Protein 5BR4 (pdb70)

Radius of gyration: 26.75 Å; Cα contacts (8 Å, |Δi|>4): 1750; chains: 2; bounding box: 80×63×54 Å

GO terms:
  GO:0008198 ferrous iron binding (F, IDA)
  GO:0005829 cytosol (C, IDA)
  GO:0042846 glycol catabolic process (P, IDA)
  GO:0008912 lactaldehyde reductase activity (F, IDA)
  GO:0042803 protein homodimerization activity (F, IDA)
  GO:0019301 rhamnose catabolic process (P, IEP)
  GO:0042355 L-fucose catabolic process (P, IMP)

Sequence (769 aa):
MMANRMIILNEETAWFGRGAVGALTDEVKRRRGYQKALIVTDKTLVQCCGVVAKVTDKKMDAAGLAWAIIYDGVVPNPTITVVKEGLGVFQNSGADYLIAIGGGSPQQDTCKAIGIISNNPEFADVRSLEGLSPTNKPSVPILAIPTTAGTAAEVTINYVITDEEKRRKFVCVDPHDIPQVAFIDADMMDGCPPALKAATGVDALTHAIEGYITRGAWALTDALHIKAIEIIAGALRGSVAGDKDAGEEMALGQYVAGMGFSNVGLGLVHGMAHPLGAFYNTPHGVVANAILLPHVMRYNADFTGEKYRDIARVMGVKVEGMSLEEARNAAVEAVFALNRDVGIPPHLRDVGVRKEDIPALAQAALDDVCTGGNPREATLEDIVELYHTAWLEMANRMIILNEETAWFGRGAVGALTDEVKRRGYQKALIVTDKTLVQCCGVVAKVTDKKMDAAGLAWAIIYDGVVPNPTITVVKEGLGVFQNSGADYLIAIGGGSPQQDTCKAIGIISNNPEFADVRSLEGLSPTNKPSVPILAIPTTAGTAAEVTINYVITDEEKRRKFVCVDPHDIPQVAFIDADMMDGCPPALKAATGVDALTHAIEGYITRGAWALTDALHIKAIEIIAGALRGSVAGDKDAGEEMALGQYVAGMGFSNVGLGLVHGMAHPLGAFYNTPHGVVANAILLPHVMRYNADFTGEEKYRDIARRVMGVKVEGMSLEEARNNAAVEEAVFALNRDVGIPPHLRDVGVRKEDIPALAQAALDDVVCTGGNPREATLEDIVELYHTAWLE

Secondary structure (DSSP, 8-state):
---------SEEEESTTGGGGHHHHHHHHT--EEEEEEEHHHHHTTHHHHHHHHHHHTT-EEEEEEEE-SS-BHHHHHHHHHHHHHTT-SEEEEEESHHHHHHHHHHHHHHH-GGGTTSGGG-EE---SSPPSPEEEEE-SS---TTT-SEEEEEEGGGTEEEEEE-GGG--SEEEE-GGGTTTS-HHHHHHHHHHHHHHHHHHHHSTT--HHHHHHHHHHHHHHHHHHHHHHTT-HHHHHHHHHHHHHHHHHHHHH---HHHHHHHHHHHHH---HHHHHHHHHHHHHHHHGGGSTTHHHHHHHHTT---TT--HHHHHHHHHHHHHHHHHHHT--SSGGGGT--GGGHHHHHHHHHHSGGGGG-SS---HHHHHHHHHHHH--/--------SEEEESTTGGGGHHHHHHHHT--EEEEE-BHHHHHTTHHHHHHHHHHHHT-EEEEE-B--SS-BHHHHHHHHHHHHHTT-SEEEEEESHHHHHHHHHHHHHHH-GGGTTSGGGSEE---SSPPSPEEEEE-SS---TTT-SEEEEEETTTTEEEEEE-GGG--SEEEE-GGGTTTS-HHHHHHHHHHHHHHHHHHHHSTT--HHHHHHHHHHHHHHHHHHHHHHHT-HHHHHHHHHHHHHHHHHHHHH---HHHHHHHHHHHHH---HHHHHHHHHHHHHHHHGGGSTTHHHHHHHHTT---TT--HHHHHHHHHHHHHHHHHHHT--SSGGGGT--GGGHHHHHHHHHHSGGGGG-SS---HHHHHHHHHHHH--

Organism: Escherichia coli (strain K12) (NCBI:txid83333)

B-factor: mean 15.95, std 13.4, range [6.09, 188.16]

Structure (mmCIF, N/CA/C/O backbone):
data_5BR4
#
_entry.id   5BR4
#
_cell.length_a   69.697
_cell.length_b   63.769
_cell.length_c   91.674
_cell.angle_alpha   90.00
_cell.angle_beta   111.15
_cell.angle_gamma   90.00
#
_symmetry.space_group_name_H-M   'P 1 21 1'
#
loop_
_entity.id
_entity.type
_entity.pdbx_description
1 polymer 'Lactaldehyde reductase'
2 non-polymer 'ZINC ION'
3 non-polymer NICOTINAMIDE-ADENINE-DINUCLEOTIDE
4 non-polymer GLYCEROL
5 non-polymer 'CHLORIDE ION'
6 water water
#
loop_
_atom_site.group_PDB
_atom_site.id
_atom_site.type_symbol
_atom_site.label_atom_id
_atom_site.label_alt_id
_atom_site.label_comp_id
_atom_site.label_asym_id
_atom_site.label_entity_id
_atom_site.label_seq_id
_atom_site.pdbx_PDB_ins_code
_atom_site.Cartn_x
_atom_site.Cartn_y
_atom_site.Cartn_z
_atom_site.occupancy
_atom_site.B_iso_or_equiv
_atom_site.auth_seq_id
_atom_site.auth_comp_id
_atom_site.auth_asym_id
_atom_site.auth_atom_id
_atom_site.pdbx_PDB_model_num
ATOM 1 N N . MET A 1 1 ? -12.937 -8.534 40.172 1.00 59.68 1 MET A N 1
ATOM 2 C CA . MET A 1 1 ? -12.957 -7.570 41.324 1.00 59.81 1 MET A CA 1
ATOM 3 C C . MET A 1 1 ? -12.813 -6.151 40.785 1.00 38.13 1 MET A C 1
ATOM 4 O O . MET A 1 1 ? -13.733 -5.592 40.356 1.00 46.13 1 MET A O 1
ATOM 5 N N . MET A 1 2 ? -11.637 -5.589 40.789 1.00 47.54 2 MET A N 1
ATOM 6 C CA . MET A 1 2 ? -11.351 -4.204 40.374 1.00 47.36 2 MET A CA 1
ATOM 7 C C . MET A 1 2 ? -11.685 -4.110 38.919 1.00 20.81 2 MET A C 1
ATOM 8 O O . MET A 1 2 ? -11.337 -5.010 38.165 1.00 22.66 2 MET A O 1
ATOM 13 N N . ALA A 1 3 ? -12.223 -3.008 38.488 1.00 19.95 3 ALA A N 1
ATOM 14 C CA . ALA A 1 3 ? -12.334 -2.735 37.057 1.00 14.03 3 ALA A CA 1
ATOM 15 C C . ALA A 1 3 ? -10.953 -2.519 36.475 1.00 11.24 3 ALA A C 1
ATOM 16 O O . ALA A 1 3 ? -10.011 -2.208 37.158 1.00 16.32 3 ALA A O 1
ATOM 18 N N . ASN A 1 4 ? -10.844 -2.780 35.205 1.00 8.57 4 ASN A N 1
ATOM 19 C CA . ASN A 1 4 ? -9.607 -2.685 34.430 1.00 8.26 4 ASN A CA 1
ATOM 20 C C . ASN A 1 4 ? -9.636 -1.481 33.490 1.00 8.12 4 ASN A C 1
ATOM 21 O O . ASN A 1 4 ? -10.612 -1.313 32.751 1.00 9.48 4 ASN A O 1
ATOM 26 N N . ARG A 1 5 ? -8.571 -0.678 33.525 1.00 8.24 5 ARG A N 1
ATOM 27 C CA . ARG A 1 5 ? -8.472 0.480 32.618 1.00 8.48 5 ARG A CA 1
ATOM 28 C C . ARG A 1 5 ? -7.678 0.081 31.391 1.00 8.02 5 ARG A C 1
ATOM 29 O O . ARG A 1 5 ? -6.681 -0.622 31.467 1.00 8.88 5 ARG A O 1
ATOM 37 N N . MET A 1 6 ? -8.075 0.685 30.258 1.00 8.37 6 MET A N 1
ATOM 38 C CA . MET A 1 6 ? -7.276 0.669 29.056 1.00 8.35 6 MET A CA 1
ATOM 39 C C . MET A 1 6 ? -7.036 2.109 28.604 1.00 8.27 6 MET A C 1
ATOM 40 O O . MET A 1 6 ? -7.993 2.875 28.425 1.00 9.71 6 MET A O 1
ATOM 45 N N . ILE A 1 7 ? -5.768 2.461 28.372 1.00 7.39 7 ILE A N 1
ATOM 46 C CA A ILE A 1 7 ? -5.399 3.688 27.652 0.60 7.34 7 ILE A CA 1
ATOM 47 C CA B ILE A 1 7 ? -5.416 3.648 27.624 0.40 7.62 7 ILE A CA 1
ATOM 48 C C . ILE A 1 7 ? -4.843 3.227 26.332 1.00 7.08 7 ILE A C 1
ATOM 49 O O . ILE A 1 7 ? -4.017 2.273 26.259 1.00 7.09 7 ILE A O 1
ATOM 58 N N . LEU A 1 8 ? -5.285 3.900 25.237 1.00 7.46 8 LEU A N 1
ATOM 59 C CA . LEU A 1 8 ? -4.872 3.570 23.910 1.00 7.53 8 LEU A CA 1
ATOM 60 C C . LEU A 1 8 ? -4.660 4.884 23.132 1.00 7.86 8 LEU A C 1
ATOM 61 O O . LEU A 1 8 ? -5.028 5.945 23.586 1.00 7.77 8 LEU A O 1
ATOM 66 N N . ASN A 1 9 ? -4.032 4.792 21.951 1.00 7.50 9 ASN A N 1
ATOM 67 C CA . ASN A 1 9 ? -4.047 5.993 21.121 1.00 7.41 9 ASN A CA 1
ATOM 68 C C . ASN A 1 9 ? -5.453 6.269 20.629 1.00 7.64 9 ASN A C 1
ATOM 69 O O . ASN A 1 9 ? -6.128 5.365 20.130 1.00 8.13 9 ASN A O 1
ATOM 74 N N . GLU A 1 10 ? -5.886 7.533 20.704 1.00 7.09 10 GLU A N 1
ATOM 75 C CA A GLU A 1 10 ? -7.185 7.842 20.138 0.60 6.93 10 GLU A CA 1
ATOM 76 C CA B GLU A 1 10 ? -7.191 7.873 20.151 0.40 7.55 10 GLU A CA 1
ATOM 77 C C . GLU A 1 10 ? -7.171 7.633 18.639 1.00 7.36 10 GLU A C 1
ATOM 78 O O . GLU A 1 10 ? -8.191 7.195 18.070 1.00 8.01 10 GLU A O 1
ATOM 89 N N . THR A 1 11 ? -6.065 7.954 17.982 1.00 7.44 11 THR A N 1
ATOM 90 C CA . THR A 1 11 ? -5.952 7.815 16.517 1.00 7.89 11 THR A CA 1
ATOM 91 C C . THR A 1 11 ? -4.672 7.089 16.189 1.00 7.56 11 THR A C 1
ATOM 92 O O . THR A 1 11 ? -3.603 7.409 16.762 1.00 7.84 11 THR A O 1
ATOM 96 N N . ALA A 1 12 ? -4.708 6.169 15.229 1.00 8.26 12 ALA A N 1
ATOM 97 C CA . ALA A 1 12 ? -3.521 5.512 14.746 1.00 8.36 12 ALA A CA 1
ATOM 98 C C . ALA A 1 12 ? -3.721 5.100 13.292 1.00 8.29 12 ALA A C 1
ATOM 99 O O . ALA A 1 12 ? -4.846 4.808 12.865 1.00 10.68 12 ALA A O 1
ATOM 101 N N . TRP A 1 13 ? -2.650 5.152 12.528 1.00 8.07 13 TRP A N 1
ATOM 102 C CA . TRP A 1 13 ? -2.641 4.769 11.110 1.00 8.29 13 TRP A CA 1
ATOM 103 C C . TRP A 1 13 ? -1.655 3.635 10.921 1.00 8.13 13 TRP A C 1
ATOM 104 O O . TRP A 1 13 ? -0.509 3.706 11.420 1.00 8.95 13 TRP A O 1
ATOM 115 N N . PHE A 1 14 ? -2.063 2.626 10.166 1.00 8.57 14 PHE A N 1
ATOM 116 C CA . PHE A 1 14 ? -1.296 1.379 10.019 1.00 8.69 14 PHE A CA 1
ATOM 117 C C . PHE A 1 14 ? -1.070 1.034 8.562 1.00 9.51 14 PHE A C 1
ATOM 118 O O . PHE A 1 14 ? -2.018 1.048 7.765 1.00 11.26 14 PHE A O 1
ATOM 126 N N . GLY A 1 15 ? 0.129 0.620 8.242 1.00 9.94 15 GLY A N 1
ATOM 127 C CA . GLY A 1 15 ? 0.460 0.031 6.954 1.00 10.31 15 GLY A CA 1
ATOM 128 C C . GLY A 1 15 ? 1.571 0.802 6.302 1.00 9.46 15 GLY A C 1
ATOM 129 O O . GLY A 1 15 ? 1.904 1.937 6.672 1.00 9.65 15 GLY A O 1
ATOM 130 N N . ARG A 1 16 ? 2.192 0.198 5.280 1.00 9.81 16 ARG A N 1
ATOM 131 C CA . ARG A 1 16 ? 3.204 0.868 4.521 1.00 9.75 16 ARG A CA 1
ATOM 132 C C . ARG A 1 16 ? 2.558 2.116 3.904 1.00 11.35 16 ARG A C 1
ATOM 133 O O . ARG A 1 16 ? 1.457 2.082 3.339 1.00 12.47 16 ARG A O 1
ATOM 141 N N . GLY A 1 17 ? 3.234 3.259 4.069 1.00 10.44 17 GLY A N 1
ATOM 142 C CA . GLY A 1 17 ? 2.715 4.517 3.653 1.00 12.22 17 GLY A CA 1
ATOM 143 C C . GLY A 1 17 ? 1.914 5.254 4.676 1.00 11.57 17 GLY A C 1
ATOM 144 O O . GLY A 1 17 ? 1.463 6.410 4.389 1.00 12.85 17 GLY A O 1
ATOM 145 N N . ALA A 1 18 ? 1.718 4.715 5.891 1.00 10.25 18 ALA A N 1
ATOM 146 C CA . ALA A 1 18 ? 0.919 5.412 6.921 1.00 10.33 18 ALA A CA 1
ATOM 147 C C . ALA A 1 18 ? 1.443 6.795 7.271 1.00 9.53 18 ALA A C 1
ATOM 148 O O . ALA A 1 18 ? 0.671 7.667 7.648 1.00 9.97 18 ALA A O 1
ATOM 150 N N . VAL A 1 19 ? 2.778 7.025 7.152 1.00 9.95 19 VAL A N 1
ATOM 151 C CA . VAL A 1 19 ? 3.255 8.388 7.460 1.00 10.13 19 VAL A CA 1
ATOM 152 C C . VAL A 1 19 ? 2.710 9.432 6.500 1.00 10.63 19 VAL A C 1
ATOM 153 O O . VAL A 1 19 ? 2.742 10.629 6.800 1.00 11.38 19 VAL A O 1
ATOM 157 N N . GLY A 1 20 ? 2.186 8.997 5.365 1.00 10.65 20 GLY A N 1
ATOM 158 C CA . GLY A 1 20 ? 1.522 9.919 4.467 1.00 12.23 20 GLY A CA 1
ATOM 159 C C . GLY A 1 20 ? 0.281 10.577 5.049 1.00 12.03 20 GLY A C 1
ATOM 160 O O . GLY A 1 20 ? -0.185 11.549 4.481 1.00 14.56 20 GLY A O 1
ATOM 161 N N . ALA A 1 21 ? -0.279 10.057 6.123 1.00 10.00 21 ALA A N 1
ATOM 162 C CA . ALA A 1 21 ? -1.398 10.651 6.846 1.00 10.01 21 ALA A CA 1
ATOM 163 C C . ALA A 1 21 ? -1.018 11.808 7.726 1.00 10.05 21 ALA A C 1
ATOM 164 O O . ALA A 1 21 ? -1.880 12.553 8.222 1.00 10.42 21 ALA A O 1
ATOM 166 N N . LEU A 1 22 ? 0.275 11.993 8.027 1.00 9.92 22 LEU A N 1
ATOM 167 C CA . LEU A 1 22 ? 0.713 12.938 9.053 1.00 9.52 22 LEU A CA 1
ATOM 168 C C . LEU A 1 22 ? 0.287 14.373 8.694 1.00 9.59 22 LEU A C 1
ATOM 169 O O . LEU A 1 22 ? -0.221 15.089 9.578 1.00 9.89 22 LEU A O 1
ATOM 174 N N . THR A 1 23 ? 0.542 14.834 7.481 1.00 10.10 23 THR A N 1
ATOM 175 C CA . THR A 1 23 ? 0.305 16.266 7.235 1.00 11.48 23 THR A CA 1
ATOM 176 C C . THR A 1 23 ? -1.189 16.619 7.382 1.00 11.18 23 THR A C 1
ATOM 177 O O . THR A 1 23 ? -1.495 17.653 7.901 1.00 12.26 23 THR A O 1
ATOM 181 N N . ASP A 1 24 ? -2.072 15.708 6.952 1.00 11.54 24 ASP A N 1
ATOM 182 C CA . ASP A 1 24 ? -3.525 15.958 7.164 1.00 13.20 24 ASP A CA 1
ATOM 183 C C . ASP A 1 24 ? -3.899 15.964 8.617 1.00 10.98 24 ASP A C 1
ATOM 184 O O . ASP A 1 24 ? -4.741 16.754 8.998 1.00 12.33 24 ASP A O 1
ATOM 189 N N . GLU A 1 25 ? -3.316 15.059 9.414 1.00 11.42 25 GLU A N 1
ATOM 190 C CA . GLU A 1 25 ? -3.599 15.055 10.825 1.00 10.47 25 GLU A CA 1
ATOM 191 C C . GLU A 1 25 ? -3.155 16.365 11.448 1.00 11.53 25 GLU A C 1
ATOM 192 O O . GLU A 1 25 ? -3.847 16.869 12.348 1.00 14.00 25 GLU A O 1
ATOM 198 N N . VAL A 1 26 ? -1.974 16.858 11.068 1.00 10.66 26 VAL A N 1
ATOM 199 C CA . VAL A 1 26 ? -1.523 18.130 11.625 1.00 11.48 26 VAL A CA 1
ATOM 200 C C . VAL A 1 26 ? -2.480 19.261 11.230 1.00 11.66 26 VAL A C 1
ATOM 201 O O . VAL A 1 26 ? -2.862 20.074 12.082 1.00 13.74 26 VAL A O 1
ATOM 205 N N . LYS A 1 27 ? -2.856 19.277 9.963 1.00 12.29 27 LYS A N 1
ATOM 206 C CA . LYS A 1 27 ? -3.756 20.339 9.505 1.00 12.99 27 LYS A CA 1
ATOM 207 C C . LYS A 1 27 ? -5.112 20.327 10.241 1.00 12.76 27 LYS A C 1
ATOM 208 O O . LYS A 1 27 ? -5.624 21.367 10.670 1.00 15.68 27 LYS A O 1
ATOM 214 N N . ARG A 1 28 ? -5.624 19.116 10.419 1.00 13.05 28 ARG A N 1
ATOM 215 C CA . ARG A 1 28 ? -6.953 18.937 11.143 1.00 13.73 28 ARG A CA 1
ATOM 216 C C . ARG A 1 28 ? -6.859 19.460 12.622 1.00 12.59 28 ARG A C 1
ATOM 217 O O . ARG A 1 28 ? -7.880 19.826 13.176 1.00 15.51 28 ARG A O 1
ATOM 225 N N . ARG A 1 29 ? -5.674 19.399 13.208 1.00 11.78 29 ARG A N 1
ATOM 226 C CA A ARG A 1 29 ? -5.446 19.733 14.592 0.50 11.73 29 ARG A CA 1
ATOM 227 C CA B ARG A 1 29 ? -5.460 19.748 14.589 0.50 11.52 29 ARG A CA 1
ATOM 228 C C . ARG A 1 29 ? -5.062 21.192 14.799 1.00 11.94 29 ARG A C 1
ATOM 229 O O . ARG A 1 29 ? -5.000 21.689 15.930 1.00 13.74 29 ARG A O 1
ATOM 244 N N . GLY A 1 30 ? -4.724 21.884 13.704 1.00 11.69 30 GLY A N 1
ATOM 245 C CA . GLY A 1 30 ? -4.396 23.286 13.756 1.00 12.63 30 GLY A CA 1
ATOM 246 C C . GLY A 1 30 ? -3.043 23.624 14.261 1.00 13.04 30 GLY A C 1
ATOM 247 O O . GLY A 1 30 ? -2.730 24.811 14.497 1.00 14.97 30 GLY A O 1
ATOM 248 N N . TYR A 1 31 ? -2.135 22.658 14.383 1.00 12.09 31 TYR A N 1
ATOM 249 C CA . TYR A 1 31 ? -0.828 22.937 14.939 1.00 12.57 31 TYR A CA 1
ATOM 250 C C . TYR A 1 31 ? -0.019 23.792 13.958 1.00 11.89 31 TYR A C 1
ATOM 251 O O . TYR A 1 31 ? -0.128 23.654 12.755 1.00 13.43 31 TYR A O 1
ATOM 260 N N . GLN A 1 32 ? 0.874 24.577 14.556 1.00 12.39 32 GLN A N 1
ATOM 261 C CA . GLN A 1 32 ? 1.694 25.529 13.787 1.00 13.27 32 GLN A CA 1
ATOM 262 C C . GLN A 1 32 ? 3.133 25.155 13.539 1.00 12.42 32 GLN A C 1
ATOM 263 O O . GLN A 1 32 ? 3.718 25.606 12.525 1.00 13.79 32 GLN A O 1
ATOM 269 N N . LYS A 1 33 ? 3.780 24.417 14.417 1.00 10.73 33 LYS A N 1
ATOM 270 C CA . LYS A 1 33 ? 5.216 24.095 14.220 1.00 10.99 33 LYS A CA 1
ATOM 271 C C . LYS A 1 33 ? 5.581 22.893 15.113 1.00 10.26 33 LYS A C 1
ATOM 272 O O . LYS A 1 33 ? 5.323 22.896 16.309 1.00 10.51 33 LYS A O 1
ATOM 278 N N . ALA A 1 34 ? 6.219 21.928 14.473 1.00 9.63 34 ALA A N 1
ATOM 279 C CA . ALA A 1 34 ? 6.719 20.725 15.199 1.00 9.36 34 ALA A CA 1
ATOM 280 C C . ALA A 1 34 ? 8.122 20.905 15.725 1.00 9.63 34 ALA A C 1
ATOM 281 O O . ALA A 1 34 ? 8.960 21.524 15.041 1.00 10.42 34 ALA A O 1
ATOM 283 N N . LEU A 1 35 ? 8.417 20.252 16.849 1.00 8.88 35 LEU A N 1
ATOM 284 C CA . LEU A 1 35 ? 9.766 19.825 17.140 1.00 9.32 35 LEU A CA 1
ATOM 285 C C . LEU A 1 35 ? 9.829 18.309 16.907 1.00 8.34 35 LEU A C 1
ATOM 286 O O . LEU A 1 35 ? 9.115 17.579 17.587 1.00 8.46 35 LEU A O 1
ATOM 291 N N . ILE A 1 36 ? 10.677 17.905 15.977 1.00 8.43 36 ILE A N 1
ATOM 292 C CA . ILE A 1 36 ? 10.977 16.506 15.750 1.00 8.24 36 ILE A CA 1
ATOM 293 C C . ILE A 1 36 ? 12.024 16.064 16.775 1.00 8.19 36 ILE A C 1
ATOM 294 O O . ILE A 1 36 ? 13.051 16.720 16.910 1.00 10.34 36 ILE A O 1
ATOM 299 N N . VAL A 1 37 ? 11.742 14.984 17.504 1.00 8.00 37 VAL A N 1
ATOM 300 C CA . VAL A 1 37 ? 12.673 14.389 18.467 1.00 7.64 37 VAL A CA 1
ATOM 301 C C . VAL A 1 37 ? 13.146 13.077 17.889 1.00 7.82 37 VAL A C 1
ATOM 302 O O . VAL A 1 37 ? 12.335 12.162 17.617 1.00 7.92 37 VAL A O 1
ATOM 306 N N . THR A 1 38 ? 14.459 12.962 17.691 1.00 7.80 38 THR A N 1
ATOM 307 C CA . THR A 1 38 ? 15.016 11.832 16.971 1.00 7.92 38 THR A CA 1
ATOM 308 C C . THR A 1 38 ? 16.508 11.663 17.362 1.00 7.77 38 THR A C 1
ATOM 309 O O . THR A 1 38 ? 16.985 12.319 18.273 1.00 8.40 38 THR A O 1
ATOM 313 N N . ASP A 1 39 ? 17.192 10.796 16.618 1.00 9.02 39 ASP A N 1
ATOM 314 C CA . ASP A 1 39 ? 18.641 10.565 16.880 1.00 8.98 39 ASP A CA 1
ATOM 315 C C . ASP A 1 39 ? 19.418 10.800 15.563 1.00 9.13 39 ASP A C 1
ATOM 316 O O . ASP A 1 39 ? 18.860 10.946 14.469 1.00 10.15 39 ASP A O 1
ATOM 321 N N . LYS A 1 40 ? 20.733 10.883 15.721 1.00 9.70 40 LYS A N 1
ATOM 322 C CA . LYS A 1 40 ? 21.566 11.244 14.589 1.00 11.12 40 LYS A CA 1
ATOM 323 C C . LYS A 1 40 ? 21.620 10.156 13.526 1.00 10.59 40 LYS A C 1
ATOM 324 O O . LYS A 1 40 ? 21.803 10.462 12.360 1.00 12.11 40 LYS A O 1
ATOM 330 N N . THR A 1 41 ? 21.472 8.897 13.921 1.00 10.76 41 THR A N 1
ATOM 331 C CA . THR A 1 41 ? 21.487 7.827 12.986 1.00 11.74 41 THR A CA 1
ATOM 332 C C . THR A 1 41 ? 20.299 7.939 12.013 1.00 10.92 41 THR A C 1
ATOM 333 O O . THR A 1 41 ? 20.436 7.786 10.795 1.00 12.18 41 THR A O 1
ATOM 337 N N . LEU A 1 42 ? 19.147 8.229 12.561 1.00 10.18 42 LEU A N 1
ATOM 338 C CA . LEU A 1 42 ? 17.926 8.351 11.746 1.00 9.93 42 LEU A CA 1
ATOM 339 C C . LEU A 1 42 ? 17.987 9.559 10.847 1.00 10.50 42 LEU A C 1
ATOM 340 O O . LEU A 1 42 ? 17.465 9.507 9.707 1.00 11.85 42 LEU A O 1
ATOM 345 N N . VAL A 1 43 ? 18.647 10.636 11.259 1.00 10.05 43 VAL A N 1
ATOM 346 C CA . VAL A 1 43 ? 18.915 11.744 10.359 1.00 10.52 43 VAL A CA 1
ATOM 347 C C . VAL A 1 43 ? 19.869 11.280 9.241 1.00 11.43 43 VAL A C 1
ATOM 348 O O . VAL A 1 43 ? 19.566 11.473 8.053 1.00 12.22 43 VAL A O 1
ATOM 352 N N . GLN A 1 44 ? 20.999 10.702 9.606 1.00 11.38 44 GLN A N 1
ATOM 353 C CA . GLN A 1 44 ? 21.982 10.312 8.587 1.00 12.48 44 GLN A CA 1
ATOM 354 C C . GLN A 1 44 ? 21.393 9.363 7.584 1.00 12.48 44 GLN A C 1
ATOM 355 O O . GLN A 1 44 ? 21.684 9.444 6.363 1.00 14.43 44 GLN A O 1
ATOM 361 N N . CYS A 1 45 ? 20.543 8.434 8.010 1.00 12.25 45 CYS A N 1
ATOM 362 C CA A CYS A 1 45 ? 19.988 7.381 7.177 0.60 12.65 45 CYS A CA 1
ATOM 363 C CA B CYS A 1 45 ? 20.085 7.446 7.062 0.40 13.70 45 CYS A CA 1
ATOM 364 C C . CYS A 1 45 ? 18.846 7.871 6.315 1.00 11.51 45 CYS A C 1
ATOM 365 O O . CYS A 1 45 ? 18.337 7.054 5.495 1.00 13.48 45 CYS A O 1
ATOM 370 N N . GLY A 1 46 ? 18.376 9.112 6.452 1.00 11.63 46 GLY A N 1
ATOM 371 C CA . GLY A 1 46 ? 17.305 9.602 5.636 1.00 11.74 46 GLY A CA 1
ATOM 372 C C . GLY A 1 46 ? 15.917 9.353 6.146 1.00 11.57 46 GLY A C 1
ATOM 373 O O . GLY A 1 46 ? 14.933 9.745 5.522 1.00 12.23 46 GLY A O 1
ATOM 374 N N . VAL A 1 47 ? 15.797 8.719 7.306 1.00 10.86 47 VAL A N 1
ATOM 375 C CA . VAL A 1 47 ? 14.465 8.324 7.818 1.00 10.55 47 VAL A CA 1
ATOM 376 C C . VAL A 1 47 ? 13.674 9.548 8.235 1.00 9.49 47 VAL A C 1
ATOM 377 O O . VAL A 1 47 ? 12.510 9.665 7.971 1.00 10.80 47 VAL A O 1
ATOM 381 N N . VAL A 1 48 ? 14.342 10.491 8.898 1.00 9.67 48 VAL A N 1
ATOM 382 C CA . VAL A 1 48 ? 13.704 11.738 9.320 1.00 9.72 48 VAL A CA 1
ATOM 383 C C . VAL A 1 48 ? 13.171 12.526 8.108 1.00 10.26 48 VAL A C 1
ATOM 384 O O . VAL A 1 48 ? 12.079 13.041 8.117 1.00 10.51 48 VAL A O 1
ATOM 388 N N . ALA A 1 49 ? 13.981 12.580 7.043 1.00 11.48 49 ALA A N 1
ATOM 389 C CA . ALA A 1 49 ? 13.621 13.346 5.850 1.00 10.72 49 ALA A CA 1
ATOM 390 C C . ALA A 1 49 ? 12.435 12.692 5.121 1.00 11.96 49 ALA A C 1
ATOM 391 O O . ALA A 1 49 ? 11.707 13.388 4.397 1.00 13.75 49 ALA A O 1
ATOM 393 N N . LYS A 1 50 ? 12.142 11.391 5.320 1.00 12.15 50 LYS A N 1
ATOM 394 C CA . LYS A 1 50 ? 10.930 10.830 4.763 1.00 13.09 50 LYS A CA 1
ATOM 395 C C . LYS A 1 50 ? 9.725 11.570 5.280 1.00 13.40 50 LYS A C 1
ATOM 396 O O . LYS A 1 50 ? 8.702 11.700 4.596 1.00 18.01 50 LYS A O 1
ATOM 402 N N . VAL A 1 51 ? 9.795 12.040 6.532 1.00 11.69 51 VAL A N 1
ATOM 403 C CA . VAL A 1 51 ? 8.730 12.838 7.125 1.00 11.25 51 VAL A CA 1
ATOM 404 C C . VAL A 1 51 ? 8.859 14.314 6.774 1.00 9.84 51 VAL A C 1
ATOM 405 O O . VAL A 1 51 ? 7.878 14.927 6.321 1.00 11.11 51 VAL A O 1
ATOM 409 N N . THR A 1 52 ? 10.041 14.893 6.922 1.00 9.83 52 THR A N 1
ATOM 410 C CA . THR A 1 52 ? 10.149 16.306 6.671 1.00 10.63 52 THR A CA 1
ATOM 411 C C . THR A 1 52 ? 9.937 16.702 5.220 1.00 10.62 52 THR A C 1
ATOM 412 O O . THR A 1 52 ? 9.432 17.793 4.974 1.00 11.26 52 THR A O 1
ATOM 416 N N . ASP A 1 53 ? 10.293 15.820 4.288 1.00 10.68 53 ASP A N 1
ATOM 417 C CA . ASP A 1 53 ? 10.009 16.115 2.882 1.00 10.97 53 ASP A CA 1
ATOM 418 C C . ASP A 1 53 ? 8.513 16.286 2.690 1.00 11.38 53 ASP A C 1
ATOM 419 O O . ASP A 1 53 ? 8.052 17.150 1.920 1.00 12.57 53 ASP A O 1
ATOM 424 N N . LYS A 1 54 ? 7.696 15.430 3.333 1.00 11.69 54 LYS A N 1
ATOM 425 C CA A LYS A 1 54 ? 6.238 15.563 3.222 0.70 11.04 54 LYS A CA 1
ATOM 426 C CA B LYS A 1 54 ? 6.242 15.546 3.224 0.30 11.86 54 LYS A CA 1
ATOM 427 C C . LYS A 1 54 ? 5.734 16.819 3.891 1.00 10.88 54 LYS A C 1
ATOM 428 O O . LYS A 1 54 ? 4.840 17.492 3.369 1.00 12.53 54 LYS A O 1
ATOM 439 N N . MET A 1 55 ? 6.285 17.116 5.067 1.00 10.47 55 MET A N 1
ATOM 440 C CA . MET A 1 55 ? 5.914 18.354 5.748 1.00 11.52 55 MET A CA 1
ATOM 441 C C . MET A 1 55 ? 6.205 19.579 4.870 1.00 11.30 55 MET A C 1
ATOM 442 O O . MET A 1 55 ? 5.391 20.511 4.764 1.00 13.10 55 MET A O 1
ATOM 447 N N . ASP A 1 56 ? 7.391 19.573 4.297 1.00 11.88 56 ASP A N 1
ATOM 448 C CA . ASP A 1 56 ? 7.801 20.709 3.458 1.00 12.18 56 ASP A CA 1
ATOM 449 C C . ASP A 1 56 ? 6.831 20.853 2.275 1.00 13.98 56 ASP A C 1
ATOM 450 O O . ASP A 1 56 ? 6.413 21.987 1.966 1.00 16.39 56 ASP A O 1
ATOM 455 N N . ALA A 1 57 ? 6.449 19.767 1.646 1.00 13.80 57 ALA A N 1
ATOM 456 C CA . ALA A 1 57 ? 5.508 19.835 0.479 1.00 14.91 57 ALA A CA 1
ATOM 457 C C . ALA A 1 57 ? 4.152 20.370 0.929 1.00 15.66 57 ALA A C 1
ATOM 458 O O . ALA A 1 57 ? 3.459 21.044 0.152 1.00 20.12 57 ALA A O 1
ATOM 460 N N . ALA A 1 58 ? 3.752 20.092 2.169 1.00 14.13 58 ALA A N 1
ATOM 461 C CA . ALA A 1 58 ? 2.493 20.615 2.732 1.00 14.55 58 ALA A CA 1
ATOM 462 C C . ALA A 1 58 ? 2.538 21.968 3.374 1.00 14.11 58 ALA A C 1
ATOM 463 O O . ALA A 1 58 ? 1.511 22.446 3.851 1.00 17.09 58 ALA A O 1
ATOM 465 N N . GLY A 1 59 ? 3.745 22.568 3.410 1.00 15.41 59 GLY A N 1
ATOM 466 C CA . GLY A 1 59 ? 3.880 23.870 4.049 1.00 15.68 59 GLY A CA 1
ATOM 467 C C . GLY A 1 59 ? 3.906 23.907 5.568 1.00 14.79 59 GLY A C 1
ATOM 468 O O . GLY A 1 59 ? 3.540 24.924 6.160 1.00 18.01 59 GLY A O 1
ATOM 469 N N . LEU A 1 60 ? 4.267 22.774 6.178 1.00 12.70 60 LEU A N 1
ATOM 470 C CA . LEU A 1 60 ? 4.222 22.644 7.622 1.00 12.59 60 LEU A CA 1
ATOM 471 C C . LEU A 1 60 ? 5.577 22.829 8.242 1.00 11.52 60 LEU A C 1
ATOM 472 O O . LEU A 1 60 ? 6.542 22.147 7.887 1.00 13.54 60 LEU A O 1
ATOM 477 N N . ALA A 1 61 ? 5.670 23.752 9.171 1.00 11.60 61 ALA A N 1
ATOM 478 C CA . ALA A 1 61 ? 6.962 24.138 9.776 1.00 11.86 61 ALA A CA 1
ATOM 479 C C . ALA A 1 61 ? 7.464 23.060 10.758 1.00 11.39 61 ALA A C 1
ATOM 480 O O . ALA A 1 61 ? 6.685 22.459 11.514 1.00 11.20 61 ALA A O 1
ATOM 482 N N . TRP A 1 62 ? 8.779 23.004 10.919 1.00 11.18 62 TRP A N 1
ATOM 483 C CA . TRP A 1 62 ? 9.402 22.078 11.858 1.00 10.24 62 TRP A CA 1
ATOM 484 C C . TRP A 1 62 ? 10.790 22.541 12.194 1.00 11.52 62 TRP A C 1
ATOM 485 O O . TRP A 1 62 ? 11.467 23.229 11.431 1.00 12.14 62 TRP A O 1
ATOM 496 N N . ALA A 1 63 ? 11.263 22.041 13.338 1.00 11.86 63 ALA A N 1
ATOM 497 C CA . ALA A 1 63 ? 12.629 22.080 13.788 1.00 12.69 63 ALA A CA 1
ATOM 498 C C . ALA A 1 63 ? 12.988 20.686 14.284 1.00 11.33 63 ALA A C 1
ATOM 499 O O . ALA A 1 63 ? 12.076 19.875 14.510 1.00 10.59 63 ALA A O 1
ATOM 501 N N . ILE A 1 64 ? 14.238 20.409 14.463 1.00 13.97 64 ILE A N 1
ATOM 502 C CA A ILE A 1 64 ? 14.757 19.016 14.820 0.60 11.93 64 ILE A CA 1
ATOM 503 C CA B ILE A 1 64 ? 14.651 19.118 14.934 0.40 13.65 64 ILE A CA 1
ATOM 504 C C . ILE A 1 64 ? 15.583 19.152 16.128 1.00 11.86 64 ILE A C 1
ATOM 505 O O . ILE A 1 64 ? 16.499 20.012 16.209 1.00 13.60 64 ILE A O 1
ATOM 514 N N . TYR A 1 65 ? 15.378 18.186 17.028 1.00 10.16 65 TYR A N 1
ATOM 515 C CA . TYR A 1 65 ? 16.317 17.829 18.087 1.00 9.53 65 TYR A CA 1
ATOM 516 C C . TYR A 1 65 ? 16.787 16.422 17.783 1.00 8.99 65 TYR A C 1
ATOM 517 O O . TYR A 1 65 ? 15.958 15.496 17.832 1.00 9.52 65 TYR A O 1
ATOM 526 N N . ASP A 1 66 ? 18.076 16.256 17.471 1.00 9.19 66 ASP A N 1
ATOM 527 C CA . ASP A 1 66 ? 18.577 14.935 17.097 1.00 9.13 66 ASP A CA 1
ATOM 528 C C . ASP A 1 66 ? 19.602 14.371 18.089 1.00 9.06 66 ASP A C 1
ATOM 529 O O . ASP A 1 66 ? 20.395 13.516 17.757 1.00 10.35 66 ASP A O 1
ATOM 534 N N . GLY A 1 67 ? 19.543 14.839 19.359 1.00 8.96 67 GLY A N 1
ATOM 535 C CA . GLY A 1 67 ? 20.473 14.400 20.366 1.00 9.36 67 GLY A CA 1
ATOM 536 C C . GLY A 1 67 ? 20.134 13.143 21.148 1.00 9.19 67 GLY A C 1
ATOM 537 O O . GLY A 1 67 ? 20.858 12.799 22.073 1.00 9.84 67 GLY A O 1
ATOM 538 N N . VAL A 1 68 ? 19.040 12.481 20.806 1.00 8.74 68 VAL A N 1
ATOM 539 C CA . VAL A 1 68 ? 18.719 11.264 21.551 1.00 8.18 68 VAL A CA 1
ATOM 540 C C . VAL A 1 68 ? 19.817 10.218 21.280 1.00 8.49 68 VAL A C 1
ATOM 541 O O . VAL A 1 68 ? 20.336 10.100 20.156 1.00 9.69 68 VAL A O 1
ATOM 545 N N . VAL A 1 69 ? 20.114 9.427 22.298 1.00 9.07 69 VAL A N 1
ATOM 546 C CA . VAL A 1 69 ? 20.982 8.286 22.193 1.00 9.98 69 VAL A CA 1
ATOM 547 C C . VAL A 1 69 ? 20.238 7.101 22.802 1.00 8.64 69 VAL A C 1
ATOM 548 O O . VAL A 1 69 ? 19.321 7.262 23.616 1.00 8.31 69 VAL A O 1
ATOM 552 N N . PRO A 1 70 ? 20.635 5.864 22.455 1.00 8.74 70 PRO A N 1
ATOM 553 C CA . PRO A 1 70 ? 20.028 4.698 23.071 1.00 8.18 70 PRO A CA 1
ATOM 554 C C . PRO A 1 70 ? 20.167 4.749 24.585 1.00 7.97 70 PRO A C 1
ATOM 555 O O . PRO A 1 70 ? 21.166 5.175 25.142 1.00 8.59 70 PRO A O 1
ATOM 559 N N . ASN A 1 71 ? 19.097 4.280 25.248 1.00 8.14 71 ASN A N 1
ATOM 560 C CA . ASN A 1 71 ? 19.014 4.364 26.734 1.00 8.10 71 ASN A CA 1
ATOM 561 C C . ASN A 1 71 ? 19.142 5.845 27.130 1.00 7.59 71 ASN A C 1
ATOM 562 O O . ASN A 1 71 ? 20.084 6.278 27.813 1.00 8.61 71 ASN A O 1
ATOM 567 N N . PRO A 1 72 ? 18.197 6.655 26.704 1.00 7.43 72 PRO A N 1
ATOM 568 C CA . PRO A 1 72 ? 18.335 8.101 26.862 1.00 7.90 72 PRO A CA 1
ATOM 569 C C . PRO A 1 72 ? 18.377 8.451 28.354 1.00 7.54 72 PRO A C 1
ATOM 570 O O . PRO A 1 72 ? 17.696 7.880 29.198 1.00 7.50 72 PRO A O 1
ATOM 574 N N . THR A 1 73 ? 19.222 9.453 28.635 1.00 7.56 73 THR A N 1
ATOM 575 C CA . THR A 1 73 ? 19.565 9.835 30.011 1.00 7.68 73 THR A CA 1
ATOM 576 C C . THR A 1 73 ? 18.862 11.128 30.420 1.00 7.53 73 THR A C 1
ATOM 577 O O . THR A 1 73 ? 18.218 11.831 29.653 1.00 7.47 73 THR A O 1
ATOM 581 N N . ILE A 1 74 ? 19.041 11.452 31.714 1.00 7.62 74 ILE A N 1
ATOM 582 C CA . ILE A 1 74 ? 18.535 12.728 32.184 1.00 8.08 74 ILE A CA 1
ATOM 583 C C . ILE A 1 74 ? 19.130 13.885 31.377 1.00 8.45 74 ILE A C 1
ATOM 584 O O . ILE A 1 74 ? 18.454 14.864 31.067 1.00 8.60 74 ILE A O 1
ATOM 589 N N . THR A 1 75 ? 20.413 13.788 31.089 1.00 8.83 75 THR A N 1
ATOM 590 C CA . THR A 1 75 ? 21.083 14.832 30.258 1.00 9.80 75 THR A CA 1
ATOM 591 C C . THR A 1 75 ? 20.436 15.031 28.952 1.00 8.81 75 THR A C 1
ATOM 592 O O . THR A 1 75 ? 20.214 16.186 28.528 1.00 8.87 75 THR A O 1
ATOM 596 N N . VAL A 1 76 ? 20.092 13.959 28.256 1.00 8.76 76 VAL A N 1
ATOM 597 C CA . VAL A 1 76 ? 19.411 14.045 26.973 1.00 8.55 76 VAL A CA 1
ATOM 598 C C . VAL A 1 76 ? 18.068 14.710 27.121 1.00 7.84 76 VAL A C 1
ATOM 599 O O . VAL A 1 76 ? 17.693 15.589 26.329 1.00 8.61 76 VAL A O 1
ATOM 603 N N . VAL A 1 77 ? 17.285 14.308 28.123 1.00 7.34 77 VAL A N 1
ATOM 604 C CA . VAL A 1 77 ? 15.953 14.895 28.300 1.00 7.66 77 VAL A CA 1
ATOM 605 C C . VAL A 1 77 ? 16.064 16.411 28.510 1.00 7.65 77 VAL A C 1
ATOM 606 O O . VAL A 1 77 ? 15.337 17.196 27.926 1.00 7.96 77 VAL A O 1
ATOM 610 N N . LYS A 1 78 ? 16.982 16.824 29.417 1.00 7.61 78 LYS A N 1
ATOM 611 C CA . LYS A 1 78 ? 17.129 18.261 29.661 1.00 8.07 78 LYS A CA 1
ATOM 612 C C . LYS A 1 78 ? 17.555 19.005 28.431 1.00 8.73 78 LYS A C 1
ATOM 613 O O . LYS A 1 78 ? 17.087 20.117 28.170 1.00 9.17 78 LYS A O 1
ATOM 619 N N . GLU A 1 79 ? 18.466 18.445 27.645 1.00 8.57 79 GLU A N 1
ATOM 620 C CA . GLU A 1 79 ? 18.919 19.111 26.433 1.00 8.85 79 GLU A CA 1
ATOM 621 C C . GLU A 1 79 ? 17.816 19.261 25.450 1.00 8.85 79 GLU A C 1
ATOM 622 O O . GLU A 1 79 ? 17.570 20.348 24.884 1.00 9.38 79 GLU A O 1
ATOM 628 N N . GLY A 1 80 ? 17.037 18.195 25.204 1.00 8.30 80 GLY A N 1
ATOM 629 C CA . GLY A 1 80 ? 15.946 18.291 24.275 1.00 8.40 80 GLY A CA 1
ATOM 630 C C . GLY A 1 80 ? 14.838 19.210 24.753 1.00 8.65 80 GLY A C 1
ATOM 631 O O . GLY A 1 80 ? 14.203 19.896 23.941 1.00 9.00 80 GLY A O 1
ATOM 632 N N . LEU A 1 81 ? 14.606 19.229 26.063 1.00 8.46 81 LEU A N 1
ATOM 633 C CA . LEU A 1 81 ? 13.599 20.160 26.604 1.00 9.38 81 LEU A CA 1
ATOM 634 C C . LEU A 1 81 ? 13.996 21.617 26.327 1.00 9.57 81 LEU A C 1
ATOM 635 O O . LEU A 1 81 ? 13.182 22.438 25.917 1.00 10.39 81 LEU A O 1
ATOM 640 N N . GLY A 1 82 ? 15.285 21.913 26.524 1.00 9.92 82 GLY A N 1
ATOM 641 C CA . GLY A 1 82 ? 15.717 23.288 26.204 1.00 11.10 82 GLY A CA 1
ATOM 642 C C . GLY A 1 82 ? 15.524 23.635 24.743 1.00 10.87 82 GLY A C 1
ATOM 643 O O . GLY A 1 82 ? 15.103 24.750 24.397 1.00 11.80 82 GLY A O 1
ATOM 644 N N . VAL A 1 83 ? 15.851 22.705 23.847 1.00 10.15 83 VAL A N 1
ATOM 645 C CA . VAL A 1 83 ? 15.600 22.939 22.441 1.00 10.23 83 VAL A CA 1
ATOM 646 C C . VAL A 1 83 ? 14.120 23.157 22.210 1.00 10.31 83 VAL A C 1
ATOM 647 O O . VAL A 1 83 ? 13.718 24.095 21.496 1.00 11.81 83 VAL A O 1
ATOM 651 N N . PHE A 1 84 ? 13.249 22.346 22.758 1.00 10.10 84 PHE A N 1
ATOM 652 C CA . PHE A 1 84 ? 11.829 22.536 22.589 1.00 9.94 84 PHE A CA 1
ATOM 653 C C . PHE A 1 84 ? 11.395 23.950 23.039 1.00 11.05 84 PHE A C 1
ATOM 654 O O . PHE A 1 84 ? 10.645 24.651 22.344 1.00 11.95 84 PHE A O 1
ATOM 662 N N . GLN A 1 85 ? 11.863 24.353 24.222 1.00 11.30 85 GLN A N 1
ATOM 663 C CA . GLN A 1 85 ? 11.438 25.630 24.807 1.00 13.04 85 GLN A CA 1
ATOM 664 C C . GLN A 1 85 ? 11.855 26.830 23.944 1.00 14.66 85 GLN A C 1
ATOM 665 O O . GLN A 1 85 ? 11.190 27.856 23.925 1.00 20.09 85 GLN A O 1
ATOM 671 N N . ASN A 1 86 ? 12.936 26.684 23.205 1.00 13.53 86 ASN A N 1
ATOM 672 C CA . ASN A 1 86 ? 13.434 27.789 22.352 1.00 16.25 86 ASN A CA 1
ATOM 673 C C . ASN A 1 86 ? 13.040 27.679 20.908 1.00 14.74 86 ASN A C 1
ATOM 674 O O . ASN A 1 86 ? 13.427 28.513 20.094 1.00 18.41 86 ASN A O 1
ATOM 679 N N . SER A 1 87 ? 12.284 26.648 20.558 1.00 13.94 87 SER A N 1
ATOM 680 C CA . SER A 1 87 ? 12.013 26.337 19.165 1.00 13.82 87 SER A CA 1
ATOM 681 C C . SER A 1 87 ? 10.804 27.008 18.592 1.00 16.48 87 SER A C 1
ATOM 682 O O . SER A 1 87 ? 10.612 26.978 17.358 1.00 18.78 87 SER A O 1
ATOM 685 N N . GLY A 1 88 ? 9.891 27.507 19.428 1.00 17.61 88 GLY A N 1
ATOM 686 C CA . GLY A 1 88 ? 8.600 28.013 18.957 1.00 20.80 88 GLY A CA 1
ATOM 687 C C . GLY A 1 88 ? 7.605 26.918 18.606 1.00 16.93 88 GLY A C 1
ATOM 688 O O . GLY A 1 88 ? 6.534 27.258 18.116 1.00 22.24 88 GLY A O 1
ATOM 689 N N . ALA A 1 89 ? 7.921 25.673 18.826 1.00 12.38 89 ALA A N 1
ATOM 690 C CA . ALA A 1 89 ? 7.023 24.589 18.432 1.00 11.76 89 ALA A CA 1
ATOM 691 C C . ALA A 1 89 ? 5.837 24.521 19.420 1.00 11.29 89 ALA A C 1
ATOM 692 O O . ALA A 1 89 ? 5.974 24.763 20.622 1.00 12.55 89 ALA A O 1
ATOM 694 N N . ASP A 1 90 ? 4.705 24.037 18.900 1.00 10.78 90 ASP A N 1
ATOM 695 C CA . ASP A 1 90 ? 3.498 23.771 19.656 1.00 11.38 90 ASP A CA 1
ATOM 696 C C . ASP A 1 90 ? 3.126 22.307 19.741 1.00 10.71 90 ASP A C 1
ATOM 697 O O . ASP A 1 90 ? 2.188 21.942 20.453 1.00 11.26 90 ASP A O 1
ATOM 702 N N . TYR A 1 91 ? 3.877 21.452 19.048 1.00 9.30 91 TYR A N 1
ATOM 703 C CA . TYR A 1 91 ? 3.649 20.000 19.180 1.00 8.83 91 TYR A CA 1
ATOM 704 C C . TYR A 1 91 ? 4.966 19.308 18.877 1.00 8.25 91 TYR A C 1
ATOM 705 O O . TYR A 1 91 ? 5.947 19.918 18.427 1.00 9.10 91 TYR A O 1
ATOM 714 N N . LEU A 1 92 ? 4.987 18.013 19.178 1.00 8.01 92 LEU A N 1
ATOM 715 C CA . LEU A 1 92 ? 6.155 17.135 19.054 1.00 7.70 92 LEU A CA 1
ATOM 716 C C . LEU A 1 92 ? 5.876 16.031 18.056 1.00 7.63 92 LEU A C 1
ATOM 717 O O . LEU A 1 92 ? 4.773 15.484 18.048 1.00 7.86 92 LEU A O 1
ATOM 722 N N . ILE A 1 93 ? 6.889 15.691 17.293 1.00 7.53 93 ILE A N 1
ATOM 723 C CA . ILE A 1 93 ? 6.838 14.503 16.446 1.00 7.59 93 ILE A CA 1
ATOM 724 C C . ILE A 1 93 ? 8.020 13.625 16.859 1.00 7.92 93 ILE A C 1
ATOM 725 O O . ILE A 1 93 ? 9.188 14.026 16.731 1.00 8.43 93 ILE A O 1
ATOM 730 N N . ALA A 1 94 ? 7.751 12.422 17.390 1.00 7.60 94 ALA A N 1
ATOM 731 C CA . ALA A 1 94 ? 8.806 11.494 17.788 1.00 7.34 94 ALA A CA 1
ATOM 732 C C . ALA A 1 94 ? 9.088 10.596 16.614 1.00 7.17 94 ALA A C 1
ATOM 733 O O . ALA A 1 94 ? 8.189 9.886 16.158 1.00 8.30 94 ALA A O 1
ATOM 735 N N . ILE A 1 95 ? 10.321 10.640 16.083 1.00 7.28 95 ILE A N 1
ATOM 736 C CA . ILE A 1 95 ? 10.705 9.767 14.986 1.00 7.81 95 ILE A CA 1
ATOM 737 C C . ILE A 1 95 ? 11.823 8.888 15.489 1.00 7.45 95 ILE A C 1
ATOM 738 O O . ILE A 1 95 ? 12.943 9.326 15.711 1.00 8.13 95 ILE A O 1
ATOM 743 N N . GLY A 1 96 ? 11.517 7.620 15.693 1.00 7.42 96 GLY A N 1
ATOM 744 C CA . GLY A 1 96 ? 12.532 6.672 16.128 1.00 7.94 96 GLY A CA 1
ATOM 745 C C . GLY A 1 96 ? 12.000 5.516 16.898 1.00 7.76 96 GLY A C 1
ATOM 746 O O . GLY A 1 96 ? 10.787 5.286 16.962 1.00 7.82 96 GLY A O 1
ATOM 747 N N . GLY A 1 97 ? 12.928 4.740 17.442 1.00 7.48 97 GLY A N 1
ATOM 748 C CA . GLY A 1 97 ? 12.552 3.656 18.327 1.00 7.85 97 GLY A CA 1
ATOM 749 C C . GLY A 1 97 ? 12.154 4.141 19.696 1.00 7.26 97 GLY A C 1
ATOM 750 O O . GLY A 1 97 ? 11.869 5.315 19.898 1.00 7.28 97 GLY A O 1
ATOM 751 N N . GLY A 1 98 ? 12.223 3.224 20.659 1.00 6.95 98 GLY A N 1
ATOM 752 C CA . GLY A 1 98 ? 11.847 3.572 22.020 1.00 7.03 98 GLY A CA 1
ATOM 753 C C . GLY A 1 98 ? 12.681 4.693 22.594 1.00 6.91 98 GLY A C 1
ATOM 754 O O . GLY A 1 98 ? 12.175 5.460 23.422 1.00 7.72 98 GLY A O 1
ATOM 755 N N . SER A 1 99 ? 13.946 4.812 22.195 1.00 6.86 99 SER A N 1
ATOM 756 C CA . SER A 1 99 ? 14.788 5.847 22.823 1.00 7.14 99 SER A CA 1
ATOM 757 C C . SER A 1 99 ? 14.259 7.289 22.465 1.00 7.29 99 SER A C 1
ATOM 758 O O . SER A 1 99 ? 13.964 8.086 23.361 1.00 7.00 99 SER A O 1
ATOM 761 N N . PRO A 1 100 ? 14.021 7.581 21.159 1.00 7.29 100 PRO A N 1
ATOM 762 C CA . PRO A 1 100 ? 13.376 8.862 20.846 1.00 7.51 100 PRO A CA 1
ATOM 763 C C . PRO A 1 100 ? 11.944 8.964 21.351 1.00 7.37 100 PRO A C 1
ATOM 764 O O . PRO A 1 100 ? 11.547 10.068 21.770 1.00 8.06 100 PRO A O 1
ATOM 768 N N . GLN A 1 101 ? 11.172 7.903 21.254 1.00 7.10 101 GLN A N 1
ATOM 769 C CA A GLN A 1 101 ? 9.780 7.994 21.704 0.60 7.60 101 GLN A CA 1
ATOM 770 C CA B GLN A 1 101 ? 9.790 8.028 21.727 0.40 8.10 101 GLN A CA 1
ATOM 771 C C . GLN A 1 101 ? 9.728 8.421 23.212 1.00 7.28 101 GLN A C 1
ATOM 772 O O . GLN A 1 101 ? 8.915 9.232 23.611 1.00 7.45 101 GLN A O 1
ATOM 783 N N . ASP A 1 102 ? 10.594 7.772 23.988 1.00 6.92 102 ASP A N 1
ATOM 784 C CA . ASP A 1 102 ? 10.575 8.015 25.420 1.00 7.22 102 ASP A CA 1
ATOM 785 C C . ASP A 1 102 ? 11.107 9.417 25.753 1.00 7.09 102 ASP A C 1
ATOM 786 O O . ASP A 1 102 ? 10.594 10.092 26.651 1.00 7.34 102 ASP A O 1
ATOM 791 N N . THR A 1 103 ? 12.180 9.822 25.049 1.00 6.95 103 THR A N 1
ATOM 792 C CA . THR A 1 103 ? 12.687 11.169 25.266 1.00 6.99 103 THR A CA 1
ATOM 793 C C . THR A 1 103 ? 11.610 12.210 24.964 1.00 7.14 103 THR A C 1
ATOM 794 O O . THR A 1 103 ? 11.445 13.191 25.671 1.00 7.76 103 THR A O 1
ATOM 798 N N . CYS A 1 104 ? 10.885 11.960 23.852 1.00 7.01 104 CYS A N 1
ATOM 799 C CA . CYS A 1 104 ? 9.827 12.880 23.443 1.00 7.17 104 CYS A CA 1
ATOM 800 C C . CYS A 1 104 ? 8.748 12.984 24.506 1.00 7.38 104 CYS A C 1
ATOM 801 O O . CYS A 1 104 ? 8.262 14.102 24.796 1.00 7.52 104 CYS A O 1
ATOM 804 N N . LYS A 1 105 ? 8.317 11.849 25.058 1.00 7.12 105 LYS A N 1
ATOM 805 C CA . LYS A 1 105 ? 7.331 11.866 26.137 1.00 6.81 105 LYS A CA 1
ATOM 806 C C . LYS A 1 105 ? 7.825 12.703 27.324 1.00 7.01 105 LYS A C 1
ATOM 807 O O . LYS A 1 105 ? 7.081 13.485 27.896 1.00 7.31 105 LYS A O 1
ATOM 813 N N . ALA A 1 106 ? 9.087 12.472 27.748 1.00 6.72 106 ALA A N 1
ATOM 814 C CA . ALA A 1 106 ? 9.607 13.208 28.875 1.00 6.87 106 ALA A CA 1
ATOM 815 C C . ALA A 1 106 ? 9.588 14.732 28.620 1.00 7.50 106 ALA A C 1
ATOM 816 O O . ALA A 1 106 ? 9.202 15.523 29.485 1.00 7.66 106 ALA A O 1
ATOM 818 N N . ILE A 1 107 ? 10.043 15.119 27.422 1.00 7.02 107 ILE A N 1
ATOM 819 C CA . ILE A 1 107 ? 10.046 16.520 27.045 1.00 7.36 107 ILE A CA 1
ATOM 820 C C . ILE A 1 107 ? 8.628 17.095 27.109 1.00 7.38 107 ILE A C 1
ATOM 821 O O . ILE A 1 107 ? 8.394 18.182 27.655 1.00 8.16 107 ILE A O 1
ATOM 826 N N . GLY A 1 108 ? 7.687 16.374 26.483 1.00 7.24 108 GLY A N 1
ATOM 827 C CA . GLY A 1 108 ? 6.350 16.904 26.430 1.00 7.55 108 GLY A CA 1
ATOM 828 C C . GLY A 1 108 ? 5.676 17.028 27.767 1.00 7.44 108 GLY A C 1
ATOM 829 O O . GLY A 1 108 ? 4.913 17.952 28.015 1.00 8.14 108 GLY A O 1
ATOM 830 N N . ILE A 1 109 ? 5.972 16.049 28.664 1.00 7.37 109 ILE A N 1
ATOM 831 C CA . ILE A 1 109 ? 5.449 16.124 30.003 1.00 7.69 109 ILE A CA 1
ATOM 832 C C . ILE A 1 109 ? 6.062 17.281 30.771 1.00 7.75 109 ILE A C 1
ATOM 833 O O . ILE A 1 109 ? 5.340 18.048 31.410 1.00 8.00 109 ILE A O 1
ATOM 838 N N . ILE A 1 110 ? 7.394 17.374 30.758 1.00 7.40 110 ILE A N 1
ATOM 839 C CA . ILE A 1 110 ? 8.014 18.429 31.595 1.00 7.87 110 ILE A CA 1
ATOM 840 C C . ILE A 1 110 ? 7.640 19.805 31.085 1.00 8.32 110 ILE A C 1
ATOM 841 O O . ILE A 1 110 ? 7.443 20.742 31.883 1.00 8.80 110 ILE A O 1
ATOM 846 N N . SER A 1 111 ? 7.521 19.973 29.763 1.00 8.32 111 SER A N 1
ATOM 847 C CA . SER A 1 111 ? 7.191 21.296 29.252 1.00 8.82 111 SER A CA 1
ATOM 848 C C . SER A 1 111 ? 5.855 21.797 29.845 1.00 9.63 111 SER A C 1
ATOM 849 O O . SER A 1 111 ? 5.749 23.007 30.107 1.00 10.89 111 SER A O 1
ATOM 852 N N . ASN A 1 112 ? 4.865 20.930 30.007 1.00 8.98 112 ASN A N 1
ATOM 853 C CA . ASN A 1 112 ? 3.584 21.322 30.570 1.00 9.51 112 ASN A CA 1
ATOM 854 C C . ASN A 1 112 ? 3.474 21.136 32.086 1.00 9.61 112 ASN A C 1
ATOM 855 O O . ASN A 1 112 ? 2.465 21.483 32.671 1.00 10.92 112 ASN A O 1
ATOM 860 N N . ASN A 1 113 ? 4.516 20.534 32.717 1.00 8.74 113 ASN A N 1
ATOM 861 C CA . ASN A 1 113 ? 4.534 20.203 34.136 1.00 8.79 113 ASN A CA 1
ATOM 862 C C . ASN A 1 113 ? 5.933 20.523 34.663 1.00 9.15 113 ASN A C 1
ATOM 863 O O . ASN A 1 113 ? 6.736 19.656 34.950 1.00 8.79 113 ASN A O 1
ATOM 868 N N . PRO A 1 114 ? 6.262 21.838 34.757 1.00 9.80 114 PRO A N 1
ATOM 869 C CA . PRO A 1 114 ? 7.631 22.236 34.981 1.00 10.16 114 PRO A CA 1
ATOM 870 C C . PRO A 1 114 ? 8.191 21.885 36.335 1.00 10.09 114 PRO A C 1
ATOM 871 O O . PRO A 1 114 ? 9.429 21.949 36.495 1.00 11.68 114 PRO A O 1
ATOM 875 N N . GLU A 1 115 ? 7.369 21.460 37.272 1.00 9.79 115 GLU A N 1
ATOM 876 C CA . GLU A 1 115 ? 7.845 20.991 38.570 1.00 10.84 115 GLU A CA 1
ATOM 877 C C . GLU A 1 115 ? 8.737 19.769 38.447 1.00 9.33 115 GLU A C 1
ATOM 878 O O . GLU A 1 115 ? 9.445 19.431 39.409 1.00 9.79 115 GLU A O 1
ATOM 884 N N . PHE A 1 116 ? 8.733 19.111 37.290 1.00 8.76 116 PHE A N 1
ATOM 885 C CA . PHE A 1 116 ? 9.528 17.919 37.032 1.00 7.95 116 PHE A CA 1
ATOM 886 C C . PHE A 1 116 ? 10.791 18.209 36.225 1.00 8.55 116 PHE A C 1
ATOM 887 O O . PHE A 1 116 ? 11.389 17.321 35.631 1.00 8.40 116 PHE A O 1
ATOM 895 N N . ALA A 1 117 ? 11.278 19.446 36.318 1.00 8.14 117 ALA A N 1
ATOM 896 C CA . ALA A 1 117 ? 12.499 19.881 35.621 1.00 8.94 117 ALA A CA 1
ATOM 897 C C . ALA A 1 117 ? 13.698 18.983 35.895 1.00 8.02 117 ALA A C 1
ATOM 898 O O . ALA A 1 117 ? 14.602 18.886 35.083 1.00 9.12 117 ALA A O 1
ATOM 900 N N . ASP A 1 118 ? 13.786 18.373 37.092 1.00 8.02 118 ASP A N 1
ATOM 901 C CA . ASP A 1 118 ? 14.913 17.551 37.441 1.00 8.16 118 ASP A CA 1
ATOM 902 C C . ASP A 1 118 ? 14.886 16.145 36.796 1.00 7.91 118 ASP A C 1
ATOM 903 O O . ASP A 1 118 ? 15.925 15.452 36.848 1.00 8.03 118 ASP A O 1
ATOM 908 N N . VAL A 1 119 ? 13.749 15.778 36.222 1.00 7.76 119 VAL A N 1
ATOM 909 C CA . VAL A 1 119 ? 13.560 14.522 35.475 1.00 7.76 119 VAL A CA 1
ATOM 910 C C . VAL A 1 119 ? 13.406 13.318 36.370 1.00 7.63 119 VAL A C 1
ATOM 911 O O . VAL A 1 119 ? 12.453 12.541 36.278 1.00 7.97 119 VAL A O 1
ATOM 915 N N . ARG A 1 120 ? 14.409 13.113 37.265 1.00 7.59 120 ARG A N 1
ATOM 916 C CA . ARG A 1 120 ? 14.417 11.978 38.178 1.00 7.70 120 ARG A CA 1
ATOM 917 C C . ARG A 1 120 ? 13.066 11.792 38.924 1.00 8.01 120 ARG A C 1
ATOM 918 O O . ARG A 1 120 ? 12.636 10.654 39.158 1.00 7.99 120 ARG A O 1
ATOM 926 N N . SER A 1 121 ? 12.489 12.942 39.347 1.00 7.68 121 SER A N 1
ATOM 927 C CA . SER A 1 121 ? 11.280 12.871 40.181 1.00 7.99 121 SER A CA 1
ATOM 928 C C . SER A 1 121 ? 10.027 12.437 39.416 1.00 8.02 121 SER A C 1
ATOM 929 O O . SER A 1 121 ? 8.981 12.333 40.039 1.00 8.88 121 SER A O 1
ATOM 932 N N . LEU A 1 122 ? 10.137 12.190 38.103 1.00 7.42 122 LEU A N 1
ATOM 933 C CA . LEU A 1 122 ? 9.010 11.640 37.330 1.00 7.51 122 LEU A CA 1
ATOM 934 C C . LEU A 1 122 ? 8.796 10.151 37.578 1.00 7.72 122 LEU A C 1
ATOM 935 O O . LEU A 1 122 ? 7.733 9.625 37.160 1.00 8.03 122 LEU A O 1
ATOM 940 N N . GLU A 1 123 ? 9.740 9.425 38.191 1.00 7.92 123 GLU A N 1
ATOM 941 C CA . GLU A 1 123 ? 9.605 7.988 38.286 1.00 7.82 123 GLU A CA 1
ATOM 942 C C . GLU A 1 123 ? 8.289 7.611 38.960 1.00 7.61 123 GLU A C 1
ATOM 943 O O . GLU A 1 123 ? 7.870 8.198 39.955 1.00 8.56 123 GLU A O 1
ATOM 949 N N . GLY A 1 124 ? 7.694 6.516 38.463 1.00 7.83 124 GLY A N 1
ATOM 950 C CA . GLY A 1 124 ? 6.482 5.990 39.059 1.00 7.99 124 GLY A CA 1
ATOM 951 C C . GLY A 1 124 ? 5.256 6.592 38.433 1.00 7.78 124 GLY A C 1
ATOM 952 O O . GLY A 1 124 ? 5.283 7.012 37.255 1.00 7.95 124 GLY A O 1
ATOM 953 N N . LEU A 1 125 ? 4.202 6.660 39.223 1.00 8.08 125 LEU A N 1
ATOM 954 C CA . LEU A 1 125 ? 2.918 7.266 38.744 1.00 8.63 125 LEU A CA 1
ATOM 955 C C . LEU A 1 125 ? 3.042 8.772 38.843 1.00 8.93 125 LEU A C 1
ATOM 956 O O . LEU A 1 125 ? 2.607 9.382 39.834 1.00 10.31 125 LEU A O 1
ATOM 961 N N . SER A 1 126 ? 3.674 9.371 37.855 1.00 8.38 126 SER A N 1
ATOM 962 C CA . SER A 1 126 ? 4.027 10.770 37.940 1.00 8.15 126 SER A CA 1
ATOM 963 C C . SER A 1 126 ? 2.773 11.609 38.244 1.00 8.69 126 SER A C 1
ATOM 964 O O . SER A 1 126 ? 1.794 11.509 37.525 1.00 8.60 126 SER A O 1
ATOM 967 N N . PRO A 1 127 ? 2.832 12.473 39.283 1.00 9.21 127 PRO A N 1
ATOM 968 C CA . PRO A 1 127 ? 1.601 13.230 39.640 1.00 10.74 127 PRO A CA 1
ATOM 969 C C . PRO A 1 127 ? 1.488 14.514 38.844 1.00 10.36 127 PRO A C 1
ATOM 970 O O . PRO A 1 127 ? 1.458 15.632 39.376 1.00 12.38 127 PRO A O 1
ATOM 974 N N . THR A 1 128 ? 1.396 14.353 37.511 1.00 9.22 128 THR A N 1
ATOM 975 C CA . THR A 1 128 ? 1.266 15.459 36.631 1.00 8.95 128 THR A CA 1
ATOM 976 C C . THR A 1 128 ? -0.195 15.932 36.584 1.00 8.95 128 THR A C 1
ATOM 977 O O . THR A 1 128 ? -1.116 15.114 36.490 1.00 10.91 128 THR A O 1
ATOM 981 N N . ASN A 1 129 ? -0.401 17.244 36.596 1.00 9.91 129 ASN A N 1
ATOM 982 C CA . ASN A 1 129 ? -1.742 17.772 36.435 1.00 10.48 129 ASN A CA 1
ATOM 983 C C . ASN A 1 129 ? -2.160 18.084 35.009 1.00 9.90 129 ASN A C 1
ATOM 984 O O . ASN A 1 129 ? -3.327 18.199 34.767 1.00 12.53 129 ASN A O 1
ATOM 989 N N . LYS A 1 130 ? -1.178 18.186 34.083 1.00 9.22 130 LYS A N 1
ATOM 990 C CA . LYS A 1 130 ? -1.484 18.557 32.723 1.00 9.79 130 LYS A CA 1
ATOM 991 C C . LYS A 1 130 ? -1.035 17.519 31.734 1.00 9.00 130 LYS A C 1
ATOM 992 O O . LYS A 1 130 ? 0.025 16.931 31.885 1.00 8.80 130 LYS A O 1
ATOM 998 N N . PRO A 1 131 ? -1.793 17.327 30.672 1.00 9.31 131 PRO A N 1
ATOM 999 C CA . PRO A 1 131 ? -1.326 16.477 29.539 1.00 8.97 131 PRO A CA 1
ATOM 1000 C C . PRO A 1 131 ? -0.003 16.977 29.007 1.00 8.72 131 PRO A C 1
ATOM 1001 O O . PRO A 1 131 ? 0.313 18.174 29.021 1.00 9.47 131 PRO A O 1
ATOM 1005 N N . SER A 1 132 ? 0.740 16.037 28.438 1.00 8.00 132 SER A N 1
ATOM 1006 C CA . SER A 1 132 ? 1.919 16.376 27.646 1.00 7.84 132 SER A CA 1
ATOM 1007 C C . SER A 1 132 ? 1.538 17.373 26.559 1.00 7.70 132 SER A C 1
ATOM 1008 O O . SER A 1 132 ? 0.421 17.365 26.023 1.00 8.36 132 SER A O 1
ATOM 1011 N N . VAL A 1 133 ? 2.531 18.131 26.101 1.00 7.91 133 VAL A N 1
ATOM 1012 C CA . VAL A 1 133 ? 2.460 18.740 24.761 1.00 8.14 133 VAL A CA 1
ATOM 1013 C C . VAL A 1 133 ? 2.045 17.633 23.802 1.00 7.96 133 VAL A C 1
ATOM 1014 O O . VAL A 1 133 ? 2.517 16.494 23.898 1.00 7.97 133 VAL A O 1
ATOM 1018 N N . PRO A 1 134 ? 1.176 17.924 22.821 1.00 8.07 134 PRO A N 1
ATOM 1019 C CA . PRO A 1 134 ? 0.734 16.841 21.942 1.00 8.51 134 PRO A CA 1
ATOM 1020 C C . PRO A 1 134 ? 1.877 16.191 21.186 1.00 8.20 134 PRO A C 1
ATOM 1021 O O . PRO A 1 134 ? 2.749 16.893 20.654 1.00 8.49 134 PRO A O 1
ATOM 1025 N N . ILE A 1 135 ? 1.827 14.835 21.132 1.00 7.76 135 ILE A N 1
ATOM 1026 C CA . ILE A 1 135 ? 2.865 14.046 20.448 1.00 7.45 135 ILE A CA 1
ATOM 1027 C C . ILE A 1 135 ? 2.198 13.276 19.312 1.00 7.22 135 ILE A C 1
ATOM 1028 O O . ILE A 1 135 ? 1.166 12.605 19.486 1.00 7.51 135 ILE A O 1
ATOM 1033 N N . LEU A 1 136 ? 2.864 13.353 18.154 1.00 7.02 136 LEU A N 1
ATOM 1034 C CA . LEU A 1 136 ? 2.614 12.459 17.017 1.00 7.53 136 LEU A CA 1
ATOM 1035 C C . LEU A 1 136 ? 3.781 11.495 16.946 1.00 7.61 136 LEU A C 1
ATOM 1036 O O . LEU A 1 136 ? 4.937 11.943 16.858 1.00 8.72 136 LEU A O 1
ATOM 1041 N N . ALA A 1 137 ? 3.518 10.213 17.053 1.00 7.16 137 ALA A N 1
ATOM 1042 C CA . ALA A 1 137 ? 4.579 9.211 17.262 1.00 7.33 137 ALA A CA 1
ATOM 1043 C C . ALA A 1 137 ? 4.746 8.354 16.022 1.00 7.17 137 ALA A C 1
ATOM 1044 O O . ALA A 1 137 ? 3.763 7.794 15.494 1.00 7.79 137 ALA A O 1
ATOM 1046 N N . ILE A 1 138 ? 6.006 8.218 15.592 1.00 7.10 138 ILE A N 1
ATOM 1047 C CA . ILE A 1 138 ? 6.377 7.513 14.384 1.00 7.29 138 ILE A CA 1
ATOM 1048 C C . ILE A 1 138 ? 7.486 6.524 14.693 1.00 7.46 138 ILE A C 1
ATOM 1049 O O . ILE A 1 138 ? 8.680 6.889 14.642 1.00 7.63 138 ILE A O 1
ATOM 1054 N N . PRO A 1 139 ? 7.162 5.277 15.026 1.00 7.68 139 PRO A N 1
ATOM 1055 C CA . PRO A 1 139 ? 8.217 4.294 15.357 1.00 7.44 139 PRO A CA 1
ATOM 1056 C C . PRO A 1 139 ? 9.004 3.907 14.133 1.00 7.34 139 PRO A C 1
ATOM 1057 O O . PRO A 1 139 ? 8.505 3.770 13.023 1.00 7.89 139 PRO A O 1
ATOM 1061 N N . THR A 1 140 ? 10.297 3.623 14.400 1.00 7.17 140 THR A N 1
ATOM 1062 C CA . THR A 1 140 ? 11.205 3.158 13.324 1.00 7.17 140 THR A CA 1
ATOM 1063 C C . THR A 1 140 ? 11.867 1.839 13.660 1.00 7.43 140 THR A C 1
ATOM 1064 O O . THR A 1 140 ? 12.725 1.371 12.871 1.00 7.97 140 THR A O 1
ATOM 1068 N N . THR A 1 141 ? 11.473 1.217 14.778 1.00 7.30 141 THR A N 1
ATOM 1069 C CA . THR A 1 141 ? 11.849 -0.160 15.098 1.00 7.30 141 THR A CA 1
ATOM 1070 C C . THR A 1 141 ? 10.591 -0.947 15.404 1.00 7.55 141 THR A C 1
ATOM 1071 O O . THR A 1 141 ? 9.551 -0.372 15.741 1.00 7.78 141 THR A O 1
ATOM 1075 N N . ALA A 1 142 ? 10.696 -2.256 15.244 1.00 7.59 142 ALA A N 1
ATOM 1076 C CA . ALA A 1 142 ? 9.553 -3.203 15.422 1.00 7.61 142 ALA A CA 1
ATOM 1077 C C . ALA A 1 142 ? 9.926 -4.279 16.438 1.00 8.06 142 ALA A C 1
ATOM 1078 O O . ALA A 1 142 ? 10.139 -5.441 16.087 1.00 8.42 142 ALA A O 1
ATOM 1080 N N . GLY A 1 143 ? 10.049 -3.917 17.723 1.00 7.57 143 GLY A N 1
ATOM 1081 C CA . GLY A 1 143 ? 9.910 -2.601 18.273 1.00 8.08 143 GLY A CA 1
ATOM 1082 C C . GLY A 1 143 ? 9.356 -2.590 19.666 1.00 7.45 143 GLY A C 1
ATOM 1083 O O . GLY A 1 143 ? 8.978 -3.622 20.224 1.00 7.89 143 GLY A O 1
ATOM 1084 N N . THR A 1 144 ? 9.322 -1.395 20.256 1.00 7.26 144 THR A N 1
ATOM 1085 C CA . THR A 1 144 ? 9.002 -1.199 21.668 1.00 7.11 144 THR A CA 1
ATOM 1086 C C . THR A 1 144 ? 7.533 -0.937 21.958 1.00 7.36 144 THR A C 1
ATOM 1087 O O . THR A 1 144 ? 7.109 -1.033 23.099 1.00 7.80 144 THR A O 1
ATOM 1091 N N . ALA A 1 145 ? 6.784 -0.563 20.907 1.00 6.93 145 ALA A N 1
ATOM 1092 C CA . ALA A 1 145 ? 5.408 -0.109 21.054 1.00 7.00 145 ALA A CA 1
ATOM 1093 C C . ALA A 1 145 ? 5.306 1.148 21.909 1.00 7.35 145 ALA A C 1
ATOM 1094 O O . ALA A 1 145 ? 4.230 1.508 22.392 1.00 7.08 145 ALA A O 1
ATOM 1096 N N . ALA A 1 146 ? 6.421 1.909 22.056 1.00 6.91 146 ALA A N 1
ATOM 1097 C CA . ALA A 1 146 ? 6.362 3.082 22.884 1.00 7.63 146 ALA A CA 1
ATOM 1098 C C . ALA A 1 146 ? 5.356 4.123 22.366 1.00 7.64 146 ALA A C 1
ATOM 1099 O O . ALA A 1 146 ? 4.876 4.959 23.138 1.00 9.13 146 ALA A O 1
ATOM 1101 N N . GLU A 1 147 ? 4.965 4.046 21.090 1.00 7.08 147 GLU A N 1
ATOM 1102 C CA . GLU A 1 147 ? 3.952 4.950 20.551 1.00 6.96 147 GLU A CA 1
ATOM 1103 C C . GLU A 1 147 ? 2.578 4.791 21.190 1.00 7.48 147 GLU A C 1
ATOM 1104 O O . GLU A 1 147 ? 1.790 5.733 21.088 1.00 7.50 147 GLU A O 1
ATOM 1110 N N . VAL A 1 148 ? 2.291 3.629 21.782 1.00 6.67 148 VAL A N 1
ATOM 1111 C CA . VAL A 1 148 ? 0.982 3.333 22.325 1.00 6.78 148 VAL A CA 1
ATOM 1112 C C . VAL A 1 148 ? 0.974 3.142 23.820 1.00 6.91 148 VAL A C 1
ATOM 1113 O O . VAL A 1 148 ? -0.110 3.044 24.418 1.00 8.82 148 VAL A O 1
ATOM 1117 N N . THR A 1 149 ? 2.134 3.074 24.467 1.00 6.59 149 THR A N 1
ATOM 1118 C CA . THR A 1 149 ? 2.122 2.861 25.905 1.00 6.92 149 THR A CA 1
ATOM 1119 C C . THR A 1 149 ? 1.986 4.194 26.627 1.00 7.35 149 THR A C 1
ATOM 1120 O O . THR A 1 149 ? 2.179 5.273 26.086 1.00 7.31 149 THR A O 1
ATOM 1124 N N . ILE A 1 150 ? 1.672 4.079 27.936 1.00 6.90 150 ILE A N 1
ATOM 1125 C CA . ILE A 1 150 ? 1.690 5.246 28.839 1.00 7.41 150 ILE A CA 1
ATOM 1126 C C . ILE A 1 150 ? 2.991 5.363 29.608 1.00 7.23 150 ILE A C 1
ATOM 1127 O O . ILE A 1 150 ? 3.101 6.154 30.569 1.00 7.35 150 ILE A O 1
ATOM 1132 N N . ASN A 1 151 ? 4.035 4.667 29.172 1.00 7.06 151 ASN A N 1
ATOM 1133 C CA . ASN A 1 151 ? 5.276 4.626 29.926 1.00 7.16 151 ASN A CA 1
ATOM 1134 C C . ASN A 1 151 ? 6.385 5.303 29.149 1.00 6.93 151 ASN A C 1
ATOM 1135 O O . ASN A 1 151 ? 6.361 5.410 27.919 1.00 7.34 151 ASN A O 1
ATOM 1140 N N . TYR A 1 152 ? 7.462 5.653 29.887 1.00 6.77 152 TYR A N 1
ATOM 1141 C CA . TYR A 1 152 ? 8.736 5.999 29.237 1.00 6.88 152 TYR A CA 1
ATOM 1142 C C . TYR A 1 152 ? 9.817 5.718 30.260 1.00 6.98 152 TYR A C 1
ATOM 1143 O O . TYR A 1 152 ? 9.583 5.769 31.467 1.00 7.49 152 TYR A O 1
ATOM 1152 N N . VAL A 1 153 ? 11.011 5.412 29.736 1.00 6.81 153 VAL A N 1
ATOM 1153 C CA . VAL A 1 153 ? 12.063 4.823 30.559 1.00 7.23 153 VAL A CA 1
ATOM 1154 C C . VAL A 1 153 ? 13.338 5.614 30.399 1.00 6.95 153 VAL A C 1
ATOM 1155 O O . VAL A 1 153 ? 13.888 5.723 29.315 1.00 8.27 153 VAL A O 1
ATOM 1159 N N . ILE A 1 154 ? 13.805 6.201 31.519 1.00 7.02 154 ILE A N 1
ATOM 1160 C CA . ILE A 1 154 ? 14.976 7.076 31.492 1.00 7.47 154 ILE A CA 1
ATOM 1161 C C . ILE A 1 154 ? 16.092 6.419 32.218 1.00 6.96 154 ILE A C 1
ATOM 1162 O O . ILE A 1 154 ? 15.896 5.743 33.226 1.00 7.81 154 ILE A O 1
ATOM 1167 N N . THR A 1 155 ? 17.311 6.638 31.715 1.00 6.99 155 THR A N 1
ATOM 1168 C CA . THR A 1 155 ? 18.525 6.141 32.352 1.00 7.41 155 THR A CA 1
ATOM 1169 C C . THR A 1 155 ? 19.108 7.246 33.225 1.00 7.76 155 THR A C 1
ATOM 1170 O O . THR A 1 155 ? 19.462 8.298 32.751 1.00 8.95 155 THR A O 1
ATOM 1174 N N . ASP A 1 156 ? 19.143 6.971 34.521 1.00 7.62 156 ASP A N 1
ATOM 1175 C CA . ASP A 1 156 ? 19.744 7.890 35.525 1.00 7.73 156 ASP A CA 1
ATOM 1176 C C . ASP A 1 156 ? 21.198 7.506 35.653 1.00 7.64 156 ASP A C 1
ATOM 1177 O O . ASP A 1 156 ? 21.566 6.620 36.438 1.00 8.32 156 ASP A O 1
ATOM 1182 N N . GLU A 1 157 ? 22.035 8.088 34.815 1.00 7.66 157 GLU A N 1
ATOM 1183 C CA . GLU A 1 157 ? 23.439 7.677 34.785 1.00 7.90 157 GLU A CA 1
ATOM 1184 C C . GLU A 1 157 ? 24.131 7.876 36.122 1.00 8.75 157 GLU A C 1
ATOM 1185 O O . GLU A 1 157 ? 24.927 7.031 36.546 1.00 9.28 157 GLU A O 1
ATOM 1191 N N . GLU A 1 158 ? 23.787 8.951 36.845 1.00 8.28 158 GLU A N 1
ATOM 1192 C CA . GLU A 1 158 ? 24.467 9.224 38.126 1.00 8.80 158 GLU A CA 1
ATOM 1193 C C . GLU A 1 158 ? 24.165 8.127 39.137 1.00 9.78 158 GLU A C 1
ATOM 1194 O O . GLU A 1 158 ? 25.014 7.807 39.967 1.00 12.60 158 GLU A O 1
ATOM 1200 N N . LYS A 1 159 ? 22.965 7.545 39.114 1.00 9.27 159 LYS A N 1
ATOM 1201 C CA . LYS A 1 159 ? 22.548 6.474 40.028 1.00 9.91 159 LYS A CA 1
ATOM 1202 C C . LYS A 1 159 ? 22.717 5.080 39.394 1.00 8.98 159 LYS A C 1
ATOM 1203 O O . LYS A 1 159 ? 22.396 4.087 40.028 1.00 12.24 159 LYS A O 1
ATOM 1209 N N . ARG A 1 160 ? 23.173 5.017 38.142 1.00 8.56 160 ARG A N 1
ATOM 1210 C CA . ARG A 1 160 ? 23.357 3.767 37.436 1.00 8.44 160 ARG A CA 1
ATOM 1211 C C . ARG A 1 160 ? 22.119 2.907 37.491 1.00 8.15 160 ARG A C 1
ATOM 1212 O O . ARG A 1 160 ? 22.185 1.701 37.805 1.00 8.85 160 ARG A O 1
ATOM 1220 N N . ARG A 1 161 ? 20.993 3.465 37.065 1.00 7.89 161 ARG A N 1
ATOM 1221 C CA . ARG A 1 161 ? 19.730 2.698 37.058 1.00 7.54 161 ARG A CA 1
ATOM 1222 C C . ARG A 1 161 ? 18.820 3.266 35.996 1.00 7.67 161 ARG A C 1
ATOM 1223 O O . ARG A 1 161 ? 18.863 4.473 35.727 1.00 8.68 161 ARG A O 1
ATOM 1231 N N . LYS A 1 162 ? 17.937 2.414 35.473 1.00 7.33 162 LYS A N 1
ATOM 1232 C CA . LYS A 1 162 ? 16.849 2.856 34.639 1.00 7.55 162 LYS A CA 1
ATOM 1233 C C . LYS A 1 162 ? 15.575 2.961 35.468 1.00 8.04 162 LYS A C 1
ATOM 1234 O O . LYS A 1 162 ? 15.316 2.105 36.323 1.00 10.46 162 LYS A O 1
ATOM 1240 N N . PHE A 1 163 ? 14.765 3.975 35.196 1.00 7.70 163 PHE A N 1
ATOM 1241 C CA . PHE A 1 163 ? 13.516 4.169 35.900 1.00 7.62 163 PHE A CA 1
ATOM 1242 C C . PHE A 1 163 ? 12.382 4.360 34.922 1.00 7.36 163 PHE A C 1
ATOM 1243 O O . PHE A 1 163 ? 12.535 4.952 33.848 1.00 7.95 163 PHE A O 1
ATOM 1251 N N . VAL A 1 164 ? 11.210 3.877 35.342 1.00 7.43 164 VAL A N 1
ATOM 1252 C CA . VAL A 1 164 ? 9.992 3.871 34.519 1.00 6.99 164 VAL A CA 1
ATOM 1253 C C . VAL A 1 164 ? 9.047 4.929 35.032 1.00 7.06 164 VAL A C 1
ATOM 1254 O O . VAL A 1 164 ? 8.737 5.005 36.234 1.00 7.32 164 VAL A O 1
ATOM 1258 N N . CYS A 1 165 ? 8.541 5.736 34.103 1.00 7.03 165 CYS A N 1
ATOM 1259 C CA . CYS A 1 165 ? 7.539 6.788 34.371 1.00 7.17 165 CYS A CA 1
ATOM 1260 C C . CYS A 1 165 ? 6.254 6.289 33.718 1.00 7.18 165 CYS A C 1
ATOM 1261 O O . CYS A 1 165 ? 6.254 5.927 32.552 1.00 7.87 165 CYS A O 1
ATOM 1264 N N . VAL A 1 166 ? 5.167 6.307 34.493 1.00 7.33 166 VAL A N 1
ATOM 1265 C CA . VAL A 1 166 ? 3.868 5.780 34.077 1.00 7.43 166 VAL A CA 1
ATOM 1266 C C . VAL A 1 166 ? 2.869 6.932 34.226 1.00 7.58 166 VAL A C 1
ATOM 1267 O O . VAL A 1 166 ? 2.658 7.430 35.322 1.00 8.10 166 VAL A O 1
ATOM 1271 N N . ASP A 1 167 ? 2.212 7.302 33.097 1.00 7.37 167 ASP A N 1
ATOM 1272 C CA . ASP A 1 167 ? 1.418 8.544 33.155 1.00 7.59 167 ASP A CA 1
ATOM 1273 C C . ASP A 1 167 ? 0.493 8.611 31.955 1.00 7.53 167 ASP A C 1
ATOM 1274 O O . ASP A 1 167 ? 0.949 8.835 30.836 1.00 7.55 167 ASP A O 1
ATOM 1279 N N . PRO A 1 168 ? -0.833 8.465 32.178 1.00 8.09 168 PRO A N 1
ATOM 1280 C CA . PRO A 1 168 ? -1.777 8.665 31.093 1.00 8.72 168 PRO A CA 1
ATOM 1281 C C . PRO A 1 168 ? -1.559 9.943 30.323 1.00 8.10 168 PRO A C 1
ATOM 1282 O O . PRO A 1 168 ? -1.894 10.003 29.129 1.00 8.33 168 PRO A O 1
ATOM 1286 N N . HIS A 1 169 ? -1.045 10.995 30.978 1.00 7.35 169 HIS A N 1
ATOM 1287 C CA . HIS A 1 169 ? -0.819 12.251 30.324 1.00 7.70 169 HIS A CA 1
ATOM 1288 C C . HIS A 1 169 ? 0.173 12.224 29.171 1.00 7.79 169 HIS A C 1
ATOM 1289 O O . HIS A 1 169 ? 0.228 13.167 28.391 1.00 7.89 169 HIS A O 1
ATOM 1296 N N . ASP A 1 170 ? 0.993 11.164 29.094 1.00 7.13 170 ASP A N 1
ATOM 1297 C CA . ASP A 1 170 ? 2.010 11.102 28.037 1.00 7.41 170 ASP A CA 1
ATOM 1298 C C . ASP A 1 170 ? 1.547 10.391 26.762 1.00 7.41 170 ASP A C 1
ATOM 1299 O O . ASP A 1 170 ? 2.344 10.310 25.816 1.00 7.56 170 ASP A O 1
ATOM 1304 N N . ILE A 1 171 ? 0.289 9.921 26.696 1.00 7.14 171 ILE A N 1
ATOM 1305 C CA . ILE A 1 171 ? -0.097 9.110 25.524 1.00 7.47 171 ILE A CA 1
ATOM 1306 C C . ILE A 1 171 ? -0.021 9.973 24.281 1.00 7.51 171 ILE A C 1
ATOM 1307 O O . ILE A 1 171 ? -0.591 11.065 24.237 1.00 7.47 171 ILE A O 1
ATOM 1312 N N . PRO A 1 172 ? 0.562 9.469 23.183 1.00 7.33 172 PRO A N 1
ATOM 1313 C CA . PRO A 1 172 ? 0.527 10.245 21.945 1.00 7.41 172 PRO A CA 1
ATOM 1314 C C . PRO A 1 172 ? -0.858 10.375 21.401 1.00 7.70 172 PRO A C 1
ATOM 1315 O O . PRO A 1 172 ? -1.718 9.482 21.545 1.00 8.03 172 PRO A O 1
ATOM 1319 N N . GLN A 1 173 ? -1.123 11.518 20.754 1.00 7.77 173 GLN A N 1
ATOM 1320 C CA . GLN A 1 173 ? -2.393 11.787 20.109 1.00 8.05 173 GLN A CA 1
ATOM 1321 C C . GLN A 1 173 ? -2.631 10.922 18.894 1.00 7.40 173 GLN A C 1
ATOM 1322 O O . GLN A 1 173 ? -3.768 10.538 18.602 1.00 8.03 173 GLN A O 1
ATOM 1328 N N . VAL A 1 174 ? -1.587 10.744 18.086 1.00 7.44 174 VAL A N 1
ATOM 1329 C CA . VAL A 1 174 ? -1.664 9.932 16.891 1.00 7.49 174 VAL A CA 1
ATOM 1330 C C . VAL A 1 174 ? -0.396 9.095 16.793 1.00 7.29 174 VAL A C 1
ATOM 1331 O O . VAL A 1 174 ? 0.695 9.647 17.041 1.00 8.33 174 VAL A O 1
ATOM 1335 N N . ALA A 1 175 ? -0.531 7.849 16.425 1.00 6.98 175 ALA A N 1
ATOM 1336 C CA . ALA A 1 175 ? 0.598 6.987 16.083 1.00 7.34 175 ALA A CA 1
ATOM 1337 C C . ALA A 1 175 ? 0.521 6.646 14.578 1.00 7.28 175 ALA A C 1
ATOM 1338 O O . ALA A 1 175 ? -0.570 6.426 14.050 1.00 8.14 175 ALA A O 1
ATOM 1340 N N . PHE A 1 176 ? 1.680 6.586 13.933 1.00 7.07 176 PHE A N 1
ATOM 1341 C CA . PHE A 1 176 ? 1.772 6.217 12.525 1.00 7.76 176 PHE A CA 1
ATOM 1342 C C . PHE A 1 176 ? 2.712 5.042 12.438 1.00 7.34 176 PHE A C 1
ATOM 1343 O O . PHE A 1 176 ? 3.911 5.204 12.718 1.00 8.06 176 PHE A O 1
ATOM 1351 N N . ILE A 1 177 ? 2.170 3.870 12.118 1.00 7.26 177 ILE A N 1
ATOM 1352 C CA . ILE A 1 177 ? 2.851 2.614 12.201 1.00 7.70 177 ILE A CA 1
ATOM 1353 C C . ILE A 1 177 ? 3.126 2.118 10.762 1.00 7.89 177 ILE A C 1
ATOM 1354 O O . ILE A 1 177 ? 2.231 1.556 10.126 1.00 8.78 177 ILE A O 1
ATOM 1359 N N . ASP A 1 178 ? 4.316 2.444 10.249 1.00 7.75 178 ASP A N 1
ATOM 1360 C CA . ASP A 1 178 ? 4.615 2.393 8.816 1.00 8.10 178 ASP A CA 1
ATOM 1361 C C . ASP A 1 178 ? 5.886 1.612 8.612 1.00 8.12 178 ASP A C 1
ATOM 1362 O O . ASP A 1 178 ? 6.975 2.089 8.921 1.00 8.27 178 ASP A O 1
ATOM 1367 N N . ALA A 1 179 ? 5.779 0.369 8.118 1.00 8.13 179 ALA A N 1
ATOM 1368 C CA . ALA A 1 179 ? 6.985 -0.457 7.986 1.00 8.88 179 ALA A CA 1
ATOM 1369 C C . ALA A 1 179 ? 8.034 0.167 7.051 1.00 8.74 179 ALA A C 1
ATOM 1370 O O . ALA A 1 179 ? 9.191 -0.169 7.140 1.00 9.59 179 ALA A O 1
ATOM 1372 N N . ASP A 1 180 ? 7.628 1.072 6.172 1.00 9.05 180 ASP A N 1
ATOM 1373 C CA . ASP A 1 180 ? 8.624 1.788 5.369 1.00 9.88 180 ASP A CA 1
ATOM 1374 C C . ASP A 1 180 ? 9.635 2.537 6.246 1.00 9.83 180 ASP A C 1
ATOM 1375 O O . ASP A 1 180 ? 10.786 2.724 5.855 1.00 11.57 180 ASP A O 1
ATOM 1380 N N . MET A 1 181 ? 9.186 2.983 7.416 1.00 8.96 181 MET A N 1
ATOM 1381 C CA . MET A 1 181 ? 10.048 3.653 8.357 1.00 9.11 181 MET A CA 1
ATOM 1382 C C . MET A 1 181 ? 10.998 2.745 9.101 1.00 9.37 181 MET A C 1
ATOM 1383 O O . MET A 1 181 ? 11.962 3.190 9.720 1.00 10.69 181 MET A O 1
ATOM 1388 N N . MET A 1 182 ? 10.716 1.443 9.095 1.00 8.98 182 MET A N 1
ATOM 1389 C CA . MET A 1 182 ? 11.393 0.419 9.873 1.00 9.31 182 MET A CA 1
ATOM 1390 C C . MET A 1 182 ? 12.347 -0.451 9.050 1.00 9.48 182 MET A C 1
ATOM 1391 O O . MET A 1 182 ? 13.207 -1.135 9.587 1.00 10.19 182 MET A O 1
ATOM 1396 N N . ASP A 1 183 ? 12.187 -0.440 7.702 1.00 10.25 183 ASP A N 1
ATOM 1397 C CA . ASP A 1 183 ? 12.889 -1.342 6.826 1.00 11.14 183 ASP A CA 1
ATOM 1398 C C . ASP A 1 183 ? 14.433 -1.155 6.870 1.00 10.70 183 ASP A C 1
ATOM 1399 O O . ASP A 1 183 ? 15.129 -2.147 6.567 1.00 12.55 183 ASP A O 1
ATOM 1404 N N . GLY A 1 184 ? 14.904 0.068 7.171 1.00 10.51 184 GLY A N 1
ATOM 1405 C CA . GLY A 1 184 ? 16.331 0.304 7.186 1.00 10.31 184 GLY A CA 1
ATOM 1406 C C . GLY A 1 184 ? 17.047 -0.185 8.383 1.00 9.75 184 GLY A C 1
ATOM 1407 O O . GLY A 1 184 ? 18.277 -0.159 8.428 1.00 10.13 184 GLY A O 1
ATOM 1408 N N . CYS A 1 185 ? 16.337 -0.709 9.399 1.00 9.29 185 CYS A N 1
ATOM 1409 C CA . CYS A 1 185 ? 17.032 -1.360 10.490 1.00 9.00 185 CYS A CA 1
ATOM 1410 C C . CYS A 1 185 ? 17.957 -2.429 9.922 1.00 8.62 185 CYS A C 1
ATOM 1411 O O . CYS A 1 185 ? 17.490 -3.253 9.144 1.00 9.19 185 CYS A O 1
ATOM 1414 N N . PRO A 1 186 ? 19.191 -2.493 10.366 1.00 8.64 186 PRO A N 1
ATOM 1415 C CA . PRO A 1 186 ? 19.996 -3.647 9.934 1.00 9.38 186 PRO A CA 1
ATOM 1416 C C . PRO A 1 186 ? 19.346 -4.927 10.370 1.00 9.15 186 PRO A C 1
ATOM 1417 O O . PRO A 1 186 ? 18.654 -4.964 11.427 1.00 8.74 186 PRO A O 1
ATOM 1421 N N . PRO A 1 187 ? 19.585 -6.043 9.673 1.00 9.48 187 PRO A N 1
ATOM 1422 C CA . PRO A 1 187 ? 19.005 -7.321 10.094 1.00 9.04 187 PRO A CA 1
ATOM 1423 C C . PRO A 1 187 ? 19.185 -7.639 11.546 1.00 8.33 187 PRO A C 1
ATOM 1424 O O . PRO A 1 187 ? 18.260 -8.153 12.185 1.00 9.15 187 PRO A O 1
ATOM 1428 N N . ALA A 1 188 ? 20.362 -7.418 12.123 1.00 8.64 188 ALA A N 1
ATOM 1429 C CA . ALA A 1 188 ? 20.593 -7.755 13.525 1.00 8.98 188 ALA A CA 1
ATOM 1430 C C . ALA A 1 188 ? 19.698 -6.908 14.443 1.00 8.17 188 ALA A C 1
ATOM 1431 O O . ALA A 1 188 ? 19.273 -7.413 15.500 1.00 9.36 188 ALA A O 1
ATOM 1433 N N . LEU A 1 189 ? 19.452 -5.680 14.072 1.00 8.49 189 LEU A N 1
ATOM 1434 C CA . LEU A 1 189 ? 18.568 -4.814 14.847 1.00 8.31 189 LEU A CA 1
ATOM 1435 C C . LEU A 1 189 ? 17.115 -5.300 14.687 1.00 8.23 189 LEU A C 1
ATOM 1436 O O . LEU A 1 189 ? 16.348 -5.325 15.682 1.00 8.21 189 LEU A O 1
ATOM 1441 N N . LYS A 1 190 ? 16.701 -5.676 13.466 1.00 8.46 190 LYS A N 1
ATOM 1442 C CA . LYS A 1 190 ? 15.388 -6.271 13.293 1.00 8.28 190 LYS A CA 1
ATOM 1443 C C . LYS A 1 190 ? 15.210 -7.468 14.192 1.00 7.79 190 LYS A C 1
ATOM 1444 O O . LYS A 1 190 ? 14.131 -7.677 14.802 1.00 7.84 190 LYS A O 1
ATOM 1450 N N . ALA A 1 191 ? 16.245 -8.320 14.272 1.00 8.14 191 ALA A N 1
ATOM 1451 C CA . ALA A 1 191 ? 16.146 -9.510 15.052 1.00 8.50 191 ALA A CA 1
ATOM 1452 C C . ALA A 1 191 ? 15.944 -9.209 16.526 1.00 8.03 191 ALA A C 1
ATOM 1453 O O . ALA A 1 191 ? 15.066 -9.780 17.193 1.00 8.31 191 ALA A O 1
ATOM 1455 N N . ALA A 1 192 ? 16.803 -8.354 17.074 1.00 8.24 192 ALA A N 1
ATOM 1456 C CA . ALA A 1 192 ? 16.741 -8.0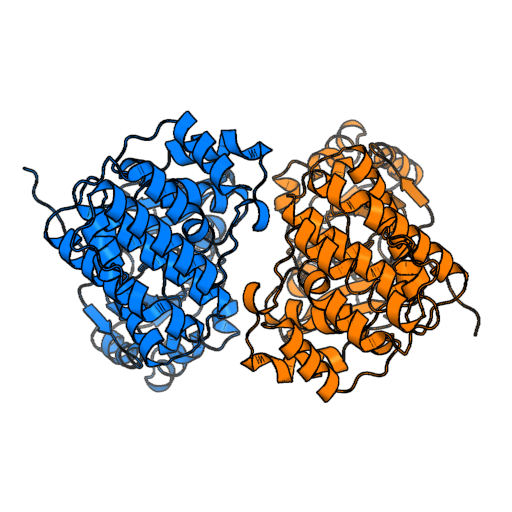75 18.521 1.00 8.36 192 ALA A CA 1
ATOM 1457 C C . ALA A 1 192 ? 15.481 -7.369 18.886 1.00 7.80 192 ALA A C 1
ATOM 1458 O O . ALA A 1 192 ? 14.837 -7.661 19.900 1.00 7.97 192 ALA A O 1
ATOM 1460 N N . THR A 1 193 ? 15.124 -6.302 18.123 1.00 7.75 193 THR A N 1
ATOM 1461 C CA . THR A 1 193 ? 13.885 -5.557 18.418 1.00 7.80 193 THR A CA 1
ATOM 1462 C C . THR A 1 193 ? 12.662 -6.428 18.211 1.00 7.68 193 THR A C 1
ATOM 1463 O O . THR A 1 193 ? 11.642 -6.250 18.921 1.00 7.39 193 THR A O 1
ATOM 1467 N N . GLY A 1 194 ? 12.740 -7.392 17.293 1.00 7.38 194 GLY A N 1
ATOM 1468 C CA . GLY A 1 194 ? 11.599 -8.293 17.073 1.00 7.65 194 GLY A CA 1
ATOM 1469 C C . GLY A 1 194 ? 11.408 -9.312 18.168 1.00 7.81 194 GLY A C 1
ATOM 1470 O O . GLY A 1 194 ? 10.278 -9.603 18.567 1.00 7.85 194 GLY A O 1
ATOM 1471 N N . VAL A 1 195 ? 12.521 -9.885 18.674 1.00 7.52 195 VAL A N 1
ATOM 1472 C CA . VAL A 1 195 ? 12.394 -10.737 19.825 1.00 7.69 195 VAL A CA 1
ATOM 1473 C C . VAL A 1 195 ? 12.000 -9.952 21.080 1.00 8.00 195 VAL A C 1
ATOM 1474 O O . VAL A 1 195 ? 11.260 -10.453 21.946 1.00 8.28 195 VAL A O 1
ATOM 1478 N N . ASP A 1 196 ? 12.397 -8.696 21.183 1.00 7.63 196 ASP A N 1
ATOM 1479 C CA . ASP A 1 196 ? 11.893 -7.827 22.234 1.00 8.12 196 ASP A CA 1
ATOM 1480 C C . ASP A 1 196 ? 10.362 -7.633 22.118 1.00 7.34 196 ASP A C 1
ATOM 1481 O O . ASP A 1 196 ? 9.642 -7.715 23.122 1.00 7.40 196 ASP A O 1
ATOM 1486 N N . ALA A 1 197 ? 9.862 -7.419 20.881 1.00 7.16 197 ALA A N 1
ATOM 1487 C CA . ALA A 1 197 ? 8.413 -7.350 20.708 1.00 7.43 197 ALA A CA 1
ATOM 1488 C C . ALA A 1 197 ? 7.747 -8.639 21.165 1.00 7.32 197 ALA A C 1
ATOM 1489 O O . ALA A 1 197 ? 6.709 -8.607 21.865 1.00 7.27 197 ALA A O 1
ATOM 1491 N N . LEU A 1 198 ? 8.344 -9.780 20.820 1.00 7.34 198 LEU A N 1
ATOM 1492 C CA . LEU A 1 198 ? 7.838 -11.052 21.292 1.00 7.60 198 LEU A CA 1
ATOM 1493 C C . LEU A 1 198 ? 7.841 -11.152 22.805 1.00 7.38 198 LEU A C 1
ATOM 1494 O O . LEU A 1 198 ? 6.902 -11.651 23.423 1.00 7.93 198 LEU A O 1
ATOM 1499 N N . THR A 1 199 ? 8.920 -10.616 23.412 1.00 7.24 199 THR A N 1
ATOM 1500 C CA . THR A 1 199 ? 9.021 -10.592 24.894 1.00 7.47 199 THR A CA 1
ATOM 1501 C C . THR A 1 199 ? 7.873 -9.769 25.494 1.00 7.52 199 THR A C 1
ATOM 1502 O O . THR A 1 199 ? 7.270 -10.160 26.507 1.00 7.48 199 THR A O 1
ATOM 1506 N N . HIS A 1 200 ? 7.579 -8.595 24.889 1.00 7.05 200 HIS A N 1
ATOM 1507 C CA . HIS A 1 200 ? 6.466 -7.823 25.410 1.00 6.98 200 HIS A CA 1
ATOM 1508 C C . HIS A 1 200 ? 5.175 -8.609 25.395 1.00 7.13 200 HIS A C 1
ATOM 1509 O O . HIS A 1 200 ? 4.403 -8.588 26.350 1.00 7.66 200 HIS A O 1
ATOM 1516 N N . ALA A 1 201 ? 4.952 -9.333 24.286 1.00 7.53 201 ALA A N 1
ATOM 1517 C CA . ALA A 1 201 ? 3.690 -10.066 24.141 1.00 8.42 201 ALA A CA 1
ATOM 1518 C C . ALA A 1 201 ? 3.629 -11.277 25.062 1.00 7.98 201 ALA A C 1
ATOM 1519 O O . ALA A 1 201 ? 2.584 -11.558 25.659 1.00 8.22 201 ALA A O 1
ATOM 1521 N N . ILE A 1 202 ? 4.768 -12.003 25.208 1.00 7.84 202 ILE A N 1
ATOM 1522 C CA . ILE A 1 202 ? 4.808 -13.144 26.119 1.00 8.16 202 ILE A CA 1
ATOM 1523 C C . ILE A 1 202 ? 4.677 -12.718 27.568 1.00 7.81 202 ILE A C 1
ATOM 1524 O O . ILE A 1 202 ? 3.862 -13.224 28.345 1.00 8.18 202 ILE A O 1
ATOM 1529 N N . GLU A 1 203 ? 5.515 -11.734 27.971 1.00 7.32 203 GLU A N 1
ATOM 1530 C CA . GLU A 1 203 ? 5.408 -11.275 29.360 1.00 7.50 203 GLU A CA 1
ATOM 1531 C C . GLU A 1 203 ? 4.042 -10.700 29.667 1.00 7.58 203 GLU A C 1
ATOM 1532 O O . GLU A 1 203 ? 3.483 -10.921 30.729 1.00 7.83 203 GLU A O 1
ATOM 1538 N N . GLY A 1 204 ? 3.499 -9.907 28.715 1.00 7.42 204 GLY A N 1
ATOM 1539 C CA . GLY A 1 204 ? 2.169 -9.338 28.929 1.00 8.03 204 GLY A CA 1
ATOM 1540 C C . GLY A 1 204 ? 1.086 -10.431 28.974 1.00 8.17 204 GLY A C 1
ATOM 1541 O O . GLY A 1 204 ? 0.131 -10.297 29.815 1.00 7.95 204 GLY A O 1
ATOM 1542 N N . TYR A 1 205 ? 1.240 -11.505 28.227 1.00 7.97 205 TYR A N 1
ATOM 1543 C CA . TYR A 1 205 ? 0.227 -12.584 28.250 1.00 8.22 205 TYR A CA 1
ATOM 1544 C C . TYR A 1 205 ? 0.153 -13.224 29.644 1.00 8.05 205 TYR A C 1
ATOM 1545 O O . TYR A 1 205 ? -0.916 -13.623 30.058 1.00 9.28 205 TYR A O 1
ATOM 1554 N N . ILE A 1 206 ? 1.310 -13.328 30.310 1.00 8.58 206 ILE A N 1
ATOM 1555 C CA . ILE A 1 206 ? 1.383 -14.088 31.562 1.00 8.57 206 ILE A CA 1
ATOM 1556 C C . ILE A 1 206 ? 1.521 -13.197 32.794 1.00 8.71 206 ILE A C 1
ATOM 1557 O O . ILE A 1 206 ? 1.628 -13.723 33.926 1.00 9.64 206 ILE A O 1
ATOM 1562 N N . THR A 1 207 ? 1.485 -11.876 32.634 1.00 7.98 207 THR A N 1
ATOM 1563 C CA . THR A 1 207 ? 1.689 -10.958 33.747 1.00 8.24 207 THR A CA 1
ATOM 1564 C C . THR A 1 207 ? 0.582 -11.093 34.784 1.00 8.11 207 THR A C 1
ATOM 1565 O O . THR A 1 207 ? -0.566 -11.459 34.459 1.00 8.77 207 THR A O 1
ATOM 1569 N N . ARG A 1 208 ? 0.866 -10.678 36.014 1.00 8.52 208 ARG A N 1
ATOM 1570 C CA . ARG A 1 208 ? -0.104 -10.853 37.085 1.00 9.69 208 ARG A CA 1
ATOM 1571 C C . ARG A 1 208 ? -1.403 -10.163 36.806 1.00 10.11 208 ARG A C 1
ATOM 1572 O O . ARG A 1 208 ? -2.466 -10.674 37.213 1.00 11.55 208 ARG A O 1
ATOM 1580 N N . GLY A 1 209 ? -1.364 -9.003 36.189 1.00 9.52 209 GLY A N 1
ATOM 1581 C CA . GLY A 1 209 ? -2.590 -8.239 35.941 1.00 9.80 209 GLY A CA 1
ATOM 1582 C C . GLY A 1 209 ? -3.345 -8.577 34.682 1.00 9.20 209 GLY A C 1
ATOM 1583 O O . GLY A 1 209 ? -4.322 -7.888 34.363 1.00 10.65 209 GLY A O 1
ATOM 1584 N N . ALA A 1 210 ? -2.948 -9.629 33.999 1.00 9.09 210 ALA A N 1
ATOM 1585 C CA . ALA A 1 210 ? -3.605 -10.022 32.747 1.00 8.91 210 ALA A CA 1
ATOM 1586 C C . ALA A 1 210 ? -5.110 -10.178 32.951 1.00 9.43 210 ALA A C 1
ATOM 1587 O O . ALA A 1 210 ? -5.573 -10.694 33.961 1.00 11.31 210 ALA A O 1
ATOM 1589 N N . TRP A 1 211 ? -5.891 -9.818 31.939 1.00 9.18 211 TRP A N 1
ATOM 1590 C CA . TRP A 1 211 ? -7.306 -10.100 31.923 1.00 9.54 211 TRP A CA 1
ATOM 1591 C C . TRP A 1 211 ? -7.741 -10.339 30.483 1.00 8.97 211 TRP A C 1
ATOM 1592 O O . TRP A 1 211 ? -6.930 -10.342 29.551 1.00 9.36 211 TRP A O 1
ATOM 1603 N N . ALA A 1 212 ? -9.070 -10.559 30.291 1.00 9.63 212 ALA A N 1
ATOM 1604 C CA . ALA A 1 212 ? -9.471 -11.118 29.008 1.00 10.06 212 ALA A CA 1
ATOM 1605 C C . ALA A 1 212 ? -9.037 -10.322 27.779 1.00 9.57 212 ALA A C 1
ATOM 1606 O O . ALA A 1 212 ? -8.611 -10.856 26.770 1.00 9.76 212 ALA A O 1
ATOM 1608 N N . LEU A 1 213 ? -9.220 -9.005 27.849 1.00 9.10 213 LEU A N 1
ATOM 1609 C CA . LEU A 1 213 ? -8.920 -8.214 26.666 1.00 8.66 213 LEU A CA 1
ATOM 1610 C C . LEU A 1 213 ? -7.444 -8.175 26.337 1.00 8.15 213 LEU A C 1
ATOM 1611 O O . LEU A 1 213 ? -7.042 -8.315 25.214 1.00 8.48 213 LEU A O 1
ATOM 1616 N N . THR A 1 214 ? -6.590 -8.019 27.360 1.00 8.15 214 THR A N 1
ATOM 1617 C CA . THR A 1 214 ? -5.161 -8.040 27.121 1.00 8.03 214 THR A CA 1
ATOM 1618 C C . THR A 1 214 ? -4.688 -9.399 26.718 1.00 8.31 214 THR A C 1
ATOM 1619 O O . THR A 1 214 ? -3.769 -9.486 25.848 1.00 8.36 214 THR A O 1
ATOM 1623 N N . ASP A 1 215 ? -5.284 -10.464 27.232 1.00 8.30 215 ASP A N 1
ATOM 1624 C CA . ASP A 1 215 ? -4.905 -11.780 26.759 1.00 9.06 215 ASP A CA 1
ATOM 1625 C C . ASP A 1 215 ? -5.168 -11.929 25.246 1.00 9.08 215 ASP A C 1
ATOM 1626 O O . ASP A 1 215 ? -4.346 -12.494 24.501 1.00 8.90 215 ASP A O 1
ATOM 1631 N N . ALA A 1 216 ? -6.342 -11.415 24.788 1.00 8.42 216 ALA A N 1
ATOM 1632 C CA . ALA A 1 216 ? -6.681 -11.533 23.371 1.00 8.94 216 ALA A CA 1
ATOM 1633 C C . ALA A 1 216 ? -5.658 -10.790 22.507 1.00 8.58 216 ALA A C 1
ATOM 1634 O O . ALA A 1 216 ? -5.229 -11.231 21.443 1.00 9.20 216 ALA A O 1
ATOM 1636 N N . LEU A 1 217 ? -5.288 -9.547 22.961 1.00 8.13 217 LEU A N 1
ATOM 1637 C CA . LEU A 1 217 ? -4.305 -8.754 22.197 1.00 8.38 217 LEU A CA 1
ATOM 1638 C C . LEU A 1 217 ? -2.946 -9.443 22.204 1.00 8.58 217 LEU A C 1
ATOM 1639 O O . LEU A 1 217 ? -2.318 -9.582 21.157 1.00 8.36 217 LEU A O 1
ATOM 1644 N N . HIS A 1 218 ? -2.484 -9.882 23.393 1.00 8.27 218 HIS A N 1
ATOM 1645 C CA . HIS A 1 218 ? -1.160 -10.491 23.453 1.00 7.97 218 HIS A CA 1
ATOM 1646 C C . HIS A 1 218 ? -1.026 -11.777 22.678 1.00 8.19 218 HIS A C 1
ATOM 1647 O O . HIS A 1 218 ? -0.012 -11.962 21.977 1.00 8.33 218 HIS A O 1
ATOM 1654 N N . ILE A 1 219 ? -2.027 -12.678 22.749 1.00 8.34 219 ILE A N 1
ATOM 1655 C CA . ILE A 1 219 ? -1.857 -13.910 22.036 1.00 9.47 219 ILE A CA 1
ATOM 1656 C C . ILE A 1 219 ? -1.868 -13.693 20.508 1.00 8.95 219 ILE A C 1
ATOM 1657 O O . ILE A 1 219 ? -1.204 -14.411 19.766 1.00 9.58 219 ILE A O 1
ATOM 1662 N N . LYS A 1 220 ? -2.647 -12.693 20.053 1.00 8.58 220 LYS A N 1
ATOM 1663 C CA . LYS A 1 220 ? -2.576 -12.338 18.612 1.00 9.15 220 LYS A CA 1
ATOM 1664 C C . LYS A 1 220 ? -1.231 -11.798 18.239 1.00 8.64 220 LYS A C 1
ATOM 1665 O O . LYS A 1 220 ? -0.647 -12.149 17.226 1.00 9.58 220 LYS A O 1
ATOM 1671 N N . ALA A 1 221 ? -0.677 -10.916 19.114 1.00 8.58 221 ALA A N 1
ATOM 1672 C CA . ALA A 1 221 ? 0.658 -10.370 18.824 1.00 8.20 221 ALA A CA 1
ATOM 1673 C C . ALA A 1 221 ? 1.745 -11.481 18.745 1.00 8.00 221 ALA A C 1
ATOM 1674 O O . ALA A 1 221 ? 2.594 -11.444 17.860 1.00 8.61 221 ALA A O 1
ATOM 1676 N N . ILE A 1 222 ? 1.656 -12.438 19.679 1.00 8.21 222 ILE A N 1
ATOM 1677 C CA . ILE A 1 222 ? 2.635 -13.534 19.647 1.00 8.79 222 ILE A CA 1
ATOM 1678 C C . ILE A 1 222 ? 2.567 -14.287 18.306 1.00 9.12 222 ILE A C 1
ATOM 1679 O O . ILE A 1 222 ? 3.574 -14.565 17.693 1.00 9.55 222 ILE A O 1
ATOM 1684 N N . GLU A 1 223 ? 1.331 -14.587 17.894 1.00 8.99 223 GLU A N 1
ATOM 1685 C CA . GLU A 1 223 ? 1.153 -15.267 16.619 1.00 9.94 223 GLU A CA 1
ATOM 1686 C C . GLU A 1 223 ? 1.691 -14.464 15.468 1.00 9.81 223 GLU A C 1
ATOM 1687 O O . GLU A 1 223 ? 2.435 -15.022 14.592 1.00 10.39 223 GLU A O 1
ATOM 1693 N N . ILE A 1 224 ? 1.389 -13.172 15.397 1.00 8.81 224 ILE A N 1
ATOM 1694 C CA . ILE A 1 224 ? 1.888 -12.344 14.290 1.00 9.06 224 ILE A CA 1
ATOM 1695 C C . ILE A 1 224 ? 3.412 -12.304 14.284 1.00 8.99 224 ILE A C 1
ATOM 1696 O O . ILE A 1 224 ? 4.060 -12.486 13.230 1.00 9.60 224 ILE A O 1
ATOM 1701 N N . ILE A 1 225 ? 3.998 -11.996 15.436 1.00 8.88 225 ILE A N 1
ATOM 1702 C CA . ILE A 1 225 ? 5.417 -11.784 15.519 1.00 8.58 225 ILE A CA 1
ATOM 1703 C C . ILE A 1 225 ? 6.189 -13.085 15.190 1.00 9.69 225 ILE A C 1
ATOM 1704 O O . ILE A 1 225 ? 7.149 -13.125 14.420 1.00 10.08 225 ILE A O 1
ATOM 1709 N N . ALA A 1 226 ? 5.771 -14.166 15.849 1.00 9.85 226 ALA A N 1
ATOM 1710 C CA . ALA A 1 226 ? 6.477 -15.444 15.622 1.00 12.02 226 ALA A CA 1
ATOM 1711 C C . ALA A 1 226 ? 6.357 -15.895 14.142 1.00 11.22 226 ALA A C 1
ATOM 1712 O O . ALA A 1 226 ? 7.247 -16.517 13.598 1.00 13.24 226 ALA A O 1
ATOM 1714 N N . GLY A 1 227 ? 5.230 -15.555 13.512 1.00 10.99 227 GLY A N 1
ATOM 1715 C CA . GLY A 1 227 ? 5.124 -15.910 12.093 1.00 11.64 227 GLY A CA 1
ATOM 1716 C C . GLY A 1 227 ? 5.871 -15.044 11.140 1.00 11.31 227 GLY A C 1
ATOM 1717 O O . GLY A 1 227 ? 6.209 -15.487 10.033 1.00 14.07 227 GLY A O 1
ATOM 1718 N N . ALA A 1 228 ? 6.218 -13.805 11.527 1.00 10.06 228 ALA A N 1
ATOM 1719 C CA . ALA A 1 228 ? 6.778 -12.820 10.630 1.00 10.10 228 ALA A CA 1
ATOM 1720 C C . ALA A 1 228 ? 8.269 -12.563 10.829 1.00 9.55 228 ALA A C 1
ATOM 1721 O O . ALA A 1 228 ? 8.924 -12.048 9.914 1.00 9.93 228 ALA A O 1
ATOM 1723 N N . LEU A 1 229 ? 8.810 -12.831 12.035 1.00 9.17 229 LEU A N 1
ATOM 1724 C CA . LEU A 1 229 ? 10.125 -12.232 12.322 1.00 9.01 229 LEU A CA 1
ATOM 1725 C C . LEU A 1 229 ? 11.231 -12.797 11.399 1.00 9.34 229 LEU A C 1
ATOM 1726 O O . LEU A 1 229 ? 12.070 -12.047 10.959 1.00 9.81 229 LEU A O 1
ATOM 1731 N N . ARG A 1 230 ? 11.253 -14.098 11.171 1.00 9.85 230 ARG A N 1
ATOM 1732 C CA . ARG A 1 230 ? 12.346 -14.615 10.311 1.00 10.04 230 ARG A CA 1
ATOM 1733 C C . ARG A 1 230 ? 12.305 -13.951 8.926 1.00 10.00 230 ARG A C 1
ATOM 1734 O O . ARG A 1 230 ? 13.309 -13.563 8.355 1.00 10.65 230 ARG A O 1
ATOM 1742 N N . GLY A 1 231 ? 11.082 -13.819 8.355 1.00 10.54 231 GLY A N 1
ATOM 1743 C CA . GLY A 1 231 ? 10.946 -13.182 7.085 1.00 11.07 231 GLY A CA 1
ATOM 1744 C C . GLY A 1 231 ? 11.342 -11.743 7.085 1.00 10.30 231 GLY A C 1
ATOM 1745 O O . GLY A 1 231 ? 11.935 -11.254 6.151 1.00 11.59 231 GLY A O 1
ATOM 1746 N N . SER A 1 232 ? 11.031 -11.041 8.183 1.00 9.64 232 SER A N 1
ATOM 1747 C CA . SER A 1 232 ? 11.403 -9.644 8.263 1.00 9.94 232 SER A CA 1
ATOM 1748 C C . SER A 1 232 ? 12.943 -9.453 8.312 1.00 9.71 232 SER A C 1
ATOM 1749 O O . SER A 1 232 ? 13.490 -8.615 7.592 1.00 10.39 232 SER A O 1
ATOM 1752 N N . VAL A 1 233 ? 13.586 -10.284 9.125 1.00 9.65 233 VAL A N 1
ATOM 1753 C CA . VAL A 1 233 ? 15.051 -10.277 9.197 1.00 10.42 233 VAL A CA 1
ATOM 1754 C C . VAL A 1 233 ? 15.662 -10.529 7.811 1.00 10.74 233 VAL A C 1
ATOM 1755 O O . VAL A 1 233 ? 16.633 -9.935 7.445 1.00 12.29 233 VAL A O 1
ATOM 1759 N N . ALA A 1 234 ? 14.997 -11.415 7.028 1.00 11.31 234 ALA A N 1
ATOM 1760 C CA . ALA A 1 234 ? 15.405 -11.738 5.669 1.00 12.57 234 ALA A CA 1
ATOM 1761 C C . ALA A 1 234 ? 15.094 -10.673 4.668 1.00 13.42 234 ALA A C 1
ATOM 1762 O O . ALA A 1 234 ? 15.573 -10.780 3.521 1.00 17.58 234 ALA A O 1
ATOM 1764 N N . GLY A 1 235 ? 14.320 -9.653 5.023 1.00 13.03 235 GLY A N 1
ATOM 1765 C CA . GLY A 1 235 ? 13.952 -8.569 4.108 1.00 13.48 235 GLY A CA 1
ATOM 1766 C C . GLY A 1 235 ? 12.677 -8.747 3.342 1.00 13.21 235 GLY A C 1
ATOM 1767 O O . GLY A 1 235 ? 12.421 -7.965 2.411 1.00 16.09 235 GLY A O 1
ATOM 1768 N N . ASP A 1 236 ? 11.816 -9.685 3.712 1.00 11.86 236 ASP A N 1
ATOM 1769 C CA . ASP A 1 236 ? 10.547 -9.828 3.033 1.00 12.88 236 ASP A CA 1
ATOM 1770 C C . ASP A 1 236 ? 9.632 -8.676 3.393 1.00 12.36 236 ASP A C 1
ATOM 1771 O O . ASP A 1 236 ? 9.417 -8.378 4.567 1.00 12.02 236 ASP A O 1
ATOM 1776 N N . LYS A 1 237 ? 9.071 -8.041 2.384 1.00 13.62 237 LYS A N 1
ATOM 1777 C CA . LYS A 1 237 ? 8.253 -6.804 2.570 1.00 13.18 237 LYS A CA 1
ATOM 1778 C C . LYS A 1 237 ? 7.082 -7.082 3.419 1.00 12.29 237 LYS A C 1
ATOM 1779 O O . LYS A 1 237 ? 6.793 -6.317 4.395 1.00 11.54 237 LYS A O 1
ATOM 1785 N N . ASP A 1 238 ? 6.251 -8.073 3.100 1.00 12.02 238 ASP A N 1
ATOM 1786 C CA . ASP A 1 238 ? 5.024 -8.298 3.857 1.00 11.55 238 ASP A CA 1
ATOM 1787 C C . ASP A 1 238 ? 5.355 -8.668 5.310 1.00 11.25 238 ASP A C 1
ATOM 1788 O O . ASP A 1 238 ? 4.618 -8.254 6.200 1.00 11.50 238 ASP A O 1
ATOM 1793 N N . ALA A 1 239 ? 6.391 -9.458 5.514 1.00 10.54 239 ALA A N 1
ATOM 1794 C CA . ALA A 1 239 ? 6.768 -9.799 6.895 1.00 10.39 239 ALA A CA 1
ATOM 1795 C C . ALA A 1 239 ? 7.132 -8.566 7.692 1.00 9.85 239 ALA A C 1
ATOM 1796 O O . ALA A 1 239 ? 6.815 -8.484 8.895 1.00 9.24 239 ALA A O 1
ATOM 1798 N N . GLY A 1 240 ? 7.775 -7.590 7.054 1.00 9.57 240 GLY A N 1
ATOM 1799 C CA . GLY A 1 240 ? 8.040 -6.340 7.760 1.00 9.66 240 GLY A CA 1
ATOM 1800 C C . GLY A 1 240 ? 6.788 -5.615 8.170 1.00 8.76 240 GLY A C 1
ATOM 1801 O O . GLY A 1 240 ? 6.681 -5.057 9.275 1.00 9.29 240 GLY A O 1
ATOM 1802 N N . GLU A 1 241 ? 5.769 -5.595 7.311 1.00 9.67 241 GLU A N 1
ATOM 1803 C CA . GLU A 1 241 ? 4.515 -4.968 7.631 1.00 9.79 241 GLU A CA 1
ATOM 1804 C C . GLU A 1 241 ? 3.793 -5.725 8.736 1.00 9.41 241 GLU A C 1
ATOM 1805 O O . GLU A 1 241 ? 3.198 -5.109 9.648 1.00 9.93 241 GLU A O 1
ATOM 1811 N N . GLU A 1 242 ? 3.828 -7.069 8.728 1.00 9.50 242 GLU A N 1
ATOM 1812 C CA . GLU A 1 242 ? 3.256 -7.820 9.806 1.00 9.44 242 GLU A CA 1
ATOM 1813 C C . GLU A 1 242 ? 3.951 -7.538 11.140 1.00 8.16 242 GLU A C 1
ATOM 1814 O O . GLU A 1 242 ? 3.281 -7.392 12.167 1.00 8.72 242 GLU A O 1
ATOM 1820 N N . MET A 1 243 ? 5.276 -7.484 11.138 1.00 8.31 243 MET A N 1
ATOM 1821 C CA . MET A 1 243 ? 5.990 -7.137 12.378 1.00 8.06 243 MET A CA 1
ATOM 1822 C C . MET A 1 243 ? 5.583 -5.788 12.910 1.00 8.05 243 MET A C 1
ATOM 1823 O O . MET A 1 243 ? 5.453 -5.618 14.123 1.00 8.02 243 MET A O 1
ATOM 1828 N N . ALA A 1 244 ? 5.398 -4.799 12.031 1.00 7.96 244 ALA A N 1
ATOM 1829 C CA . ALA A 1 244 ? 5.012 -3.462 12.488 1.00 7.81 244 ALA A CA 1
ATOM 1830 C C . ALA A 1 244 ? 3.694 -3.505 13.219 1.00 7.66 244 ALA A C 1
ATOM 1831 O O . ALA A 1 244 ? 3.480 -2.799 14.210 1.00 7.81 244 ALA A O 1
ATOM 1833 N N . LEU A 1 245 ? 2.729 -4.289 12.699 1.00 7.85 245 LEU A N 1
ATOM 1834 C CA . LEU A 1 245 ? 1.428 -4.422 13.364 1.00 7.71 245 LEU A CA 1
ATOM 1835 C C . LEU A 1 245 ? 1.562 -5.225 14.680 1.00 7.75 245 LEU A C 1
ATOM 1836 O O . LEU A 1 245 ? 1.055 -4.799 15.720 1.00 7.87 245 LEU A O 1
ATOM 1841 N N . GLY A 1 246 ? 2.246 -6.375 14.627 1.00 7.56 246 GLY A N 1
ATOM 1842 C CA . GLY A 1 246 ? 2.297 -7.184 15.819 1.00 7.93 246 GLY A CA 1
ATOM 1843 C C . GLY A 1 246 ? 2.959 -6.551 17.013 1.00 7.56 246 GLY A C 1
ATOM 1844 O O . GLY A 1 246 ? 2.514 -6.697 18.134 1.00 7.77 246 GLY A O 1
ATOM 1845 N N . GLN A 1 247 ? 4.061 -5.815 16.749 1.00 7.36 247 GLN A N 1
ATOM 1846 C CA . GLN A 1 247 ? 4.733 -5.124 17.829 1.00 7.40 247 GLN A CA 1
ATOM 1847 C C . GLN A 1 247 ? 3.843 -4.105 18.497 1.00 7.07 247 GLN A C 1
ATOM 1848 O O . GLN A 1 247 ? 3.904 -3.907 19.727 1.00 7.39 247 GLN A O 1
ATOM 1854 N N . TYR A 1 248 ? 2.993 -3.435 17.709 1.00 7.13 248 TYR A N 1
ATOM 1855 C CA . TYR A 1 248 ? 2.067 -2.445 18.244 1.00 6.94 248 TYR A CA 1
ATOM 1856 C C . TYR A 1 248 ? 0.962 -3.071 19.078 1.00 7.13 248 TYR A C 1
ATOM 1857 O O . TYR A 1 248 ? 0.607 -2.631 20.171 1.00 7.28 248 TYR A O 1
ATOM 1866 N N . VAL A 1 249 ? 0.371 -4.160 18.513 1.00 7.32 249 VAL A N 1
ATOM 1867 C CA . VAL A 1 249 ? -0.697 -4.875 19.240 1.00 7.40 249 VAL A CA 1
ATOM 1868 C C . VAL A 1 249 ? -0.205 -5.323 20.599 1.00 7.33 249 VAL A C 1
ATOM 1869 O O . VAL A 1 249 ? -0.932 -5.267 21.598 1.00 7.40 249 VAL A O 1
ATOM 1873 N N . ALA A 1 250 ? 1.084 -5.772 20.675 1.00 7.30 250 ALA A N 1
ATOM 1874 C CA . ALA A 1 250 ? 1.617 -6.159 21.979 1.00 7.35 250 ALA A CA 1
ATOM 1875 C C . ALA A 1 250 ? 1.510 -4.979 23.001 1.00 7.82 250 ALA A C 1
ATOM 1876 O O . ALA A 1 250 ? 1.097 -5.211 24.126 1.00 7.32 250 ALA A O 1
ATOM 1878 N N . GLY A 1 251 ? 1.870 -3.776 22.552 1.00 7.23 251 GLY A N 1
ATOM 1879 C CA . GLY A 1 251 ? 1.803 -2.607 23.405 1.00 7.21 251 GLY A CA 1
ATOM 1880 C C . GLY A 1 251 ? 0.420 -2.259 23.875 1.00 6.98 251 GLY A C 1
ATOM 1881 O O . GLY A 1 251 ? 0.225 -1.762 25.000 1.00 7.41 251 GLY A O 1
ATOM 1882 N N . MET A 1 252 ? -0.594 -2.444 23.006 1.00 7.00 252 MET A N 1
ATOM 1883 C CA . MET A 1 252 ? -1.983 -2.197 23.414 1.00 7.40 252 MET A CA 1
ATOM 1884 C C . MET A 1 252 ? -2.297 -2.991 24.654 1.00 7.54 252 MET A C 1
ATOM 1885 O O . MET A 1 252 ? -3.090 -2.542 25.511 1.00 7.80 252 MET A O 1
ATOM 1890 N N . GLY A 1 253 ? -1.738 -4.216 24.781 1.00 7.45 253 GLY A N 1
ATOM 1891 C CA . GLY A 1 253 ? -1.881 -4.988 25.980 1.00 7.90 253 GLY A CA 1
ATOM 1892 C C . GLY A 1 253 ? -0.974 -4.543 27.122 1.00 7.17 253 GLY A C 1
ATOM 1893 O O . GLY A 1 253 ? -1.416 -4.202 28.203 1.00 7.85 253 GLY A O 1
ATOM 1894 N N . PHE A 1 254 ? 0.363 -4.580 26.905 1.00 7.23 254 PHE A N 1
ATOM 1895 C CA . PHE A 1 254 ? 1.259 -4.577 28.052 1.00 7.52 254 PHE A CA 1
ATOM 1896 C C . PHE A 1 254 ? 1.289 -3.231 28.713 1.00 7.27 254 PHE A C 1
ATOM 1897 O O . PHE A 1 254 ? 1.570 -3.141 29.941 1.00 7.44 254 PHE A O 1
ATOM 1905 N N . SER A 1 255 ? 1.058 -2.143 27.978 1.00 6.86 255 SER A N 1
ATOM 1906 C CA . SER A 1 255 ? 0.969 -0.856 28.602 1.00 7.17 255 SER A CA 1
ATOM 1907 C C . SER A 1 255 ? 0.012 -0.853 29.801 1.00 6.99 255 SER A C 1
ATOM 1908 O O . SER A 1 255 ? 0.162 -0.186 30.807 1.00 7.61 255 SER A O 1
ATOM 1911 N N . ASN A 1 256 ? -1.109 -1.595 29.561 1.00 6.90 256 ASN A N 1
ATOM 1912 C CA . ASN A 1 256 ? -2.255 -1.560 30.453 1.00 7.47 256 ASN A CA 1
ATOM 1913 C C . ASN A 1 256 ? -2.216 -2.603 31.579 1.00 7.34 256 ASN A C 1
ATOM 1914 O O . ASN A 1 256 ? -3.004 -2.527 32.496 1.00 10.77 256 ASN A O 1
ATOM 1919 N N . VAL A 1 257 ? -1.330 -3.603 31.464 1.00 7.21 257 VAL A N 1
ATOM 1920 C CA . VAL A 1 257 ? -1.247 -4.650 32.493 1.00 7.47 257 VAL A CA 1
ATOM 1921 C C . VAL A 1 257 ? 0.108 -4.928 33.075 1.00 7.63 257 VAL A C 1
ATOM 1922 O O . VAL A 1 257 ? 0.180 -5.384 34.209 1.00 9.24 257 VAL A O 1
ATOM 1926 N N . GLY A 1 258 ? 1.214 -4.727 32.315 1.00 7.40 258 GLY A N 1
ATOM 1927 C CA . GLY A 1 258 ? 2.553 -4.968 32.821 1.00 8.21 258 GLY A CA 1
ATOM 1928 C C . GLY A 1 258 ? 3.295 -6.051 32.060 1.00 7.14 258 GLY A C 1
ATOM 1929 O O . GLY A 1 258 ? 2.801 -6.667 31.124 1.00 7.89 258 GLY A O 1
ATOM 1930 N N . LEU A 1 259 ? 4.529 -6.268 32.566 1.00 7.38 259 LEU A N 1
ATOM 1931 C CA . LEU A 1 259 ? 5.486 -7.189 31.958 1.00 7.42 259 LEU A CA 1
ATOM 1932 C C . LEU A 1 259 ? 5.950 -8.180 33.017 1.00 7.68 259 LEU A C 1
ATOM 1933 O O . LEU A 1 259 ? 5.127 -8.747 33.797 1.00 7.91 259 LEU A O 1
ATOM 1938 N N . GLY A 1 260 ? 7.249 -8.426 33.156 1.00 7.25 260 GLY A N 1
ATOM 1939 C CA . GLY A 1 260 ? 7.743 -9.388 34.158 1.00 7.09 260 GLY A CA 1
ATOM 1940 C C . GLY A 1 260 ? 9.233 -9.293 34.273 1.00 7.49 260 GLY A C 1
ATOM 1941 O O . GLY A 1 260 ? 9.883 -8.277 33.990 1.00 7.69 260 GLY A O 1
ATOM 1942 N N . LEU A 1 261 ? 9.793 -10.404 34.789 1.00 7.33 261 LEU A N 1
ATOM 1943 C CA . LEU A 1 261 ? 11.197 -10.480 35.141 1.00 7.34 261 LEU A CA 1
ATOM 1944 C C . LEU A 1 261 ? 12.139 -10.365 33.931 1.00 6.97 261 LEU A C 1
ATOM 1945 O O . LEU A 1 261 ? 13.325 -10.034 34.156 1.00 7.59 261 LEU A O 1
ATOM 1950 N N . VAL A 1 262 ? 11.714 -10.654 32.692 1.00 6.94 262 VAL A N 1
ATOM 1951 C CA . VAL A 1 262 ? 12.652 -10.445 31.577 1.00 7.08 262 VAL A CA 1
ATOM 1952 C C . VAL A 1 262 ? 13.050 -8.973 31.523 1.00 6.77 262 VAL A C 1
ATOM 1953 O O . VAL A 1 262 ? 14.233 -8.604 31.546 1.00 7.11 262 VAL A O 1
ATOM 1957 N N . HIS A 1 263 ? 12.029 -8.110 31.466 1.00 7.05 263 HIS A N 1
ATOM 1958 C CA . HIS A 1 263 ? 12.294 -6.670 31.427 1.00 7.24 263 HIS A CA 1
ATOM 1959 C C . HIS A 1 263 ? 12.960 -6.199 32.674 1.00 7.20 263 HIS A C 1
ATOM 1960 O O . HIS A 1 263 ? 13.801 -5.278 32.631 1.00 7.20 263 HIS A O 1
ATOM 1967 N N . GLY A 1 264 ? 12.569 -6.776 33.833 1.00 7.23 264 GLY A N 1
ATOM 1968 C CA . GLY A 1 264 ? 13.235 -6.395 35.080 1.00 6.97 264 GLY A CA 1
ATOM 1969 C C . GLY A 1 264 ? 14.716 -6.733 35.116 1.00 7.51 264 GLY A C 1
ATOM 1970 O O . GLY A 1 264 ? 15.492 -5.975 35.706 1.00 7.69 264 GLY A O 1
ATOM 1971 N N . MET A 1 265 ? 15.112 -7.849 34.500 1.00 7.18 265 MET A N 1
ATOM 1972 C CA . MET A 1 265 ? 16.534 -8.230 34.441 1.00 7.14 265 MET A CA 1
ATOM 1973 C C . MET A 1 265 ? 17.279 -7.511 33.312 1.00 7.26 265 MET A C 1
ATOM 1974 O O . MET A 1 265 ? 18.514 -7.367 33.397 1.00 7.37 265 MET A O 1
ATOM 1979 N N . ALA A 1 266 ? 16.576 -7.018 32.287 1.00 7.09 266 ALA A N 1
ATOM 1980 C CA . ALA A 1 266 ? 17.253 -6.292 31.216 1.00 7.24 266 ALA A CA 1
ATOM 1981 C C . ALA A 1 266 ? 17.561 -4.845 31.620 1.00 7.28 266 ALA A C 1
ATOM 1982 O O . ALA A 1 266 ? 18.609 -4.310 31.247 1.00 7.54 266 ALA A O 1
ATOM 1984 N N . HIS A 1 267 ? 16.667 -4.204 32.416 1.00 7.09 267 HIS A N 1
ATOM 1985 C CA . HIS A 1 267 ? 16.915 -2.803 32.779 1.00 7.36 267 HIS A CA 1
ATOM 1986 C C . HIS A 1 267 ? 18.291 -2.572 33.386 1.00 7.14 267 HIS A C 1
ATOM 1987 O O . HIS A 1 267 ? 18.987 -1.618 32.973 1.00 7.72 267 HIS A O 1
ATOM 1994 N N . PRO A 1 268 ? 18.752 -3.419 34.342 1.00 6.92 268 PRO A N 1
ATOM 1995 C CA . PRO A 1 268 ? 20.097 -3.146 34.912 1.00 7.06 268 PRO A CA 1
ATOM 1996 C C . PRO A 1 268 ? 21.201 -3.300 33.916 1.00 7.15 268 PRO A C 1
ATOM 1997 O O . PRO A 1 268 ? 22.273 -2.713 34.081 1.00 7.65 268 PRO A O 1
ATOM 2001 N N . LEU A 1 269 ? 21.026 -4.195 32.911 1.00 7.06 269 LEU A N 1
ATOM 2002 C CA . LEU A 1 269 ? 22.019 -4.290 31.859 1.00 7.39 269 LEU A CA 1
ATOM 2003 C C . LEU A 1 269 ? 22.139 -2.984 31.065 1.00 7.44 269 LEU A C 1
ATOM 2004 O O . LEU A 1 269 ? 23.237 -2.497 30.752 1.00 7.60 269 LEU A O 1
ATOM 2009 N N . GLY A 1 270 ? 20.983 -2.444 30.704 1.00 7.36 270 GLY A N 1
ATOM 2010 C CA . GLY A 1 270 ? 20.990 -1.129 30.070 1.00 7.68 270 GLY A CA 1
ATOM 2011 C C . GLY A 1 270 ? 21.709 -0.080 30.888 1.00 8.03 270 GLY A C 1
ATOM 2012 O O . GLY A 1 270 ? 22.500 0.712 30.401 1.00 8.64 270 GLY A O 1
ATOM 2013 N N . ALA A 1 271 ? 21.413 -0.089 32.205 1.00 7.59 271 ALA A N 1
ATOM 2014 C CA . ALA A 1 271 ? 22.026 0.900 33.099 1.00 8.16 271 ALA A CA 1
ATOM 2015 C C . ALA A 1 271 ? 23.525 0.674 33.294 1.00 7.80 271 ALA A C 1
ATOM 2016 O O . ALA A 1 271 ? 24.268 1.628 33.354 1.00 9.43 271 ALA A O 1
ATOM 2018 N N . PHE A 1 272 ? 23.946 -0.585 33.468 1.00 7.29 272 PHE A N 1
ATOM 2019 C CA . PHE A 1 272 ? 25.321 -0.850 33.806 1.00 7.34 272 PHE A CA 1
ATOM 2020 C C . PHE A 1 272 ? 26.247 -0.757 32.603 1.00 7.65 272 PHE A C 1
ATOM 2021 O O . PHE A 1 272 ? 27.422 -0.404 32.754 1.00 8.81 272 PHE A O 1
ATOM 2029 N N . TYR A 1 273 ? 25.741 -1.185 31.445 1.00 7.30 273 TYR A N 1
ATOM 2030 C CA . TYR A 1 273 ? 26.598 -1.463 30.282 1.00 7.56 273 TYR A CA 1
ATOM 2031 C C . TYR A 1 273 ? 26.157 -0.672 29.067 1.00 8.12 273 TYR A C 1
ATOM 2032 O O . TYR A 1 273 ? 26.819 -0.768 28.023 1.00 8.50 273 TYR A O 1
ATOM 2041 N N . ASN A 1 274 ? 24.999 -0.009 29.110 1.00 7.57 274 ASN A N 1
ATOM 2042 C CA . ASN A 1 274 ? 24.429 0.571 27.911 1.00 8.07 274 ASN A CA 1
ATOM 2043 C C . ASN A 1 274 ? 24.049 -0.497 26.887 1.00 8.14 274 ASN A C 1
ATOM 2044 O O . ASN A 1 274 ? 23.978 -0.235 25.703 1.00 9.62 274 ASN A O 1
ATOM 2049 N N . THR A 1 275 ? 23.726 -1.697 27.371 1.00 8.03 275 THR A N 1
ATOM 2050 C CA . THR A 1 275 ? 23.298 -2.775 26.483 1.00 8.35 275 THR A CA 1
ATOM 2051 C C . THR A 1 275 ? 22.059 -2.336 25.742 1.00 8.55 275 THR A C 1
ATOM 2052 O O . THR A 1 275 ? 21.127 -1.766 26.337 1.00 8.97 275 THR A O 1
ATOM 2056 N N . PRO A 1 276 ? 21.934 -2.659 24.450 1.00 8.49 276 PRO A N 1
ATOM 2057 C CA . PRO A 1 276 ? 20.675 -2.388 23.763 1.00 8.81 276 PRO A CA 1
ATOM 2058 C C . PRO A 1 276 ? 19.544 -3.208 24.405 1.00 8.29 276 PRO A C 1
ATOM 2059 O O . PRO A 1 276 ? 19.656 -4.416 24.625 1.00 8.17 276 PRO A O 1
ATOM 2063 N N . HIS A 1 277 ? 18.435 -2.501 24.631 1.00 8.02 277 HIS A N 1
ATOM 2064 C CA . HIS A 1 277 ? 17.251 -3.085 25.239 1.00 7.65 277 HIS A CA 1
ATOM 2065 C C . HIS A 1 277 ? 16.821 -4.370 24.560 1.00 7.62 277 HIS A C 1
ATOM 2066 O O . HIS A 1 277 ? 16.485 -5.354 25.189 1.00 7.62 277 HIS A O 1
ATOM 2073 N N . GLY A 1 278 ? 16.725 -4.288 23.231 1.00 7.89 278 GLY A N 1
ATOM 2074 C CA . GLY A 1 278 ? 16.165 -5.456 22.492 1.00 8.48 278 GLY A CA 1
ATOM 2075 C C . GLY A 1 278 ? 16.994 -6.684 22.702 1.00 8.01 278 GLY A C 1
ATOM 2076 O O . GLY A 1 278 ? 16.470 -7.775 23.004 1.00 8.84 278 GLY A O 1
ATOM 2077 N N . VAL A 1 279 ? 18.317 -6.578 22.516 1.00 8.03 279 VAL A N 1
ATOM 2078 C CA A VAL A 1 279 ? 19.196 -7.729 22.659 0.60 9.82 279 VAL A CA 1
ATOM 2079 C CA B VAL A 1 279 ? 19.092 -7.790 22.611 0.40 8.65 279 VAL A CA 1
ATOM 2080 C C . VAL A 1 279 ? 19.176 -8.325 24.063 1.00 8.56 279 VAL A C 1
ATOM 2081 O O . VAL A 1 279 ? 19.214 -9.507 24.292 1.00 8.50 279 VAL A O 1
ATOM 2088 N N . ALA A 1 280 ? 19.166 -7.395 25.046 1.00 7.42 280 ALA A N 1
ATOM 2089 C CA . ALA A 1 280 ? 19.177 -7.855 26.458 1.00 7.78 280 ALA A CA 1
ATOM 2090 C C . ALA A 1 280 ? 17.944 -8.705 26.759 1.00 7.68 280 ALA A C 1
ATOM 2091 O O . ALA A 1 280 ? 18.029 -9.806 27.329 1.00 8.25 280 ALA A O 1
ATOM 2093 N N . ASN A 1 281 ? 16.776 -8.181 26.348 1.00 7.22 281 ASN A N 1
ATOM 2094 C CA . ASN A 1 281 ? 15.537 -8.960 26.549 1.00 7.32 281 ASN A CA 1
ATOM 2095 C C . ASN A 1 281 ? 15.542 -10.242 25.779 1.00 7.78 281 ASN A C 1
ATOM 2096 O O . ASN A 1 281 ? 15.129 -11.296 26.308 1.00 8.20 281 ASN A O 1
ATOM 2101 N N . ALA A 1 282 ? 16.030 -10.218 24.548 1.00 7.53 282 ALA A N 1
ATOM 2102 C CA . ALA A 1 282 ? 16.012 -11.425 23.712 1.00 8.20 282 ALA A CA 1
ATOM 2103 C C . ALA A 1 282 ? 16.828 -12.523 24.363 1.00 8.47 282 ALA A C 1
ATOM 2104 O O . ALA A 1 282 ? 16.432 -13.708 24.355 1.00 9.06 282 ALA A O 1
ATOM 2106 N N . ILE A 1 283 ? 18.028 -12.187 24.855 1.00 7.77 283 ILE A N 1
ATOM 2107 C CA . ILE A 1 283 ? 18.871 -13.248 25.420 1.00 8.28 283 ILE A CA 1
ATOM 2108 C C . ILE A 1 283 ? 18.232 -13.829 26.665 1.00 9.08 283 ILE A C 1
ATOM 2109 O O . ILE A 1 283 ? 18.281 -15.063 26.924 1.00 9.89 283 ILE A O 1
ATOM 2114 N N . LEU A 1 284 ? 17.650 -12.954 27.524 1.00 8.06 284 LEU A N 1
ATOM 2115 C CA . LEU A 1 284 ? 17.055 -13.423 28.794 1.00 8.08 284 LEU A CA 1
ATOM 2116 C C . LEU A 1 284 ? 15.765 -14.203 28.601 1.00 8.56 284 LEU A C 1
ATOM 2117 O O . LEU A 1 284 ? 15.456 -15.069 29.442 1.00 9.17 284 LEU A O 1
ATOM 2122 N N . LEU A 1 285 ? 14.971 -13.843 27.588 1.00 8.05 285 LEU A N 1
ATOM 2123 C CA . LEU A 1 285 ? 13.604 -14.344 27.455 1.00 8.12 285 LEU A CA 1
ATOM 2124 C C . LEU A 1 285 ? 13.446 -15.860 27.705 1.00 8.26 285 LEU A C 1
ATOM 2125 O O . LEU A 1 285 ? 12.639 -16.248 28.540 1.00 8.82 285 LEU A O 1
ATOM 2130 N N . PRO A 1 286 ? 14.151 -16.731 26.944 1.00 9.19 286 PRO A N 1
ATOM 2131 C CA . PRO A 1 286 ? 13.821 -18.157 27.107 1.00 9.30 286 PRO A CA 1
ATOM 2132 C C . PRO A 1 286 ? 14.210 -18.707 28.488 1.00 10.10 286 PRO A C 1
ATOM 2133 O O . PRO A 1 286 ? 13.548 -19.611 29.024 1.00 10.28 286 PRO A O 1
ATOM 2137 N N . HIS A 1 287 ? 15.258 -18.128 29.103 1.00 9.54 287 HIS A N 1
ATOM 2138 C CA . HIS A 1 287 ? 15.655 -18.553 30.420 1.00 9.12 287 HIS A CA 1
ATOM 2139 C C . HIS A 1 287 ? 14.632 -18.162 31.476 1.00 9.92 287 HIS A C 1
ATOM 2140 O O . HIS A 1 287 ? 14.272 -18.975 32.371 1.00 9.77 287 HIS A O 1
ATOM 2147 N N . VAL A 1 288 ? 14.109 -16.941 31.413 1.00 8.72 288 VAL A N 1
ATOM 2148 C CA . VAL A 1 288 ? 13.072 -16.541 32.318 1.00 8.82 288 VAL A CA 1
ATOM 2149 C C . VAL A 1 288 ? 11.774 -17.321 32.071 1.00 9.14 288 VAL A C 1
ATOM 2150 O O . VAL A 1 288 ? 11.066 -17.685 33.013 1.00 9.72 288 VAL A O 1
ATOM 2154 N N . MET A 1 289 ? 11.462 -17.578 30.773 1.00 8.94 289 MET A N 1
ATOM 2155 C CA . MET A 1 289 ? 10.293 -18.396 30.506 1.00 9.53 289 MET A CA 1
ATOM 2156 C C . MET A 1 289 ? 10.383 -19.741 31.181 1.00 10.10 289 MET A C 1
ATOM 2157 O O . MET A 1 289 ? 9.367 -20.239 31.685 1.00 11.15 289 MET A O 1
ATOM 2162 N N . ARG A 1 290 ? 11.541 -20.386 31.116 1.00 10.24 290 ARG A N 1
ATOM 2163 C CA . ARG A 1 290 ? 11.706 -21.690 31.788 1.00 10.82 290 ARG A CA 1
ATOM 2164 C C . ARG A 1 290 ? 11.428 -21.590 33.268 1.00 10.54 290 ARG A C 1
ATOM 2165 O O . ARG A 1 290 ? 10.753 -22.413 33.877 1.00 11.94 290 ARG A O 1
ATOM 2173 N N . TYR A 1 291 ? 12.029 -20.553 33.900 1.00 10.03 291 TYR A N 1
ATOM 2174 C CA . TYR A 1 291 ? 11.832 -20.304 35.288 1.00 10.37 291 TYR A CA 1
ATOM 2175 C C . TYR A 1 291 ? 10.346 -20.079 35.631 1.00 10.31 291 TYR A C 1
ATOM 2176 O O . TYR A 1 291 ? 9.866 -20.567 36.668 1.00 10.87 291 TYR A O 1
ATOM 2185 N N . ASN A 1 292 ? 9.635 -19.329 34.793 1.00 9.86 292 ASN A N 1
ATOM 2186 C CA . ASN A 1 292 ? 8.243 -19.031 35.097 1.00 9.60 292 ASN A CA 1
ATOM 2187 C C . ASN A 1 292 ? 7.259 -20.145 34.787 1.00 10.68 292 ASN A C 1
ATOM 2188 O O . ASN A 1 292 ? 6.119 -20.049 35.199 1.00 11.98 292 ASN A O 1
ATOM 2193 N N . ALA A 1 293 ? 7.685 -21.180 34.073 1.00 10.83 293 ALA A N 1
ATOM 2194 C CA . ALA A 1 293 ? 6.754 -22.109 33.360 1.00 11.94 293 ALA A CA 1
ATOM 2195 C C . ALA A 1 293 ? 5.641 -22.642 34.279 1.00 12.56 293 ALA A C 1
ATOM 2196 O O . ALA A 1 293 ? 4.478 -22.632 33.854 1.00 13.66 293 ALA A O 1
ATOM 2198 N N . ASP A 1 294 ? 5.999 -23.092 35.474 1.00 12.97 294 ASP A N 1
ATOM 2199 C CA . ASP A 1 294 ? 5.012 -23.752 36.342 1.00 14.44 294 ASP A CA 1
ATOM 2200 C C . ASP A 1 294 ? 3.977 -22.859 36.962 1.00 14.20 294 ASP A C 1
ATOM 2201 O O . ASP A 1 294 ? 3.039 -23.316 37.614 1.00 18.35 294 ASP A O 1
ATOM 2206 N N . PHE A 1 295 ? 4.114 -21.549 36.722 1.00 14.10 295 PHE A N 1
ATOM 2207 C CA . PHE A 1 295 ? 3.296 -20.542 37.366 1.00 14.06 295 PHE A CA 1
ATOM 2208 C C . PHE A 1 295 ? 2.426 -19.810 36.329 1.00 14.59 295 PHE A C 1
ATOM 2209 O O . PHE A 1 295 ? 1.881 -18.744 36.628 1.00 18.57 295 PHE A O 1
ATOM 2217 N N . THR A 1 296 ? 2.233 -20.459 35.172 1.00 13.61 296 THR A N 1
ATOM 2218 C CA . THR A 1 296 ? 1.581 -19.842 34.009 1.00 14.02 296 THR A CA 1
ATOM 2219 C C . THR A 1 296 ? 0.331 -20.567 33.525 1.00 14.04 296 THR A C 1
ATOM 2220 O O . THR A 1 296 ? -0.196 -20.268 32.446 1.00 14.88 296 THR A O 1
ATOM 2224 N N . GLY A 1 297 ? -0.185 -21.493 34.333 1.00 15.16 297 GLY A N 1
ATOM 2225 C CA . GLY A 1 297 ? -1.440 -22.163 33.934 1.00 16.18 297 GLY A CA 1
ATOM 2226 C C . GLY A 1 297 ? -1.257 -22.868 32.617 1.00 14.95 297 GLY A C 1
ATOM 2227 O O . GLY A 1 297 ? -0.287 -23.561 32.384 1.00 15.14 297 GLY A O 1
ATOM 2228 N N . GLU A 1 298 ? -2.281 -22.722 31.755 1.00 15.98 298 GLU A N 1
ATOM 2229 C CA . GLU A 1 298 ? -2.314 -23.334 30.456 1.00 16.69 298 GLU A CA 1
ATOM 2230 C C . GLU A 1 298 ? -1.600 -22.481 29.387 1.00 14.01 298 GLU A C 1
ATOM 2231 O O . GLU A 1 298 ? -1.533 -22.854 28.217 1.00 15.57 298 GLU A O 1
ATOM 2237 N N . LYS A 1 299 ? -1.118 -21.298 29.740 1.00 13.15 299 LYS A N 1
ATOM 2238 C CA . LYS A 1 299 ? -0.751 -20.308 28.715 1.00 13.00 299 LYS A CA 1
ATOM 2239 C C . LYS A 1 299 ? 0.381 -20.729 27.815 1.00 12.38 299 LYS A C 1
ATOM 2240 O O . LYS A 1 299 ? 0.432 -20.260 26.710 1.00 12.55 299 LYS A O 1
ATOM 2246 N N . TYR A 1 300 ? 1.371 -21.484 28.326 1.00 12.35 300 TYR A N 1
ATOM 2247 C CA . TYR A 1 300 ? 2.420 -21.877 27.394 1.00 12.29 300 TYR A CA 1
ATOM 2248 C C . TYR A 1 300 ? 1.939 -22.800 26.307 1.00 11.51 300 TYR A C 1
ATOM 2249 O O . TYR A 1 300 ? 2.559 -22.888 25.271 1.00 12.69 300 TYR A O 1
ATOM 2258 N N . ARG A 1 301 ? 0.847 -23.539 26.543 1.00 12.99 301 ARG A N 1
ATOM 2259 C CA . ARG A 1 301 ? 0.274 -24.332 25.455 1.00 14.66 301 ARG A CA 1
ATOM 2260 C C . ARG A 1 301 ? -0.174 -23.449 24.319 1.00 13.38 301 ARG A C 1
ATOM 2261 O O . ARG A 1 301 ? 0.057 -23.704 23.125 1.00 15.53 301 ARG A O 1
ATOM 2269 N N . ASP A 1 302 ? -0.780 -22.308 24.696 1.00 14.15 302 ASP A N 1
ATOM 2270 C CA . ASP A 1 302 ? -1.234 -21.332 23.678 1.00 14.34 302 ASP A CA 1
ATOM 2271 C C . ASP A 1 302 ? -0.028 -20.706 22.961 1.00 13.82 302 ASP A C 1
ATOM 2272 O O . ASP A 1 302 ? -0.102 -20.521 21.762 1.00 15.40 302 ASP A O 1
ATOM 2277 N N . ILE A 1 303 ? 0.992 -20.335 23.705 1.00 13.35 303 ILE A N 1
ATOM 2278 C CA . ILE A 1 303 ? 2.186 -19.759 23.084 1.00 12.97 303 ILE A CA 1
ATOM 2279 C C . ILE A 1 303 ? 2.752 -20.763 22.121 1.00 13.97 303 ILE A C 1
ATOM 2280 O O . ILE A 1 303 ? 3.054 -20.411 20.988 1.00 14.71 303 ILE A O 1
ATOM 2285 N N . ALA A 1 304 ? 3.031 -21.985 22.593 1.00 13.78 304 ALA A N 1
ATOM 2286 C CA . ALA A 1 304 ? 3.623 -23.001 21.664 1.00 14.89 304 ALA A CA 1
ATOM 2287 C C . ALA A 1 304 ? 2.757 -23.135 20.401 1.00 17.21 304 ALA A C 1
ATOM 2288 O O . ALA A 1 304 ? 3.293 -23.208 19.285 1.00 18.32 304 ALA A O 1
ATOM 2290 N N . ARG A 1 305 ? 1.453 -23.228 20.600 1.00 15.87 305 ARG A N 1
ATOM 2291 C CA . ARG A 1 305 ? 0.518 -23.492 19.456 1.00 17.97 305 ARG A CA 1
ATOM 2292 C C . ARG A 1 305 ? 0.695 -22.381 18.419 1.00 18.18 305 ARG A C 1
ATOM 2293 O O . ARG A 1 305 ? 0.831 -22.659 17.226 1.00 21.38 305 ARG A O 1
ATOM 2301 N N . VAL A 1 306 ? 0.724 -21.113 18.850 1.00 16.82 306 VAL A N 1
ATOM 2302 C CA . VAL A 1 306 ? 0.772 -20.021 17.861 1.00 18.43 306 VAL A CA 1
ATOM 2303 C C . VAL A 1 306 ? 2.196 -19.775 17.343 1.00 18.33 306 VAL A C 1
ATOM 2304 O O . VAL A 1 306 ? 2.359 -19.063 16.332 1.00 23.98 306 VAL A O 1
ATOM 2308 N N . MET A 1 307 ? 3.175 -20.423 17.974 1.00 19.06 307 MET A N 1
ATOM 2309 C CA . MET A 1 307 ? 4.556 -20.387 17.430 1.00 19.07 307 MET A CA 1
ATOM 2310 C C . MET A 1 307 ? 4.813 -21.627 16.551 1.00 23.30 307 MET A C 1
ATOM 2311 O O . MET A 1 307 ? 5.928 -21.898 16.215 1.00 28.24 307 MET A O 1
ATOM 2316 N N . GLY A 1 308 ? 3.788 -22.358 16.205 1.00 21.10 308 GLY A N 1
ATOM 2317 C CA . GLY A 1 308 ? 3.899 -23.461 15.209 1.00 25.03 308 GLY A CA 1
ATOM 2318 C C . GLY A 1 308 ? 4.045 -24.853 15.745 1.00 24.76 308 GLY A C 1
ATOM 2319 O O . GLY A 1 308 ? 4.235 -25.762 14.984 1.00 30.25 308 GLY A O 1
ATOM 2320 N N . VAL A 1 309 ? 3.995 -25.041 17.035 1.00 21.95 309 VAL A N 1
ATOM 2321 C CA . VAL A 1 309 ? 4.205 -26.347 17.629 1.00 23.77 309 VAL A CA 1
ATOM 2322 C C . VAL A 1 309 ? 2.868 -27.064 17.605 1.00 29.57 309 VAL A C 1
ATOM 2323 O O . VAL A 1 309 ? 1.781 -26.494 17.958 1.00 27.87 309 VAL A O 1
ATOM 2327 N N . LYS A 1 310 ? 2.925 -28.342 17.212 1.00 25.60 310 LYS A N 1
ATOM 2328 C CA . LYS A 1 310 ? 1.706 -29.185 17.334 1.00 25.62 310 LYS A CA 1
ATOM 2329 C C . LYS A 1 310 ? 1.576 -29.728 18.759 1.00 26.89 310 LYS A C 1
ATOM 2330 O O . LYS A 1 310 ? 2.263 -30.706 19.190 1.00 33.90 310 LYS A O 1
ATOM 2336 N N . VAL A 1 311 ? 0.737 -29.036 19.514 1.00 26.09 311 VAL A N 1
ATOM 2337 C CA . VAL A 1 311 ? 0.586 -29.259 20.934 1.00 24.34 311 VAL A CA 1
ATOM 2338 C C . VAL A 1 311 ? -0.473 -30.280 21.285 1.00 26.30 311 VAL A C 1
ATOM 2339 O O . VAL A 1 311 ? -0.576 -30.655 22.444 1.00 26.54 311 VAL A O 1
ATOM 2343 N N . GLU A 1 312 ? -1.235 -30.750 20.288 1.00 29.69 312 GLU A N 1
ATOM 2344 C CA . GLU A 1 312 ? -2.309 -31.680 20.496 1.00 35.00 312 GLU A CA 1
ATOM 2345 C C . GLU A 1 312 ? -1.613 -32.953 20.955 1.00 46.53 312 GLU A C 1
ATOM 2346 O O . GLU A 1 312 ? -0.649 -33.386 20.367 1.00 110.37 312 GLU A O 1
ATOM 2352 N N . GLY A 1 313 ? -2.025 -33.419 22.119 1.00 41.12 313 GLY A N 1
ATOM 2353 C CA . GLY A 1 313 ? -1.507 -34.659 22.734 1.00 30.46 313 GLY A CA 1
ATOM 2354 C C . GLY A 1 313 ? -0.381 -34.477 23.734 1.00 28.31 313 GLY A C 1
ATOM 2355 O O . GLY A 1 313 ? -0.079 -35.395 24.501 1.00 29.71 313 GLY A O 1
ATOM 2356 N N . MET A 1 314 ? 0.243 -33.285 23.775 1.00 26.91 314 MET A N 1
ATOM 2357 C CA . MET A 1 314 ? 1.298 -33.013 24.742 1.00 22.60 314 MET A CA 1
ATOM 2358 C C . MET A 1 314 ? 0.709 -32.881 26.127 1.00 21.63 314 MET A C 1
ATOM 2359 O O . MET A 1 314 ? -0.357 -32.291 26.324 1.00 23.70 314 MET A O 1
ATOM 2364 N N . SER A 1 315 ? 1.436 -33.364 27.120 1.00 21.88 315 SER A N 1
ATOM 2365 C CA . SER A 1 315 ? 1.169 -33.001 28.472 1.00 22.72 315 SER A CA 1
ATOM 2366 C C . SER A 1 315 ? 1.447 -31.509 28.632 1.00 23.65 315 SER A C 1
ATOM 2367 O O . SER A 1 315 ? 2.127 -30.887 27.794 1.00 19.57 315 SER A O 1
ATOM 2370 N N . LEU A 1 316 ? 0.939 -30.973 29.715 1.00 20.76 316 LEU A N 1
ATOM 2371 C CA . LEU A 1 316 ? 1.243 -29.558 29.983 1.00 21.21 316 LEU A CA 1
ATOM 2372 C C . LEU A 1 316 ? 2.760 -29.323 30.140 1.00 17.85 316 LEU A C 1
ATOM 2373 O O . LEU A 1 316 ? 3.292 -28.326 29.584 1.00 17.57 316 LEU A O 1
ATOM 2378 N N . GLU A 1 317 ? 3.460 -30.251 30.801 1.00 19.01 317 GLU A N 1
ATOM 2379 C CA . GLU A 1 317 ? 4.887 -30.122 30.928 1.00 19.27 317 GLU A CA 1
ATOM 2380 C C . GLU A 1 317 ? 5.556 -30.132 29.560 1.00 17.90 317 GLU A C 1
ATOM 2381 O O . GLU A 1 317 ? 6.469 -29.303 29.314 1.00 17.34 317 GLU A O 1
ATOM 2387 N N . GLU A 1 318 ? 5.144 -31.048 28.672 1.00 18.85 318 GLU A N 1
ATOM 2388 C CA . GLU A 1 318 ? 5.715 -31.035 27.322 1.00 19.29 318 GLU A CA 1
ATOM 2389 C C . GLU A 1 318 ? 5.422 -29.754 26.548 1.00 17.37 318 GLU A C 1
ATOM 2390 O O . GLU A 1 318 ? 6.284 -29.262 25.817 1.00 17.60 318 GLU A O 1
ATOM 2396 N N . ALA A 1 319 ? 4.205 -29.279 26.675 1.00 16.72 319 ALA A N 1
ATOM 2397 C CA . ALA A 1 319 ? 3.854 -28.015 25.949 1.00 15.22 319 ALA A CA 1
ATOM 2398 C C . ALA A 1 319 ? 4.652 -26.806 26.449 1.00 13.49 319 ALA A C 1
ATOM 2399 O O . ALA A 1 319 ? 5.104 -25.972 25.681 1.00 14.64 319 ALA A O 1
ATOM 2401 N N . ARG A 1 320 ? 4.885 -26.772 27.752 1.00 14.48 320 ARG A N 1
ATOM 2402 C CA . ARG A 1 320 ? 5.740 -25.748 28.375 1.00 13.91 320 ARG A CA 1
ATOM 2403 C C . ARG A 1 320 ? 7.132 -25.810 27.861 1.00 13.48 320 ARG A C 1
ATOM 2404 O O . ARG A 1 320 ? 7.709 -24.807 27.449 1.00 14.22 320 ARG A O 1
ATOM 2412 N N . ASN A 1 321 ? 7.711 -27.026 27.876 1.00 14.91 321 ASN A N 1
ATOM 2413 C CA . ASN A 1 321 ? 9.038 -27.191 27.277 1.00 15.30 321 ASN A CA 1
ATOM 2414 C C . ASN A 1 321 ? 9.101 -26.765 25.829 1.00 13.72 321 ASN A C 1
ATOM 2415 O O . ASN A 1 321 ? 10.059 -26.190 25.389 1.00 14.94 321 ASN A O 1
ATOM 2420 N N . ALA A 1 322 ? 8.033 -27.084 25.101 1.00 15.20 322 ALA A N 1
ATOM 2421 C CA . ALA A 1 322 ? 7.992 -26.756 23.667 1.00 15.87 322 ALA A CA 1
ATOM 2422 C C . ALA A 1 322 ? 7.960 -25.230 23.391 1.00 14.04 322 ALA A C 1
ATOM 2423 O O . ALA A 1 322 ? 8.537 -24.776 22.453 1.00 14.88 322 ALA A O 1
ATOM 2425 N N . ALA A 1 323 ? 7.249 -24.515 24.253 1.00 13.51 323 ALA A N 1
ATOM 2426 C CA . ALA A 1 323 ? 7.201 -23.037 24.156 1.00 13.06 323 ALA A CA 1
ATOM 2427 C C . ALA A 1 323 ? 8.587 -22.443 24.372 1.00 11.77 323 ALA A C 1
ATOM 2428 O O . ALA A 1 323 ? 9.031 -21.581 23.596 1.00 12.66 323 ALA A O 1
ATOM 2430 N N . VAL A 1 324 ? 9.254 -22.914 25.429 1.00 12.06 324 VAL A N 1
ATOM 2431 C CA . VAL A 1 324 ? 10.617 -22.469 25.724 1.00 12.18 324 VAL A CA 1
ATOM 2432 C C . VAL A 1 324 ? 11.538 -22.759 24.526 1.00 12.84 324 VAL A C 1
ATOM 2433 O O . VAL A 1 324 ? 12.291 -21.917 24.069 1.00 12.31 324 VAL A O 1
ATOM 2437 N N . GLU A 1 325 ? 11.473 -24.005 24.026 1.00 12.51 325 GLU A N 1
ATOM 2438 C CA . GLU A 1 325 ? 12.338 -24.404 22.945 1.00 13.74 325 GLU A CA 1
ATOM 2439 C C . GLU A 1 325 ? 12.078 -23.629 21.668 1.00 12.73 325 GLU A C 1
ATOM 2440 O O . GLU A 1 325 ? 12.993 -23.313 20.922 1.00 13.34 325 GLU A O 1
ATOM 2446 N N . ALA A 1 326 ? 10.818 -23.311 21.413 1.00 12.59 326 ALA A N 1
ATOM 2447 C CA . ALA A 1 326 ? 10.477 -22.533 20.242 1.00 12.91 326 ALA A CA 1
ATOM 2448 C C . ALA A 1 326 ? 11.102 -21.136 20.255 1.00 11.76 326 ALA A C 1
ATOM 2449 O O . ALA A 1 326 ? 11.560 -20.606 19.242 1.00 12.31 326 ALA A O 1
ATOM 2451 N N . VAL A 1 327 ? 11.211 -20.553 21.474 1.00 11.77 327 VAL A N 1
ATOM 2452 C CA . VAL A 1 327 ? 11.911 -19.282 21.634 1.00 11.83 327 VAL A CA 1
ATOM 2453 C C . VAL A 1 327 ? 13.422 -19.428 21.435 1.00 11.45 327 VAL A C 1
ATOM 2454 O O . VAL A 1 327 ? 14.057 -18.659 20.749 1.00 11.30 327 VAL A O 1
ATOM 2458 N N . PHE A 1 328 ? 14.018 -20.469 22.066 1.00 12.12 328 PHE A N 1
ATOM 2459 C CA . PHE A 1 328 ? 15.451 -20.729 21.804 1.00 12.16 328 PHE A CA 1
ATOM 2460 C C . PHE A 1 328 ? 15.736 -20.865 20.308 1.00 11.83 328 PHE A C 1
ATOM 2461 O O . PHE A 1 328 ? 16.712 -20.357 19.781 1.00 13.41 328 PHE A O 1
ATOM 2469 N N . ALA A 1 329 ? 14.831 -21.602 19.627 1.00 12.85 329 ALA A N 1
ATOM 2470 C CA . ALA A 1 329 ? 14.990 -21.827 18.184 1.00 13.43 329 ALA A CA 1
ATOM 2471 C C . ALA A 1 329 ? 14.941 -20.561 17.337 1.00 12.57 329 ALA A C 1
ATOM 2472 O O . ALA A 1 329 ? 15.754 -20.330 16.455 1.00 13.48 329 ALA A O 1
ATOM 2474 N N . LEU A 1 330 ? 13.953 -19.692 17.684 1.00 11.52 330 LEU A N 1
ATOM 2475 C CA . LEU A 1 330 ? 13.839 -18.395 17.012 1.00 10.88 330 LEU A CA 1
ATOM 2476 C C . LEU A 1 330 ? 15.111 -17.569 17.232 1.00 10.44 330 LEU A C 1
ATOM 2477 O O . LEU A 1 330 ? 15.649 -17.006 16.294 1.00 10.64 330 LEU A O 1
ATOM 2482 N N . ASN A 1 331 ? 15.582 -17.510 18.475 1.00 10.42 331 ASN A N 1
ATOM 2483 C CA . ASN A 1 331 ? 16.797 -16.762 18.757 1.00 10.68 331 ASN A CA 1
ATOM 2484 C C . ASN A 1 331 ? 17.980 -17.226 17.916 1.00 10.92 331 ASN A C 1
ATOM 2485 O O . ASN A 1 331 ? 18.728 -16.453 17.371 1.00 11.67 331 ASN A O 1
ATOM 2490 N N . ARG A 1 332 ? 18.162 -18.543 17.866 1.00 11.61 332 ARG A N 1
ATOM 2491 C CA . ARG A 1 332 ? 19.224 -19.084 16.994 1.00 12.72 332 ARG A CA 1
ATOM 2492 C C . ARG A 1 332 ? 19.028 -18.689 15.529 1.00 12.52 332 ARG A C 1
ATOM 2493 O O . ARG A 1 332 ? 19.933 -18.263 14.840 1.00 13.01 332 ARG A O 1
ATOM 2501 N N . ASP A 1 333 ? 17.775 -18.843 15.087 1.00 12.50 333 ASP A N 1
ATOM 2502 C CA . ASP A 1 333 ? 17.494 -18.626 13.688 1.00 11.67 333 ASP A CA 1
ATOM 2503 C C . ASP A 1 333 ? 17.754 -17.200 13.200 1.00 11.84 333 ASP A C 1
ATOM 2504 O O . ASP A 1 333 ? 18.077 -17.004 12.037 1.00 13.72 333 ASP A O 1
ATOM 2509 N N . VAL A 1 334 ? 17.518 -16.188 14.099 1.00 11.53 334 VAL A N 1
ATOM 2510 C CA . VAL A 1 334 ? 17.704 -14.825 13.739 1.00 11.39 334 VAL A CA 1
ATOM 2511 C C . VAL A 1 334 ? 18.999 -14.203 14.287 1.00 10.69 334 VAL A C 1
ATOM 2512 O O . VAL A 1 334 ? 19.216 -13.008 14.118 1.00 12.20 334 VAL A O 1
ATOM 2516 N N . GLY A 1 335 ? 19.884 -15.040 14.855 1.00 11.54 335 GLY A N 1
ATOM 2517 C CA . GLY A 1 335 ? 21.226 -14.585 15.198 1.00 12.08 335 GLY A CA 1
ATOM 2518 C C . GLY A 1 335 ? 21.357 -13.841 16.517 1.00 11.27 335 GLY A C 1
ATOM 2519 O O . GLY A 1 335 ? 22.371 -13.126 16.671 1.00 13.34 335 GLY A O 1
ATOM 2520 N N . ILE A 1 336 ? 20.404 -14.031 17.440 1.00 11.11 336 ILE A N 1
ATOM 2521 C CA . ILE A 1 336 ? 20.561 -13.415 18.749 1.00 10.93 336 ILE A CA 1
ATOM 2522 C C . ILE A 1 336 ? 21.812 -14.082 19.429 1.00 11.58 336 ILE A C 1
ATOM 2523 O O . ILE A 1 336 ? 21.917 -15.312 19.432 1.00 12.91 336 ILE A O 1
ATOM 2528 N N . PRO A 1 337 ? 22.684 -13.307 20.028 1.00 13.04 337 PRO A N 1
ATOM 2529 C CA . PRO A 1 337 ? 23.812 -13.921 20.751 1.00 16.96 337 PRO A CA 1
ATOM 2530 C C . PRO A 1 337 ? 23.272 -14.898 21.829 1.00 13.12 337 PRO A C 1
ATOM 2531 O O . PRO A 1 337 ? 22.359 -14.537 22.474 1.00 13.58 337 PRO A O 1
ATOM 2535 N N . PRO A 1 338 ? 23.873 -16.128 22.091 1.00 15.09 338 PRO A N 1
ATOM 2536 C CA . PRO A 1 338 ? 23.255 -17.048 23.055 1.00 19.57 338 PRO A CA 1
ATOM 2537 C C . PRO A 1 338 ? 23.485 -16.671 24.487 1.00 13.69 338 PRO A C 1
ATOM 2538 O O . PRO A 1 338 ? 22.678 -17.076 25.392 1.00 16.59 338 PRO A O 1
ATOM 2542 N N . HIS A 1 339 ? 24.559 -15.903 24.786 1.00 10.83 339 HIS A N 1
ATOM 2543 C CA . HIS A 1 339 ? 24.940 -15.730 26.171 1.00 10.03 339 HIS A CA 1
ATOM 2544 C C . HIS A 1 339 ? 25.191 -14.281 26.501 1.00 9.24 339 HIS A C 1
ATOM 2545 O O . HIS A 1 339 ? 25.712 -13.503 25.682 1.00 9.75 339 HIS A O 1
ATOM 2552 N N . LEU A 1 340 ? 24.882 -13.929 27.752 1.00 8.64 340 LEU A N 1
ATOM 2553 C CA . LEU A 1 340 ? 25.124 -12.518 28.175 1.00 9.29 340 LEU A CA 1
ATOM 2554 C C . LEU A 1 340 ? 26.595 -12.163 28.096 1.00 8.71 340 LEU A C 1
ATOM 2555 O O . LEU A 1 340 ? 26.922 -10.982 27.887 1.00 9.28 340 LEU A O 1
ATOM 2560 N N . ARG A 1 341 ? 27.511 -13.116 28.362 1.00 8.72 341 ARG A N 1
ATOM 2561 C CA . ARG A 1 341 ? 28.925 -12.732 28.282 1.00 9.02 341 ARG A CA 1
ATOM 2562 C C . ARG A 1 341 ? 29.218 -12.180 26.890 1.00 9.20 341 ARG A C 1
ATOM 2563 O O . ARG A 1 341 ? 30.125 -11.337 26.737 1.00 10.16 341 ARG A O 1
ATOM 2571 N N . ASP A 1 342 ? 28.550 -12.692 25.880 1.00 8.91 342 ASP A N 1
ATOM 2572 C CA . ASP A 1 342 ? 28.844 -12.329 24.499 1.00 10.40 342 ASP A CA 1
ATOM 2573 C C . ASP A 1 342 ? 28.605 -10.864 24.235 1.00 10.16 342 ASP A C 1
ATOM 2574 O O . ASP A 1 342 ? 29.146 -10.334 23.237 1.00 10.78 342 ASP A O 1
ATOM 2579 N N . VAL A 1 343 ? 27.749 -10.207 25.025 1.00 9.14 343 VAL A N 1
ATOM 2580 C CA . VAL A 1 343 ? 27.361 -8.833 24.800 1.00 10.11 343 VAL A CA 1
ATOM 2581 C C . VAL A 1 343 ? 27.886 -7.900 25.901 1.00 9.93 343 VAL A C 1
ATOM 2582 O O . VAL A 1 343 ? 27.411 -6.784 26.057 1.00 12.58 343 VAL A O 1
ATOM 2586 N N . GLY A 1 344 ? 28.910 -8.303 26.633 1.00 8.90 344 GLY A N 1
ATOM 2587 C CA . GLY A 1 344 ? 29.620 -7.338 27.483 1.00 9.30 344 GLY A CA 1
ATOM 2588 C C . GLY A 1 344 ? 29.237 -7.325 28.955 1.00 8.46 344 GLY A C 1
ATOM 2589 O O . GLY A 1 344 ? 29.654 -6.450 29.670 1.00 8.81 344 GLY A O 1
ATOM 2590 N N . VAL A 1 345 ? 28.495 -8.340 29.419 1.00 8.30 345 VAL A N 1
ATOM 2591 C CA . VAL A 1 345 ? 28.186 -8.459 30.858 1.00 8.25 345 VAL A CA 1
ATOM 2592 C C . VAL A 1 345 ? 29.380 -9.032 31.587 1.00 8.83 345 VAL A C 1
ATOM 2593 O O . VAL A 1 345 ? 30.119 -9.865 31.035 1.00 12.08 345 VAL A O 1
ATOM 2597 N N . ARG A 1 346 ? 29.555 -8.616 32.843 1.00 7.91 346 ARG A N 1
ATOM 2598 C CA . ARG A 1 346 ? 30.640 -9.127 33.692 1.00 8.24 346 ARG A CA 1
ATOM 2599 C C . ARG A 1 346 ? 30.021 -9.952 34.835 1.00 8.58 346 ARG A C 1
ATOM 2600 O O . ARG A 1 346 ? 29.092 -9.519 35.528 1.00 8.55 346 ARG A O 1
ATOM 2608 N N . LYS A 1 347 ? 30.591 -11.151 35.060 1.00 9.16 347 LYS A N 1
ATOM 2609 C CA . LYS A 1 347 ? 30.100 -11.973 36.118 1.00 10.12 347 LYS A CA 1
ATOM 2610 C C . LYS A 1 347 ? 30.153 -11.311 37.496 1.00 8.77 347 LYS A C 1
ATOM 2611 O O . LYS A 1 347 ? 29.269 -11.546 38.344 1.00 9.68 347 LYS A O 1
ATOM 2617 N N . GLU A 1 348 ? 31.186 -10.489 37.720 1.00 9.35 348 GLU A N 1
ATOM 2618 C CA . GLU A 1 348 ? 31.367 -9.841 38.999 1.00 10.05 348 GLU A CA 1
ATOM 2619 C C . GLU A 1 348 ? 30.222 -8.929 39.347 1.00 8.88 348 GLU A C 1
ATOM 2620 O O . GLU A 1 348 ? 30.007 -8.576 40.516 1.00 9.62 348 GLU A O 1
ATOM 2626 N N . ASP A 1 349 ? 29.489 -8.443 38.331 1.00 8.15 349 ASP A N 1
ATOM 2627 C CA . ASP A 1 349 ? 28.370 -7.524 38.571 1.00 7.38 349 ASP A CA 1
ATOM 2628 C C . ASP A 1 349 ? 27.078 -8.255 38.877 1.00 7.83 349 ASP A C 1
ATOM 2629 O O . ASP A 1 349 ? 26.091 -7.573 39.226 1.00 7.73 349 ASP A O 1
ATOM 2634 N N . ILE A 1 350 ? 27.013 -9.557 38.752 1.00 7.66 350 ILE A N 1
ATOM 2635 C CA . ILE A 1 350 ? 25.732 -10.271 38.945 1.00 7.87 350 ILE A CA 1
ATOM 2636 C C . ILE A 1 350 ? 25.088 -9.969 40.275 1.00 7.53 350 ILE A C 1
ATOM 2637 O O . ILE A 1 350 ? 23.856 -9.750 40.299 1.00 7.81 350 ILE A O 1
ATOM 2642 N N . PRO A 1 351 ? 25.794 -9.952 41.396 1.00 7.87 351 PRO A N 1
ATOM 2643 C CA . PRO A 1 351 ? 25.082 -9.647 42.659 1.00 7.80 351 PRO A CA 1
ATOM 2644 C C . PRO A 1 351 ? 24.326 -8.309 42.640 1.00 8.11 351 PRO A C 1
ATOM 2645 O O . PRO A 1 351 ? 23.173 -8.245 43.054 1.00 8.41 351 PRO A O 1
ATOM 2649 N N . ALA A 1 352 ? 25.000 -7.285 42.132 1.00 7.93 352 ALA A N 1
ATOM 2650 C CA . ALA A 1 352 ? 24.378 -5.954 42.060 1.00 7.89 352 ALA A CA 1
ATOM 2651 C C . ALA A 1 352 ? 23.279 -5.866 40.982 1.00 7.82 352 ALA A C 1
ATOM 2652 O O . ALA A 1 352 ? 22.238 -5.253 41.208 1.00 7.79 352 ALA A O 1
ATOM 2654 N N . LEU A 1 353 ? 23.519 -6.518 39.860 1.00 7.43 353 LEU A N 1
ATOM 2655 C CA . LEU A 1 353 ? 22.481 -6.570 38.815 1.00 7.08 353 LEU A CA 1
ATOM 2656 C C . LEU A 1 353 ? 21.233 -7.220 39.371 1.00 7.33 353 LEU A C 1
ATOM 2657 O O . LEU A 1 353 ? 20.110 -6.812 39.095 1.00 7.53 353 LEU A O 1
ATOM 2662 N N . ALA A 1 354 ? 21.418 -8.315 40.126 1.00 7.25 354 ALA A N 1
ATOM 2663 C CA . ALA A 1 354 ? 20.286 -9.058 40.653 1.00 7.57 354 ALA A CA 1
ATOM 2664 C C . ALA A 1 354 ? 19.485 -8.259 41.659 1.00 7.47 354 ALA A C 1
ATOM 2665 O O . ALA A 1 354 ? 18.253 -8.302 41.645 1.00 7.63 354 ALA A O 1
ATOM 2667 N N . GLN A 1 355 ? 20.154 -7.497 42.538 1.00 7.49 355 GLN A N 1
ATOM 2668 C CA . GLN A 1 355 ? 19.406 -6.660 43.460 1.00 7.95 355 GLN A CA 1
ATOM 2669 C C . GLN A 1 355 ? 18.620 -5.563 42.712 1.00 7.96 355 GLN A C 1
ATOM 2670 O O . GLN A 1 355 ? 17.483 -5.277 43.034 1.00 8.36 355 GLN A O 1
ATOM 2676 N N . ALA A 1 356 ? 19.270 -4.982 41.680 1.00 7.79 356 ALA A N 1
ATOM 2677 C CA . ALA A 1 356 ? 18.562 -3.972 40.860 1.00 7.74 356 ALA A CA 1
ATOM 2678 C C . ALA A 1 356 ? 17.386 -4.587 40.171 1.00 7.63 356 ALA A C 1
ATOM 2679 O O . ALA A 1 356 ? 16.299 -3.983 40.118 1.00 8.68 356 ALA A O 1
ATOM 2681 N N . ALA A 1 357 ? 17.521 -5.789 39.627 1.00 7.49 357 ALA A N 1
ATOM 2682 C CA . ALA A 1 357 ? 16.411 -6.455 38.934 1.00 7.64 357 ALA A CA 1
ATOM 2683 C C . ALA A 1 357 ? 15.286 -6.772 39.935 1.00 7.48 357 ALA A C 1
ATOM 2684 O O . ALA A 1 357 ? 14.085 -6.636 39.603 1.00 8.07 357 ALA A O 1
ATOM 2686 N N . LEU A 1 358 ? 15.638 -7.246 41.136 1.00 7.43 358 LEU A N 1
ATOM 2687 C CA . LEU A 1 358 ? 14.628 -7.553 42.128 1.00 7.95 358 LEU A CA 1
ATOM 2688 C C . LEU A 1 358 ? 13.757 -6.377 42.427 1.00 8.53 358 LEU A C 1
ATOM 2689 O O . LEU A 1 358 ? 12.556 -6.502 42.668 1.00 9.82 358 LEU A O 1
ATOM 2694 N N . ASP A 1 359 ? 14.376 -5.193 42.484 1.00 8.38 359 ASP A N 1
ATOM 2695 C CA . ASP A 1 359 ? 13.716 -3.960 42.805 1.00 9.97 359 ASP A CA 1
ATOM 2696 C C . ASP A 1 359 ? 13.067 -3.275 41.628 1.00 9.08 359 ASP A C 1
ATOM 2697 O O . ASP A 1 359 ? 12.372 -2.268 41.818 1.00 11.95 359 ASP A O 1
ATOM 2702 N N . ASP A 1 360 ? 13.266 -3.742 40.420 1.00 8.21 360 ASP A N 1
ATOM 2703 C CA . ASP A 1 360 ? 12.711 -3.101 39.248 1.00 8.18 360 ASP A CA 1
ATOM 2704 C C . ASP A 1 360 ? 11.218 -3.290 39.212 1.00 8.11 360 ASP A C 1
ATOM 2705 O O . ASP A 1 360 ? 10.675 -4.350 39.494 1.00 8.62 360 ASP A O 1
ATOM 2710 N N . VAL A 1 361 ? 10.492 -2.251 38.765 1.00 7.95 361 VAL A N 1
ATOM 2711 C CA . VAL A 1 361 ? 9.046 -2.327 38.770 1.00 8.13 361 VAL A CA 1
ATOM 2712 C C . VAL A 1 361 ? 8.511 -3.450 37.849 1.00 8.34 361 VAL A C 1
ATOM 2713 O O . VAL A 1 361 ? 7.444 -4.012 38.152 1.00 9.20 361 VAL A O 1
ATOM 2717 N N . CYS A 1 362 ? 9.189 -3.768 36.761 1.00 7.80 362 CYS A N 1
ATOM 2718 C CA . CYS A 1 362 ? 8.667 -4.796 35.884 1.00 7.66 362 CYS A CA 1
ATOM 2719 C C . CYS A 1 362 ? 8.595 -6.130 36.574 1.00 8.34 362 CYS A C 1
ATOM 2720 O O . CYS A 1 362 ? 7.701 -6.943 36.317 1.00 8.32 362 CYS A O 1
ATOM 2723 N N . THR A 1 363 ? 9.572 -6.385 37.448 1.00 8.02 363 THR A N 1
ATOM 2724 C CA . THR A 1 363 ? 9.637 -7.645 38.188 1.00 8.33 363 THR A CA 1
ATOM 2725 C C . THR A 1 363 ? 8.376 -7.936 38.995 1.00 8.33 363 THR A C 1
ATOM 2726 O O . THR A 1 363 ? 7.994 -9.086 39.163 1.00 8.72 363 THR A O 1
ATOM 2730 N N . GLY A 1 364 ? 7.705 -6.873 39.457 1.00 8.67 364 GLY A N 1
ATOM 2731 C CA . GLY A 1 364 ? 6.500 -7.056 40.229 1.00 9.67 364 GLY A CA 1
ATOM 2732 C C . GLY A 1 364 ? 5.356 -7.668 39.461 1.00 9.97 364 GLY A C 1
ATOM 2733 O O . GLY A 1 364 ? 4.441 -8.221 40.058 1.00 13.08 364 GLY A O 1
ATOM 2734 N N . GLY A 1 365 ? 5.363 -7.586 38.138 1.00 9.19 365 GLY A N 1
ATOM 2735 C CA . GLY A 1 365 ? 4.352 -8.234 37.333 1.00 9.22 365 GLY A CA 1
ATOM 2736 C C . GLY A 1 365 ? 4.594 -9.705 37.052 1.00 8.68 365 GLY A C 1
ATOM 2737 O O . GLY A 1 365 ? 3.737 -10.390 36.475 1.00 9.14 365 GLY A O 1
ATOM 2738 N N . ASN A 1 366 ? 5.797 -10.200 37.374 1.00 8.47 366 ASN A N 1
ATOM 2739 C CA . ASN A 1 366 ? 6.152 -11.549 37.011 1.00 8.22 366 ASN A CA 1
ATOM 2740 C C . ASN A 1 366 ? 5.148 -12.554 37.676 1.00 8.76 366 ASN A C 1
ATOM 2741 O O . ASN A 1 366 ? 4.771 -12.387 38.812 1.00 9.34 366 ASN A O 1
ATOM 2746 N N . PRO A 1 367 ? 4.822 -13.629 36.959 1.00 9.11 367 PRO A N 1
ATOM 2747 C CA . PRO A 1 367 ? 3.778 -14.544 37.521 1.00 10.38 367 PRO A CA 1
ATOM 2748 C C . PRO A 1 367 ? 4.268 -15.370 38.682 1.00 11.02 367 PRO A C 1
ATOM 2749 O O . PRO A 1 367 ? 3.449 -15.860 39.431 1.00 14.32 367 PRO A O 1
ATOM 2753 N N . ARG A 1 368 ? 5.533 -15.541 38.865 1.00 11.68 368 ARG A N 1
ATOM 2754 C CA . ARG A 1 368 ? 6.191 -16.159 39.965 1.00 15.57 368 ARG A CA 1
ATOM 2755 C C . ARG A 1 368 ? 6.876 -15.071 40.777 1.00 12.67 368 ARG A C 1
ATOM 2756 O O . ARG A 1 368 ? 7.527 -14.163 40.221 1.00 11.63 368 ARG A O 1
ATOM 2764 N N . GLU A 1 369 ? 6.807 -15.104 42.115 1.00 12.56 369 GLU A N 1
ATOM 2765 C CA . GLU A 1 369 ? 7.431 -14.083 42.963 1.00 11.82 369 GLU A CA 1
ATOM 2766 C C . GLU A 1 369 ? 8.935 -14.314 43.038 1.00 10.89 369 GLU A C 1
ATOM 2767 O O . GLU A 1 369 ? 9.431 -15.256 43.685 1.00 12.88 369 GLU A O 1
ATOM 2773 N N . ALA A 1 370 ? 9.690 -13.532 42.297 1.00 9.57 370 ALA A N 1
ATOM 2774 C CA . ALA A 1 370 ? 11.132 -13.743 42.231 1.00 10.13 370 ALA A CA 1
ATOM 2775 C C . ALA A 1 370 ? 11.783 -13.384 43.549 1.00 8.74 370 ALA A C 1
ATOM 2776 O O . ALA A 1 370 ? 11.471 -12.413 44.206 1.00 10.22 370 ALA A O 1
ATOM 2778 N N . THR A 1 371 ? 12.821 -14.181 43.882 1.00 8.85 371 THR A N 1
ATOM 2779 C CA . THR A 1 371 ? 13.727 -13.893 44.989 1.00 8.81 371 THR A CA 1
ATOM 2780 C C . THR A 1 371 ? 15.095 -13.424 44.412 1.00 8.50 371 THR A C 1
ATOM 2781 O O . THR A 1 371 ? 15.412 -13.679 43.276 1.00 8.49 371 THR A O 1
ATOM 2785 N N . LEU A 1 372 ? 15.885 -12.816 45.312 1.00 8.17 372 LEU A N 1
ATOM 2786 C CA . LEU A 1 372 ? 17.236 -12.405 44.916 1.00 8.05 372 LEU A CA 1
ATOM 2787 C C . LEU A 1 372 ? 18.010 -13.566 44.326 1.00 8.14 372 LEU A C 1
ATOM 2788 O O . LEU A 1 372 ? 18.636 -13.491 43.269 1.00 8.05 372 LEU A O 1
ATOM 2793 N N . GLU A 1 373 ? 17.983 -14.703 45.079 1.00 8.02 373 GLU A N 1
ATOM 2794 C CA . GLU A 1 373 ? 18.710 -15.898 44.653 1.00 7.84 373 GLU A CA 1
ATOM 2795 C C . GLU A 1 373 ? 18.211 -16.450 43.348 1.00 7.93 373 GLU A C 1
ATOM 2796 O O . GLU A 1 373 ? 19.020 -16.982 42.548 1.00 8.42 373 GLU A O 1
ATOM 2802 N N . ASP A 1 374 ? 16.901 -16.360 43.071 1.00 7.84 374 ASP A N 1
ATOM 2803 C CA . ASP A 1 374 ? 16.421 -16.798 41.732 1.00 8.04 374 ASP A CA 1
ATOM 2804 C C . ASP A 1 374 ? 17.065 -15.949 40.610 1.00 7.93 374 ASP A C 1
ATOM 2805 O O . ASP A 1 374 ? 17.389 -16.479 39.570 1.00 7.82 374 ASP A O 1
ATOM 2810 N N . ILE A 1 375 ? 17.182 -14.670 40.859 1.00 8.03 375 ILE A N 1
ATOM 2811 C CA . ILE A 1 375 ? 17.687 -13.735 39.797 1.00 7.62 375 ILE A CA 1
ATOM 2812 C C . ILE A 1 375 ? 19.179 -13.911 39.640 1.00 7.51 375 ILE A C 1
ATOM 2813 O O . ILE A 1 375 ? 19.690 -13.926 38.522 1.00 7.75 375 ILE A O 1
ATOM 2818 N N . VAL A 1 376 ? 19.946 -14.034 40.746 1.00 7.70 376 VAL A N 1
ATOM 2819 C CA . VAL A 1 376 ? 21.368 -14.374 40.649 1.00 7.86 376 VAL A CA 1
ATOM 2820 C C . VAL A 1 376 ? 21.547 -15.620 39.799 1.00 8.00 376 VAL A C 1
ATOM 2821 O O . VAL A 1 376 ? 22.388 -15.664 38.878 1.00 8.34 376 VAL A O 1
ATOM 2825 N N . GLU A 1 377 ? 20.745 -16.654 40.105 1.00 8.22 377 GLU A N 1
ATOM 2826 C CA . GLU A 1 377 ? 20.886 -17.907 39.409 1.00 8.77 377 GLU A CA 1
ATOM 2827 C C . GLU A 1 377 ? 20.577 -17.752 37.925 1.00 8.63 377 GLU A C 1
ATOM 2828 O O . GLU A 1 377 ? 21.282 -18.279 37.064 1.00 9.20 377 GLU A O 1
ATOM 2834 N N . LEU A 1 378 ? 19.496 -17.005 37.607 1.00 7.83 378 LEU A N 1
ATOM 2835 C CA . LEU A 1 378 ? 19.128 -16.800 36.181 1.00 8.10 378 LEU A CA 1
ATOM 2836 C C . LEU A 1 378 ? 20.227 -16.038 35.456 1.00 7.71 378 LEU A C 1
ATOM 2837 O O . LEU A 1 378 ? 20.533 -16.363 34.306 1.00 8.38 378 LEU A O 1
ATOM 2842 N N . TYR A 1 379 ? 20.810 -14.998 36.057 1.00 7.65 379 TYR A N 1
ATOM 2843 C CA . TYR A 1 379 ? 21.907 -14.332 35.363 1.00 8.04 379 TYR A CA 1
ATOM 2844 C C . TYR A 1 379 ? 23.059 -15.288 35.081 1.00 8.28 379 TYR A C 1
ATOM 2845 O O . TYR A 1 379 ? 23.627 -15.252 33.998 1.00 8.93 379 TYR A O 1
ATOM 2854 N N . HIS A 1 380 ? 23.421 -16.116 36.061 1.00 8.44 380 HIS A N 1
ATOM 2855 C CA . HIS A 1 380 ? 24.500 -17.083 35.802 1.00 9.57 380 HIS A CA 1
ATOM 2856 C C . HIS A 1 380 ? 24.115 -18.047 34.653 1.00 10.81 380 HIS A C 1
ATOM 2857 O O . HIS A 1 380 ? 24.942 -18.389 33.830 1.00 12.91 380 HIS A O 1
ATOM 2864 N N . THR A 1 381 ? 22.884 -18.532 34.662 1.00 10.18 381 THR A N 1
ATOM 2865 C CA . THR A 1 381 ? 22.444 -19.458 33.631 1.00 11.60 381 THR A CA 1
ATOM 2866 C C . THR A 1 381 ? 22.504 -18.845 32.266 1.00 11.12 381 THR A C 1
ATOM 2867 O O . THR A 1 381 ? 22.916 -19.478 31.289 1.00 14.43 381 THR A O 1
ATOM 2871 N N . ALA A 1 382 ? 22.125 -17.571 32.155 1.00 9.48 382 ALA A N 1
ATOM 2872 C CA . ALA A 1 382 ? 22.164 -16.864 30.896 1.00 9.76 382 ALA A CA 1
ATOM 2873 C C . ALA A 1 382 ? 23.568 -16.387 30.486 1.00 10.49 382 ALA A C 1
ATOM 2874 O O . ALA A 1 382 ? 23.779 -15.982 29.356 1.00 10.60 382 ALA A O 1
ATOM 2876 N N . TRP A 1 383 ? 24.485 -16.330 31.438 1.00 11.46 383 TRP A N 1
ATOM 2877 C CA . TRP A 1 383 ? 25.763 -15.653 31.201 1.00 11.47 383 TRP A CA 1
ATOM 2878 C C . TRP A 1 383 ? 26.675 -16.437 30.294 1.00 10.90 383 TRP A C 1
ATOM 2879 O O . TRP A 1 383 ? 27.327 -15.885 29.394 1.00 10.83 383 TRP A O 1
ATOM 2890 N N . LEU A 1 384 ? 26.715 -17.755 30.494 1.00 13.94 384 LEU A N 1
ATOM 2891 C CA . LEU A 1 384 ? 27.564 -18.630 29.750 1.00 16.55 384 LEU A CA 1
ATOM 2892 C C . LEU A 1 384 ? 27.037 -20.039 30.010 1.00 22.44 384 LEU A C 1
ATOM 2893 O O . LEU A 1 384 ? 26.377 -20.276 31.090 1.00 30.68 384 LEU A O 1
ATOM 2898 N N . GLU A 1 385 ? 27.353 -20.960 29.077 1.00 24.66 385 GLU A N 1
ATOM 2899 C CA . GLU A 1 385 ? 26.901 -22.400 29.193 1.00 33.54 385 GLU A CA 1
ATOM 2900 C C . GLU A 1 385 ? 27.525 -23.192 30.306 1.00 53.23 385 GLU A C 1
ATOM 2901 O O . GLU A 1 385 ? 28.599 -22.803 30.755 1.00 51.81 385 GLU A O 1
ATOM 2903 N N . MET B 1 2 ? 66.157 1.800 0.413 1.00 44.34 2 MET B N 1
ATOM 2904 C CA . MET B 1 2 ? 65.599 2.743 1.424 1.00 31.20 2 MET B CA 1
ATOM 2905 C C . MET B 1 2 ? 65.947 2.156 2.857 1.00 25.70 2 MET B C 1
ATOM 2906 O O . MET B 1 2 ? 65.601 0.993 3.240 1.00 23.01 2 MET B O 1
ATOM 2908 N N . ALA B 1 3 ? 66.561 2.979 3.681 1.00 19.79 3 ALA B N 1
ATOM 2909 C CA . ALA B 1 3 ? 66.638 2.695 5.113 1.00 14.78 3 ALA B CA 1
ATOM 2910 C C . ALA B 1 3 ? 65.236 2.711 5.731 1.00 12.72 3 ALA B C 1
ATOM 2911 O O . ALA B 1 3 ? 64.304 3.258 5.174 1.00 15.19 3 ALA B O 1
ATOM 2913 N N . ASN B 1 4 ? 65.142 2.022 6.875 1.00 9.54 4 ASN B N 1
ATOM 2914 C CA . ASN B 1 4 ? 63.875 1.865 7.590 1.00 9.07 4 ASN B CA 1
ATOM 2915 C C . ASN B 1 4 ? 63.909 2.655 8.907 1.00 8.99 4 ASN B C 1
ATOM 2916 O O . ASN B 1 4 ? 64.885 2.549 9.666 1.00 10.11 4 ASN B O 1
ATOM 2921 N N . ARG B 1 5 ? 62.863 3.411 9.157 1.00 8.75 5 ARG B N 1
ATOM 2922 C CA . ARG B 1 5 ? 62.747 4.181 10.368 1.00 8.94 5 ARG B CA 1
ATOM 2923 C C . ARG B 1 5 ? 61.954 3.475 11.417 1.00 8.51 5 ARG B C 1
ATOM 2924 O O . ARG B 1 5 ? 60.949 2.806 11.106 1.00 9.41 5 ARG B O 1
ATOM 2932 N N . MET B 1 6 ? 62.369 3.611 12.665 1.00 8.58 6 MET B N 1
ATOM 2933 C CA . MET B 1 6 ? 61.563 3.205 13.832 1.00 8.63 6 MET B CA 1
ATOM 2934 C C . MET B 1 6 ? 61.338 4.420 14.704 1.00 8.44 6 MET B C 1
ATOM 2935 O O . MET B 1 6 ? 62.310 5.050 15.150 1.00 9.94 6 MET B O 1
ATOM 2940 N N . ILE B 1 7 ? 60.078 4.685 15.028 1.00 7.71 7 ILE B N 1
ATOM 2941 C CA A ILE B 1 7 ? 59.705 5.616 16.104 0.60 8.03 7 ILE B CA 1
ATOM 2942 C CA B ILE B 1 7 ? 59.728 5.575 16.117 0.40 8.06 7 ILE B CA 1
ATOM 2943 C C . ILE B 1 7 ? 59.133 4.778 17.241 1.00 7.61 7 ILE B C 1
ATOM 2944 O O . ILE B 1 7 ? 58.318 3.834 16.973 1.00 7.48 7 ILE B O 1
ATOM 2953 N N . LEU B 1 8 ? 59.592 5.030 18.451 1.00 7.66 8 LEU B N 1
ATOM 2954 C CA . LEU B 1 8 ? 59.178 4.268 19.637 1.00 7.74 8 LEU B CA 1
ATOM 2955 C C . LEU B 1 8 ? 58.973 5.252 20.777 1.00 7.91 8 LEU B C 1
ATOM 2956 O O . LEU B 1 8 ? 59.337 6.416 20.697 1.00 7.91 8 LEU B O 1
ATOM 2961 N N . ASN B 1 9 ? 58.351 4.767 21.885 1.00 7.82 9 ASN B N 1
ATOM 2962 C CA . ASN B 1 9 ? 58.352 5.638 23.052 1.00 7.71 9 ASN B CA 1
ATOM 2963 C C . ASN B 1 9 ? 59.750 5.731 23.595 1.00 7.81 9 ASN B C 1
ATOM 2964 O O . ASN B 1 9 ? 60.436 4.736 23.790 1.00 8.21 9 ASN B O 1
ATOM 2969 N N . GLU B 1 10 ? 60.191 6.957 23.936 1.00 7.25 10 GLU B N 1
ATOM 2970 C CA A GLU B 1 10 ? 61.484 7.106 24.588 0.60 7.21 10 GLU B CA 1
ATOM 2971 C CA B GLU B 1 10 ? 61.488 7.094 24.577 0.40 7.42 10 GLU B CA 1
ATOM 2972 C C . GLU B 1 10 ? 61.485 6.425 25.945 1.00 6.93 10 GLU B C 1
ATOM 2973 O O . GLU B 1 10 ? 62.507 5.841 26.361 1.00 7.98 10 GLU B O 1
ATOM 2984 N N . THR B 1 11 ? 60.373 6.525 26.676 1.00 7.26 11 THR B N 1
ATOM 2985 C CA . THR B 1 11 ? 60.253 5.941 28.006 1.00 7.73 11 THR B CA 1
ATOM 2986 C C . THR B 1 11 ? 58.990 5.135 28.097 1.00 7.61 11 THR B C 1
ATOM 2987 O O . THR B 1 11 ? 57.904 5.617 27.659 1.00 7.65 11 THR B O 1
ATOM 2991 N N . ALA B 1 12 ? 59.021 3.963 28.718 1.00 8.24 12 ALA B N 1
ATOM 2992 C CA . ALA B 1 12 ? 57.805 3.154 28.935 1.00 8.20 12 ALA B CA 1
ATOM 2993 C C . ALA B 1 12 ? 58.025 2.316 30.180 1.00 8.24 12 ALA B C 1
ATOM 2994 O O . ALA B 1 12 ? 59.140 1.912 30.503 1.00 10.58 12 ALA B O 1
ATOM 2996 N N . TRP B 1 13 ? 56.934 2.115 30.919 1.00 7.44 13 TRP B N 1
ATOM 2997 C CA . TRP B 1 13 ? 56.910 1.285 32.112 1.00 8.03 13 TRP B CA 1
ATOM 2998 C C . TRP B 1 13 ? 55.913 0.168 31.930 1.00 8.25 13 TRP B C 1
ATOM 2999 O O . TRP B 1 13 ? 54.769 0.402 31.485 1.00 8.90 13 TRP B O 1
ATOM 3010 N N . PHE B 1 14 ? 56.304 -1.067 32.268 1.00 8.22 14 PHE B N 1
ATOM 3011 C CA . PHE B 1 14 ? 55.536 -2.281 32.030 1.00 8.96 14 PHE B CA 1
ATOM 3012 C C . PHE B 1 14 ? 55.319 -3.075 33.288 1.00 9.01 14 PHE B C 1
ATOM 3013 O O . PHE B 1 14 ? 56.259 -3.316 34.035 1.00 11.08 14 PHE B O 1
ATOM 3021 N N . GLY B 1 15 ? 54.117 -3.558 33.426 1.00 9.41 15 GLY B N 1
ATOM 3022 C CA . GLY B 1 15 ? 53.763 -4.496 34.475 1.00 10.58 15 GLY B CA 1
ATOM 3023 C C . GLY B 1 15 ? 52.632 -4.012 35.318 1.00 9.43 15 GLY B C 1
ATOM 3024 O O . GLY B 1 15 ? 52.290 -2.824 35.336 1.00 9.47 15 GLY B O 1
ATOM 3025 N N . ARG B 1 16 ? 52.034 -4.938 36.071 1.00 9.71 16 ARG B N 1
ATOM 3026 C CA . ARG B 1 16 ? 51.011 -4.570 37.000 1.00 9.74 16 ARG B CA 1
ATOM 3027 C C . ARG B 1 16 ? 51.593 -3.592 38.002 1.00 10.55 16 ARG B C 1
ATOM 3028 O O . ARG B 1 16 ? 52.700 -3.807 38.532 1.00 12.95 16 ARG B O 1
ATOM 3036 N N . GLY B 1 17 ? 50.948 -2.461 38.197 1.00 10.77 17 GLY B N 1
ATOM 3037 C CA . GLY B 1 17 ? 51.465 -1.387 39.023 1.00 12.41 17 GLY B CA 1
ATOM 3038 C C . GLY B 1 17 ? 52.284 -0.330 38.314 1.00 11.66 17 GLY B C 1
ATOM 3039 O O . GLY B 1 17 ? 52.728 0.622 38.965 1.00 13.40 17 GLY B O 1
ATOM 3040 N N . ALA B 1 18 ? 52.506 -0.475 37.022 1.00 10.52 18 ALA B N 1
ATOM 3041 C CA . ALA B 1 18 ? 53.321 0.519 36.278 1.00 10.58 18 ALA B CA 1
ATOM 3042 C C . ALA B 1 18 ? 52.775 1.959 36.412 1.00 10.19 18 ALA B C 1
ATOM 3043 O O . ALA B 1 18 ? 53.577 2.881 36.332 1.00 9.66 18 ALA B O 1
ATOM 3045 N N . VAL B 1 19 ? 51.458 2.144 36.586 1.00 9.72 19 VAL B N 1
ATOM 3046 C CA . VAL B 1 19 ? 50.985 3.513 36.721 1.00 10.37 19 VAL B CA 1
ATOM 3047 C C . VAL B 1 19 ? 51.530 4.195 37.986 1.00 10.93 19 VAL B C 1
ATOM 3048 O O . VAL B 1 19 ? 51.493 5.411 38.069 1.00 11.65 19 VAL B O 1
ATOM 3052 N N . GLY B 1 20 ? 52.042 3.405 38.917 1.00 11.06 20 GLY B N 1
ATOM 3053 C CA . GLY B 1 20 ? 52.749 3.973 40.098 1.00 12.02 20 GLY B CA 1
ATOM 3054 C C . GLY B 1 20 ? 53.949 4.819 39.731 1.00 11.69 20 GLY B C 1
ATOM 3055 O O . GLY B 1 20 ? 54.391 5.574 40.593 1.00 14.86 20 GLY B O 1
ATOM 3056 N N . ALA B 1 21 ? 54.489 4.684 38.511 1.00 10.16 21 ALA B N 1
ATOM 3057 C CA . ALA B 1 21 ? 55.605 5.487 38.101 1.00 10.42 21 ALA B CA 1
ATOM 3058 C C . ALA B 1 21 ? 55.259 6.873 37.618 1.00 10.13 21 ALA B C 1
ATOM 3059 O O . ALA B 1 21 ? 56.135 7.707 37.388 1.00 11.06 21 ALA B O 1
ATOM 3061 N N . LEU B 1 22 ? 53.965 7.116 37.406 1.00 10.09 22 LEU B N 1
ATOM 3062 C CA . LEU B 1 22 ? 53.559 8.344 36.763 1.00 9.90 22 LEU B CA 1
ATOM 3063 C C . LEU B 1 22 ? 53.945 9.609 37.543 1.00 10.21 22 LEU B C 1
ATOM 3064 O O . LEU B 1 22 ? 54.456 10.564 36.954 1.00 10.46 22 LEU B O 1
ATOM 3069 N N . THR B 1 23 ? 53.663 9.633 38.862 1.00 11.11 23 THR B N 1
ATOM 3070 C CA . THR B 1 23 ? 53.871 10.920 39.551 1.00 12.57 23 THR B CA 1
ATOM 3071 C C . THR B 1 23 ? 55.361 11.344 39.541 1.00 13.64 23 THR B C 1
ATOM 3072 O O . THR B 1 23 ? 55.677 12.485 39.375 1.00 13.98 23 THR B O 1
ATOM 3076 N N . ASP B 1 24 ? 56.260 10.375 39.681 1.00 13.08 24 ASP B N 1
ATOM 3077 C CA . ASP B 1 24 ? 57.681 10.713 39.617 1.00 16.41 24 ASP B CA 1
ATOM 3078 C C . ASP B 1 24 ? 58.082 11.166 38.198 1.00 14.41 24 ASP B C 1
ATOM 3079 O O . ASP B 1 24 ? 58.969 11.972 38.061 1.00 14.43 24 ASP B O 1
ATOM 3084 N N . GLU B 1 25 ? 57.539 10.525 37.149 1.00 12.81 25 GLU B N 1
ATOM 3085 C CA . GLU B 1 25 ? 57.839 10.967 35.802 1.00 13.68 25 GLU B CA 1
ATOM 3086 C C . GLU B 1 25 ? 57.415 12.410 35.594 1.00 13.43 25 GLU B C 1
ATOM 3087 O O . GLU B 1 25 ? 58.123 13.187 34.985 1.00 16.09 25 GLU B O 1
ATOM 3093 N N . VAL B 1 26 ? 56.221 12.783 36.120 1.00 12.35 26 VAL B N 1
ATOM 3094 C CA . VAL B 1 26 ? 55.752 14.152 36.006 1.00 12.10 26 VAL B CA 1
ATOM 3095 C C . VAL B 1 26 ? 56.689 15.130 36.768 1.00 13.82 26 VAL B C 1
ATOM 3096 O O . VAL B 1 26 ? 57.036 16.202 36.266 1.00 15.97 26 VAL B O 1
ATOM 3100 N N . LYS B 1 27 ? 57.048 14.750 37.994 1.00 14.50 27 LYS B N 1
ATOM 3101 C CA . LYS B 1 27 ? 57.937 15.607 38.793 1.00 16.01 27 LYS B CA 1
ATOM 3102 C C . LYS B 1 27 ? 59.259 15.832 38.069 1.00 17.64 27 LYS B C 1
ATOM 3103 O O . LYS B 1 27 ? 59.752 16.921 38.000 1.00 19.19 27 LYS B O 1
ATOM 3109 N N . ARG B 1 28 ? 59.829 14.775 37.533 1.00 16.32 28 ARG B N 1
ATOM 3110 C CA . ARG B 1 28 ? 61.163 14.820 36.773 1.00 18.06 28 ARG B CA 1
ATOM 3111 C C . ARG B 1 28 ? 61.069 15.692 35.533 1.00 18.97 28 ARG B C 1
ATOM 3112 O O . ARG B 1 28 ? 62.085 16.312 35.101 1.00 25.25 28 ARG B O 1
ATOM 3120 N N . ARG B 1 29 ? 59.891 15.807 34.944 1.00 13.23 29 ARG B N 1
ATOM 3121 C CA . ARG B 1 29 ? 59.720 16.596 33.724 1.00 12.83 29 ARG B CA 1
ATOM 3122 C C . ARG B 1 29 ? 59.281 18.018 33.957 1.00 13.93 29 ARG B C 1
ATOM 3123 O O . ARG B 1 29 ? 59.252 18.806 33.075 1.00 15.59 29 ARG B O 1
ATOM 3131 N N . GLY B 1 30 ? 58.936 18.337 35.203 1.00 14.06 30 GLY B N 1
ATOM 3132 C CA . GLY B 1 30 ? 58.610 19.677 35.583 1.00 14.49 30 GLY B CA 1
ATOM 3133 C C . GLY B 1 30 ? 57.250 20.167 35.191 1.00 15.28 30 GLY B C 1
ATOM 3134 O O . GLY B 1 30 ? 56.966 21.370 35.338 1.00 17.17 30 GLY B O 1
ATOM 3135 N N . TYR B 1 31 ? 56.351 19.306 34.734 1.00 14.96 31 TYR B N 1
ATOM 3136 C CA . TYR B 1 31 ? 55.031 19.781 34.284 1.00 14.86 31 TYR B CA 1
ATOM 3137 C C . TYR B 1 31 ? 54.220 20.265 35.472 1.00 14.85 31 TYR B C 1
ATOM 3138 O O . TYR B 1 31 ? 54.355 19.803 36.576 1.00 16.78 31 TYR B O 1
ATOM 3147 N N . GLN B 1 32 ? 53.305 21.199 35.184 1.00 14.72 32 GLN B N 1
ATOM 3148 C CA . GLN B 1 32 ? 52.485 21.884 36.177 1.00 16.20 32 GLN B CA 1
ATOM 3149 C C . GLN B 1 32 ? 51.044 21.432 36.314 1.00 14.52 32 GLN B C 1
ATOM 3150 O O . GLN B 1 32 ? 50.471 21.540 37.388 1.00 16.57 32 GLN B O 1
ATOM 3156 N N . LYS B 1 33 ? 50.443 20.952 35.235 1.00 13.76 33 LYS B N 1
ATOM 3157 C CA . LYS B 1 33 ? 49.040 20.598 35.326 1.00 12.76 33 LYS B CA 1
ATOM 3158 C C . LYS B 1 33 ? 48.620 19.751 34.125 1.00 11.96 33 LYS B C 1
ATOM 3159 O O . LYS B 1 33 ? 48.873 20.137 32.994 1.00 12.44 33 LYS B O 1
ATOM 3165 N N . ALA B 1 34 ? 47.988 18.613 34.424 1.00 11.81 34 ALA B N 1
ATOM 3166 C CA . ALA B 1 34 ? 47.510 17.696 33.340 1.00 10.53 34 ALA B CA 1
ATOM 3167 C C . ALA B 1 34 ? 46.094 18.054 32.895 1.00 10.77 34 ALA B C 1
ATOM 3168 O O . ALA B 1 34 ? 45.255 18.428 33.719 1.00 11.85 34 ALA B O 1
ATOM 3170 N N . LEU B 1 35 ? 45.809 17.772 31.640 1.00 10.17 35 LEU B N 1
ATOM 3171 C CA . LEU B 1 35 ? 44.455 17.452 31.206 1.00 10.69 35 LEU B CA 1
ATOM 3172 C C . LEU B 1 35 ? 44.403 15.962 30.940 1.00 9.74 35 LEU B C 1
ATOM 3173 O O . LEU B 1 35 ? 45.128 15.457 30.080 1.00 9.76 35 LEU B O 1
ATOM 3178 N N . ILE B 1 36 ? 43.561 15.281 31.702 1.00 9.55 36 ILE B N 1
ATOM 3179 C CA . ILE B 1 36 ? 43.260 13.872 31.491 1.00 9.55 36 ILE B CA 1
ATOM 3180 C C . ILE B 1 36 ? 42.233 13.782 30.393 1.00 9.66 36 ILE B C 1
ATOM 3181 O O . ILE B 1 36 ? 41.177 14.390 30.498 1.00 12.15 36 ILE B O 1
ATOM 3186 N N . VAL B 1 37 ? 42.507 12.999 29.348 1.00 9.07 37 VAL B N 1
ATOM 3187 C CA . VAL B 1 37 ? 41.602 12.741 28.236 1.00 8.96 37 VAL B CA 1
ATOM 3188 C C . VAL B 1 37 ? 41.134 11.303 28.371 1.00 8.72 37 VAL B C 1
ATOM 3189 O O . VAL B 1 37 ? 41.952 10.361 28.305 1.00 9.13 37 VAL B O 1
ATOM 3193 N N . THR B 1 38 ? 39.807 11.124 28.518 1.00 9.10 38 THR B N 1
ATOM 3194 C CA . THR B 1 38 ? 39.270 9.839 28.836 1.00 8.94 38 THR B CA 1
ATOM 3195 C C . THR B 1 38 ? 37.781 9.816 28.406 1.00 9.35 38 THR B C 1
ATOM 3196 O O . THR B 1 38 ? 37.298 10.715 27.718 1.00 10.12 38 THR B O 1
ATOM 3200 N N . ASP B 1 39 ? 37.106 8.774 28.866 1.00 10.65 39 ASP B N 1
ATOM 3201 C CA . ASP B 1 39 ? 35.670 8.640 28.568 1.00 10.78 39 ASP B CA 1
ATOM 3202 C C . ASP B 1 39 ? 34.900 8.404 29.881 1.00 11.32 39 ASP B C 1
ATOM 3203 O O . ASP B 1 39 ? 35.440 8.191 30.932 1.00 11.58 39 ASP B O 1
ATOM 3208 N N . LYS B 1 40 ? 33.571 8.547 29.753 1.00 12.22 40 LYS B N 1
ATOM 3209 C CA . LYS B 1 40 ? 32.703 8.465 30.941 1.00 12.51 40 LYS B CA 1
ATOM 3210 C C . LYS B 1 40 ? 32.687 7.088 31.568 1.00 12.59 40 LYS B C 1
ATOM 3211 O O . LYS B 1 40 ? 32.495 6.979 32.788 1.00 14.30 40 LYS B O 1
ATOM 3217 N N . THR B 1 41 ? 32.895 6.029 30.801 1.00 13.30 41 THR B N 1
ATOM 3218 C CA . THR B 1 41 ? 32.883 4.705 31.350 1.00 13.85 41 THR B CA 1
ATOM 3219 C C . THR B 1 41 ? 34.077 4.527 32.279 1.00 13.75 41 THR B C 1
ATOM 3220 O O . THR B 1 41 ? 33.985 3.917 33.392 1.00 14.11 41 THR B O 1
ATOM 3224 N N . LEU B 1 42 ? 35.252 4.976 31.841 1.00 12.47 42 LEU B N 1
ATOM 3225 C CA . LEU B 1 42 ? 36.443 4.800 32.654 1.00 11.46 42 LEU B CA 1
ATOM 3226 C C . LEU B 1 42 ? 36.359 5.621 33.926 1.00 11.89 42 LEU B C 1
ATOM 3227 O O . LEU B 1 42 ? 36.933 5.214 34.957 1.00 12.67 42 LEU B O 1
ATOM 3232 N N . VAL B 1 43 ? 35.702 6.779 33.875 1.00 11.67 43 VAL B N 1
ATOM 3233 C CA . VAL B 1 43 ? 35.481 7.497 35.115 1.00 12.03 43 VAL B CA 1
ATOM 3234 C C . VAL B 1 43 ? 34.529 6.706 36.021 1.00 12.39 43 VAL B C 1
ATOM 3235 O O . VAL B 1 43 ? 34.831 6.460 37.189 1.00 13.85 43 VAL B O 1
ATOM 3239 N N . GLN B 1 44 ? 33.391 6.245 35.458 1.00 13.14 44 GLN B N 1
ATOM 3240 C CA . GLN B 1 44 ? 32.411 5.549 36.269 1.00 15.10 44 GLN B CA 1
ATOM 3241 C C . GLN B 1 44 ? 33.012 4.303 36.918 1.00 15.22 44 GLN B C 1
ATOM 3242 O O . GLN B 1 44 ? 32.704 3.966 38.092 1.00 17.56 44 GLN B O 1
ATOM 3248 N N . CYS B 1 45 ? 33.820 3.567 36.185 1.00 14.11 45 CYS B N 1
ATOM 3249 C CA A CYS B 1 45 ? 34.385 2.270 36.613 0.60 13.57 45 CYS B CA 1
ATOM 3250 C CA B CYS B 1 45 ? 34.293 2.296 36.744 0.40 16.43 45 CYS B CA 1
ATOM 3251 C C . CYS B 1 45 ? 35.495 2.463 37.655 1.00 14.65 45 CYS B C 1
ATOM 3252 O O . CYS B 1 45 ? 35.979 1.480 38.162 1.00 17.34 45 CYS B O 1
ATOM 3257 N N . GLY B 1 46 ? 35.957 3.704 37.927 1.00 13.76 46 GLY B N 1
ATOM 3258 C CA . GLY B 1 46 ? 37.039 3.967 38.897 1.00 14.26 46 GLY B CA 1
ATOM 3259 C C . GLY B 1 46 ? 38.408 3.889 38.286 1.00 12.74 46 GLY B C 1
ATOM 3260 O O . GLY B 1 46 ? 39.380 3.986 39.015 1.00 14.24 46 GLY B O 1
ATOM 3261 N N . VAL B 1 47 ? 38.505 3.623 36.968 1.00 12.98 47 VAL B N 1
ATOM 3262 C CA . VAL B 1 47 ? 39.824 3.463 36.368 1.00 12.77 47 VAL B CA 1
ATOM 3263 C C . VAL B 1 47 ? 40.640 4.774 36.413 1.00 11.25 47 VAL B C 1
ATOM 3264 O O . VAL B 1 47 ? 41.808 4.805 36.699 1.00 12.78 47 VAL B O 1
ATOM 3268 N N . VAL B 1 48 ? 39.925 5.902 36.135 1.00 11.10 48 VAL B N 1
ATOM 3269 C CA . VAL B 1 48 ? 40.585 7.219 36.149 1.00 10.91 48 VAL B CA 1
ATOM 3270 C C . VAL B 1 48 ? 41.095 7.504 37.543 1.00 11.49 48 VAL B C 1
ATOM 3271 O O . VAL B 1 48 ? 42.198 8.047 37.715 1.00 12.35 48 VAL B O 1
ATOM 3275 N N . ALA B 1 49 ? 40.320 7.173 38.566 1.00 12.06 49 ALA B N 1
ATOM 3276 C CA . ALA B 1 49 ? 40.717 7.409 39.943 1.00 12.76 49 ALA B CA 1
ATOM 3277 C C . ALA B 1 49 ? 41.969 6.638 40.344 1.00 12.85 49 ALA B C 1
ATOM 3278 O O . ALA B 1 49 ? 42.673 7.069 41.248 1.00 15.72 49 ALA B O 1
ATOM 3280 N N . LYS B 1 50 ? 42.256 5.471 39.695 1.00 14.55 50 LYS B N 1
ATOM 3281 C CA . LYS B 1 50 ? 43.507 4.746 39.949 1.00 13.95 50 LYS B CA 1
ATOM 3282 C C . LYS B 1 50 ? 44.701 5.724 39.751 1.00 14.65 50 LYS B C 1
ATOM 3283 O O . LYS B 1 50 ? 45.734 5.584 40.377 1.00 18.80 50 LYS B O 1
ATOM 3289 N N . VAL B 1 51 ? 44.568 6.609 38.750 1.00 13.02 51 VAL B N 1
ATOM 3290 C CA . VAL B 1 51 ? 45.546 7.632 38.434 1.00 12.64 51 VAL B CA 1
ATOM 3291 C C . VAL B 1 51 ? 45.393 8.905 39.286 1.00 11.71 51 VAL B C 1
ATOM 3292 O O . VAL B 1 51 ? 46.340 9.375 39.914 1.00 12.64 51 VAL B O 1
ATOM 3296 N N . THR B 1 52 ? 44.198 9.468 39.323 1.00 12.37 52 THR B N 1
ATOM 3297 C CA . THR B 1 52 ? 44.043 10.735 40.002 1.00 13.28 52 THR B CA 1
ATOM 3298 C C . THR B 1 52 ? 44.219 10.681 41.538 1.00 14.03 52 THR B C 1
ATOM 3299 O O . THR B 1 52 ? 44.733 11.647 42.104 1.00 15.56 52 THR B O 1
ATOM 3303 N N . ASP B 1 53 ? 43.929 9.518 42.124 1.00 13.53 53 ASP B N 1
ATOM 3304 C CA . ASP B 1 53 ? 44.210 9.377 43.546 1.00 14.51 53 ASP B CA 1
ATOM 3305 C C . ASP B 1 53 ? 45.689 9.481 43.819 1.00 16.76 53 ASP B C 1
ATOM 3306 O O . ASP B 1 53 ? 46.110 10.096 44.797 1.00 16.75 53 ASP B O 1
ATOM 3311 N N . LYS B 1 54 ? 46.511 8.908 42.927 1.00 14.19 54 LYS B N 1
ATOM 3312 C CA A LYS B 1 54 ? 47.963 9.002 43.071 0.60 13.72 54 LYS B CA 1
ATOM 3313 C CA B LYS B 1 54 ? 47.965 8.988 43.071 0.40 14.11 54 LYS B CA 1
ATOM 3314 C C . LYS B 1 54 ? 48.475 10.409 42.849 1.00 13.63 54 LYS B C 1
ATOM 3315 O O . LYS B 1 54 ? 49.345 10.908 43.561 1.00 14.85 54 LYS B O 1
ATOM 3326 N N . MET B 1 55 ? 47.916 11.064 41.845 1.00 13.50 55 MET B N 1
ATOM 3327 C CA . MET B 1 55 ? 48.227 12.470 41.586 1.00 13.70 55 MET B CA 1
ATOM 3328 C C . MET B 1 55 ? 47.876 13.359 42.752 1.00 14.53 55 MET B C 1
ATOM 3329 O O . MET B 1 55 ? 48.681 14.173 43.196 1.00 16.12 55 MET B O 1
ATOM 3334 N N . ASP B 1 56 ? 46.703 13.173 43.292 1.00 15.04 56 ASP B N 1
ATOM 3335 C CA . ASP B 1 56 ? 46.301 13.940 44.484 1.00 16.95 56 ASP B CA 1
ATOM 3336 C C . ASP B 1 56 ? 47.271 13.734 45.643 1.00 19.63 56 ASP B C 1
ATOM 3337 O O . ASP B 1 56 ? 47.640 14.674 46.306 1.00 19.84 56 ASP B O 1
ATOM 3342 N N . ALA B 1 57 ? 47.628 12.465 45.923 1.00 17.81 57 ALA B N 1
ATOM 3343 C CA . ALA B 1 57 ? 48.594 12.130 47.015 1.00 21.40 57 ALA B CA 1
ATOM 3344 C C . ALA B 1 57 ? 49.882 12.849 46.813 1.00 20.83 57 ALA B C 1
ATOM 3345 O O . ALA B 1 57 ? 50.514 13.253 47.801 1.00 25.89 57 ALA B O 1
ATOM 3347 N N . ALA B 1 58 ? 50.288 13.035 45.565 1.00 18.59 58 ALA B N 1
ATOM 3348 C CA . ALA B 1 58 ? 51.576 13.645 45.181 1.00 19.73 58 ALA B CA 1
ATOM 3349 C C . ALA B 1 58 ? 51.538 15.184 44.947 1.00 18.84 58 ALA B C 1
ATOM 3350 O O . ALA B 1 58 ? 52.572 15.831 44.678 1.00 23.87 58 ALA B O 1
ATOM 3352 N N . GLY B 1 59 ? 50.373 15.768 45.153 1.00 19.05 59 GLY B N 1
ATOM 3353 C CA . GLY B 1 59 ? 50.224 17.158 44.925 1.00 18.99 59 GLY B CA 1
ATOM 3354 C C . GLY B 1 59 ? 50.216 17.646 43.515 1.00 18.89 59 GLY B C 1
ATOM 3355 O O . GLY B 1 59 ? 50.535 18.783 43.270 1.00 19.83 59 GLY B O 1
ATOM 3356 N N . LEU B 1 60 ? 49.839 16.771 42.562 1.00 15.01 60 LEU B N 1
ATOM 3357 C CA . LEU B 1 60 ? 49.941 17.124 41.155 1.00 14.70 60 LEU B CA 1
ATOM 3358 C C . LEU B 1 60 ? 48.593 17.498 40.614 1.00 14.63 60 LEU B C 1
ATOM 3359 O O . LEU B 1 60 ? 47.633 16.726 40.713 1.00 15.92 60 LEU B O 1
ATOM 3364 N N . ALA B 1 61 ? 48.492 18.665 40.019 1.00 13.61 61 ALA B N 1
ATOM 3365 C CA . ALA B 1 61 ? 47.234 19.180 39.525 1.00 13.96 61 ALA B CA 1
ATOM 3366 C C . ALA B 1 61 ? 46.736 18.533 38.247 1.00 13.36 61 ALA B C 1
ATOM 3367 O O . ALA B 1 61 ? 47.535 18.166 37.340 1.00 12.84 61 ALA B O 1
ATOM 3369 N N . TRP B 1 62 ? 45.430 18.455 38.137 1.00 12.21 62 TRP B N 1
ATOM 3370 C CA . TRP B 1 62 ? 44.795 17.862 36.932 1.00 12.46 62 TRP B CA 1
ATOM 3371 C C . TRP B 1 62 ? 43.393 18.415 36.748 1.00 12.24 62 TRP B C 1
ATOM 3372 O O . TRP B 1 62 ? 42.744 18.839 37.706 1.00 13.85 62 TRP B O 1
ATOM 3383 N N . ALA B 1 63 ? 42.960 18.398 35.473 1.00 13.51 63 ALA B N 1
ATOM 3384 C CA . ALA B 1 63 ? 41.580 18.538 35.094 1.00 14.80 63 ALA B CA 1
ATOM 3385 C C . ALA B 1 63 ? 41.263 17.356 34.157 1.00 12.94 63 ALA B C 1
ATOM 3386 O O . ALA B 1 63 ? 42.149 16.689 33.697 1.00 12.16 63 ALA B O 1
ATOM 3388 N N . ILE B 1 64 ? 39.964 17.147 33.930 1.00 15.53 64 ILE B N 1
ATOM 3389 C CA A ILE B 1 64 ? 39.449 15.983 33.138 0.60 13.84 64 ILE B CA 1
ATOM 3390 C CA B ILE B 1 64 ? 39.529 16.067 33.102 0.40 14.28 64 ILE B CA 1
ATOM 3391 C C . ILE B 1 64 ? 38.639 16.516 31.946 1.00 13.32 64 ILE B C 1
ATOM 3392 O O . ILE B 1 64 ? 37.745 17.366 32.123 1.00 16.01 64 ILE B O 1
ATOM 3401 N N . TYR B 1 65 ? 38.855 15.899 30.794 1.00 11.61 65 TYR B N 1
ATOM 3402 C CA . TYR B 1 65 ? 37.927 15.882 29.674 1.00 11.79 65 TYR B CA 1
ATOM 3403 C C . TYR B 1 65 ? 37.470 14.419 29.486 1.00 10.87 65 TYR B C 1
ATOM 3404 O O . TYR B 1 65 ? 38.285 13.573 29.143 1.00 11.31 65 TYR B O 1
ATOM 3413 N N . ASP B 1 66 ? 36.201 14.170 29.724 1.00 11.49 66 ASP B N 1
ATOM 3414 C CA . ASP B 1 66 ? 35.666 12.815 29.655 1.00 11.25 66 ASP B CA 1
ATOM 3415 C C . ASP B 1 66 ? 34.665 12.616 28.534 1.00 11.77 66 ASP B C 1
ATOM 3416 O O . ASP B 1 66 ? 33.880 11.673 28.579 1.00 12.70 66 ASP B O 1
ATOM 3421 N N . GLY B 1 67 ? 34.733 13.455 27.489 1.00 11.31 67 GLY B N 1
ATOM 3422 C CA . GLY B 1 67 ? 33.762 13.397 26.410 1.00 12.04 67 GLY B CA 1
ATOM 3423 C C . GLY B 1 67 ? 34.140 12.483 25.269 1.00 11.42 67 GLY B C 1
ATOM 3424 O O . GLY B 1 67 ? 33.421 12.463 24.277 1.00 13.45 67 GLY B O 1
ATOM 3425 N N . VAL B 1 68 ? 35.225 11.695 25.359 1.00 10.81 68 VAL B N 1
ATOM 3426 C CA . VAL B 1 68 ? 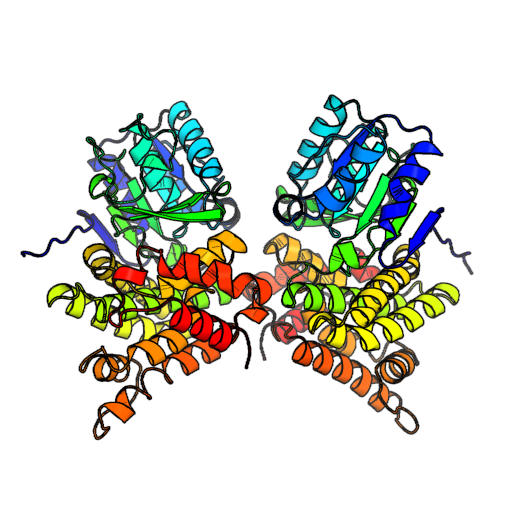35.544 10.821 24.253 1.00 10.39 68 VAL B CA 1
ATOM 3427 C C . VAL B 1 68 ? 34.492 9.727 24.094 1.00 10.93 68 VAL B C 1
ATOM 3428 O O . VAL B 1 68 ? 34.005 9.173 25.086 1.00 12.51 68 VAL B O 1
ATOM 3432 N N . VAL B 1 69 ? 34.168 9.418 22.855 1.00 11.23 69 VAL B N 1
ATOM 3433 C CA . VAL B 1 69 ? 33.321 8.281 22.538 1.00 11.49 69 VAL B CA 1
ATOM 3434 C C . VAL B 1 69 ? 34.057 7.371 21.599 1.00 10.68 69 VAL B C 1
ATOM 3435 O O . VAL B 1 69 ? 35.001 7.797 20.905 1.00 10.77 69 VAL B O 1
ATOM 3439 N N . PRO B 1 70 ? 33.621 6.078 21.518 1.00 11.45 70 PRO B N 1
ATOM 3440 C CA . PRO B 1 70 ? 34.280 5.177 20.570 1.00 10.49 70 PRO B CA 1
ATOM 3441 C C . PRO B 1 70 ? 34.209 5.721 19.152 1.00 10.32 70 PRO B C 1
ATOM 3442 O O . PRO B 1 70 ? 33.195 6.302 18.746 1.00 11.43 70 PRO B O 1
ATOM 3446 N N . ASN B 1 71 ? 35.241 5.511 18.371 1.00 10.29 71 ASN B N 1
ATOM 3447 C CA . ASN B 1 71 ? 35.329 6.056 17.011 1.00 10.88 71 ASN B CA 1
ATOM 3448 C C . ASN B 1 71 ? 35.225 7.563 17.088 1.00 10.40 71 ASN B C 1
ATOM 3449 O O . ASN B 1 71 ? 34.286 8.159 16.585 1.00 12.08 71 ASN B O 1
ATOM 3454 N N . PRO B 1 72 ? 36.193 8.198 17.766 1.00 9.24 72 PRO B N 1
ATOM 3455 C CA . PRO B 1 72 ? 36.071 9.620 18.046 1.00 10.11 72 PRO B CA 1
ATOM 3456 C C . PRO B 1 72 ? 35.988 10.428 16.773 1.00 10.20 72 PRO B C 1
ATOM 3457 O O . PRO B 1 72 ? 36.670 10.155 15.784 1.00 10.72 72 PRO B O 1
ATOM 3461 N N . THR B 1 73 ? 35.125 11.450 16.807 1.00 10.51 73 THR B N 1
ATOM 3462 C CA . THR B 1 73 ? 34.801 12.264 15.680 1.00 10.64 73 THR B CA 1
ATOM 3463 C C . THR B 1 73 ? 35.554 13.613 15.698 1.00 10.34 73 THR B C 1
ATOM 3464 O O . THR B 1 73 ? 36.113 14.027 16.710 1.00 10.63 73 THR B O 1
ATOM 3468 N N . ILE B 1 74 ? 35.458 14.309 14.539 1.00 11.21 74 ILE B N 1
ATOM 3469 C CA . ILE B 1 74 ? 35.959 15.644 14.487 1.00 11.85 74 ILE B CA 1
ATOM 3470 C C . ILE B 1 74 ? 35.352 16.507 15.613 1.00 11.66 74 ILE B C 1
ATOM 3471 O O . ILE B 1 74 ? 36.018 17.305 16.232 1.00 12.06 74 ILE B O 1
ATOM 3476 N N . THR B 1 75 ? 34.045 16.350 15.842 1.00 11.74 75 THR B N 1
ATOM 3477 C CA . THR B 1 75 ? 33.363 17.107 16.905 1.00 13.18 75 THR B CA 1
ATOM 3478 C C . THR B 1 75 ? 33.979 16.877 18.256 1.00 12.32 75 THR B C 1
ATOM 3479 O O . THR B 1 75 ? 34.191 17.839 19.030 1.00 12.93 75 THR B O 1
ATOM 3483 N N . VAL B 1 76 ? 34.241 15.635 18.608 1.00 11.72 76 VAL B N 1
ATOM 3484 C CA . VAL B 1 76 ? 34.893 15.287 19.872 1.00 11.36 76 VAL B CA 1
ATOM 3485 C C . VAL B 1 76 ? 36.282 15.946 19.990 1.00 11.15 76 VAL B C 1
ATOM 3486 O O . VAL B 1 76 ? 36.615 16.502 21.022 1.00 11.31 76 VAL B O 1
ATOM 3490 N N . VAL B 1 77 ? 37.062 15.851 18.911 1.00 10.03 77 VAL B N 1
ATOM 3491 C CA . VAL B 1 77 ? 38.379 16.424 18.940 1.00 10.64 77 VAL B CA 1
ATOM 3492 C C . VAL B 1 77 ? 38.275 17.970 19.270 1.00 11.52 77 VAL B C 1
ATOM 3493 O O . VAL B 1 77 ? 39.000 18.508 20.099 1.00 11.00 77 VAL B O 1
ATOM 3497 N N . LYS B 1 78 ? 37.390 18.639 18.531 1.00 11.58 78 LYS B N 1
ATOM 3498 C CA . LYS B 1 78 ? 37.237 20.085 18.737 1.00 11.52 78 LYS B CA 1
ATOM 3499 C C . LYS B 1 78 ? 36.769 20.405 20.161 1.00 12.81 78 LYS B C 1
ATOM 3500 O O . LYS B 1 78 ? 37.224 21.383 20.772 1.00 13.11 78 LYS B O 1
ATOM 3506 N N . GLU B 1 79 ? 35.853 19.584 20.713 1.00 12.15 79 GLU B N 1
ATOM 3507 C CA . GLU B 1 79 ? 35.355 19.810 22.047 1.00 11.95 79 GLU B CA 1
ATOM 3508 C C . GLU B 1 79 ? 36.489 19.657 23.053 1.00 11.89 79 GLU B C 1
ATOM 3509 O O . GLU B 1 79 ? 36.698 20.493 23.957 1.00 13.25 79 GLU B O 1
ATOM 3515 N N . GLY B 1 80 ? 37.239 18.544 22.931 1.00 11.85 80 GLY B N 1
ATOM 3516 C CA . GLY B 1 80 ? 38.327 18.358 23.849 1.00 12.08 80 GLY B CA 1
ATOM 3517 C C . GLY B 1 80 ? 39.444 19.388 23.775 1.00 11.25 80 GLY B C 1
ATOM 3518 O O . GLY B 1 80 ? 40.032 19.741 24.757 1.00 12.13 80 GLY B O 1
ATOM 3519 N N . LEU B 1 81 ? 39.695 19.824 22.548 1.00 11.57 81 LEU B N 1
ATOM 3520 C CA . LEU B 1 81 ? 40.697 20.899 22.341 1.00 12.64 81 LEU B CA 1
ATOM 3521 C C . LEU B 1 81 ? 40.261 22.171 23.100 1.00 12.82 81 LEU B C 1
ATOM 3522 O O . LEU B 1 81 ? 41.079 22.799 23.736 1.00 13.78 81 LEU B O 1
ATOM 3527 N N . GLY B 1 82 ? 38.970 22.516 22.980 1.00 13.54 82 GLY B N 1
ATOM 3528 C CA . GLY B 1 82 ? 38.549 23.713 23.711 1.00 15.03 82 GLY B CA 1
ATOM 3529 C C . GLY B 1 82 ? 38.719 23.566 25.236 1.00 14.88 82 GLY B C 1
ATOM 3530 O O . GLY B 1 82 ? 39.132 24.478 25.922 1.00 16.43 82 GLY B O 1
ATOM 3531 N N . VAL B 1 83 ? 38.405 22.384 25.765 1.00 13.75 83 VAL B N 1
ATOM 3532 C CA . VAL B 1 83 ? 38.609 22.093 27.157 1.00 13.73 83 VAL B CA 1
ATOM 3533 C C . VAL B 1 83 ? 40.093 22.236 27.487 1.00 13.80 83 VAL B C 1
ATOM 3534 O O . VAL B 1 83 ? 40.485 22.922 28.452 1.00 15.25 83 VAL B O 1
ATOM 3538 N N . PHE B 1 84 ? 40.982 21.643 26.692 1.00 12.55 84 PHE B N 1
ATOM 3539 C CA . PHE B 1 84 ? 42.401 21.814 26.924 1.00 13.62 84 PHE B CA 1
ATOM 3540 C C . PHE B 1 84 ? 42.824 23.282 26.963 1.00 14.02 84 PHE B C 1
ATOM 3541 O O . PHE B 1 84 ? 43.554 23.719 27.861 1.00 15.57 84 PHE B O 1
ATOM 3549 N N . GLN B 1 85 ? 42.372 24.053 25.979 1.00 14.69 85 GLN B N 1
ATOM 3550 C CA . GLN B 1 85 ? 42.764 25.466 25.838 1.00 17.82 85 GLN B CA 1
ATOM 3551 C C . GLN B 1 85 ? 42.347 26.306 27.061 1.00 17.78 85 GLN B C 1
ATOM 3552 O O . GLN B 1 85 ? 43.067 27.206 27.439 1.00 24.16 85 GLN B O 1
ATOM 3558 N N . ASN B 1 86 ? 41.253 25.912 27.684 1.00 16.73 86 ASN B N 1
ATOM 3559 C CA . ASN B 1 86 ? 40.749 26.616 28.839 1.00 19.39 86 ASN B CA 1
ATOM 3560 C C . ASN B 1 86 ? 41.148 26.065 30.217 1.00 18.89 86 ASN B C 1
ATOM 3561 O O . ASN B 1 86 ? 40.734 26.608 31.276 1.00 23.81 86 ASN B O 1
ATOM 3566 N N . SER B 1 87 ? 41.856 24.936 30.214 1.00 18.13 87 SER B N 1
ATOM 3567 C CA . SER B 1 87 ? 42.166 24.207 31.459 1.00 16.99 87 SER B CA 1
ATOM 3568 C C . SER B 1 87 ? 43.371 24.715 32.199 1.00 16.97 87 SER B C 1
ATOM 3569 O O . SER B 1 87 ? 43.565 24.302 33.324 1.00 19.99 87 SER B O 1
ATOM 3572 N N . GLY B 1 88 ? 44.245 25.466 31.563 1.00 18.31 88 GLY B N 1
ATOM 3573 C CA . GLY B 1 88 ? 45.536 25.778 32.177 1.00 21.88 88 GLY B CA 1
ATOM 3574 C C . GLY B 1 88 ? 46.548 24.645 32.154 1.00 18.90 88 GLY B C 1
ATOM 3575 O O . GLY B 1 88 ? 47.609 24.786 32.769 1.00 22.06 88 GLY B O 1
ATOM 3576 N N . ALA B 1 89 ? 46.230 23.517 31.505 1.00 15.22 89 ALA B N 1
ATOM 3577 C CA . ALA B 1 89 ? 47.159 22.368 31.507 1.00 14.09 89 ALA B CA 1
ATOM 3578 C C . ALA B 1 89 ? 48.345 22.643 30.580 1.00 13.29 89 ALA B C 1
ATOM 3579 O O . ALA B 1 89 ? 48.218 23.351 29.551 1.00 15.19 89 ALA B O 1
ATOM 3581 N N . ASP B 1 90 ? 49.504 22.052 30.914 1.00 12.96 90 ASP B N 1
ATOM 3582 C CA . ASP B 1 90 ? 50.700 22.071 30.087 1.00 13.30 90 ASP B CA 1
ATOM 3583 C C . ASP B 1 90 ? 51.072 20.686 29.577 1.00 12.48 90 ASP B C 1
ATOM 3584 O O . ASP B 1 90 ? 52.089 20.569 28.855 1.00 13.18 90 ASP B O 1
ATOM 3589 N N . TYR B 1 91 ? 50.337 19.665 29.940 1.00 11.58 91 TYR B N 1
ATOM 3590 C CA . TYR B 1 91 ? 50.596 18.324 29.366 1.00 10.66 91 TYR B CA 1
ATOM 3591 C C . TYR B 1 91 ? 49.295 17.559 29.400 1.00 9.45 91 TYR B C 1
ATOM 3592 O O . TYR B 1 91 ? 48.302 17.966 30.032 1.00 10.36 91 TYR B O 1
ATOM 3601 N N . LEU B 1 92 ? 49.305 16.411 28.728 1.00 9.44 92 LEU B N 1
ATOM 3602 C CA . LEU B 1 92 ? 48.145 15.549 28.559 1.00 9.01 92 LEU B CA 1
ATOM 3603 C C . LEU B 1 92 ? 48.417 14.167 29.159 1.00 8.68 92 LEU B C 1
ATOM 3604 O O . LEU B 1 92 ? 49.511 13.647 28.999 1.00 8.92 92 LEU B O 1
ATOM 3609 N N . ILE B 1 93 ? 47.380 13.600 29.776 1.00 8.30 93 ILE B N 1
ATOM 3610 C CA . ILE B 1 93 ? 47.409 12.193 30.196 1.00 8.46 93 ILE B CA 1
ATOM 3611 C C . ILE B 1 93 ? 46.256 11.509 29.502 1.00 8.45 93 ILE B C 1
ATOM 3612 O O . ILE B 1 93 ? 45.093 11.866 29.760 1.00 9.13 93 ILE B O 1
ATOM 3617 N N . ALA B 1 94 ? 46.538 10.553 28.621 1.00 8.03 94 ALA B N 1
ATOM 3618 C CA . ALA B 1 94 ? 45.465 9.785 27.924 1.00 8.41 94 ALA B CA 1
ATOM 3619 C C . ALA B 1 94 ? 45.189 8.538 28.756 1.00 8.16 94 ALA B C 1
ATOM 3620 O O . ALA B 1 94 ? 46.067 7.731 28.958 1.00 9.39 94 ALA B O 1
ATOM 3622 N N . ILE B 1 95 ? 43.950 8.424 29.274 1.00 8.36 95 ILE B N 1
ATOM 3623 C CA . ILE B 1 95 ? 43.557 7.218 30.019 1.00 8.31 95 ILE B CA 1
ATOM 3624 C C . ILE B 1 95 ? 42.447 6.577 29.244 1.00 8.11 95 ILE B C 1
ATOM 3625 O O . ILE B 1 95 ? 41.311 7.078 29.189 1.00 9.00 95 ILE B O 1
ATOM 3630 N N . GLY B 1 96 ? 42.740 5.430 28.591 1.00 8.06 96 GLY B N 1
ATOM 3631 C CA . GLY B 1 96 ? 41.700 4.734 27.855 1.00 8.42 96 GLY B CA 1
ATOM 3632 C C . GLY B 1 96 ? 42.250 3.879 26.745 1.00 7.93 96 GLY B C 1
ATOM 3633 O O . GLY B 1 96 ? 43.466 3.664 26.656 1.00 8.47 96 GLY B O 1
ATOM 3634 N N . GLY B 1 97 ? 41.340 3.333 25.973 1.00 8.26 97 GLY B N 1
ATOM 3635 C CA . GLY B 1 97 ? 41.713 2.595 24.797 1.00 8.12 97 GLY B CA 1
ATOM 3636 C C . GLY B 1 97 ? 42.109 3.508 23.675 1.00 7.99 97 GLY B C 1
ATOM 3637 O O . GLY B 1 97 ? 42.428 4.698 23.862 1.00 8.09 97 GLY B O 1
ATOM 3638 N N . GLY B 1 98 ? 42.066 2.980 22.445 1.00 7.61 98 GLY B N 1
ATOM 3639 C CA . GLY B 1 98 ? 42.445 3.748 21.311 1.00 8.55 98 GLY B CA 1
ATOM 3640 C C . GLY B 1 98 ? 41.627 5.009 21.125 1.00 8.30 98 GLY B C 1
ATOM 3641 O O . GLY B 1 98 ? 42.119 5.991 20.601 1.00 8.65 98 GLY B O 1
ATOM 3642 N N . SER B 1 99 ? 40.349 4.988 21.524 1.00 8.07 99 SER B N 1
ATOM 3643 C CA . SER B 1 99 ? 39.514 6.179 21.252 1.00 8.55 99 SER B CA 1
ATOM 3644 C C . SER B 1 99 ? 40.039 7.399 22.086 1.00 8.43 99 SER B C 1
ATOM 3645 O O . SER B 1 99 ? 40.318 8.464 21.510 1.00 8.83 99 SER B O 1
ATOM 3648 N N . PRO B 1 100 ? 40.254 7.252 23.410 1.00 8.57 100 PRO B N 1
ATOM 3649 C CA . PRO B 1 100 ? 40.862 8.387 24.121 1.00 9.02 100 PRO B CA 1
ATOM 3650 C C . PRO B 1 100 ? 42.308 8.649 23.708 1.00 8.81 100 PRO B C 1
ATOM 3651 O O . PRO B 1 100 ? 42.721 9.811 23.655 1.00 9.68 100 PRO B O 1
ATOM 3655 N N . GLN B 1 101 ? 43.098 7.608 23.446 1.00 8.47 101 GLN B N 1
ATOM 3656 C CA A GLN B 1 101 ? 44.522 7.822 23.068 0.60 8.71 101 GLN B CA 1
ATOM 3657 C CA B GLN B 1 101 ? 44.464 7.903 23.101 0.40 9.06 101 GLN B CA 1
ATOM 3658 C C . GLN B 1 101 ? 44.556 8.701 21.786 1.00 8.22 101 GLN B C 1
ATOM 3659 O O . GLN B 1 101 ? 45.365 9.628 21.679 1.00 8.63 101 GLN B O 1
ATOM 3670 N N . ASP B 1 102 ? 43.699 8.349 20.825 1.00 8.22 102 ASP B N 1
ATOM 3671 C CA . ASP B 1 102 ? 43.742 9.077 19.542 1.00 8.21 102 ASP B CA 1
ATOM 3672 C C . ASP B 1 102 ? 43.213 10.464 19.676 1.00 8.63 102 ASP B C 1
ATOM 3673 O O . ASP B 1 102 ? 43.731 11.429 19.074 1.00 9.09 102 ASP B O 1
ATOM 3678 N N . THR B 1 103 ? 42.149 10.639 20.458 1.00 8.69 103 THR B N 1
ATOM 3679 C CA . THR B 1 103 ? 41.614 11.977 20.714 1.00 9.14 103 THR B CA 1
ATOM 3680 C C . THR B 1 103 ? 42.687 12.846 21.343 1.00 9.10 103 THR B C 1
ATOM 3681 O O . THR B 1 103 ? 42.871 14.029 20.985 1.00 9.44 103 THR B O 1
ATOM 3685 N N . CYS B 1 104 ? 43.408 12.264 22.309 1.00 8.50 104 CYS B N 1
ATOM 3686 C CA . CYS B 1 104 ? 44.464 13.000 22.990 1.00 8.65 104 CYS B CA 1
ATOM 3687 C C . CYS B 1 104 ? 45.553 13.455 22.047 1.00 8.48 104 CYS B C 1
ATOM 3688 O O . CYS B 1 104 ? 46.045 14.600 22.118 1.00 8.81 104 CYS B O 1
ATOM 3691 N N . LYS B 1 105 ? 45.989 12.544 21.155 1.00 7.97 105 LYS B N 1
ATOM 3692 C CA . LYS B 1 105 ? 46.984 12.929 20.133 1.00 8.43 105 LYS B CA 1
ATOM 3693 C C . LYS B 1 105 ? 46.519 14.079 19.263 1.00 8.50 105 LYS B C 1
ATOM 3694 O O . LYS B 1 105 ? 47.272 15.006 19.014 1.00 9.30 105 LYS B O 1
ATOM 3700 N N . ALA B 1 106 ? 45.271 14.024 18.831 1.00 8.46 106 ALA B N 1
ATOM 3701 C CA . ALA B 1 106 ? 44.729 15.103 17.975 1.00 9.26 106 ALA B CA 1
ATOM 3702 C C . ALA B 1 106 ? 44.765 16.440 18.723 1.00 9.73 106 ALA B C 1
ATOM 3703 O O . ALA B 1 106 ? 45.163 17.476 18.153 1.00 10.47 106 ALA B O 1
ATOM 3705 N N . ILE B 1 107 ? 44.311 16.412 19.977 1.00 9.65 107 ILE B N 1
ATOM 3706 C CA . ILE B 1 107 ? 44.311 17.608 20.773 1.00 10.03 107 ILE B CA 1
ATOM 3707 C C . ILE B 1 107 ? 45.722 18.167 20.903 1.00 9.95 107 ILE B C 1
ATOM 3708 O O . ILE B 1 107 ? 45.949 19.375 20.773 1.00 11.40 107 ILE B O 1
ATOM 3713 N N . GLY B 1 108 ? 46.653 17.291 21.296 1.00 9.67 108 GLY B N 1
ATOM 3714 C CA . GLY B 1 108 ? 48.008 17.773 21.570 1.00 10.08 108 GLY B CA 1
ATOM 3715 C C . GLY B 1 108 ? 48.676 18.309 20.292 1.00 10.32 108 GLY B C 1
ATOM 3716 O O . GLY B 1 108 ? 49.455 19.273 20.382 1.00 11.04 108 GLY B O 1
ATOM 3717 N N . ILE B 1 109 ? 48.410 17.697 19.140 1.00 9.58 109 ILE B N 1
ATOM 3718 C CA . ILE B 1 109 ? 48.937 18.194 17.920 1.00 10.41 109 ILE B CA 1
ATOM 3719 C C . ILE B 1 109 ? 48.335 19.573 17.574 1.00 10.81 109 ILE B C 1
ATOM 3720 O O . ILE B 1 109 ? 49.075 20.501 17.219 1.00 11.96 109 ILE B O 1
ATOM 3725 N N . ILE B 1 110 ? 47.017 19.642 17.573 1.00 10.75 110 ILE B N 1
ATOM 3726 C CA . ILE B 1 110 ? 46.399 20.909 17.126 1.00 11.99 110 ILE B CA 1
ATOM 3727 C C . ILE B 1 110 ? 46.769 22.025 18.102 1.00 12.66 110 ILE B C 1
ATOM 3728 O O . ILE B 1 110 ? 46.949 23.192 17.659 1.00 14.25 110 ILE B O 1
ATOM 3733 N N . SER B 1 111 ? 46.837 21.759 19.385 1.00 12.65 111 SER B N 1
ATOM 3734 C CA . SER B 1 111 ? 47.179 22.824 20.305 1.00 14.18 111 SER B CA 1
ATOM 3735 C C . SER B 1 111 ? 48.480 23.519 19.897 1.00 15.19 111 SER B C 1
ATOM 3736 O O . SER B 1 111 ? 48.621 24.752 20.078 1.00 16.07 111 SER B O 1
ATOM 3739 N N . ASN B 1 112 ? 49.495 22.728 19.496 1.00 14.00 112 ASN B N 1
ATOM 3740 C CA . ASN B 1 112 ? 50.804 23.312 19.097 1.00 14.60 112 ASN B CA 1
ATOM 3741 C C . ASN B 1 112 ? 50.941 23.596 17.616 1.00 15.30 112 ASN B C 1
ATOM 3742 O O . ASN B 1 112 ? 51.950 24.115 17.182 1.00 17.06 112 ASN B O 1
ATOM 3747 N N . ASN B 1 113 ? 49.900 23.286 16.852 1.00 14.63 113 ASN B N 1
ATOM 3748 C CA . ASN B 1 113 ? 49.904 23.437 15.377 1.00 15.44 113 ASN B CA 1
ATOM 3749 C C . ASN B 1 113 ? 48.489 23.904 14.949 1.00 16.39 113 ASN B C 1
ATOM 3750 O O . ASN B 1 113 ? 47.695 23.175 14.432 1.00 15.07 113 ASN B O 1
ATOM 3755 N N . PRO B 1 114 ? 48.168 25.166 15.288 1.00 18.00 114 PRO B N 1
ATOM 3756 C CA . PRO B 1 114 ? 46.765 25.674 15.200 1.00 19.07 114 PRO B CA 1
ATOM 3757 C C . PRO B 1 114 ? 46.161 25.744 13.860 1.00 20.44 114 PRO B C 1
ATOM 3758 O O . PRO B 1 114 ? 44.920 25.827 13.785 1.00 21.18 114 PRO B O 1
ATOM 3762 N N . GLU B 1 115 ? 46.976 25.703 12.821 1.00 21.46 115 GLU B N 1
ATOM 3763 C CA . GLU B 1 115 ? 46.439 25.771 11.475 1.00 21.72 115 GLU B CA 1
ATOM 3764 C C . GLU B 1 115 ? 45.718 24.511 11.075 1.00 21.08 115 GLU B C 1
ATOM 3765 O O . GLU B 1 115 ? 45.006 24.503 10.078 1.00 23.00 115 GLU B O 1
ATOM 3771 N N . PHE B 1 116 ? 45.776 23.478 11.930 1.00 18.59 116 PHE B N 1
ATOM 3772 C CA . PHE B 1 116 ? 45.015 22.219 11.700 1.00 16.38 116 PHE B CA 1
ATOM 3773 C C . PHE B 1 116 ? 43.728 22.129 12.495 1.00 16.49 116 PHE B C 1
ATOM 3774 O O . PHE B 1 116 ? 43.204 21.039 12.668 1.00 16.79 116 PHE B O 1
ATOM 3782 N N . ALA B 1 117 ? 43.176 23.287 12.907 1.00 17.70 117 ALA B N 1
ATOM 3783 C CA . ALA B 1 117 ? 41.928 23.406 13.665 1.00 19.12 117 ALA B CA 1
ATOM 3784 C C . ALA B 1 117 ? 40.750 22.645 13.044 1.00 16.44 117 ALA B C 1
ATOM 3785 O O . ALA B 1 117 ? 39.843 22.266 13.739 1.00 16.53 117 ALA B O 1
ATOM 3787 N N . ASP B 1 118 ? 40.752 22.478 11.710 1.00 16.96 118 ASP B N 1
ATOM 3788 C CA . ASP B 1 118 ? 39.652 21.772 11.030 1.00 16.89 118 ASP B CA 1
ATOM 3789 C C . ASP B 1 118 ? 39.655 20.262 11.205 1.00 14.57 118 ASP B C 1
ATOM 3790 O O . ASP B 1 118 ? 38.686 19.554 10.878 1.00 16.66 118 ASP B O 1
ATOM 3795 N N . VAL B 1 119 ? 40.823 19.773 11.688 1.00 13.67 119 VAL B N 1
ATOM 3796 C CA . VAL B 1 119 ? 41.066 18.339 12.004 1.00 12.36 119 VAL B CA 1
ATOM 3797 C C . VAL B 1 119 ? 41.312 17.526 10.722 1.00 12.60 119 VAL B C 1
ATOM 3798 O O . VAL B 1 119 ? 42.296 16.801 10.620 1.00 13.42 119 VAL B O 1
ATOM 3802 N N . ARG B 1 120 ? 40.395 17.668 9.755 1.00 15.25 120 ARG B N 1
ATOM 3803 C CA . ARG B 1 120 ? 40.503 16.847 8.551 1.00 17.04 120 ARG B CA 1
ATOM 3804 C C . ARG B 1 120 ? 41.882 17.029 7.796 1.00 17.24 120 ARG B C 1
ATOM 3805 O O . ARG B 1 120 ? 42.358 16.123 7.146 1.00 20.62 120 ARG B O 1
ATOM 3813 N N . SER B 1 121 ? 42.417 18.235 7.896 1.00 16.58 121 SER B N 1
ATOM 3814 C CA . SER B 1 121 ? 43.668 18.600 7.244 1.00 22.92 121 SER B CA 1
ATOM 3815 C C . SER B 1 121 ? 44.919 17.830 7.810 1.00 19.50 121 SER B C 1
ATOM 3816 O O . SER B 1 121 ? 45.971 17.875 7.231 1.00 19.37 121 SER B O 1
ATOM 3819 N N . LEU B 1 122 ? 44.705 17.103 8.921 1.00 15.10 122 LEU B N 1
ATOM 3820 C CA . LEU B 1 122 ? 45.788 16.296 9.498 1.00 13.40 122 LEU B CA 1
ATOM 3821 C C . LEU B 1 122 ? 45.906 14.929 8.843 1.00 12.33 122 LEU B C 1
ATOM 3822 O O . LEU B 1 122 ? 46.884 14.214 9.083 1.00 11.81 122 LEU B O 1
ATOM 3827 N N . GLU B 1 123 ? 44.945 14.543 7.980 1.00 12.99 123 GLU B N 1
ATOM 3828 C CA . GLU B 1 123 ? 45.005 13.249 7.375 1.00 12.91 123 GLU B CA 1
ATOM 3829 C C . GLU B 1 123 ? 46.308 13.035 6.605 1.00 12.80 123 GLU B C 1
ATOM 3830 O O . GLU B 1 123 ? 46.744 13.912 5.864 1.00 13.30 123 GLU B O 1
ATOM 3836 N N . GLY B 1 124 ? 46.875 11.829 6.717 1.00 11.36 124 GLY B N 1
ATOM 3837 C CA . GLY B 1 124 ? 48.091 11.488 6.019 1.00 10.87 124 GLY B CA 1
ATOM 3838 C C . GLY B 1 124 ? 49.292 11.918 6.826 1.00 11.26 124 GLY B C 1
ATOM 3839 O O . GLY B 1 124 ? 49.269 11.923 8.041 1.00 11.55 124 GLY B O 1
ATOM 3840 N N . LEU B 1 125 ? 50.388 12.252 6.098 1.00 11.76 125 LEU B N 1
ATOM 3841 C CA . LEU B 1 125 ? 51.625 12.649 6.741 1.00 12.18 125 LEU B CA 1
ATOM 3842 C C . LEU B 1 125 ? 51.535 14.086 7.159 1.00 13.07 125 LEU B C 1
ATOM 3843 O O . LEU B 1 125 ? 51.934 14.989 6.415 1.00 14.46 125 LEU B O 1
ATOM 3848 N N . SER B 1 126 ? 50.907 14.328 8.304 1.00 11.53 126 SER B N 1
ATOM 3849 C CA . SER B 1 126 ? 50.559 15.685 8.691 1.00 12.41 126 SER B CA 1
ATOM 3850 C C . SER B 1 126 ? 51.778 16.592 8.683 1.00 12.68 126 SER B C 1
ATOM 3851 O O . SER B 1 126 ? 52.767 16.280 9.327 1.00 12.34 126 SER B O 1
ATOM 3854 N N . PRO B 1 127 ? 51.720 17.757 8.002 1.00 13.55 127 PRO B N 1
ATOM 3855 C CA . PRO B 1 127 ? 52.952 18.589 7.867 1.00 14.42 127 PRO B CA 1
ATOM 3856 C C . PRO B 1 127 ? 53.000 19.578 9.058 1.00 14.02 127 PRO B C 1
ATOM 3857 O O . PRO B 1 127 ? 53.052 20.749 8.890 1.00 16.25 127 PRO B O 1
ATOM 3861 N N . THR B 1 128 ? 53.056 18.997 10.278 1.00 12.45 128 THR B N 1
ATOM 3862 C CA . THR B 1 128 ? 53.177 19.792 11.468 1.00 13.12 128 THR B CA 1
ATOM 3863 C C . THR B 1 128 ? 54.632 20.225 11.667 1.00 11.73 128 THR B C 1
ATOM 3864 O O . THR B 1 128 ? 55.571 19.422 11.535 1.00 13.62 128 THR B O 1
ATOM 3868 N N . ASN B 1 129 ? 54.800 21.457 12.159 1.00 13.11 129 ASN B N 1
ATOM 3869 C CA . ASN B 1 129 ? 56.133 21.951 12.487 1.00 14.59 129 ASN B CA 1
ATOM 3870 C C . ASN B 1 129 ? 56.538 21.729 13.938 1.00 13.87 129 ASN B C 1
ATOM 3871 O O . ASN B 1 129 ? 57.749 21.745 14.179 1.00 17.57 129 ASN B O 1
ATOM 3876 N N . LYS B 1 130 ? 55.571 21.513 14.835 1.00 13.20 130 LYS B N 1
ATOM 3877 C CA . LYS B 1 130 ? 55.896 21.409 16.215 1.00 13.73 130 LYS B CA 1
ATOM 3878 C C . LYS B 1 130 ? 55.413 20.070 16.788 1.00 13.09 130 LYS B C 1
ATOM 3879 O O . LYS B 1 130 ? 54.353 19.534 16.421 1.00 12.42 130 LYS B O 1
ATOM 3885 N N . PRO B 1 131 ? 56.204 19.543 17.758 1.00 12.53 131 PRO B N 1
ATOM 3886 C CA . PRO B 1 131 ? 55.703 18.376 18.526 1.00 11.75 131 PRO B CA 1
ATOM 3887 C C . PRO B 1 131 ? 54.384 18.682 19.190 1.00 11.34 131 PRO B C 1
ATOM 3888 O O . PRO B 1 131 ? 54.054 19.810 19.559 1.00 12.98 131 PRO B O 1
ATOM 3892 N N . SER B 1 132 ? 53.625 17.597 19.392 1.00 10.34 132 SER B N 1
ATOM 3893 C CA . SER B 1 132 ? 52.452 17.643 20.264 1.00 10.38 132 SER B CA 1
ATOM 3894 C C . SER B 1 132 ? 52.833 18.210 21.631 1.00 10.30 132 SER B C 1
ATOM 3895 O O . SER B 1 132 ? 53.919 18.036 22.139 1.00 10.60 132 SER B O 1
ATOM 3898 N N . VAL B 1 133 ? 51.836 18.810 22.287 1.00 10.56 133 VAL B N 1
ATOM 3899 C CA . VAL B 1 133 ? 51.852 18.948 23.745 1.00 10.42 133 VAL B CA 1
ATOM 3900 C C . VAL B 1 133 ? 52.263 17.567 24.272 1.00 10.06 133 VAL B C 1
ATOM 3901 O O . VAL B 1 133 ? 51.797 16.520 23.803 1.00 10.10 133 VAL B O 1
ATOM 3905 N N . PRO B 1 134 ? 53.106 17.523 25.306 1.00 9.84 134 PRO B N 1
ATOM 3906 C CA . PRO B 1 134 ? 53.579 16.192 25.781 1.00 9.88 134 PRO B CA 1
ATOM 3907 C C . PRO B 1 134 ? 52.415 15.333 26.289 1.00 8.92 134 PRO B C 1
ATOM 3908 O O . PRO B 1 134 ? 51.540 15.820 27.024 1.00 9.96 134 PRO B O 1
ATOM 3912 N N . ILE B 1 135 ? 52.464 14.053 25.876 1.00 8.68 135 ILE B N 1
ATOM 3913 C CA . ILE B 1 135 ? 51.450 13.080 26.253 1.00 8.16 135 ILE B CA 1
ATOM 3914 C C . ILE B 1 135 ? 52.081 11.969 27.097 1.00 8.11 135 ILE B C 1
ATOM 3915 O O . ILE B 1 135 ? 53.109 11.382 26.708 1.00 8.38 135 ILE B O 1
ATOM 3920 N N . LEU B 1 136 ? 51.418 11.671 28.205 1.00 7.92 136 LEU B N 1
ATOM 3921 C CA . LEU B 1 136 ? 51.664 10.458 29.023 1.00 8.00 136 LEU B CA 1
ATOM 3922 C C . LEU B 1 136 ? 50.475 9.530 28.740 1.00 8.00 136 LEU B C 1
ATOM 3923 O O . LEU B 1 136 ? 49.337 9.924 28.974 1.00 9.44 136 LEU B O 1
ATOM 3928 N N . ALA B 1 137 ? 50.754 8.348 28.200 1.00 7.39 137 ALA B N 1
ATOM 3929 C CA . ALA B 1 137 ? 49.695 7.470 27.687 1.00 7.86 137 ALA B CA 1
ATOM 3930 C C . ALA B 1 137 ? 49.518 6.239 28.580 1.00 7.95 137 ALA B C 1
ATOM 3931 O O . ALA B 1 137 ? 50.508 5.545 28.891 1.00 8.20 137 ALA B O 1
ATOM 3933 N N . ILE B 1 138 ? 48.264 5.977 28.954 1.00 7.70 138 ILE B N 1
ATOM 3934 C CA . ILE B 1 138 ? 47.898 4.891 29.866 1.00 8.01 138 ILE B CA 1
ATOM 3935 C C . ILE B 1 138 ? 46.788 4.076 29.228 1.00 7.65 138 ILE B C 1
ATOM 3936 O O . ILE B 1 138 ? 45.585 4.405 29.372 1.00 8.05 138 ILE B O 1
ATOM 3941 N N . PRO B 1 139 ? 47.121 3.016 28.488 1.00 7.67 139 PRO B N 1
ATOM 3942 C CA . PRO B 1 139 ? 46.062 2.210 27.851 1.00 7.78 139 PRO B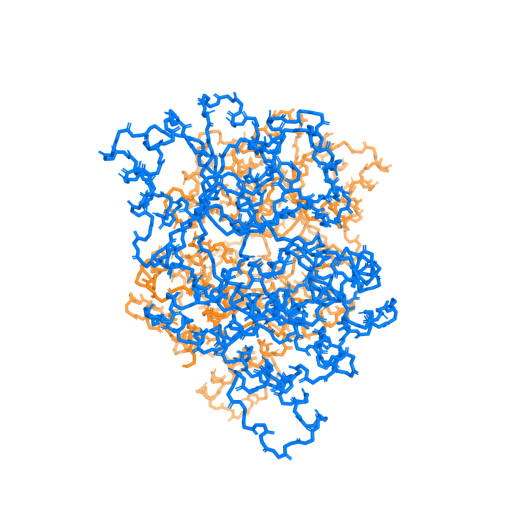 CA 1
ATOM 3943 C C . PRO B 1 139 ? 45.250 1.450 28.874 1.00 7.53 139 PRO B C 1
ATOM 3944 O O . PRO B 1 139 ? 45.748 0.919 29.881 1.00 7.95 139 PRO B O 1
ATOM 3948 N N . THR B 1 140 ? 43.962 1.247 28.526 1.00 7.72 140 THR B N 1
ATOM 3949 C CA . THR B 1 140 ? 43.041 0.502 29.376 1.00 7.74 140 THR B CA 1
ATOM 3950 C C . THR B 1 140 ? 42.385 -0.656 28.619 1.00 7.84 140 THR B C 1
ATOM 3951 O O . THR B 1 140 ? 41.525 -1.352 29.196 1.00 8.26 140 THR B O 1
ATOM 3955 N N . THR B 1 141 ? 42.801 -0.894 27.343 1.00 7.92 141 THR B N 1
ATOM 3956 C CA . THR B 1 141 ? 42.402 -2.072 26.558 1.00 8.03 141 THR B CA 1
ATOM 3957 C C . THR B 1 141 ? 43.667 -2.714 26.095 1.00 7.89 141 THR B C 1
ATOM 3958 O O . THR B 1 141 ? 44.731 -2.055 25.944 1.00 8.11 141 THR B O 1
ATOM 3962 N N . ALA B 1 142 ? 43.562 -4.011 25.752 1.00 7.67 142 ALA B N 1
ATOM 3963 C CA . ALA B 1 142 ? 4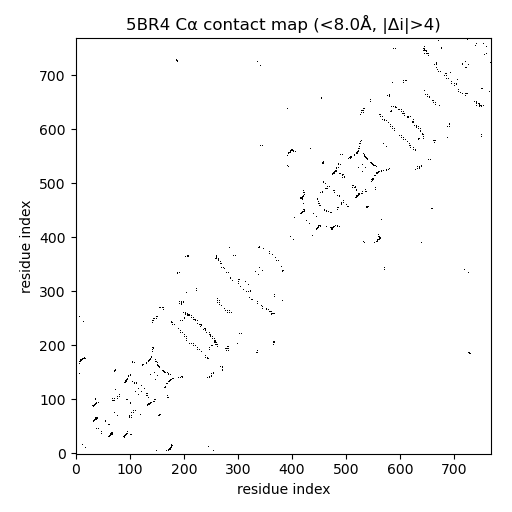4.709 -4.828 25.289 1.00 7.90 142 ALA B CA 1
ATOM 3964 C C . ALA B 1 142 ? 44.349 -5.509 23.979 1.00 8.05 142 ALA B C 1
ATOM 3965 O O . ALA B 1 142 ? 44.149 -6.722 23.928 1.00 8.57 142 ALA B O 1
ATOM 3967 N N . GLY B 1 143 ? 44.263 -4.759 22.883 1.00 7.92 143 GLY B N 1
ATOM 3968 C CA . GLY B 1 143 ? 44.399 -3.314 22.812 1.00 8.22 143 GLY B CA 1
ATOM 3969 C C . GLY B 1 143 ? 44.933 -2.827 21.499 1.00 7.79 143 GLY B C 1
ATOM 3970 O O . GLY B 1 143 ? 45.342 -3.643 20.622 1.00 8.74 143 GLY B O 1
ATOM 3971 N N . THR B 1 144 ? 44.953 -1.513 21.350 1.00 7.64 144 THR B N 1
ATOM 3972 C CA . THR B 1 144 ? 45.289 -0.878 20.088 1.00 7.83 144 THR B CA 1
ATOM 3973 C C . THR B 1 144 ? 46.749 -0.545 19.899 1.00 7.59 144 THR B C 1
ATOM 3974 O O . THR B 1 144 ? 47.180 -0.249 18.794 1.00 8.49 144 THR B O 1
ATOM 3978 N N . ALA B 1 145 ? 47.508 -0.529 21.022 1.00 7.10 145 ALA B N 1
ATOM 3979 C CA . ALA B 1 145 ? 48.877 -0.041 21.050 1.00 7.59 145 ALA B CA 1
ATOM 3980 C C . ALA B 1 145 ? 48.957 1.419 20.658 1.00 7.72 145 ALA B C 1
ATOM 3981 O O . ALA B 1 145 ? 50.069 1.887 20.320 1.00 7.69 145 ALA B O 1
ATOM 3983 N N . ALA B 1 146 ? 47.873 2.193 20.768 1.00 7.57 146 ALA B N 1
ATOM 3984 C CA . ALA B 1 146 ? 47.952 3.577 20.379 1.00 8.74 146 ALA B CA 1
ATOM 3985 C C . ALA B 1 146 ? 48.979 4.360 21.174 1.00 8.38 146 ALA B C 1
ATOM 3986 O O . ALA B 1 146 ? 49.440 5.418 20.749 1.00 10.11 146 ALA B O 1
ATOM 3988 N N . GLU B 1 147 ? 49.334 3.881 22.398 1.00 7.49 147 GLU B N 1
ATOM 3989 C CA . GLU B 1 147 ? 50.342 4.536 23.195 1.00 7.41 147 GLU B CA 1
ATOM 3990 C C . GLU B 1 147 ? 51.725 4.585 22.555 1.00 7.26 147 GLU B C 1
ATOM 3991 O O . GLU B 1 147 ? 52.538 5.427 22.968 1.00 8.06 147 GLU B O 1
ATOM 3997 N N . VAL B 1 148 ? 52.026 3.683 21.614 1.00 7.32 148 VAL B N 1
ATOM 3998 C CA . VAL B 1 148 ? 53.356 3.589 21.007 1.00 7.20 148 VAL B CA 1
ATOM 3999 C C . VAL B 1 148 ? 53.346 3.885 19.510 1.00 7.39 148 VAL B C 1
ATOM 4000 O O . VAL B 1 148 ? 54.402 3.969 18.933 1.00 9.50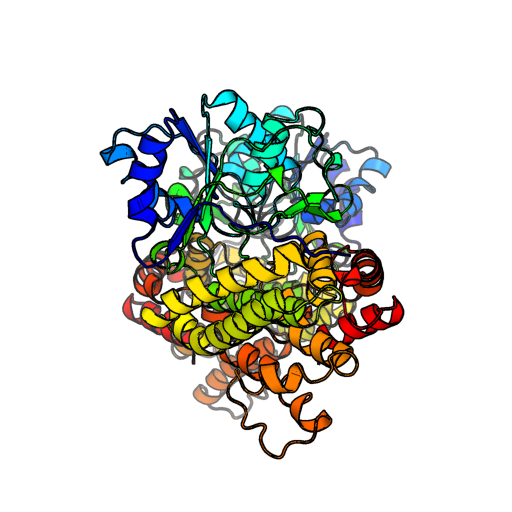 148 VAL B O 1
ATOM 4004 N N . THR B 1 149 ? 52.195 4.023 18.886 1.00 7.46 149 THR B N 1
ATOM 4005 C CA . THR B 1 149 ? 52.202 4.322 17.422 1.00 7.68 149 THR B CA 1
ATOM 4006 C C . THR B 1 149 ? 52.319 5.782 17.198 1.00 8.09 149 THR B C 1
ATOM 4007 O O . THR B 1 149 ? 52.123 6.628 18.077 1.00 8.31 149 THR B O 1
ATOM 4011 N N . ILE B 1 150 ? 52.636 6.145 15.928 1.00 7.85 150 ILE B N 1
ATOM 4012 C CA . ILE B 1 150 ? 52.631 7.526 15.472 1.00 8.18 150 ILE B CA 1
ATOM 4013 C C . ILE B 1 150 ? 51.339 7.900 14.761 1.00 8.95 150 ILE B C 1
ATOM 4014 O O . ILE B 1 150 ? 51.230 8.957 14.118 1.00 9.30 150 ILE B O 1
ATOM 4019 N N . ASN B 1 151 ? 50.295 7.096 14.939 1.00 8.54 151 ASN B N 1
ATOM 4020 C CA . ASN B 1 151 ? 49.042 7.312 14.230 1.00 8.40 151 ASN B CA 1
ATOM 4021 C C . ASN B 1 151 ? 47.953 7.695 15.160 1.00 8.93 151 ASN B C 1
ATOM 4022 O O . ASN B 1 151 ? 47.947 7.390 16.383 1.00 8.75 151 ASN B O 1
ATOM 4027 N N . TYR B 1 152 ? 46.876 8.306 14.575 1.00 8.75 152 TYR B N 1
ATOM 4028 C CA . TYR B 1 152 ? 45.601 8.419 15.296 1.00 8.41 152 TYR B CA 1
ATOM 4029 C C . TYR B 1 152 ? 44.521 8.502 14.239 1.00 8.98 152 TYR B C 1
ATOM 4030 O O . TYR B 1 152 ? 44.750 8.935 13.092 1.00 10.06 152 TYR B O 1
ATOM 4039 N N . VAL B 1 153 ? 43.320 8.030 14.609 1.00 8.80 153 VAL B N 1
ATOM 4040 C CA . VAL B 1 153 ? 42.273 7.758 13.614 1.00 9.03 153 VAL B CA 1
ATOM 4041 C C . VAL B 1 153 ? 41.005 8.454 14.035 1.00 8.96 153 VAL B C 1
ATOM 4042 O O . VAL B 1 153 ? 40.443 8.207 15.104 1.00 10.45 153 VAL B O 1
ATOM 4046 N N . ILE B 1 154 ? 40.540 9.368 13.179 1.00 9.63 154 ILE B N 1
ATOM 4047 C CA . ILE B 1 154 ? 39.388 10.224 13.511 1.00 10.09 154 ILE B CA 1
ATOM 4048 C C . ILE B 1 154 ? 38.274 9.938 12.517 1.00 10.10 154 ILE B C 1
ATOM 4049 O O . ILE B 1 154 ? 38.522 9.603 11.353 1.00 10.73 154 ILE B O 1
ATOM 4054 N N . THR B 1 155 ? 37.011 10.074 12.968 1.00 9.57 155 THR B N 1
ATOM 4055 C CA . THR B 1 155 ? 35.869 9.874 12.099 1.00 9.72 155 THR B CA 1
ATOM 4056 C C . THR B 1 155 ? 35.358 11.267 11.656 1.00 11.03 155 THR B C 1
ATOM 4057 O O . THR B 1 155 ? 35.037 12.132 12.452 1.00 10.96 155 THR B O 1
ATOM 4061 N N . ASP B 1 156 ? 35.300 11.405 10.312 1.00 10.99 156 ASP B N 1
ATOM 4062 C CA . ASP B 1 156 ? 34.708 12.546 9.623 1.00 12.44 156 ASP B CA 1
ATOM 4063 C C . ASP B 1 156 ? 33.227 12.145 9.397 1.00 11.96 156 ASP B C 1
ATOM 4064 O O . ASP B 1 156 ? 32.918 11.371 8.503 1.00 12.96 156 ASP B O 1
ATOM 4069 N N . GLU B 1 157 ? 32.335 12.695 10.217 1.00 12.62 157 GLU B N 1
ATOM 4070 C CA . GLU B 1 157 ? 30.941 12.338 10.051 1.00 12.29 157 GLU B CA 1
ATOM 4071 C C . GLU B 1 157 ? 30.325 12.924 8.810 1.00 14.90 157 GLU B C 1
ATOM 4072 O O . GLU B 1 157 ? 29.488 12.287 8.166 1.00 17.15 157 GLU B O 1
ATOM 4078 N N . GLU B 1 158 ? 30.767 14.103 8.400 1.00 15.23 158 GLU B N 1
ATOM 4079 C CA . GLU B 1 158 ? 30.234 14.679 7.157 1.00 16.71 158 GLU B CA 1
ATOM 4080 C C . GLU B 1 158 ? 30.526 13.841 5.946 1.00 17.48 158 GLU B C 1
ATOM 4081 O O . GLU B 1 158 ? 29.682 13.684 5.091 1.00 21.07 158 GLU B O 1
ATOM 4087 N N . LYS B 1 159 ? 31.726 13.337 5.862 1.00 15.40 159 LYS B N 1
ATOM 4088 C CA . LYS B 1 159 ? 32.141 12.519 4.736 1.00 15.89 159 LYS B CA 1
ATOM 4089 C C . LYS B 1 159 ? 31.966 10.994 4.991 1.00 14.54 159 LYS B C 1
ATOM 4090 O O . LYS B 1 159 ? 32.272 10.152 4.140 1.00 17.59 159 LYS B O 1
ATOM 4096 N N . ARG B 1 160 ? 31.455 10.662 6.197 1.00 13.01 160 ARG B N 1
ATOM 4097 C CA . ARG B 1 160 ? 31.193 9.292 6.605 1.00 12.23 160 ARG B CA 1
ATOM 4098 C C . ARG B 1 160 ? 32.416 8.381 6.323 1.00 11.29 160 ARG B C 1
ATOM 4099 O O . ARG B 1 160 ? 32.357 7.342 5.637 1.00 12.78 160 ARG B O 1
ATOM 4107 N N . ARG B 1 161 ? 33.537 8.732 6.961 1.00 10.48 161 ARG B N 1
ATOM 4108 C CA . ARG B 1 161 ? 34.800 8.000 6.723 1.00 10.89 161 ARG B CA 1
ATOM 4109 C C . ARG B 1 161 ? 35.690 8.202 7.933 1.00 10.45 161 ARG B C 1
ATOM 4110 O O . ARG B 1 161 ? 35.714 9.251 8.569 1.00 11.38 161 ARG B O 1
ATOM 4118 N N . LYS B 1 162 ? 36.509 7.179 8.202 1.00 9.96 162 LYS B N 1
ATOM 4119 C CA . LYS B 1 162 ? 37.624 7.260 9.129 1.00 10.00 162 LYS B CA 1
ATOM 4120 C C . LYS B 1 162 ? 38.866 7.652 8.368 1.00 10.80 162 LYS B C 1
ATOM 4121 O O . LYS B 1 162 ? 39.135 7.166 7.267 1.00 13.55 162 LYS B O 1
ATOM 4127 N N . PHE B 1 163 ? 39.675 8.521 8.957 1.00 10.59 163 PHE B N 1
ATOM 4128 C CA . PHE B 1 163 ? 40.927 8.940 8.339 1.00 10.17 163 PHE B CA 1
ATOM 4129 C C . PHE B 1 163 ? 42.053 8.790 9.365 1.00 9.86 163 PHE B C 1
ATOM 4130 O O . PHE B 1 163 ? 41.889 8.994 10.572 1.00 9.94 163 PHE B O 1
ATOM 4138 N N . VAL B 1 164 ? 43.225 8.444 8.802 1.00 10.62 164 VAL B N 1
ATOM 4139 C CA . VAL B 1 164 ? 44.450 8.157 9.603 1.00 10.81 164 VAL B CA 1
ATOM 4140 C C . VAL B 1 164 ? 45.402 9.307 9.496 1.00 10.36 164 VAL B C 1
ATOM 4141 O O . VAL B 1 164 ? 45.772 9.710 8.366 1.00 11.19 164 VAL B O 1
ATOM 4145 N N . CYS B 1 165 ? 45.840 9.805 10.645 1.00 9.76 165 CYS B N 1
ATOM 4146 C CA . CYS B 1 165 ? 46.840 10.871 10.729 1.00 9.90 165 CYS B CA 1
ATOM 4147 C C . CYS B 1 165 ? 48.142 10.208 11.203 1.00 10.08 165 CYS B C 1
ATOM 4148 O O . CYS B 1 165 ? 48.119 9.448 12.194 1.00 10.10 165 CYS B O 1
ATOM 4151 N N . VAL B 1 166 ? 49.233 10.466 10.494 1.00 9.95 166 VAL B N 1
ATOM 4152 C CA . VAL B 1 166 ? 50.516 9.828 10.726 1.00 10.38 166 VAL B CA 1
ATOM 4153 C C . VAL B 1 166 ? 51.519 10.913 10.974 1.00 10.11 166 VAL B C 1
ATOM 4154 O O . VAL B 1 166 ? 51.766 11.753 10.079 1.00 11.28 166 VAL B O 1
ATOM 4158 N N . ASP B 1 167 ? 52.168 10.908 12.128 1.00 9.59 167 ASP B N 1
ATOM 4159 C CA . ASP B 1 167 ? 53.016 12.067 12.471 1.00 10.24 167 ASP B CA 1
ATOM 4160 C C . ASP B 1 167 ? 53.926 11.717 13.636 1.00 9.48 167 ASP B C 1
ATOM 4161 O O . ASP B 1 167 ? 53.460 11.556 14.766 1.00 9.62 167 ASP B O 1
ATOM 4166 N N . PRO B 1 168 ? 55.214 11.678 13.376 1.00 9.74 168 PRO B N 1
ATOM 4167 C CA . PRO B 1 168 ? 56.179 11.513 14.484 1.00 10.77 168 PRO B CA 1
ATOM 4168 C C . PRO B 1 168 ? 55.967 12.457 15.627 1.00 9.76 168 PRO B C 1
ATOM 4169 O O . PRO B 1 168 ? 56.287 12.129 16.759 1.00 10.11 168 PRO B O 1
ATOM 4173 N N . HIS B 1 169 ? 55.450 13.672 15.344 1.00 9.41 169 HIS B N 1
ATOM 4174 C CA . HIS B 1 169 ? 55.227 14.631 16.414 1.00 9.26 169 HIS B CA 1
ATOM 4175 C C . HIS B 1 169 ? 54.194 14.229 17.421 1.00 8.87 169 HIS B C 1
ATOM 4176 O O . HIS B 1 169 ? 54.150 14.850 18.509 1.00 9.67 169 HIS B O 1
ATOM 4183 N N . ASP B 1 170 ? 53.377 13.191 17.145 1.00 8.80 170 ASP B N 1
ATOM 4184 C CA . ASP B 1 170 ? 52.362 12.784 18.119 1.00 9.01 170 ASP B CA 1
ATOM 4185 C C . ASP B 1 170 ? 52.795 11.668 19.114 1.00 8.44 170 ASP B C 1
ATOM 4186 O O . ASP B 1 170 ? 52.009 11.312 19.967 1.00 8.75 170 ASP B O 1
ATOM 4191 N N . ILE B 1 171 ? 54.054 11.227 19.030 1.00 8.43 171 ILE B N 1
ATOM 4192 C CA . ILE B 1 171 ? 54.422 10.061 19.841 1.00 8.56 171 ILE B CA 1
ATOM 4193 C C . ILE B 1 171 ? 54.352 10.481 21.353 1.00 8.23 171 ILE B C 1
ATOM 4194 O O . ILE B 1 171 ? 54.921 11.492 21.735 1.00 8.41 171 ILE B O 1
ATOM 4199 N N . PRO B 1 172 ? 53.734 9.659 22.197 1.00 8.09 172 PRO B N 1
ATOM 4200 C CA . PRO B 1 172 ? 53.760 9.954 23.612 1.00 7.62 172 PRO B CA 1
ATOM 4201 C C . PRO B 1 172 ? 55.163 9.899 24.176 1.00 8.34 172 PRO B C 1
ATOM 4202 O O . PRO B 1 172 ? 56.011 9.100 23.766 1.00 8.50 172 PRO B O 1
ATOM 4206 N N . GLN B 1 173 ? 55.415 10.779 25.165 1.00 8.11 173 GLN B N 1
ATOM 4207 C CA . GLN B 1 173 ? 56.686 10.808 25.858 1.00 8.83 173 GLN B CA 1
ATOM 4208 C C . GLN B 1 173 ? 56.916 9.619 26.748 1.00 8.09 173 GLN B C 1
ATOM 4209 O O . GLN B 1 173 ? 58.060 9.177 26.917 1.00 8.74 173 GLN B O 1
ATOM 4215 N N . VAL B 1 174 ? 55.845 9.197 27.434 1.00 8.11 174 VAL B N 1
ATOM 4216 C CA . VAL B 1 174 ? 55.925 8.027 28.336 1.00 7.65 174 VAL B CA 1
ATOM 4217 C C . VAL B 1 174 ? 54.677 7.221 28.139 1.00 7.40 174 VAL B C 1
ATOM 4218 O O . VAL B 1 174 ? 53.579 7.794 28.058 1.00 8.66 174 VAL B O 1
ATOM 4222 N N . ALA B 1 175 ? 54.822 5.907 28.071 1.00 7.15 175 ALA B N 1
ATOM 4223 C CA . ALA B 1 175 ? 53.685 4.978 28.113 1.00 7.48 175 ALA B CA 1
ATOM 4224 C C . ALA B 1 175 ? 53.740 4.154 29.408 1.00 7.16 175 ALA B C 1
ATOM 4225 O O . ALA B 1 175 ? 54.840 3.776 29.823 1.00 7.90 175 ALA B O 1
ATOM 4227 N N . PHE B 1 176 ? 52.603 3.917 30.009 1.00 7.17 176 PHE B N 1
ATOM 4228 C CA . PHE B 1 176 ? 52.493 3.100 31.224 1.00 7.49 176 PHE B CA 1
ATOM 4229 C C . PHE B 1 176 ? 51.571 1.966 30.884 1.00 7.53 176 PHE B C 1
ATOM 4230 O O . PHE B 1 176 ? 50.368 2.194 30.661 1.00 7.89 176 PHE B O 1
ATOM 4238 N N . ILE B 1 177 ? 52.107 0.747 30.816 1.00 7.41 177 ILE B N 1
ATOM 4239 C CA . ILE B 1 177 ? 51.402 -0.462 30.308 1.00 7.42 177 ILE B CA 1
ATOM 4240 C C . ILE B 1 177 ? 51.141 -1.364 31.510 1.00 7.75 177 ILE B C 1
ATOM 4241 O O . ILE B 1 177 ? 52.027 -2.113 31.947 1.00 8.51 177 ILE B O 1
ATOM 4246 N N . ASP B 1 178 ? 49.941 -1.210 32.084 1.00 7.65 178 ASP B N 1
ATOM 4247 C CA . ASP B 1 178 ? 49.645 -1.714 33.409 1.00 8.14 178 ASP B CA 1
ATOM 4248 C C . ASP B 1 178 ? 48.366 -2.556 33.355 1.00 8.02 178 ASP B C 1
ATOM 4249 O O . ASP B 1 178 ? 47.267 -1.969 33.202 1.00 8.22 178 ASP B O 1
ATOM 4254 N N . ALA B 1 179 ? 48.461 -3.860 33.416 1.00 8.07 179 ALA B N 1
ATOM 4255 C CA . ALA B 1 179 ? 47.258 -4.682 33.264 1.00 8.13 179 ALA B CA 1
ATOM 4256 C C . ALA B 1 179 ? 46.237 -4.396 34.336 1.00 8.56 179 ALA B C 1
ATOM 4257 O O . ALA B 1 179 ? 45.066 -4.698 34.123 1.00 9.17 179 ALA B O 1
ATOM 4259 N N . ASP B 1 180 ? 46.622 -3.840 35.474 1.00 8.37 180 ASP B N 1
ATOM 4260 C CA . ASP B 1 180 ? 45.582 -3.454 36.445 1.00 9.29 180 ASP B CA 1
ATOM 4261 C C . ASP B 1 180 ? 44.583 -2.458 35.851 1.00 9.16 180 ASP B C 1
ATOM 4262 O O . ASP B 1 180 ? 43.427 -2.419 36.287 1.00 11.23 180 ASP B O 1
ATOM 4267 N N . MET B 1 181 ? 45.038 -1.642 34.901 1.00 8.51 181 MET B N 1
ATOM 4268 C CA . MET B 1 181 ? 44.162 -0.683 34.216 1.00 9.08 181 MET B CA 1
ATOM 4269 C C . MET B 1 181 ? 43.242 -1.292 33.225 1.00 9.55 181 MET B C 1
ATOM 4270 O O . MET B 1 181 ? 42.271 -0.656 32.773 1.00 10.19 181 MET B O 1
ATOM 4275 N N . MET B 1 182 ? 43.527 -2.548 32.813 1.00 9.12 182 MET B N 1
ATOM 4276 C CA . MET B 1 182 ? 42.848 -3.276 31.727 1.00 9.17 182 MET B CA 1
ATOM 4277 C C . MET B 1 182 ? 41.895 -4.358 32.212 1.00 9.44 182 MET B C 1
ATOM 4278 O O . MET B 1 182 ? 41.045 -4.821 31.482 1.00 10.24 182 MET B O 1
ATOM 4283 N N . ASP B 1 183 ? 42.042 -4.781 33.468 1.00 9.21 183 ASP B N 1
ATOM 4284 C CA . ASP B 1 183 ? 41.355 -5.970 33.971 1.00 10.57 183 ASP B CA 1
ATOM 4285 C C . ASP B 1 183 ? 39.843 -5.819 33.992 1.00 10.18 183 ASP B C 1
ATOM 4286 O O . ASP B 1 183 ? 39.137 -6.840 33.915 1.00 11.79 183 ASP B O 1
ATOM 4291 N N . GLY B 1 184 ? 39.351 -4.579 34.116 1.00 9.86 184 GLY B N 1
ATOM 4292 C CA . GLY B 1 184 ? 37.904 -4.349 34.173 1.00 10.71 184 GLY B CA 1
ATOM 4293 C C . GLY B 1 184 ? 37.180 -4.441 32.879 1.00 9.21 184 GLY B C 1
ATOM 4294 O O . GLY B 1 184 ? 35.948 -4.365 32.851 1.00 9.69 184 GLY B O 1
ATOM 4295 N N . CYS B 1 185 ? 37.916 -4.526 31.759 1.00 8.83 185 CYS B N 1
ATOM 4296 C CA . CYS B 1 185 ? 37.233 -4.727 30.485 1.00 8.63 185 CYS B CA 1
ATOM 4297 C C . CYS B 1 185 ? 36.317 -5.951 30.627 1.00 8.36 185 CYS B C 1
ATOM 4298 O O . CYS B 1 185 ? 36.764 -7.025 31.067 1.00 9.03 185 CYS B O 1
ATOM 4301 N N . PRO B 1 186 ? 35.071 -5.862 30.169 1.00 8.26 186 PRO B N 1
ATOM 4302 C CA . PRO B 1 186 ? 34.262 -7.100 30.170 1.00 8.66 186 PRO B CA 1
ATOM 4303 C C . PRO B 1 186 ? 34.928 -8.169 29.339 1.00 8.13 186 PRO B C 1
ATOM 4304 O O . PRO B 1 186 ? 35.644 -7.858 28.336 1.00 8.22 186 PRO B O 1
ATOM 4308 N N . PRO B 1 187 ? 34.681 -9.444 29.592 1.00 8.04 187 PRO B N 1
ATOM 4309 C CA . PRO B 1 187 ? 35.280 -10.511 28.766 1.00 8.42 187 PRO B CA 1
ATOM 4310 C C . PRO B 1 187 ? 35.090 -10.309 27.245 1.00 8.29 187 PRO B C 1
ATOM 4311 O O . PRO B 1 187 ? 36.028 -10.554 26.516 1.00 8.61 187 PRO B O 1
ATOM 4315 N N . ALA B 1 188 ? 33.912 -9.870 26.833 1.00 8.34 188 ALA B N 1
ATOM 4316 C CA . ALA B 1 188 ? 33.686 -9.705 25.377 1.00 8.64 188 ALA B CA 1
ATOM 4317 C C . ALA B 1 188 ? 34.580 -8.634 24.802 1.00 8.59 188 ALA B C 1
ATOM 4318 O O . ALA B 1 188 ? 35.029 -8.686 23.649 1.00 8.77 188 ALA B O 1
ATOM 4320 N N . LEU B 1 189 ? 34.841 -7.575 25.602 1.00 8.59 189 LEU B N 1
ATOM 4321 C CA . LEU B 1 189 ? 35.753 -6.517 25.178 1.00 8.74 189 LEU B CA 1
ATOM 4322 C C . LEU B 1 189 ? 37.184 -7.019 25.174 1.00 7.86 189 LEU B C 1
ATOM 4323 O O . LEU B 1 189 ? 37.962 -6.702 24.260 1.00 8.37 189 LEU B O 1
ATOM 4328 N N . LYS B 1 190 ? 37.590 -7.763 26.193 1.00 7.79 190 LYS B N 1
ATOM 4329 C CA . LYS B 1 190 ? 38.906 -8.415 26.184 1.00 7.73 190 LYS B CA 1
ATOM 4330 C C . LYS B 1 190 ? 39.100 -9.250 24.920 1.00 7.41 190 LYS B C 1
ATOM 4331 O O . LYS B 1 190 ? 40.157 -9.245 24.302 1.00 7.70 190 LYS B O 1
ATOM 4337 N N . ALA B 1 191 ? 38.037 -10.006 24.551 1.00 7.81 191 ALA B N 1
ATOM 4338 C CA . ALA B 1 191 ? 38.135 -10.894 23.393 1.00 8.02 191 ALA B CA 1
ATOM 4339 C C . ALA B 1 191 ? 38.335 -10.085 22.132 1.00 8.03 191 ALA B C 1
ATOM 4340 O O . ALA B 1 191 ? 39.225 -10.395 21.314 1.00 8.55 191 ALA B O 1
ATOM 4342 N N . ALA B 1 192 ? 37.487 -9.088 21.899 1.00 8.10 192 ALA B N 1
ATOM 4343 C CA . ALA B 1 192 ? 37.556 -8.320 20.645 1.00 8.44 192 ALA B CA 1
ATOM 4344 C C . ALA B 1 192 ? 38.826 -7.504 20.546 1.00 8.16 192 ALA B C 1
ATOM 4345 O O . ALA B 1 192 ? 39.479 -7.482 19.501 1.00 8.67 192 ALA B O 1
ATOM 4347 N N . THR B 1 193 ? 39.199 -6.798 21.615 1.00 7.80 193 THR B N 1
ATOM 4348 C CA . THR B 1 193 ? 40.428 -6.033 21.603 1.00 7.82 193 THR B CA 1
ATOM 4349 C C . THR B 1 193 ? 41.666 -6.924 21.540 1.00 8.02 193 THR B C 1
ATOM 4350 O O . THR B 1 193 ? 42.679 -6.526 20.936 1.00 7.80 193 THR B O 1
ATOM 4354 N N . GLY B 1 194 ? 41.582 -8.137 22.069 1.00 7.48 194 GLY B N 1
ATOM 4355 C CA . GLY B 1 194 ? 42.695 -9.063 21.983 1.00 7.39 194 GLY B CA 1
ATOM 4356 C C . GLY B 1 194 ? 42.874 -9.650 20.606 1.00 7.76 194 GLY B C 1
ATOM 4357 O O . GLY B 1 194 ? 44.025 -9.808 20.152 1.00 7.47 194 GLY B O 1
ATOM 4358 N N . VAL B 1 195 ? 41.784 -9.993 19.938 1.00 7.56 195 VAL B N 1
ATOM 4359 C CA . VAL B 1 195 ? 41.912 -10.448 18.553 1.00 8.43 195 VAL B CA 1
ATOM 4360 C C . VAL B 1 195 ? 42.308 -9.291 17.663 1.00 8.46 195 VAL B C 1
ATOM 4361 O O . VAL B 1 195 ? 43.040 -9.454 16.676 1.00 8.62 195 VAL B O 1
ATOM 4365 N N . ASP B 1 196 ? 41.907 -8.065 18.000 1.00 8.15 196 ASP B N 1
ATOM 4366 C CA . ASP B 1 196 ? 42.433 -6.881 17.291 1.00 8.08 196 ASP B CA 1
ATOM 4367 C C . ASP B 1 196 ? 43.941 -6.775 17.458 1.00 7.35 196 ASP B C 1
ATOM 4368 O O . ASP B 1 196 ? 44.675 -6.514 16.487 1.00 7.22 196 ASP B O 1
ATOM 4373 N N . ALA B 1 197 ? 44.457 -6.981 18.682 1.00 7.15 197 ALA B N 1
ATOM 4374 C CA . ALA B 1 197 ? 45.909 -6.980 18.881 1.00 7.27 197 ALA B CA 1
ATOM 4375 C C . ALA B 1 197 ? 46.559 -8.037 18.021 1.00 7.10 197 ALA B C 1
ATOM 4376 O O . ALA B 1 197 ? 47.604 -7.814 17.380 1.00 7.33 197 ALA B O 1
ATOM 4378 N N . LEU B 1 198 ? 45.973 -9.229 18.000 1.00 7.38 198 LEU B N 1
ATOM 4379 C CA . LEU B 1 198 ? 46.453 -10.311 17.107 1.00 7.63 198 LEU B CA 1
ATOM 4380 C C . LEU B 1 198 ? 46.476 -9.859 15.656 1.00 7.42 198 LEU B C 1
ATOM 4381 O O . LEU B 1 198 ? 47.414 -10.149 14.900 1.00 7.72 198 LEU B O 1
ATOM 4386 N N . THR B 1 199 ? 45.394 -9.173 15.246 1.00 7.14 199 THR B N 1
ATOM 4387 C CA . THR B 1 199 ? 45.294 -8.642 13.875 1.00 7.27 199 THR B CA 1
ATOM 4388 C C . THR B 1 199 ? 46.443 -7.673 13.554 1.00 7.50 199 THR B C 1
ATOM 4389 O O . THR B 1 199 ? 47.037 -7.705 12.507 1.00 7.58 199 THR B O 1
ATOM 4393 N N . HIS B 1 200 ? 46.704 -6.759 14.533 1.00 7.12 200 HIS B N 1
ATOM 4394 C CA . HIS B 1 200 ? 47.843 -5.853 14.313 1.00 7.17 200 HIS B CA 1
ATOM 4395 C C . HIS B 1 200 ? 49.119 -6.617 14.065 1.00 7.31 200 HIS B C 1
ATOM 4396 O O . HIS B 1 200 ? 49.909 -6.279 13.181 1.00 7.71 200 HIS B O 1
ATOM 4403 N N . ALA B 1 201 ? 49.347 -7.664 14.880 1.00 7.38 201 ALA B N 1
ATOM 4404 C CA . ALA B 1 201 ? 50.613 -8.419 14.784 1.00 7.60 201 ALA B CA 1
ATOM 4405 C C . ALA B 1 201 ? 50.668 -9.265 13.497 1.00 7.82 201 ALA B C 1
ATOM 4406 O O . ALA B 1 201 ? 51.715 -9.321 12.860 1.00 8.22 201 ALA B O 1
ATOM 4408 N N . ILE B 1 202 ? 49.535 -9.855 13.109 1.00 7.57 202 ILE B N 1
ATOM 4409 C CA . ILE B 1 202 ? 49.523 -10.673 11.869 1.00 7.76 202 ILE B CA 1
ATOM 4410 C C . ILE B 1 202 ? 49.640 -9.750 10.685 1.00 7.62 202 ILE B C 1
ATOM 4411 O O . ILE B 1 202 ? 50.457 -10.004 9.773 1.00 8.23 202 ILE B O 1
ATOM 4416 N N . GLU B 1 203 ? 48.803 -8.708 10.598 1.00 7.72 203 GLU B N 1
ATOM 4417 C CA . GLU B 1 203 ? 48.928 -7.801 9.448 1.00 7.50 203 GLU B CA 1
ATOM 4418 C C . GLU B 1 203 ? 50.270 -7.156 9.371 1.00 7.77 203 GLU B C 1
ATOM 4419 O O . GLU B 1 203 ? 50.858 -7.029 8.296 1.00 8.18 203 GLU B O 1
ATOM 4425 N N . GLY B 1 204 ? 50.837 -6.732 10.524 1.00 7.43 204 GLY B N 1
ATOM 4426 C CA . GLY B 1 204 ? 52.162 -6.139 10.504 1.00 7.73 204 GLY B CA 1
ATOM 4427 C C . GLY B 1 204 ? 53.235 -7.135 10.078 1.00 7.50 204 GLY B C 1
ATOM 4428 O O . GLY B 1 204 ? 54.208 -6.755 9.409 1.00 8.19 204 GLY B O 1
ATOM 4429 N N . TYR B 1 205 ? 53.091 -8.393 10.453 1.00 7.47 205 TYR B N 1
ATOM 4430 C CA . TYR B 1 205 ? 54.055 -9.434 10.087 1.00 7.92 205 TYR B CA 1
ATOM 4431 C C . TYR B 1 205 ? 54.146 -9.565 8.559 1.00 8.13 205 TYR B C 1
ATOM 4432 O O . TYR B 1 205 ? 55.234 -9.789 8.032 1.00 9.22 205 TYR B O 1
ATOM 4441 N N . ILE B 1 206 ? 53.010 -9.463 7.875 1.00 8.15 206 ILE B N 1
ATOM 4442 C CA . ILE B 1 206 ? 52.927 -9.758 6.433 1.00 8.45 206 ILE B CA 1
ATOM 4443 C C . ILE B 1 206 ? 52.827 -8.512 5.604 1.00 8.77 206 ILE B C 1
ATOM 4444 O O . ILE B 1 206 ? 52.756 -8.626 4.342 1.00 10.07 206 ILE B O 1
ATOM 4449 N N . THR B 1 207 ? 52.844 -7.311 6.178 1.00 8.12 207 THR B N 1
ATOM 4450 C CA . THR B 1 207 ? 52.648 -6.071 5.436 1.00 8.36 207 THR B CA 1
ATOM 4451 C C . THR B 1 207 ? 53.772 -5.873 4.440 1.00 8.53 207 THR B C 1
ATOM 4452 O 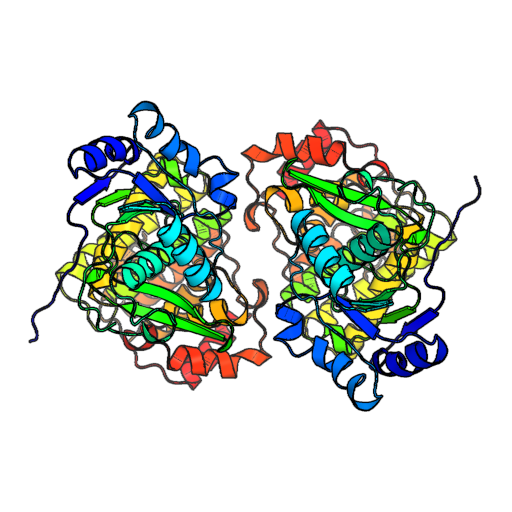O . THR B 1 207 ? 54.917 -6.315 4.639 1.00 8.75 207 THR B O 1
ATOM 4456 N N . ARG B 1 208 ? 53.516 -5.050 3.408 1.00 9.06 208 ARG B N 1
ATOM 4457 C CA . ARG B 1 208 ? 54.501 -4.853 2.353 1.00 9.98 208 ARG B CA 1
ATOM 4458 C C . ARG B 1 208 ? 55.803 -4.314 2.871 1.00 10.18 208 ARG B C 1
ATOM 4459 O O . ARG B 1 208 ? 56.865 -4.685 2.370 1.00 11.82 208 ARG B O 1
ATOM 4467 N N . GLY B 1 209 ? 55.763 -3.402 3.855 1.00 9.84 209 GLY B N 1
ATOM 4468 C CA . GLY B 1 209 ? 56.960 -2.799 4.401 1.00 10.55 209 GLY B CA 1
ATOM 4469 C C . GLY B 1 209 ? 57.710 -3.595 5.450 1.00 9.87 209 GLY B C 1
ATOM 4470 O O . GLY B 1 209 ? 58.689 -3.080 5.986 1.00 10.94 209 GLY B O 1
ATOM 4471 N N . ALA B 1 210 ? 57.289 -4.804 5.754 1.00 9.03 210 ALA B N 1
ATOM 4472 C CA . ALA B 1 210 ? 57.950 -5.634 6.759 1.00 9.21 210 ALA B CA 1
ATOM 4473 C C . ALA B 1 210 ? 59.426 -5.751 6.528 1.00 10.00 210 ALA B C 1
ATOM 4474 O O . ALA B 1 210 ? 59.896 -5.921 5.395 1.00 11.23 210 ALA B O 1
ATOM 4476 N N . TRP B 1 211 ? 60.187 -5.732 7.620 1.00 9.08 211 TRP B N 1
ATOM 4477 C CA . TRP B 1 211 ? 61.632 -5.994 7.536 1.00 9.57 211 TRP B CA 1
ATOM 4478 C C . TRP B 1 211 ? 62.056 -6.702 8.807 1.00 9.06 211 TRP B C 1
ATOM 4479 O O . TRP B 1 211 ? 61.235 -7.005 9.675 1.00 9.01 211 TRP B O 1
ATOM 4490 N N . ALA B 1 212 ? 63.362 -6.986 8.940 1.00 9.71 212 ALA B N 1
ATOM 4491 C CA . ALA B 1 212 ? 63.787 -7.941 9.976 1.00 9.47 212 ALA B CA 1
ATOM 4492 C C . ALA B 1 212 ? 63.334 -7.558 11.371 1.00 9.29 212 ALA B C 1
ATOM 4493 O O . ALA B 1 212 ? 62.913 -8.409 12.155 1.00 9.55 212 ALA B O 1
ATOM 4495 N N . LEU B 1 213 ? 63.519 -6.294 11.734 1.00 8.36 213 LEU B N 1
ATOM 4496 C CA . LEU B 1 213 ? 63.221 -5.921 13.145 1.00 8.57 213 LEU B CA 1
ATOM 4497 C C . LEU B 1 213 ? 61.742 -6.025 13.434 1.00 8.09 213 LEU B C 1
ATOM 4498 O O . LEU B 1 213 ? 61.326 -6.520 14.478 1.00 8.65 213 LEU B O 1
ATOM 4503 N N . THR B 1 214 ? 60.896 -5.510 12.502 1.00 8.06 214 THR B N 1
ATOM 4504 C CA . THR B 1 214 ? 59.469 -5.606 12.755 1.00 8.02 214 THR B CA 1
ATOM 4505 C C . THR B 1 214 ? 58.998 -7.042 12.695 1.00 8.07 214 THR B C 1
ATOM 4506 O O . THR B 1 214 ? 58.054 -7.408 13.462 1.00 8.11 214 THR B O 1
ATOM 4510 N N . ASP B 1 215 ? 59.587 -7.864 11.860 1.00 8.10 215 ASP B N 1
ATOM 4511 C CA . ASP B 1 215 ? 59.229 -9.234 11.890 1.00 8.07 215 ASP B CA 1
ATOM 4512 C C . ASP B 1 215 ? 59.470 -9.880 13.229 1.00 8.56 215 ASP B C 1
ATOM 4513 O O . ASP B 1 215 ? 58.637 -10.693 13.746 1.00 8.75 215 ASP B O 1
ATOM 4518 N N . ALA B 1 216 ? 60.618 -9.586 13.831 1.00 8.22 216 ALA B N 1
ATOM 4519 C CA . ALA B 1 216 ? 60.933 -10.163 15.127 1.00 8.59 216 ALA B CA 1
ATOM 4520 C C . ALA B 1 216 ? 59.913 -9.727 16.207 1.00 8.24 216 ALA B C 1
ATOM 4521 O O . ALA B 1 216 ? 59.486 -10.505 17.052 1.00 8.63 216 ALA B O 1
ATOM 4523 N N . LEU B 1 217 ? 59.572 -8.433 16.170 1.00 7.82 217 LEU B N 1
ATOM 4524 C CA . LEU B 1 217 ? 58.580 -7.931 17.143 1.00 7.95 217 LEU B CA 1
ATOM 4525 C C . LEU B 1 217 ? 57.237 -8.588 16.903 1.00 7.87 217 LEU B C 1
ATOM 4526 O O . LEU B 1 217 ? 56.583 -9.029 17.844 1.00 8.13 217 LEU B O 1
ATOM 4531 N N . HIS B 1 218 ? 56.779 -8.607 15.655 1.00 7.75 218 HIS B N 1
ATOM 4532 C CA . HIS B 1 218 ? 55.437 -9.119 15.371 1.00 7.68 218 HIS B CA 1
ATOM 4533 C C . HIS B 1 218 ? 55.316 -10.590 15.690 1.00 8.05 218 HIS B C 1
ATOM 4534 O O . HIS B 1 218 ? 54.287 -11.011 16.286 1.00 7.86 218 HIS B O 1
ATOM 4541 N N . ILE B 1 219 ? 56.304 -11.423 15.347 1.00 8.24 219 ILE B N 1
ATOM 4542 C CA . ILE B 1 219 ? 56.106 -12.835 15.608 1.00 8.34 219 ILE B CA 1
ATOM 4543 C C . ILE B 1 219 ? 56.119 -13.128 17.113 1.00 8.41 219 ILE B C 1
ATOM 4544 O O . ILE B 1 219 ? 55.461 -14.056 17.580 1.00 8.53 219 ILE B O 1
ATOM 4549 N N . LYS B 1 220 ? 56.902 -12.333 17.879 1.00 8.07 220 LYS B N 1
ATOM 4550 C CA . LYS B 1 220 ? 56.840 -12.479 19.328 1.00 8.52 220 LYS B CA 1
ATOM 4551 C C . LYS B 1 220 ? 55.471 -12.084 19.852 1.00 7.98 220 LYS B C 1
ATOM 4552 O O . LYS B 1 220 ? 54.897 -12.754 20.701 1.00 8.34 220 LYS B O 1
ATOM 4558 N N . ALA B 1 221 ? 54.942 -10.935 19.363 1.00 7.69 221 ALA B N 1
ATOM 4559 C CA . ALA B 1 221 ? 53.616 -10.514 19.783 1.00 7.69 221 ALA B CA 1
ATOM 4560 C C . ALA B 1 221 ? 52.545 -11.581 19.453 1.00 7.65 221 ALA B C 1
ATOM 4561 O O . ALA B 1 221 ? 51.683 -11.821 20.294 1.00 7.77 221 ALA B O 1
ATOM 4563 N N . ILE B 1 222 ? 52.607 -12.169 18.267 1.00 7.59 222 ILE B N 1
ATOM 4564 C CA . ILE B 1 222 ? 51.623 -13.220 17.910 1.00 8.21 222 ILE B CA 1
ATOM 4565 C C . ILE B 1 222 ? 51.704 -14.373 18.949 1.00 8.23 222 ILE B C 1
ATOM 4566 O O . ILE B 1 222 ? 50.661 -14.851 19.430 1.00 8.72 222 ILE B O 1
ATOM 4571 N N . GLU B 1 223 ? 52.913 -14.793 19.271 1.00 8.16 223 GLU B N 1
ATOM 4572 C CA . GLU B 1 223 ? 53.106 -15.852 20.224 1.00 9.10 223 GLU B CA 1
ATOM 4573 C C . GLU B 1 223 ? 52.504 -15.493 21.564 1.00 8.87 223 GLU B C 1
ATOM 4574 O O . GLU B 1 223 ? 51.799 -16.284 22.208 1.00 9.40 223 GLU B O 1
ATOM 4580 N N . ILE B 1 224 ? 52.849 -14.305 22.064 1.00 7.68 224 ILE B N 1
ATOM 4581 C CA . ILE B 1 224 ? 52.337 -13.868 23.351 1.00 8.06 224 ILE B CA 1
ATOM 4582 C C . ILE B 1 224 ? 50.836 -13.819 23.393 1.00 7.92 224 ILE B C 1
ATOM 4583 O O . ILE B 1 224 ? 50.163 -14.337 24.323 1.00 8.59 224 ILE B O 1
ATOM 4588 N N . ILE B 1 225 ? 50.243 -13.157 22.399 1.00 7.90 225 ILE B N 1
ATOM 4589 C CA . ILE B 1 225 ? 48.799 -12.936 22.387 1.00 8.01 225 ILE B CA 1
ATOM 4590 C C . ILE B 1 225 ? 48.059 -14.265 22.224 1.00 8.72 225 ILE B C 1
ATOM 4591 O O . ILE B 1 225 ? 47.110 -14.537 22.962 1.00 8.96 225 ILE B O 1
ATOM 4596 N N . ALA B 1 226 ? 48.486 -15.109 21.258 1.00 9.23 226 ALA B N 1
ATOM 4597 C CA . ALA B 1 226 ? 47.788 -16.383 21.064 1.00 9.92 226 ALA B CA 1
ATOM 4598 C C . ALA B 1 226 ? 47.906 -17.240 22.326 1.00 9.85 226 ALA B C 1
ATOM 4599 O O . ALA B 1 226 ? 46.984 -18.001 22.617 1.00 11.86 226 ALA B O 1
ATOM 4601 N N . GLY B 1 227 ? 49.000 -17.142 23.036 1.00 9.68 227 GLY B N 1
ATOM 4602 C CA . GLY B 1 227 ? 49.122 -17.931 24.232 1.00 10.80 227 GLY B CA 1
ATOM 4603 C C . GLY B 1 227 ? 48.325 -17.451 25.410 1.00 9.90 227 GLY B C 1
ATOM 4604 O O . GLY B 1 227 ? 48.007 -18.224 26.285 1.00 12.89 227 GLY B O 1
ATOM 4605 N N . ALA B 1 228 ? 48.032 -16.154 25.467 1.00 8.76 228 ALA B N 1
ATOM 4606 C CA . ALA B 1 228 ? 47.411 -15.525 26.625 1.00 8.85 228 ALA B CA 1
ATOM 4607 C C . ALA B 1 228 ? 45.927 -15.195 26.495 1.00 8.48 228 ALA B C 1
ATOM 4608 O O . ALA B 1 228 ? 45.251 -15.006 27.518 1.00 9.23 228 ALA B O 1
ATOM 4610 N N . LEU B 1 229 ? 45.407 -15.064 25.273 1.00 8.18 229 LEU B N 1
ATOM 4611 C CA . LEU B 1 229 ? 44.111 -14.406 25.174 1.00 8.05 229 LEU B CA 1
ATOM 4612 C C . LEU B 1 229 ? 42.997 -15.224 25.854 1.00 8.25 229 LEU B C 1
ATOM 4613 O O . LEU B 1 229 ? 42.131 -14.630 26.519 1.00 8.70 229 LEU B O 1
ATOM 4618 N N . ARG B 1 230 ? 42.956 -16.521 25.611 1.00 8.89 230 ARG B N 1
ATOM 4619 C CA . ARG B 1 230 ? 41.878 -17.320 26.247 1.00 9.49 230 ARG B CA 1
ATOM 4620 C C . ARG B 1 230 ? 41.906 -17.141 27.770 1.00 9.54 230 ARG B C 1
ATOM 4621 O O . ARG B 1 230 ? 40.863 -16.963 28.420 1.00 10.15 230 ARG B O 1
ATOM 4629 N N . GLY B 1 231 ? 43.088 -17.212 28.346 1.00 9.54 231 GLY B N 1
ATOM 4630 C CA . GLY B 1 231 ? 43.224 -17.061 29.774 1.00 10.60 231 GLY B CA 1
ATOM 4631 C C . GLY B 1 231 ? 42.818 -15.675 30.247 1.00 9.62 231 GLY B C 1
ATOM 4632 O O . GLY B 1 231 ? 42.201 -15.511 31.318 1.00 10.54 231 GLY B O 1
ATOM 4633 N N . SER B 1 232 ? 43.164 -14.651 29.481 1.00 9.22 232 SER B N 1
ATOM 4634 C CA . SER B 1 232 ? 42.782 -13.313 29.860 1.00 9.44 232 SER B CA 1
ATOM 4635 C C . SER B 1 232 ? 41.267 -13.102 29.830 1.00 8.98 232 SER B C 1
ATOM 4636 O O . SER B 1 232 ? 40.684 -12.562 30.795 1.00 9.48 232 SER B O 1
ATOM 4639 N N . VAL B 1 233 ? 40.634 -13.592 28.770 1.00 8.88 233 VAL B N 1
ATOM 4640 C CA . VAL B 1 233 ? 39.142 -13.554 28.698 1.00 9.23 233 VAL B CA 1
ATOM 4641 C C . VAL B 1 233 ? 38.543 -14.272 29.916 1.00 10.21 233 VAL B C 1
ATOM 4642 O O . VAL B 1 233 ? 37.533 -13.797 30.464 1.00 11.11 233 VAL B O 1
ATOM 4646 N N . ALA B 1 234 ? 39.170 -15.356 30.353 1.00 10.78 234 ALA B N 1
ATOM 4647 C CA . ALA B 1 234 ? 38.710 -16.119 31.522 1.00 12.25 234 ALA B CA 1
ATOM 4648 C C . ALA B 1 234 ? 39.040 -15.422 32.824 1.00 13.39 234 ALA B C 1
ATOM 4649 O O . ALA B 1 234 ? 38.506 -15.883 33.867 1.00 17.12 234 ALA B O 1
ATOM 4651 N N . GLY B 1 235 ? 39.819 -14.351 32.865 1.00 12.01 235 GLY B N 1
ATOM 4652 C CA . GLY B 1 235 ? 40.153 -13.626 34.081 1.00 12.77 235 GLY B CA 1
ATOM 4653 C C . GLY B 1 235 ? 41.408 -14.060 34.753 1.00 12.57 235 GLY B C 1
ATOM 4654 O O . GLY B 1 235 ? 41.666 -13.570 35.873 1.00 14.36 235 GLY B O 1
ATOM 4655 N N . ASP B 1 236 ? 42.285 -14.822 34.108 1.00 11.40 236 ASP B N 1
ATOM 4656 C CA . ASP B 1 236 ? 43.540 -15.192 34.730 1.00 11.84 236 ASP B CA 1
ATOM 4657 C C . ASP B 1 236 ? 44.484 -13.988 34.797 1.00 12.48 236 ASP B C 1
ATOM 4658 O O . ASP B 1 236 ? 44.693 -13.297 33.786 1.00 11.93 236 ASP B O 1
ATOM 4663 N N . LYS B 1 237 ? 45.033 -13.723 35.982 1.00 12.99 237 LYS B N 1
ATOM 4664 C CA . LYS B 1 237 ? 45.836 -12.528 36.207 1.00 12.73 237 LYS B CA 1
ATOM 4665 C C . LYS B 1 237 ? 47.068 -12.464 35.341 1.00 10.73 237 LYS B C 1
ATOM 4666 O O . LYS B 1 237 ? 47.354 -11.435 34.689 1.00 11.50 237 LYS B O 1
ATOM 4672 N N . ASP B 1 238 ? 47.820 -13.542 35.325 1.00 11.97 238 ASP B N 1
ATOM 4673 C CA . ASP B 1 238 ? 49.070 -13.524 34.569 1.00 11.13 238 ASP B CA 1
ATOM 4674 C C . ASP B 1 238 ? 48.792 -13.391 33.058 1.00 10.34 238 ASP B C 1
ATOM 4675 O O . ASP B 1 238 ? 49.542 -12.691 32.358 1.00 10.23 238 ASP B O 1
ATOM 4680 N N . ALA B 1 239 ? 47.738 -14.031 32.580 1.00 9.98 239 ALA B N 1
ATOM 4681 C CA . ALA B 1 239 ? 47.383 -13.880 31.171 1.00 9.26 239 ALA B CA 1
ATOM 4682 C C . ALA B 1 239 ? 47.061 -12.451 30.778 1.00 8.64 239 ALA B C 1
ATOM 4683 O O . ALA B 1 239 ? 47.385 -11.982 29.695 1.00 8.87 239 ALA B O 1
ATOM 4685 N N . GLY B 1 240 ? 46.397 -11.736 31.714 1.00 8.81 240 GLY B N 1
ATOM 4686 C CA . GLY B 1 240 ? 46.127 -10.340 31.460 1.00 8.53 240 GLY B CA 1
ATOM 4687 C C . GLY B 1 240 ? 47.409 -9.511 31.322 1.00 9.19 240 GLY B C 1
ATOM 4688 O O . GLY B 1 240 ? 47.525 -8.608 30.482 1.00 8.47 240 GLY B O 1
ATOM 4689 N N . GLU B 1 241 ? 48.397 -9.788 32.183 1.00 8.82 241 GLU B N 1
ATOM 4690 C CA . GLU B 1 241 ? 49.686 -9.107 32.091 1.00 8.71 241 GLU B CA 1
ATOM 4691 C C . GLU B 1 241 ? 50.415 -9.451 30.794 1.00 8.55 241 GLU B C 1
ATOM 4692 O O . GLU B 1 241 ? 51.022 -8.572 30.167 1.00 8.88 241 GLU B O 1
ATOM 4698 N N . GLU B 1 242 ? 50.354 -10.714 30.367 1.00 8.19 242 GLU B N 1
ATOM 4699 C CA . GLU B 1 242 ? 50.950 -11.096 29.104 1.00 8.08 242 GLU B CA 1
ATOM 4700 C C . GLU B 1 242 ? 50.279 -10.370 27.937 1.00 7.65 242 GLU B C 1
ATOM 4701 O O . GLU B 1 242 ? 50.953 -9.887 27.025 1.00 8.04 242 GLU B O 1
ATOM 4707 N N . MET B 1 243 ? 48.934 -10.303 27.956 1.00 7.84 243 MET B N 1
ATOM 4708 C CA . MET B 1 243 ? 48.225 -9.564 26.894 1.00 7.58 243 MET B CA 1
ATOM 4709 C C . MET B 1 243 ? 48.663 -8.113 26.825 1.00 7.48 243 MET B C 1
ATOM 4710 O O . MET B 1 243 ? 48.808 -7.548 25.739 1.00 7.39 243 MET B O 1
ATOM 4715 N N . ALA B 1 244 ? 48.843 -7.498 28.003 1.00 7.25 244 ALA B N 1
ATOM 4716 C CA . ALA B 1 244 ? 49.241 -6.067 28.032 1.00 7.31 244 ALA B CA 1
ATOM 4717 C C . ALA B 1 244 ? 50.580 -5.859 27.294 1.00 7.42 244 ALA B C 1
ATOM 4718 O O . ALA B 1 244 ? 50.781 -4.885 26.595 1.00 7.37 244 ALA B O 1
ATOM 4720 N N . LEU B 1 245 ? 51.519 -6.789 27.555 1.00 7.49 245 LEU B N 1
ATOM 4721 C CA . LEU B 1 245 ? 52.807 -6.709 26.894 1.00 7.58 245 LEU B CA 1
ATOM 4722 C C . LEU B 1 245 ? 52.668 -7.013 25.369 1.00 7.30 245 LEU B C 1
ATOM 4723 O O . LEU B 1 245 ? 53.205 -6.301 24.536 1.00 7.55 245 LEU B O 1
ATOM 4728 N N . GLY B 1 246 ? 51.980 -8.137 25.046 1.00 7.47 246 GLY B N 1
ATOM 4729 C CA . GLY B 1 246 ? 51.957 -8.540 23.643 1.00 7.19 246 GLY B CA 1
ATOM 4730 C C . GLY B 1 246 ? 51.307 -7.485 22.735 1.00 7.37 246 GLY B C 1
ATOM 4731 O O . GLY B 1 246 ? 51.743 -7.265 21.629 1.00 7.40 246 GLY B O 1
ATOM 4732 N N . GLN B 1 247 ? 50.209 -6.880 23.233 1.00 7.08 247 GLN B N 1
ATOM 4733 C CA . GLN B 1 247 ? 49.519 -5.888 22.407 1.00 7.05 247 GLN B CA 1
ATOM 4734 C C . GLN B 1 247 ? 50.438 -4.689 22.124 1.00 7.17 247 GLN B C 1
ATOM 4735 O O . GLN B 1 247 ? 50.389 -4.093 21.033 1.00 7.33 247 GLN B O 1
ATOM 4741 N N . TYR B 1 248 ? 51.299 -4.330 23.107 1.00 6.70 248 TYR B N 1
ATOM 4742 C CA . TYR B 1 248 ? 52.228 -3.203 22.937 1.00 6.78 248 TYR B CA 1
ATOM 4743 C C . TYR B 1 248 ? 53.332 -3.557 21.947 1.00 7.24 248 TYR B C 1
ATOM 4744 O O . TYR B 1 248 ? 53.685 -2.761 21.068 1.00 7.05 248 TYR B O 1
ATOM 4753 N N . VAL B 1 249 ? 53.909 -4.768 22.115 1.00 6.73 249 VAL B N 1
ATOM 4754 C CA . VAL B 1 249 ? 54.978 -5.197 21.194 1.00 7.11 249 VAL B CA 1
ATOM 4755 C C . VAL B 1 249 ? 54.482 -5.183 19.776 1.00 7.35 249 VAL B C 1
ATOM 4756 O O . VAL B 1 249 ? 55.210 -4.810 18.841 1.00 7.70 249 VAL B O 1
ATOM 4760 N N . ALA B 1 250 ? 53.201 -5.569 19.557 1.00 7.20 250 ALA B N 1
ATOM 4761 C CA . ALA B 1 250 ? 52.675 -5.497 18.198 1.00 7.18 250 ALA B CA 1
ATOM 4762 C C . ALA B 1 250 ? 52.786 -4.084 17.636 1.00 7.83 250 ALA B C 1
ATOM 4763 O O . ALA B 1 250 ? 53.180 -3.910 16.480 1.00 8.03 250 ALA B O 1
ATOM 4765 N N . GLY B 1 251 ? 52.422 -3.077 18.438 1.00 7.46 251 GLY B N 1
ATOM 4766 C CA . GLY B 1 251 ? 52.507 -1.707 17.986 1.00 7.55 251 GLY B CA 1
ATOM 4767 C C . GLY B 1 251 ? 53.888 -1.177 17.680 1.00 7.55 251 GLY B C 1
ATOM 4768 O O . GLY B 1 251 ? 54.088 -0.375 16.790 1.00 7.71 251 GLY B O 1
ATOM 4769 N N . MET B 1 252 ? 54.896 -1.677 18.465 1.00 7.00 252 MET B N 1
ATOM 4770 C CA . MET B 1 252 ? 56.273 -1.331 18.167 1.00 7.58 252 MET B CA 1
ATOM 4771 C C . MET B 1 252 ? 56.601 -1.637 16.726 1.00 7.57 252 MET B C 1
ATOM 4772 O O . MET B 1 252 ? 57.399 -0.968 16.077 1.00 8.03 252 MET B O 1
ATOM 4777 N N . GLY B 1 253 ? 56.020 -2.762 16.215 1.00 7.57 253 GLY B N 1
ATOM 4778 C CA . GLY B 1 253 ? 56.173 -3.082 14.807 1.00 7.72 253 GLY B CA 1
ATOM 4779 C C . GLY B 1 253 ? 55.276 -2.309 13.895 1.00 7.54 253 GLY B C 1
ATOM 4780 O O . GLY B 1 253 ? 55.741 -1.610 12.971 1.00 8.28 253 GLY B O 1
ATOM 4781 N N . PHE B 1 254 ? 53.939 -2.411 14.074 1.00 7.62 254 PHE B N 1
ATOM 4782 C CA . PHE B 1 254 ? 53.060 -2.009 12.986 1.00 7.83 254 PHE B CA 1
ATOM 4783 C C . PHE B 1 254 ? 53.029 -0.525 12.785 1.00 7.58 254 PHE B C 1
ATOM 4784 O O . PHE B 1 254 ? 52.779 -0.039 11.669 1.00 8.10 254 PHE B O 1
ATOM 4792 N N . SER B 1 255 ? 53.266 0.260 13.838 1.00 7.37 255 SER B N 1
ATOM 4793 C CA . SER B 1 255 ? 53.366 1.690 13.698 1.00 7.54 255 SER B CA 1
ATOM 4794 C C . SER B 1 255 ? 54.334 2.057 12.581 1.00 7.94 255 SER B C 1
ATOM 4795 O O . SER B 1 255 ? 54.183 3.024 11.843 1.00 8.58 255 SER B O 1
ATOM 4798 N N . ASN B 1 256 ? 55.450 1.304 12.557 1.00 7.46 256 ASN B N 1
ATOM 4799 C CA . ASN B 1 256 ? 56.575 1.616 11.726 1.00 7.68 256 ASN B CA 1
ATOM 4800 C C . ASN B 1 256 ? 56.571 0.994 10.334 1.00 8.42 256 ASN B C 1
ATOM 4801 O O . ASN B 1 256 ? 57.368 1.362 9.492 1.00 11.19 256 ASN B O 1
ATOM 4806 N N . VAL B 1 257 ? 55.672 0.036 10.084 1.00 7.79 257 VAL B N 1
ATOM 4807 C CA . VAL B 1 257 ? 55.607 -0.604 8.749 1.00 7.96 257 VAL B CA 1
ATOM 4808 C C . VAL B 1 257 ? 54.240 -0.650 8.117 1.00 8.43 257 VAL B C 1
ATOM 4809 O O . VAL B 1 257 ? 54.200 -0.709 6.889 1.00 10.08 257 VAL B O 1
ATOM 4813 N N . GLY B 1 258 ? 53.130 -0.690 8.882 1.00 8.13 258 GLY B N 1
ATOM 4814 C CA . GLY B 1 258 ? 51.807 -0.731 8.300 1.00 8.52 258 GLY B CA 1
ATOM 4815 C C . GLY B 1 258 ? 51.051 -1.979 8.642 1.00 7.78 258 GLY B C 1
ATOM 4816 O O . GLY B 1 258 ? 51.509 -2.884 9.340 1.00 8.59 258 GLY B O 1
ATOM 4817 N N . LEU B 1 259 ? 49.835 -2.034 8.117 1.00 7.79 259 LEU B N 1
ATOM 4818 C CA . LEU B 1 259 ? 48.859 -3.090 8.356 1.00 8.07 259 LEU B CA 1
ATOM 4819 C C . LEU B 1 259 ? 48.400 -3.673 7.017 1.00 8.43 259 LEU B C 1
ATOM 4820 O O . LEU B 1 259 ? 49.213 -3.940 6.116 1.00 8.66 259 LEU B O 1
ATOM 4825 N N . GLY B 1 260 ? 47.090 -3.845 6.799 1.00 8.11 260 GLY B N 1
ATOM 4826 C CA . GLY B 1 260 ? 46.612 -4.415 5.533 1.00 8.06 260 GLY B CA 1
ATOM 4827 C C . GLY B 1 260 ? 45.118 -4.285 5.438 1.00 8.79 260 GLY B C 1
ATOM 4828 O O . GLY B 1 260 ? 44.463 -3.419 6.041 1.00 8.31 260 GLY B O 1
ATOM 4829 N N . LEU B 1 261 ? 44.569 -5.153 4.581 1.00 8.07 261 LEU B N 1
ATOM 4830 C CA . LEU B 1 261 ? 43.158 -5.112 4.219 1.00 8.21 261 LEU B CA 1
ATOM 4831 C C . LEU B 1 261 ? 42.235 -5.399 5.374 1.00 8.08 261 LEU B C 1
ATOM 4832 O O . LEU B 1 261 ? 41.028 -5.059 5.257 1.00 8.79 261 LEU B O 1
ATOM 4837 N N . VAL B 1 262 ? 42.649 -6.089 6.441 1.00 8.05 262 VAL B N 1
ATOM 4838 C CA . VAL B 1 262 ? 41.693 -6.287 7.573 1.00 8.29 262 VAL B CA 1
ATOM 4839 C C . VAL B 1 262 ? 41.298 -4.925 8.101 1.00 7.88 262 VAL B C 1
ATOM 4840 O O . VAL B 1 262 ? 40.116 -4.555 8.203 1.00 8.01 262 VAL B O 1
ATOM 4844 N N . HIS B 1 263 ? 42.335 -4.142 8.472 1.00 7.94 263 HIS B N 1
ATOM 4845 C CA . HIS B 1 263 ? 42.069 -2.815 8.973 1.00 7.92 263 HIS B CA 1
ATOM 4846 C C . HIS B 1 263 ? 41.405 -1.897 7.936 1.00 8.32 263 HIS B C 1
ATOM 4847 O O . HIS B 1 263 ? 40.560 -1.055 8.281 1.00 8.31 263 HIS B O 1
ATOM 4854 N N . GLY B 1 264 ? 41.793 -2.071 6.685 1.00 8.38 264 GLY B N 1
ATOM 4855 C CA . GLY B 1 264 ? 41.157 -1.282 5.625 1.00 8.64 264 GLY B CA 1
ATOM 4856 C C . GLY B 1 264 ? 39.673 -1.577 5.445 1.00 8.69 264 GLY B C 1
ATOM 4857 O O . GLY B 1 264 ? 38.913 -0.663 5.118 1.00 9.54 264 GLY B O 1
ATOM 4858 N N . MET B 1 265 ? 39.285 -2.840 5.641 1.00 8.33 265 MET B N 1
ATOM 4859 C CA . MET B 1 265 ? 37.867 -3.215 5.566 1.00 8.68 265 MET B CA 1
ATOM 4860 C C . MET B 1 265 ? 37.096 -2.920 6.847 1.00 8.44 265 MET B C 1
ATOM 4861 O O . MET B 1 265 ? 35.860 -2.727 6.816 1.00 9.51 265 MET B O 1
ATOM 4866 N N . ALA B 1 266 ? 37.795 -2.825 7.980 1.00 8.11 266 ALA B N 1
ATOM 4867 C CA . ALA B 1 266 ? 37.117 -2.462 9.220 1.00 8.58 266 ALA B CA 1
ATOM 4868 C C . ALA B 1 266 ? 36.831 -0.977 9.332 1.00 8.30 266 ALA B C 1
ATOM 4869 O O . ALA B 1 266 ? 35.766 -0.599 9.889 1.00 9.12 266 ALA B O 1
ATOM 4871 N N . HIS B 1 267 ? 37.722 -0.106 8.812 1.00 8.69 267 HIS B N 1
ATOM 4872 C CA . HIS B 1 267 ? 37.487 1.309 8.942 1.00 9.09 267 HIS B CA 1
ATOM 4873 C C . HIS B 1 267 ? 36.102 1.775 8.429 1.00 9.55 267 HIS B C 1
ATOM 4874 O O . HIS B 1 267 ? 35.419 2.527 9.137 1.00 9.94 267 HIS B O 1
ATOM 4881 N N . PRO B 1 268 ? 35.649 1.311 7.249 1.00 8.85 268 PRO B N 1
ATOM 4882 C CA . PRO B 1 268 ? 34.330 1.771 6.787 1.00 9.15 268 PRO B CA 1
ATOM 4883 C C . PRO B 1 268 ? 33.179 1.267 7.662 1.00 9.10 268 PRO B C 1
ATOM 4884 O O . PRO B 1 268 ? 32.145 1.916 7.719 1.00 10.16 268 PRO B O 1
ATOM 4888 N N . LEU B 1 269 ? 33.334 0.098 8.296 1.00 9.21 269 LEU B N 1
ATOM 4889 C CA . LEU B 1 269 ? 32.351 -0.343 9.285 1.00 8.54 269 LEU B CA 1
ATOM 4890 C C . LEU B 1 269 ? 32.216 0.586 10.428 1.00 8.99 269 LEU B C 1
ATOM 4891 O O . LEU B 1 269 ? 31.134 0.960 10.885 1.00 9.57 269 LEU B O 1
ATOM 4896 N N . GLY B 1 270 ? 33.377 0.993 10.965 1.00 8.99 270 GLY B N 1
ATOM 4897 C CA . GLY B 1 270 ? 33.364 2.003 12.018 1.00 9.64 270 GLY B CA 1
ATOM 4898 C C . GLY B 1 270 ? 32.672 3.295 11.584 1.00 9.53 270 GLY B C 1
ATOM 4899 O O . GLY B 1 270 ? 31.907 3.876 12.332 1.00 10.51 270 GLY B O 1
ATOM 4900 N N . ALA B 1 271 ? 32.997 3.738 10.368 1.00 9.31 271 ALA B N 1
ATOM 4901 C CA . ALA B 1 271 ? 32.397 4.986 9.863 1.00 9.94 271 ALA B CA 1
ATOM 4902 C C . ALA B 1 271 ? 30.892 4.858 9.580 1.00 9.75 271 ALA B C 1
ATOM 4903 O O . ALA B 1 271 ? 30.111 5.796 9.869 1.00 12.08 271 ALA B O 1
ATOM 4905 N N . PHE B 1 272 ? 30.463 3.751 9.004 1.00 9.66 272 PHE B N 1
ATOM 4906 C CA . PHE B 1 272 ? 29.080 3.580 8.587 1.00 9.30 272 PHE B CA 1
ATOM 4907 C C . PHE B 1 272 ? 28.148 3.261 9.729 1.00 9.50 272 PHE B C 1
ATOM 4908 O O . PHE B 1 272 ? 26.983 3.652 9.723 1.00 10.87 272 PHE B O 1
ATOM 4916 N N . TYR B 1 273 ? 28.643 2.454 10.659 1.00 9.48 273 TYR B N 1
ATOM 4917 C CA . TYR B 1 273 ? 27.775 1.804 11.669 1.00 9.58 273 TYR B CA 1
ATOM 4918 C C . TYR B 1 273 ? 28.222 2.090 13.078 1.00 9.63 273 TYR B C 1
ATOM 4919 O O . TYR B 1 273 ? 27.523 1.657 14.031 1.00 10.57 273 TYR B O 1
ATOM 4928 N N . ASN B 1 274 ? 29.370 2.744 13.270 1.00 9.54 274 ASN B N 1
ATOM 4929 C CA . ASN B 1 274 ? 29.932 2.886 14.625 1.00 9.92 274 ASN B CA 1
ATOM 4930 C C . ASN B 1 274 ? 30.289 1.527 15.221 1.00 10.09 274 ASN B C 1
ATOM 4931 O O . ASN B 1 274 ? 30.360 1.396 16.420 1.00 11.27 274 ASN B O 1
ATOM 4936 N N . THR B 1 275 ? 30.620 0.553 14.355 1.00 9.48 275 THR B N 1
ATOM 4937 C CA . THR B 1 275 ? 31.027 -0.733 14.821 1.00 10.01 275 THR B CA 1
ATOM 4938 C C . THR B 1 275 ? 32.282 -0.603 15.692 1.00 10.21 275 THR B C 1
ATOM 4939 O O . THR B 1 275 ? 33.187 0.150 15.347 1.00 11.17 275 THR B O 1
ATOM 4943 N N . PRO B 1 276 ? 32.388 -1.358 16.803 1.00 9.70 276 PRO B N 1
ATOM 4944 C CA . PRO B 1 276 ? 33.629 -1.336 17.583 1.00 9.21 276 PRO B CA 1
ATOM 4945 C C . PRO B 1 276 ? 34.751 -1.848 16.685 1.00 8.47 276 PRO B C 1
ATOM 4946 O O . PRO B 1 276 ? 34.644 -2.922 16.079 1.00 9.19 276 PRO B O 1
ATOM 4950 N N . HIS B 1 277 ? 35.870 -1.131 16.729 1.00 9.27 277 HIS B N 1
ATOM 4951 C CA . HIS B 1 277 ? 37.056 -1.472 15.913 1.00 8.93 277 HIS B CA 1
ATOM 4952 C C . HIS B 1 277 ? 37.497 -2.893 16.163 1.00 8.32 277 HIS B C 1
ATOM 4953 O O . HIS B 1 277 ? 37.819 -3.607 15.207 1.00 8.83 277 HIS B O 1
ATOM 4960 N N . GLY B 1 278 ? 37.593 -3.300 17.431 1.00 8.54 278 GLY B N 1
ATOM 4961 C CA . GLY B 1 278 ? 38.140 -4.613 17.684 1.00 8.89 278 GLY B CA 1
ATOM 4962 C C . GLY B 1 278 ? 37.286 -5.723 17.119 1.00 9.17 278 GLY B C 1
ATOM 4963 O O . GLY B 1 278 ? 37.825 -6.644 16.463 1.00 9.81 278 GLY B O 1
ATOM 4964 N N . VAL B 1 279 ? 35.983 -5.659 17.338 1.00 8.47 279 VAL B N 1
ATOM 4965 C CA A VAL B 1 279 ? 35.070 -6.660 16.813 0.60 10.05 279 VAL B CA 1
ATOM 4966 C CA B VAL B 1 279 ? 35.164 -6.753 16.832 0.40 9.28 279 VAL B CA 1
ATOM 4967 C C . VAL B 1 279 ? 35.133 -6.761 15.289 1.00 8.86 279 VAL B C 1
ATOM 4968 O O . VAL B 1 279 ? 35.096 -7.831 14.689 1.00 9.35 279 VAL B O 1
ATOM 4975 N N . ALA B 1 280 ? 35.127 -5.584 14.657 1.00 8.96 280 ALA B N 1
ATOM 4976 C CA . ALA B 1 280 ? 35.150 -5.540 13.160 1.00 9.02 280 ALA B CA 1
ATOM 4977 C C . ALA B 1 280 ? 36.381 -6.260 12.637 1.00 8.23 280 ALA B C 1
ATOM 4978 O O . ALA B 1 280 ? 36.314 -7.107 11.719 1.00 9.32 280 ALA B O 1
ATOM 4980 N N . ASN B 1 281 ? 37.549 -5.913 13.183 1.00 7.70 281 ASN B N 1
ATOM 4981 C CA . ASN B 1 281 ? 38.786 -6.556 12.760 1.00 8.11 281 ASN B CA 1
ATOM 4982 C C . ASN B 1 281 ? 38.771 -8.039 13.039 1.00 8.45 281 ASN B C 1
ATOM 4983 O O . ASN B 1 281 ? 39.205 -8.862 12.200 1.00 8.76 281 ASN B O 1
ATOM 4988 N N . ALA B 1 282 ? 38.291 -8.408 14.213 1.00 8.31 282 ALA B N 1
ATOM 4989 C CA . ALA B 1 282 ? 38.314 -9.826 14.578 1.00 8.58 282 ALA B CA 1
ATOM 4990 C C . ALA B 1 282 ? 37.499 -10.661 13.607 1.00 8.90 282 ALA B C 1
ATOM 4991 O O . ALA B 1 282 ? 37.904 -11.767 13.205 1.00 10.10 282 ALA B O 1
ATOM 4993 N N . ILE B 1 283 ? 36.300 -10.171 13.242 1.00 8.95 283 ILE B N 1
ATOM 4994 C CA . ILE B 1 283 ? 35.451 -10.950 12.347 1.00 9.49 283 ILE B CA 1
ATOM 4995 C C . ILE B 1 283 ? 36.128 -11.082 10.952 1.00 9.37 283 ILE B C 1
ATOM 4996 O O . ILE B 1 283 ? 36.068 -12.150 10.310 1.00 11.36 283 ILE B O 1
ATOM 5001 N N . LEU B 1 284 ? 36.710 -9.990 10.465 1.00 8.49 284 LEU B N 1
ATOM 5002 C CA . LEU B 1 284 ? 37.299 -9.962 9.128 1.00 9.24 284 LEU B CA 1
ATOM 5003 C C . LEU B 1 284 ? 38.606 -10.782 9.036 1.00 9.14 284 LEU B C 1
ATOM 5004 O O . LEU B 1 284 ? 38.918 -11.347 7.970 1.00 10.14 284 LEU B O 1
ATOM 5009 N N . LEU B 1 285 ? 39.373 -10.818 10.105 1.00 8.66 285 LEU B N 1
ATOM 5010 C CA . LEU B 1 285 ? 40.767 -11.329 10.090 1.00 8.91 285 LEU B CA 1
ATOM 5011 C C . LEU B 1 285 ? 40.909 -12.678 9.348 1.00 9.23 285 LEU B C 1
ATOM 5012 O O . LEU B 1 285 ? 41.742 -12.750 8.436 1.00 9.35 285 LEU B O 1
ATOM 5017 N N . PRO B 1 286 ? 40.210 -13.716 9.735 1.00 9.28 286 PRO B N 1
ATOM 5018 C CA . PRO B 1 286 ? 40.519 -15.006 9.069 1.00 10.28 286 PRO B CA 1
ATOM 5019 C C . PRO B 1 286 ? 40.175 -15.035 7.608 1.00 10.57 286 PRO B C 1
ATOM 5020 O O . PRO B 1 286 ? 40.833 -15.714 6.814 1.00 11.33 286 PRO B O 1
ATOM 5024 N N . HIS B 1 287 ? 39.136 -14.293 7.250 1.00 10.45 287 HIS B N 1
ATOM 5025 C CA . HIS B 1 287 ? 38.750 -14.245 5.849 1.00 11.58 287 HIS B CA 1
ATOM 5026 C C . HIS B 1 287 ? 39.804 -13.532 4.994 1.00 11.58 287 HIS B C 1
ATOM 5027 O O . HIS B 1 287 ? 40.171 -13.997 3.862 1.00 11.57 287 HIS B O 1
ATOM 5034 N N . VAL B 1 288 ? 40.333 -12.424 5.496 1.00 9.96 288 VAL B N 1
ATOM 5035 C CA . VAL B 1 288 ? 41.400 -11.754 4.794 1.00 9.59 288 VAL B CA 1
ATOM 5036 C C . VAL B 1 288 ? 42.668 -12.558 4.788 1.00 10.36 288 VAL B C 1
ATOM 5037 O O . VAL B 1 288 ? 43.384 -12.565 3.798 1.00 10.33 288 VAL B O 1
ATOM 5041 N N . MET B 1 289 ? 42.939 -13.243 5.900 1.00 9.63 289 MET B N 1
ATOM 5042 C CA . MET B 1 289 ? 44.137 -14.093 5.896 1.00 10.22 289 MET B CA 1
ATOM 5043 C C . MET B 1 289 ? 44.053 -15.124 4.771 1.00 10.28 289 MET B C 1
ATOM 5044 O O . MET B 1 289 ? 45.061 -15.427 4.109 1.00 11.13 289 MET B O 1
ATOM 5049 N N . ARG B 1 290 ? 42.890 -15.699 4.565 1.00 11.19 290 ARG B N 1
ATOM 5050 C CA . ARG B 1 290 ? 42.722 -16.724 3.494 1.00 11.83 290 ARG B CA 1
ATOM 5051 C C . ARG B 1 290 ? 42.986 -16.055 2.157 1.00 11.89 290 ARG B C 1
ATOM 5052 O O . ARG B 1 290 ? 43.699 -16.652 1.310 1.00 14.43 290 ARG B O 1
ATOM 5060 N N . TYR B 1 291 ? 42.427 -14.868 1.902 1.00 11.68 291 TYR B N 1
ATOM 5061 C CA . TYR B 1 291 ? 42.648 -14.107 0.691 1.00 11.67 291 TYR B CA 1
ATOM 5062 C C . TYR B 1 291 ? 44.128 -13.837 0.460 1.00 11.93 291 TYR B C 1
ATOM 5063 O O . TYR B 1 291 ? 44.614 -13.909 -0.700 1.00 12.26 291 TYR B O 1
ATOM 5072 N N . ASN B 1 292 ? 44.846 -13.503 1.517 1.00 10.61 292 ASN B N 1
ATOM 5073 C CA . ASN B 1 292 ? 46.259 -13.087 1.396 1.00 11.11 292 ASN B CA 1
ATOM 5074 C C . ASN B 1 292 ? 47.262 -14.216 1.291 1.00 10.80 292 ASN B C 1
ATOM 5075 O O . ASN B 1 292 ? 48.418 -13.990 1.013 1.00 11.93 292 ASN B O 1
ATOM 5080 N N . ALA B 1 293 ? 46.823 -15.459 1.595 1.00 11.05 293 ALA B N 1
ATOM 5081 C CA . ALA B 1 293 ? 47.759 -16.549 1.923 1.00 11.88 293 ALA B CA 1
ATOM 5082 C C . ALA B 1 293 ? 48.887 -16.744 0.930 1.00 11.16 293 ALA B C 1
ATOM 5083 O O . ALA B 1 293 ? 50.012 -16.939 1.338 1.00 12.41 293 ALA B O 1
ATOM 5085 N N . ASP B 1 294 ? 48.592 -16.688 -0.369 1.00 12.69 294 ASP B N 1
ATOM 5086 C CA . ASP B 1 294 ? 49.673 -16.952 -1.375 1.00 13.29 294 ASP B CA 1
ATOM 5087 C C . ASP B 1 294 ? 50.707 -15.936 -1.482 1.00 13.46 294 ASP B C 1
ATOM 5088 O O . ASP B 1 294 ? 51.716 -16.177 -2.159 1.00 15.17 294 ASP B O 1
ATOM 5093 N N . PHE B 1 295 ? 50.530 -14.799 -0.771 1.00 12.20 295 PHE B N 1
ATOM 5094 C CA . PHE B 1 295 ? 51.397 -13.651 -0.889 1.00 12.15 295 PHE B CA 1
ATOM 5095 C C . PHE B 1 295 ? 52.201 -13.454 0.412 1.00 11.37 295 PHE B C 1
ATOM 5096 O O . PHE B 1 295 ? 52.609 -12.340 0.699 1.00 14.87 295 PHE B O 1
ATOM 5104 N N . THR B 1 296 ? 52.344 -14.517 1.182 1.00 11.20 296 THR B N 1
ATOM 5105 C CA . THR B 1 296 ? 52.890 -14.408 2.552 1.00 10.66 296 THR B CA 1
ATOM 5106 C C . THR B 1 296 ? 54.112 -15.283 2.786 1.00 11.90 296 THR B C 1
ATOM 5107 O O . THR B 1 296 ? 54.585 -15.418 3.922 1.00 12.43 296 THR B O 1
ATOM 5111 N N . GLY B 1 297 ? 54.724 -15.815 1.709 1.00 11.74 297 GLY B N 1
ATOM 5112 C CA . GLY B 1 297 ? 55.961 -16.583 1.934 1.00 13.18 297 GLY B CA 1
ATOM 5113 C C . GLY B 1 297 ? 55.751 -17.720 2.921 1.00 12.33 297 GLY B C 1
ATOM 5114 O O . GLY B 1 297 ? 54.763 -18.433 2.885 1.00 12.10 297 GLY B O 1
ATOM 5115 N N . GLU B 1 298 ? 56.744 -17.850 3.833 1.00 13.38 298 GLU B N 1
ATOM 5116 C CA A GLU B 1 298 ? 56.666 -18.905 4.851 0.50 14.03 298 GLU B CA 1
ATOM 5117 C CA B GLU B 1 298 ? 56.713 -18.851 4.865 0.50 13.23 298 GLU B CA 1
ATOM 5118 C C . GLU B 1 298 ? 55.927 -18.443 6.120 1.00 12.64 298 GLU B C 1
ATOM 5119 O O . GLU B 1 298 ? 55.781 -19.231 7.051 1.00 12.97 298 GLU B O 1
ATOM 5130 N N . LYS B 1 299 ? 55.410 -17.217 6.102 1.00 11.20 299 LYS B N 1
ATOM 5131 C CA . LYS B 1 299 ? 55.018 -16.633 7.423 1.00 10.55 299 LYS B CA 1
ATOM 5132 C C . LYS B 1 299 ? 53.823 -17.273 8.087 1.00 10.85 299 LYS B C 1
ATOM 5133 O O . LYS B 1 299 ? 53.739 -17.228 9.304 1.00 11.12 299 LYS B O 1
ATOM 5139 N N . TYR B 1 300 ? 52.874 -17.871 7.318 1.00 10.73 300 TYR B N 1
ATOM 5140 C CA . TYR B 1 300 ? 51.765 -18.524 7.970 1.00 10.85 300 TYR B CA 1
ATOM 5141 C C . TYR B 1 300 ? 52.236 -19.782 8.696 1.00 11.80 300 TYR B C 1
ATOM 5142 O O . TYR B 1 300 ? 51.580 -20.239 9.644 1.00 11.52 300 TYR B O 1
ATOM 5151 N N . ARG B 1 301 ? 53.333 -20.415 8.230 1.00 11.82 301 ARG B N 1
ATOM 5152 C CA . ARG B 1 301 ? 53.867 -21.532 9.008 1.00 12.27 301 ARG B CA 1
ATOM 5153 C C . ARG B 1 301 ? 54.290 -21.094 10.403 1.00 11.61 301 ARG B C 1
ATOM 5154 O O . ARG B 1 301 ? 54.020 -21.730 11.411 1.00 13.41 301 ARG B O 1
ATOM 5162 N N . ASP B 1 302 ? 54.955 -19.920 10.430 1.00 11.97 302 ASP B N 1
ATOM 5163 C CA . ASP B 1 302 ? 55.390 -19.318 11.715 1.00 12.27 302 ASP B CA 1
ATOM 5164 C C . ASP B 1 302 ? 54.183 -18.980 12.608 1.00 11.20 302 ASP B C 1
ATOM 5165 O O . ASP B 1 302 ? 54.187 -19.230 13.820 1.00 12.41 302 ASP B O 1
ATOM 5170 N N . ILE B 1 303 ? 53.168 -18.374 11.985 1.00 10.39 303 ILE B N 1
ATOM 5171 C CA . ILE B 1 303 ? 51.962 -18.032 12.743 1.00 11.03 303 ILE B CA 1
ATOM 5172 C C . ILE B 1 303 ? 51.304 -19.267 13.317 1.00 11.21 303 ILE B C 1
ATOM 5173 O O . ILE B 1 303 ? 51.019 -19.349 14.526 1.00 12.68 303 ILE B O 1
ATOM 5178 N N . ALA B 1 304 ? 51.108 -20.289 12.473 1.00 12.63 304 ALA B N 1
ATOM 5179 C CA . ALA B 1 304 ? 50.459 -21.480 12.962 1.00 13.31 304 ALA B CA 1
ATOM 5180 C C . ALA B 1 304 ? 51.278 -22.107 14.112 1.00 13.44 304 ALA B C 1
ATOM 5181 O O . ALA B 1 304 ? 50.720 -22.555 15.135 1.00 15.10 304 ALA B O 1
ATOM 5183 N N . ARG B 1 305 ? 52.600 -22.168 13.929 1.00 13.42 305 ARG B N 1
ATOM 5184 C CA A ARG B 1 305 ? 53.419 -22.765 14.953 0.50 14.53 305 ARG B CA 1
ATOM 5185 C CA B ARG B 1 305 ? 53.453 -22.760 14.946 0.50 14.64 305 ARG B CA 1
ATOM 5186 C C . ARG B 1 305 ? 53.238 -22.081 16.312 1.00 13.85 305 ARG B C 1
ATOM 5187 O O . ARG B 1 305 ? 53.116 -22.742 17.330 1.00 16.44 305 ARG B O 1
ATOM 5202 N N . VAL B 1 306 ? 53.312 -20.744 16.341 1.00 13.27 306 VAL B N 1
ATOM 5203 C CA . VAL B 1 306 ? 53.196 -20.050 17.633 1.00 14.68 306 VAL B CA 1
ATOM 5204 C C . VAL B 1 306 ? 51.766 -19.945 18.133 1.00 16.31 306 VAL B C 1
ATOM 5205 O O . VAL B 1 306 ? 51.611 -19.562 19.308 1.00 19.90 306 VAL B O 1
ATOM 5209 N N . MET B 1 307 ? 50.778 -20.363 17.333 1.00 15.42 307 MET B N 1
ATOM 5210 C CA . MET B 1 307 ? 49.428 -20.485 17.800 1.00 17.22 307 MET B CA 1
ATOM 5211 C C . MET B 1 307 ? 49.100 -21.882 18.265 1.00 19.02 307 MET B C 1
ATOM 5212 O O . MET B 1 307 ? 47.976 -22.147 18.636 1.00 24.13 307 MET B O 1
ATOM 5217 N N . GLY B 1 308 ? 50.117 -22.746 18.358 1.00 20.01 308 GLY B N 1
ATOM 5218 C CA . GLY B 1 308 ? 49.966 -24.066 18.904 1.00 23.11 308 GLY B CA 1
ATOM 5219 C C . GLY B 1 308 ? 49.713 -25.215 17.937 1.00 26.02 308 GLY B C 1
ATOM 5220 O O . GLY B 1 308 ? 49.517 -26.323 18.391 1.00 28.25 308 GLY B O 1
ATOM 5221 N N . VAL B 1 309 ? 49.801 -24.976 16.647 1.00 19.21 309 VAL B N 1
ATOM 5222 C CA . VAL B 1 309 ? 49.660 -26.008 15.626 1.00 22.09 309 VAL B CA 1
ATOM 5223 C C . VAL B 1 309 ? 50.958 -26.749 15.434 1.00 22.04 309 VAL B C 1
ATOM 5224 O O . VAL B 1 309 ? 52.023 -26.127 15.354 1.00 20.12 309 VAL B O 1
ATOM 5228 N N . LYS B 1 310 ? 50.901 -28.080 15.339 1.00 24.84 310 LYS B N 1
ATOM 5229 C CA . LYS B 1 310 ? 52.122 -28.860 15.036 1.00 28.66 310 LYS B CA 1
ATOM 5230 C C . LYS B 1 310 ? 52.323 -28.843 13.507 1.00 24.03 310 LYS B C 1
ATOM 5231 O O . LYS B 1 310 ? 51.743 -29.643 12.768 1.00 34.59 310 LYS B O 1
ATOM 5237 N N . VAL B 1 311 ? 53.194 -27.938 13.049 1.00 22.06 311 VAL B N 1
ATOM 5238 C CA . VAL B 1 311 ? 53.379 -27.708 11.626 1.00 22.91 311 VAL B CA 1
ATOM 5239 C C . VAL B 1 311 ? 54.433 -28.598 10.993 1.00 22.72 311 VAL B C 1
ATOM 5240 O O . VAL B 1 311 ? 54.638 -28.569 9.787 1.00 24.16 311 VAL B O 1
ATOM 5244 N N . GLU B 1 312 ? 55.139 -29.380 11.826 1.00 30.91 312 GLU B N 1
ATOM 5245 C CA . GLU B 1 312 ? 56.139 -30.274 11.310 1.00 35.60 312 GLU B CA 1
ATOM 5246 C C . GLU B 1 312 ? 55.453 -31.220 10.383 1.00 82.84 312 GLU B C 1
ATOM 5247 O O . GLU B 1 312 ? 54.384 -31.784 10.645 1.00 128.47 312 GLU B O 1
ATOM 5253 N N . GLY B 1 313 ? 56.022 -31.278 9.218 1.00 59.34 313 GLY B N 1
ATOM 5254 C CA . GLY B 1 313 ? 55.613 -32.283 8.297 1.00 34.77 313 GLY B CA 1
ATOM 5255 C C . GLY B 1 313 ? 54.537 -31.695 7.393 1.00 28.20 313 GLY B C 1
ATOM 5256 O O . GLY B 1 313 ? 54.170 -32.345 6.423 1.00 32.13 313 GLY B O 1
ATOM 5257 N N . MET B 1 314 ? 54.009 -30.505 7.669 1.00 23.93 314 MET B N 1
ATOM 5258 C CA . MET B 1 314 ? 52.951 -29.924 6.812 1.00 21.59 314 MET B CA 1
ATOM 5259 C C . MET B 1 314 ? 53.550 -29.350 5.563 1.00 20.04 314 MET B C 1
ATOM 5260 O O . MET B 1 314 ? 54.597 -28.707 5.612 1.00 19.03 314 MET B O 1
ATOM 5265 N N . SER B 1 315 ? 52.861 -29.476 4.418 1.00 20.01 315 SER B N 1
ATOM 5266 C CA . SER B 1 315 ? 53.225 -28.651 3.257 1.00 19.84 315 SER B CA 1
ATOM 5267 C C . SER B 1 315 ? 52.925 -27.182 3.574 1.00 16.16 315 SER B C 1
ATOM 5268 O O . SER B 1 315 ? 52.169 -26.867 4.528 1.00 16.17 315 SER B O 1
ATOM 5271 N N . LEU B 1 316 ? 53.455 -26.283 2.779 1.00 15.44 316 LEU B N 1
ATOM 5272 C CA . LEU B 1 316 ? 53.167 -24.876 2.961 1.00 16.27 316 LEU B CA 1
ATOM 5273 C C . LEU B 1 316 ? 51.660 -24.616 2.824 1.00 14.72 316 LEU B C 1
ATOM 5274 O O . LEU B 1 316 ? 51.072 -23.819 3.601 1.00 14.44 316 LEU B O 1
ATOM 5279 N N . GLU B 1 317 ? 51.001 -25.227 1.849 1.00 17.68 317 GLU B N 1
ATOM 5280 C CA . GLU B 1 317 ? 49.568 -25.119 1.701 1.00 17.04 317 GLU B CA 1
ATOM 5281 C C . GLU B 1 317 ? 48.803 -25.535 2.964 1.00 16.93 317 GLU B C 1
ATOM 5282 O O . GLU B 1 317 ? 47.899 -24.861 3.444 1.00 17.42 317 GLU B O 1
ATOM 5288 N N . GLU B 1 318 ? 49.218 -26.648 3.520 1.00 16.86 318 GLU B N 1
ATOM 5289 C CA . GLU B 1 318 ? 48.631 -27.143 4.740 1.00 17.03 318 GLU B CA 1
ATOM 5290 C C . GLU B 1 318 ? 48.846 -26.170 5.906 1.00 15.10 318 GLU B C 1
ATOM 5291 O O . GLU B 1 318 ? 47.936 -25.929 6.731 1.00 15.60 318 GLU B O 1
ATOM 5297 N N . ALA B 1 319 ? 50.074 -25.688 6.040 1.00 13.83 319 ALA B N 1
ATOM 5298 C CA . ALA B 1 319 ? 50.385 -24.786 7.123 1.00 13.45 319 ALA B CA 1
ATOM 5299 C C . ALA B 1 319 ? 49.580 -23.465 7.000 1.00 11.92 319 ALA B C 1
ATOM 5300 O O . ALA B 1 319 ? 49.128 -22.935 8.058 1.00 12.48 319 ALA B O 1
ATOM 5302 N N . ARG B 1 320 ? 49.396 -22.996 5.785 1.00 11.56 320 ARG B N 1
ATOM 5303 C CA . ARG B 1 320 ? 48.598 -21.830 5.588 1.00 11.34 320 ARG B CA 1
ATOM 5304 C C . ARG B 1 320 ? 47.164 -22.053 6.032 1.00 12.44 320 ARG B C 1
ATOM 5305 O O . ARG B 1 320 ? 46.553 -21.222 6.702 1.00 12.29 320 ARG B O 1
ATOM 5313 N N . ASN B 1 321 ? 46.598 -23.191 5.621 1.00 12.63 321 ASN B N 1
ATOM 5314 C CA A ASN B 1 321 ? 45.223 -23.460 6.011 0.60 12.47 321 ASN B CA 1
ATOM 5315 C CA B ASN B 1 321 ? 45.208 -23.537 6.036 0.40 12.44 321 ASN B CA 1
ATOM 5316 C C . ASN B 1 321 ? 45.136 -23.593 7.543 1.00 12.81 321 ASN B C 1
ATOM 5317 O O . ASN B 1 321 ? 44.163 -23.182 8.149 1.00 13.58 321 ASN B O 1
ATOM 5326 N N . ALA B 1 322 ? 46.160 -24.166 8.164 1.00 12.86 322 ALA B N 1
ATOM 5327 C CA . ALA B 1 322 ? 46.152 -24.309 9.596 1.00 13.76 322 ALA B CA 1
ATOM 5328 C C . ALA B 1 322 ? 46.227 -22.993 10.338 1.00 12.42 322 ALA B C 1
ATOM 5329 O O . ALA B 1 322 ? 45.623 -22.882 11.412 1.00 13.32 322 ALA B O 1
ATOM 5331 N N . ALA B 1 323 ? 46.983 -22.026 9.829 1.00 12.56 323 ALA B N 1
ATOM 5332 C CA . ALA B 1 323 ? 46.969 -20.717 10.435 1.00 11.36 323 ALA B CA 1
ATOM 5333 C C . ALA B 1 323 ? 45.602 -20.036 10.390 1.00 12.18 323 ALA B C 1
ATOM 5334 O O . ALA B 1 323 ? 45.136 -19.488 11.410 1.00 11.84 323 ALA B O 1
ATOM 5336 N N . VAL B 1 324 ? 44.940 -20.079 9.217 1.00 11.07 324 VAL B N 1
ATOM 5337 C CA . VAL B 1 324 ? 43.616 -19.557 9.096 1.00 11.70 324 VAL B CA 1
ATOM 5338 C C . VAL B 1 324 ? 42.684 -20.283 10.090 1.00 12.39 324 VAL B C 1
ATOM 5339 O O . VAL B 1 324 ? 41.888 -19.622 10.780 1.00 12.03 324 VAL B O 1
ATOM 5343 N N . GLU B 1 325 ? 42.720 -21.601 10.127 1.00 11.69 325 GLU B N 1
ATOM 5344 C CA A GLU B 1 325 ? 41.831 -22.315 11.029 0.50 13.55 325 GLU B CA 1
ATOM 5345 C CA B GLU B 1 325 ? 41.838 -22.334 11.032 0.50 13.86 325 GLU B CA 1
ATOM 5346 C C . GLU B 1 325 ? 42.116 -22.009 12.477 1.00 12.98 325 GLU B C 1
ATOM 5347 O O . GLU B 1 325 ? 41.187 -21.992 13.299 1.00 13.64 325 GLU B O 1
ATOM 5358 N N . ALA B 1 326 ? 43.402 -21.801 12.840 1.00 11.86 326 ALA B N 1
ATOM 5359 C CA . ALA B 1 326 ? 43.698 -21.489 14.248 1.00 12.05 326 ALA B CA 1
ATOM 5360 C C . ALA B 1 326 ? 43.028 -20.137 14.618 1.00 11.60 326 ALA B C 1
ATOM 5361 O O . ALA B 1 326 ? 42.599 -19.979 15.787 1.00 11.98 326 ALA B O 1
ATOM 5363 N N . VAL B 1 327 ? 42.979 -19.187 13.701 1.00 11.44 327 VAL B N 1
ATOM 5364 C CA . VAL B 1 327 ? 42.285 -17.938 13.958 1.00 10.56 327 VAL B CA 1
ATOM 5365 C C . VAL B 1 327 ? 40.800 -18.092 14.052 1.00 11.37 327 VAL B C 1
ATOM 5366 O O . VAL B 1 327 ? 40.160 -17.615 14.997 1.00 11.29 327 VAL B O 1
ATOM 5370 N N . PHE B 1 328 ? 40.172 -18.867 13.130 1.00 11.72 328 PHE B N 1
ATOM 5371 C CA . PHE B 1 328 ? 38.765 -19.183 13.305 1.00 11.92 328 PHE B CA 1
ATOM 5372 C C . PHE B 1 328 ? 38.473 -19.818 14.665 1.00 12.25 328 PHE B C 1
ATOM 5373 O O . PHE B 1 328 ? 37.486 -19.499 15.334 1.00 12.69 328 PHE B O 1
ATOM 5381 N N . ALA B 1 329 ? 39.342 -20.748 15.093 1.00 12.32 329 ALA B N 1
ATOM 5382 C CA . ALA B 1 329 ? 39.148 -21.464 16.354 1.00 12.35 329 ALA B CA 1
ATOM 5383 C C . ALA B 1 329 ? 39.219 -20.536 17.551 1.00 12.12 329 ALA B C 1
ATOM 5384 O O . ALA B 1 329 ? 38.449 -20.579 18.480 1.00 12.61 329 ALA B O 1
ATOM 5386 N N . LEU B 1 330 ? 40.222 -19.624 17.524 1.00 11.64 330 LEU B N 1
ATOM 5387 C CA . LEU B 1 330 ? 40.358 -18.632 18.586 1.00 10.60 330 LEU B CA 1
ATOM 5388 C C . LEU B 1 330 ? 39.096 -17.743 18.646 1.00 10.12 330 LEU B C 1
ATOM 5389 O O . LEU B 1 330 ? 38.553 -17.530 19.743 1.00 10.14 330 LEU B O 1
ATOM 5394 N N . ASN B 1 331 ? 38.621 -17.289 17.508 1.00 10.14 331 ASN B N 1
ATOM 5395 C CA . ASN B 1 331 ? 37.467 -16.465 17.482 1.00 10.46 331 ASN B CA 1
ATOM 5396 C C . ASN B 1 331 ? 36.238 -17.191 18.108 1.00 11.43 331 ASN B C 1
ATOM 5397 O O . ASN B 1 331 ? 35.475 -16.602 18.915 1.00 11.57 331 ASN B O 1
ATOM 5402 N N . ARG B 1 332 ? 36.060 -18.468 17.747 1.00 11.19 332 ARG B N 1
ATOM 5403 C CA . ARG B 1 332 ? 34.970 -19.241 18.384 1.00 12.78 332 ARG B CA 1
ATOM 5404 C C . ARG B 1 332 ? 35.176 -19.324 19.889 1.00 11.75 332 ARG B C 1
ATOM 5405 O O . ARG B 1 332 ? 34.245 -19.155 20.670 1.00 12.58 332 ARG B O 1
ATOM 5413 N N . ASP B 1 333 ? 36.408 -19.646 20.273 1.00 11.13 333 ASP B N 1
ATOM 5414 C CA . ASP B 1 333 ? 36.671 -19.922 21.628 1.00 11.77 333 ASP B CA 1
ATOM 5415 C C . ASP B 1 333 ? 36.466 -18.724 22.571 1.00 10.98 333 ASP B C 1
ATOM 5416 O O . ASP B 1 333 ? 36.088 -18.906 23.744 1.00 13.59 333 ASP B O 1
ATOM 5421 N N . VAL B 1 334 ? 36.686 -17.494 22.041 1.00 9.98 334 VAL B N 1
ATOM 5422 C CA . VAL B 1 334 ? 36.515 -16.301 22.864 1.00 9.94 334 VAL B CA 1
ATOM 5423 C C . VAL B 1 334 ? 35.230 -15.537 22.534 1.00 10.51 334 VAL B C 1
ATOM 5424 O O . VAL B 1 334 ? 35.016 -14.439 23.072 1.00 11.15 334 VAL B O 1
ATOM 5428 N N . GLY B 1 335 ? 34.317 -16.118 21.728 1.00 10.88 335 GLY B N 1
ATOM 5429 C CA . GLY B 1 335 ? 32.991 -15.568 21.569 1.00 11.09 335 GLY B CA 1
ATOM 5430 C C . GLY B 1 335 ? 32.888 -14.422 20.575 1.00 11.31 335 GLY B C 1
ATOM 5431 O O . GLY B 1 335 ? 31.877 -13.713 20.649 1.00 12.66 335 GLY B O 1
ATOM 5432 N N . ILE B 1 336 ? 33.807 -14.297 19.621 1.00 10.72 336 ILE B N 1
ATOM 5433 C CA . ILE B 1 336 ? 33.670 -13.314 18.586 1.00 11.84 336 ILE B CA 1
ATOM 5434 C C . ILE B 1 336 ? 32.444 -13.700 17.742 1.00 11.00 336 ILE B C 1
ATOM 5435 O O . ILE B 1 336 ? 32.401 -14.837 17.354 1.00 13.02 336 ILE B O 1
ATOM 5440 N N . PRO B 1 337 ? 31.572 -12.777 17.416 1.00 14.42 337 PRO B N 1
ATOM 5441 C CA . PRO B 1 337 ? 30.429 -13.139 16.507 1.00 17.41 337 PRO B CA 1
ATOM 5442 C C . PRO B 1 337 ? 31.014 -13.680 15.154 1.00 14.46 337 PRO B C 1
ATOM 5443 O O . PRO B 1 337 ? 31.925 -13.128 14.705 1.00 13.13 337 PRO B O 1
ATOM 5447 N N . PRO B 1 338 ? 30.429 -14.736 14.490 1.00 17.27 338 PRO B N 1
ATOM 5448 C CA . PRO B 1 338 ? 31.069 -15.263 13.213 1.00 20.41 338 PRO B CA 1
ATOM 5449 C C . PRO B 1 338 ? 30.860 -14.448 11.996 1.00 15.24 338 PRO B C 1
ATOM 5450 O O . PRO B 1 338 ? 31.701 -14.515 11.040 1.00 17.70 338 PRO B O 1
ATOM 5454 N N . HIS B 1 339 ? 29.794 -13.611 11.976 1.00 12.03 339 HIS B N 1
ATOM 5455 C CA . HIS B 1 339 ? 29.418 -12.946 10.745 1.00 11.59 339 HIS B CA 1
ATOM 5456 C C . HIS B 1 339 ? 29.177 -11.489 10.920 1.00 10.44 339 HIS B C 1
ATOM 5457 O O . HIS B 1 339 ? 28.639 -11.038 11.962 1.00 11.08 339 HIS B O 1
ATOM 5464 N N . LEU B 1 340 ? 29.491 -10.705 9.887 1.00 10.31 340 LEU B N 1
ATOM 5465 C CA . LEU B 1 340 ? 29.229 -9.284 9.961 1.00 10.70 340 LEU B CA 1
ATOM 5466 C C . LEU B 1 340 ? 27.744 -8.950 10.140 1.00 10.15 340 LEU B C 1
ATOM 5467 O O . LEU B 1 340 ? 27.406 -7.944 10.772 1.00 9.78 340 LEU B O 1
ATOM 5472 N N . ARG B 1 341 ? 26.866 -9.738 9.549 1.00 10.07 341 ARG B N 1
ATOM 5473 C CA . ARG B 1 341 ? 25.437 -9.431 9.745 1.00 10.18 341 ARG B CA 1
ATOM 5474 C C . ARG B 1 341 ? 25.101 -9.419 11.234 1.00 11.21 341 ARG B C 1
ATOM 5475 O O . ARG B 1 341 ? 24.216 -8.716 11.668 1.00 11.99 341 ARG B O 1
ATOM 5483 N N . ASP B 1 342 ? 25.795 -10.244 12.008 1.00 10.98 342 ASP B N 1
ATOM 5484 C CA . ASP B 1 342 ? 25.468 -10.403 13.408 1.00 12.63 342 ASP B CA 1
ATOM 5485 C C . ASP B 1 342 ? 25.707 -9.143 14.178 1.00 11.34 342 ASP B C 1
ATOM 5486 O O . ASP B 1 342 ? 25.106 -9.007 15.284 1.00 12.73 342 ASP B O 1
ATOM 5491 N N . VAL B 1 343 ? 26.554 -8.221 13.684 1.00 10.78 343 VAL B N 1
ATOM 5492 C CA . VAL B 1 343 ? 26.918 -6.962 14.310 1.00 10.82 343 VAL B CA 1
ATOM 5493 C C . VAL B 1 343 ? 26.417 -5.710 13.637 1.00 10.64 343 VAL B C 1
ATOM 5494 O O . VAL B 1 343 ? 26.876 -4.610 13.876 1.00 13.76 343 VAL B O 1
ATOM 5498 N N . GLY B 1 344 ? 25.386 -5.883 12.798 1.00 10.14 344 GLY B N 1
ATOM 5499 C CA . GLY B 1 344 ? 24.665 -4.713 12.312 1.00 9.78 344 GLY B CA 1
ATOM 5500 C C . GLY B 1 344 ? 25.061 -4.184 10.963 1.00 9.17 344 GLY B C 1
ATOM 5501 O O . GLY B 1 344 ? 24.619 -3.113 10.572 1.00 9.74 344 GLY B O 1
ATOM 5502 N N . VAL B 1 345 ? 25.808 -4.966 10.173 1.00 9.44 345 VAL B N 1
ATOM 5503 C CA . VAL B 1 345 ? 26.140 -4.590 8.804 1.00 9.24 345 VAL B CA 1
ATOM 5504 C C . VAL B 1 345 ? 24.935 -4.894 7.880 1.00 9.76 345 VAL B C 1
ATOM 5505 O O . VAL B 1 345 ? 24.235 -5.868 8.090 1.00 13.20 345 VAL B O 1
ATOM 5509 N N . ARG B 1 346 ? 24.751 -4.056 6.858 1.00 9.57 346 ARG B N 1
ATOM 5510 C CA . ARG B 1 346 ? 23.694 -4.259 5.856 1.00 9.64 346 ARG B CA 1
ATOM 5511 C C . ARG B 1 346 ? 24.299 -4.618 4.500 1.00 10.51 346 ARG B C 1
ATOM 5512 O O . ARG B 1 346 ? 25.255 -3.968 4.037 1.00 11.19 346 ARG B O 1
ATOM 5520 N N . LYS B 1 347 ? 23.732 -5.604 3.847 1.00 10.76 347 LYS B N 1
ATOM 5521 C CA . LYS B 1 347 ? 24.278 -6.017 2.560 1.00 11.59 347 LYS B CA 1
ATOM 5522 C C . LYS B 1 347 ? 24.219 -4.930 1.527 1.00 11.53 347 LYS B C 1
ATOM 5523 O O . LYS B 1 347 ? 25.072 -4.872 0.634 1.00 12.40 347 LYS B O 1
ATOM 5529 N N . GLU B 1 348 ? 23.187 -4.086 1.582 1.00 11.95 348 GLU B N 1
ATOM 5530 C CA . GLU B 1 348 ? 23.032 -3.010 0.603 1.00 13.01 348 GLU B CA 1
ATOM 5531 C C . GLU B 1 348 ? 24.186 -2.059 0.610 1.00 11.40 348 GLU B C 1
ATOM 5532 O O . GLU B 1 348 ? 24.409 -1.383 -0.374 1.00 12.12 348 GLU B O 1
ATOM 5538 N N . ASP B 1 349 ? 24.919 -1.983 1.726 1.00 10.87 349 ASP B N 1
ATOM 5539 C CA . ASP B 1 349 ? 26.050 -1.066 1.804 1.00 10.10 349 ASP B CA 1
ATOM 5540 C C . ASP B 1 349 ? 27.372 -1.619 1.285 1.00 10.63 349 ASP B C 1
ATOM 5541 O O . ASP B 1 349 ? 28.353 -0.895 1.238 1.00 10.89 349 ASP B O 1
ATOM 5546 N N . ILE B 1 350 ? 27.395 -2.897 0.954 1.00 10.35 350 ILE B N 1
ATOM 5547 C CA . ILE B 1 350 ? 28.680 -3.491 0.568 1.00 10.34 350 ILE B CA 1
ATOM 5548 C C . ILE B 1 350 ? 29.379 -2.765 -0.578 1.00 10.84 350 ILE B C 1
ATOM 5549 O O . ILE B 1 350 ? 30.594 -2.608 -0.485 1.00 11.40 350 ILE B O 1
ATOM 5554 N N . PRO B 1 351 ? 28.707 -2.376 -1.675 1.00 11.76 351 PRO B N 1
ATOM 5555 C CA . PRO B 1 351 ? 29.444 -1.650 -2.713 1.00 12.88 351 PRO B CA 1
ATOM 5556 C C . PRO B 1 351 ? 30.159 -0.440 -2.194 1.00 12.26 351 PRO B C 1
ATOM 5557 O O . PRO B 1 351 ? 31.334 -0.157 -2.538 1.00 13.46 351 PRO B O 1
ATOM 5561 N N . ALA B 1 352 ? 29.477 0.345 -1.374 1.00 12.06 352 ALA B N 1
ATOM 5562 C CA . ALA B 1 352 ? 30.091 1.602 -0.874 1.00 11.80 352 ALA B CA 1
ATOM 5563 C C . ALA B 1 352 ? 31.195 1.297 0.155 1.00 10.75 352 ALA B C 1
ATOM 5564 O O . ALA B 1 352 ? 32.210 1.936 0.160 1.00 11.61 352 ALA B O 1
ATOM 5566 N N . LEU B 1 353 ? 30.931 0.308 1.015 1.00 10.56 353 LEU B N 1
ATOM 5567 C CA . LEU B 1 353 ? 31.965 -0.134 1.967 1.00 10.16 353 LEU B CA 1
ATOM 5568 C C . LEU B 1 353 ? 33.228 -0.573 1.213 1.00 10.92 353 LEU B C 1
ATOM 5569 O O . LEU B 1 353 ? 34.355 -0.301 1.643 1.00 10.80 353 LEU B O 1
ATOM 5574 N N . ALA B 1 354 ? 33.039 -1.337 0.144 1.00 10.93 354 ALA B N 1
ATOM 5575 C CA . ALA B 1 354 ? 34.193 -1.863 -0.602 1.00 10.66 354 ALA B CA 1
ATOM 5576 C C . ALA B 1 354 ? 35.011 -0.750 -1.250 1.00 11.76 354 ALA B C 1
ATOM 5577 O O . ALA B 1 354 ? 36.229 -0.807 -1.264 1.00 12.39 354 ALA B O 1
ATOM 5579 N N . GLN B 1 355 ? 34.333 0.255 -1.826 1.00 12.56 355 GLN B N 1
ATOM 5580 C CA . GLN B 1 355 ? 35.097 1.425 -2.404 1.00 13.51 355 GLN B CA 1
ATOM 5581 C C . GLN B 1 355 ? 35.878 2.110 -1.308 1.00 12.94 355 GLN B C 1
ATOM 5582 O O . GLN B 1 355 ? 37.030 2.473 -1.499 1.00 13.53 355 GLN B O 1
ATOM 5588 N N . ALA B 1 356 ? 35.221 2.316 -0.161 1.00 12.45 356 ALA B N 1
ATOM 5589 C CA . ALA B 1 356 ? 35.895 2.968 0.935 1.00 12.12 356 ALA B CA 1
ATOM 5590 C C . ALA B 1 356 ? 37.097 2.143 1.450 1.00 11.25 356 ALA B C 1
ATOM 5591 O O . ALA B 1 356 ? 38.190 2.691 1.724 1.00 12.29 356 ALA B O 1
ATOM 5593 N N . ALA B 1 357 ? 36.953 0.834 1.490 1.00 10.23 357 ALA B N 1
ATOM 5594 C CA . ALA B 1 357 ? 38.073 -0.016 1.903 1.00 10.36 357 ALA B CA 1
ATOM 5595 C C . ALA B 1 357 ? 39.179 -0.010 0.870 1.00 11.31 357 ALA B C 1
ATOM 5596 O O . ALA B 1 357 ? 40.357 0.004 1.215 1.00 11.97 357 ALA B O 1
ATOM 5598 N N . LEU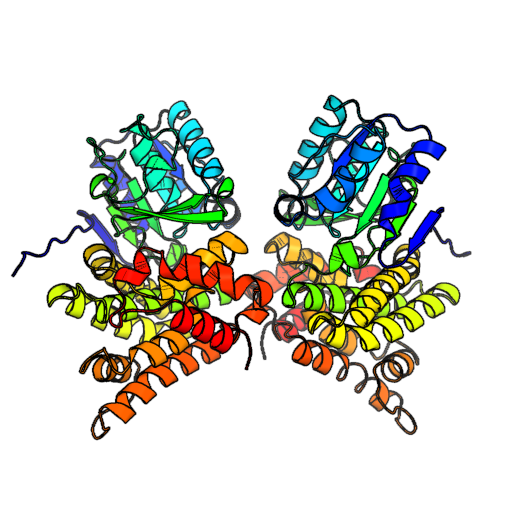 B 1 358 ? 38.825 -0.018 -0.400 1.00 12.57 358 LEU B N 1
ATOM 5599 C CA . LEU B 1 358 ? 39.838 0.016 -1.470 1.00 13.12 358 LEU B CA 1
ATOM 5600 C C . LEU B 1 358 ? 40.709 1.261 -1.341 1.00 14.11 358 LEU B C 1
ATOM 5601 O O . LEU B 1 358 ? 41.928 1.202 -1.582 1.00 15.65 358 LEU B O 1
ATOM 5606 N N . ASP B 1 359 ? 40.078 2.378 -0.959 1.00 13.15 359 ASP B N 1
ATOM 5607 C CA . ASP B 1 359 ? 40.745 3.629 -0.872 1.00 14.85 359 ASP B CA 1
ATOM 5608 C C . ASP B 1 359 ? 41.398 3.916 0.470 1.00 12.95 359 ASP B C 1
ATOM 5609 O O . ASP B 1 359 ? 42.126 4.869 0.617 1.00 16.90 359 ASP B O 1
ATOM 5614 N N . ASP B 1 360 ? 41.196 2.996 1.446 1.00 12.91 360 ASP B N 1
ATOM 5615 C CA . ASP B 1 360 ? 41.732 3.188 2.767 1.00 11.31 360 ASP B CA 1
ATOM 5616 C C . ASP B 1 360 ? 43.252 3.031 2.770 1.00 11.29 360 ASP B C 1
ATOM 5617 O O . ASP B 1 360 ? 43.792 2.106 2.117 1.00 11.93 360 ASP B O 1
ATOM 5622 N N . VAL B 1 361 ? 43.923 3.829 3.537 1.00 11.67 361 VAL B N 1
ATOM 5623 C CA A VAL B 1 361 ? 45.386 3.781 3.565 0.60 12.05 361 VAL B CA 1
ATOM 5624 C CA B VAL B 1 361 ? 45.372 3.752 3.514 0.40 12.28 361 VAL B CA 1
ATOM 5625 C C . VAL B 1 361 ? 45.896 2.407 4.007 1.00 11.50 361 VAL B C 1
ATOM 5626 O O . VAL B 1 361 ? 46.956 1.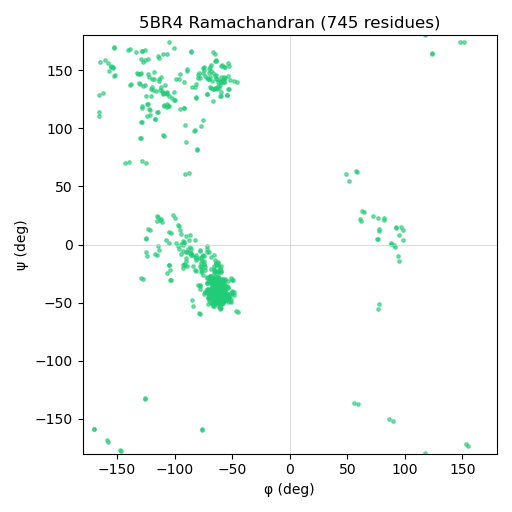960 3.525 1.00 12.44 361 VAL B O 1
ATOM 5633 N N . CYS B 1 362 ? 45.238 1.766 4.951 1.00 10.21 362 CYS B N 1
ATOM 5634 C CA . CYS B 1 362 ? 45.743 0.480 5.412 1.00 10.32 362 CYS B CA 1
ATOM 5635 C C . CYS B 1 362 ? 45.815 -0.583 4.315 1.00 10.64 362 CYS B C 1
ATOM 5636 O O . CYS B 1 362 ? 46.705 -1.419 4.285 1.00 10.77 362 CYS B O 1
ATOM 5639 N N . THR B 1 363 ? 44.836 -0.525 3.387 1.00 10.43 363 THR B N 1
ATOM 5640 C CA . THR B 1 363 ? 44.764 -1.453 2.294 1.00 10.71 363 THR B CA 1
ATOM 5641 C C . THR B 1 363 ? 46.042 -1.398 1.451 1.00 10.27 363 THR B C 1
ATOM 5642 O O . THR B 1 363 ? 46.411 -2.467 0.883 1.00 11.22 363 THR B O 1
ATOM 5646 N N . GLY B 1 364 ? 46.698 -0.249 1.349 1.00 11.10 364 GLY B N 1
ATOM 5647 C CA . GLY B 1 364 ? 47.910 -0.188 0.568 1.00 11.58 364 GLY B CA 1
ATOM 5648 C C . GLY B 1 364 ? 49.062 -0.991 1.100 1.00 12.39 364 GLY B C 1
ATOM 5649 O O . GLY B 1 364 ? 49.970 -1.339 0.345 1.00 13.99 364 GLY B O 1
ATOM 5650 N N . GLY B 1 365 ? 49.032 -1.378 2.368 1.00 10.47 365 GLY B N 1
ATOM 5651 C CA . GLY B 1 365 ? 50.064 -2.245 2.903 1.00 10.56 365 GLY B CA 1
ATOM 5652 C C . GLY B 1 365 ? 49.809 -3.710 2.694 1.00 9.45 365 GLY B C 1
ATOM 5653 O O . GLY B 1 365 ? 50.645 -4.570 2.975 1.00 10.07 365 GLY B O 1
ATOM 5654 N N . ASN B 1 366 ? 48.594 -4.054 2.215 1.00 9.26 366 ASN B N 1
ATOM 5655 C CA . ASN B 1 366 ? 48.251 -5.410 2.128 1.00 9.21 366 ASN B CA 1
ATOM 5656 C C . ASN B 1 366 ? 49.196 -6.187 1.154 1.00 9.26 366 ASN B C 1
ATOM 5657 O O . ASN B 1 366 ? 49.549 -5.656 0.101 1.00 10.56 366 ASN B O 1
ATOM 5662 N N . PRO B 1 367 ? 49.607 -7.417 1.470 1.00 9.51 367 PRO B N 1
ATOM 5663 C CA . PRO B 1 367 ? 50.611 -8.045 0.596 1.00 11.29 367 PRO B CA 1
ATOM 5664 C C . PRO B 1 367 ? 50.037 -8.510 -0.745 1.00 11.63 367 PRO B C 1
ATOM 5665 O O . PRO B 1 367 ? 50.848 -8.728 -1.652 1.00 13.82 367 PRO B O 1
ATOM 5669 N N . ARG B 1 368 ? 48.743 -8.723 -0.847 1.00 11.42 368 ARG B N 1
ATOM 5670 C CA . ARG B 1 368 ? 48.051 -9.002 -2.094 1.00 11.23 368 ARG B CA 1
ATOM 5671 C C . ARG B 1 368 ? 47.381 -7.707 -2.542 1.00 11.77 368 ARG B C 1
ATOM 5672 O O . ARG B 1 368 ? 46.699 -7.077 -1.748 1.00 12.04 368 ARG B O 1
ATOM 5680 N N . GLU B 1 369 ? 47.565 -7.323 -3.813 1.00 12.75 369 GLU B N 1
ATOM 5681 C CA . GLU B 1 369 ? 46.990 -6.105 -4.279 1.00 13.49 369 GLU B CA 1
ATOM 5682 C C . GLU B 1 369 ? 45.498 -6.294 -4.491 1.00 14.79 369 GLU B C 1
ATOM 5683 O O . GLU B 1 369 ? 45.058 -6.911 -5.437 1.00 17.23 369 GLU B O 1
ATOM 5689 N N . ALA B 1 370 ? 44.714 -5.700 -3.578 1.00 14.41 370 ALA B N 1
ATOM 5690 C CA . ALA B 1 370 ? 43.287 -5.861 -3.642 1.00 14.28 370 ALA B CA 1
ATOM 5691 C C . ALA B 1 370 ? 42.658 -5.079 -4.751 1.00 13.10 370 ALA B C 1
ATOM 5692 O O . ALA B 1 370 ? 43.010 -3.928 -5.045 1.00 17.44 370 ALA B O 1
ATOM 5694 N N . THR B 1 371 ? 41.604 -5.688 -5.314 1.00 16.09 371 THR B N 1
ATOM 5695 C CA . THR B 1 371 ? 40.719 -5.008 -6.256 1.00 17.20 371 THR B CA 1
ATOM 5696 C C . THR B 1 371 ? 39.359 -4.764 -5.615 1.00 16.31 371 THR B C 1
ATOM 5697 O O . THR B 1 371 ? 38.984 -5.371 -4.607 1.00 16.79 371 THR B O 1
ATOM 5701 N N . LEU B 1 372 ? 38.587 -3.866 -6.236 1.00 17.91 372 LEU B N 1
ATOM 5702 C CA . LEU B 1 372 ? 37.258 -3.582 -5.767 1.00 16.30 372 LEU B CA 1
ATOM 5703 C C . LEU B 1 372 ? 36.446 -4.818 -5.709 1.00 15.66 372 LEU B C 1
ATOM 5704 O O . LEU B 1 372 ? 35.758 -5.101 -4.683 1.00 16.46 372 LEU B O 1
ATOM 5709 N N . GLU B 1 373 ? 36.497 -5.587 -6.776 1.00 17.02 373 GLU B N 1
ATOM 5710 C CA . GLU B 1 373 ? 35.721 -6.779 -6.803 1.00 17.07 373 GLU B CA 1
ATOM 5711 C C . GLU B 1 373 ? 36.151 -7.863 -5.725 1.00 16.59 373 GLU B C 1
ATOM 5712 O O . GLU B 1 373 ? 35.327 -8.539 -5.148 1.00 17.18 373 GLU B O 1
ATOM 5718 N N . ASP B 1 374 ? 37.444 -7.937 -5.446 1.00 16.20 374 ASP B N 1
ATOM 5719 C CA . ASP B 1 374 ? 37.893 -8.812 -4.398 1.00 15.47 374 ASP B CA 1
ATOM 5720 C C . ASP B 1 374 ? 37.332 -8.400 -3.040 1.00 13.05 374 ASP B C 1
ATOM 5721 O O . ASP B 1 374 ? 36.985 -9.254 -2.242 1.00 14.49 374 ASP B O 1
ATOM 5726 N N . ILE B 1 375 ? 37.300 -7.115 -2.804 1.00 13.12 375 ILE B N 1
ATOM 5727 C CA . ILE B 1 375 ? 36.811 -6.614 -1.497 1.00 12.11 375 ILE B CA 1
ATOM 5728 C C . ILE B 1 375 ? 35.296 -6.823 -1.367 1.00 12.38 375 ILE B C 1
ATOM 5729 O O . ILE B 1 375 ? 34.826 -7.235 -0.309 1.00 12.27 375 ILE B O 1
ATOM 5734 N N . VAL B 1 376 ? 34.536 -6.604 -2.456 1.00 12.51 376 VAL B N 1
ATOM 5735 C CA . VAL B 1 376 ? 33.116 -6.918 -2.405 1.00 12.64 376 VAL B CA 1
ATOM 5736 C C . VAL B 1 376 ? 32.916 -8.347 -2.037 1.00 12.02 376 VAL B C 1
ATOM 5737 O O . VAL B 1 376 ? 32.092 -8.679 -1.157 1.00 12.47 376 VAL B O 1
ATOM 5741 N N . GLU B 1 377 ? 33.675 -9.282 -2.674 1.00 14.18 377 GLU B N 1
ATOM 5742 C CA . GLU B 1 377 ? 33.532 -10.665 -2.372 1.00 14.13 377 GLU B CA 1
ATOM 5743 C C . GLU B 1 377 ? 33.881 -11.019 -0.926 1.00 12.70 377 GLU B C 1
ATOM 5744 O O . GLU B 1 377 ? 33.199 -11.825 -0.287 1.00 14.41 377 GLU B O 1
ATOM 5750 N N . LEU B 1 378 ? 34.963 -10.371 -0.404 1.00 12.62 378 LEU B N 1
ATOM 5751 C CA . LEU B 1 378 ? 35.327 -10.584 0.972 1.00 11.34 378 LEU B CA 1
ATOM 5752 C C . LEU B 1 378 ? 34.209 -10.119 1.932 1.00 11.13 378 LEU B C 1
ATOM 5753 O O . LEU B 1 378 ? 33.944 -10.835 2.906 1.00 10.91 378 LEU B O 1
ATOM 5758 N N . TYR B 1 379 ? 33.631 -8.960 1.677 1.00 10.25 379 TYR B N 1
ATOM 5759 C CA . TYR B 1 379 ? 32.520 -8.559 2.544 1.00 10.10 379 TYR B CA 1
ATOM 5760 C C . TYR B 1 379 ? 31.402 -9.580 2.497 1.00 11.14 379 TYR B C 1
ATOM 5761 O O . TYR B 1 379 ? 30.812 -9.900 3.531 1.00 11.44 379 TYR B O 1
ATOM 5770 N N . HIS B 1 380 ? 31.020 -10.000 1.294 1.00 11.55 380 HIS B N 1
ATOM 5771 C CA . HIS B 1 380 ? 29.928 -10.972 1.218 1.00 12.95 380 HIS B CA 1
ATOM 5772 C C . HIS B 1 380 ? 30.268 -12.273 1.940 1.00 12.53 380 HIS B C 1
ATOM 5773 O O . HIS B 1 380 ? 29.460 -12.852 2.675 1.00 15.99 380 HIS B O 1
ATOM 5780 N N . THR B 1 381 ? 31.511 -12.686 1.824 1.00 12.93 381 THR B N 1
ATOM 5781 C CA . THR B 1 381 ? 31.966 -13.919 2.474 1.00 14.47 381 THR B CA 1
ATOM 5782 C C . THR B 1 381 ? 31.858 -13.821 4.018 1.00 13.70 381 THR B C 1
ATOM 5783 O O . THR B 1 381 ? 31.427 -14.725 4.734 1.00 16.61 381 THR B O 1
ATOM 5787 N N . ALA B 1 382 ? 32.281 -12.654 4.542 1.00 11.72 382 ALA B N 1
ATOM 5788 C CA . ALA B 1 382 ? 32.233 -12.407 5.974 1.00 11.96 382 ALA B CA 1
ATOM 5789 C C . ALA B 1 382 ? 30.825 -12.067 6.501 1.00 12.03 382 ALA B C 1
ATOM 5790 O O . ALA B 1 382 ? 30.614 -12.144 7.699 1.00 12.98 382 ALA B O 1
ATOM 5792 N N . TRP B 1 383 ? 29.931 -11.661 5.621 1.00 13.08 383 TRP B N 1
ATOM 5793 C CA . TRP B 1 383 ? 28.631 -11.100 6.044 1.00 13.72 383 TRP B CA 1
ATOM 5794 C C . TRP B 1 383 ? 27.763 -12.218 6.623 1.00 13.04 383 TRP B C 1
ATOM 5795 O O . TRP B 1 383 ? 27.054 -11.990 7.606 1.00 12.00 383 TRP B O 1
ATOM 5806 N N . LEU B 1 384 ? 27.683 -13.388 5.970 1.00 16.74 384 LEU B N 1
ATOM 5807 C CA . LEU B 1 384 ? 26.803 -14.491 6.371 1.00 19.40 384 LEU B CA 1
ATOM 5808 C C . LEU B 1 384 ? 27.343 -15.832 5.792 1.00 34.41 384 LEU B C 1
ATOM 5809 O O . LEU B 1 384 ? 28.093 -15.815 4.815 1.00 59.02 384 LEU B O 1
ATOM 5814 N N . GLU B 1 385 ? 26.957 -16.932 6.464 1.00 33.21 385 GLU B N 1
ATOM 5815 C CA . GLU B 1 385 ? 27.385 -18.349 6.112 1.00 36.38 385 GLU B CA 1
ATOM 5816 C C . GLU B 1 385 ? 27.036 -18.769 4.688 1.00 45.47 385 GLU B C 1
ATOM 5817 O O . GLU B 1 385 ? 25.938 -18.466 4.207 1.00 68.12 385 GLU B O 1
#

Nearest PDB structures (foldseek):
  5br4-assembly1_B  TM=1.002E+00  e=1.482E-68  Escherichia coli
  7qnj-assembly1_BBB  TM=1.001E+00  e=1.325E-66  Escherichia coli str. K-12 substr. MG1655
  7qlq-assembly1_BBB  TM=9.992E-01  e=1.387E-65  Escherichia coli str. K-12 substr. MG1655
  7qnf-assembly1_AAA  TM=9.993E-01  e=2.559E-65  Escherichia coli str. K-12 substr. MG1655
  7qni-assembly1_AAA  TM=8.826E-01  e=1.600E-63  Escherichia coli str. K-12 substr. MG1655

InterPro domains:
  IPR001670 Alcohol dehydrogenase, iron-type/glycerol dehydrogenase GldA [PF00465] (11-177)
  IPR013460 Lactaldehyde reductase [TIGR02638] (2-378)
  IPR018211 Alcohol dehydrogenase, iron-type, conserved site [PS00060] (259-279)
  IPR018211 Alcohol dehydrogenase, iron-type, conserved site [PS00913] (174-202)
  IPR039697 Iron-type alcohol dehydrogenase-like [PTHR11496] (8-382)
  IPR056798 Fe-containing alcohol dehydrogenase-like, C-terminal [PF25137] (190-382)

CATH classification: 3.40.50.1970 (+1 more: 1.20.1090.10)

Solvent-accessible surface area: 28422 Å² total; per-residue (Å²): 132,172,96,66,137,47,35,67,16,159,34,33,114,95,19,67,41,8,8,42,16,2,25,72,12,1,119,193,72,46,36,135,60,0,0,0,0,0,24,126,90,22,58,96,75,29,12,4,41,94,2,7,93,89,0,86,97,26,68,25,49,80,26,61,11,38,17,4,71,85,8,4,14,26,97,12,0,104,97,0,16,24,55,15,116,134,16,66,15,60,1,0,0,0,0,0,9,12,28,3,4,15,0,0,2,0,0,0,0,4,32,62,3,95,106,12,57,67,0,81,59,0,67,27,140,10,99,12,116,121,76,11,10,40,3,0,0,0,3,5,18,14,0,33,0,6,1,0,5,2,30,1,29,0,7,1,102,155,106,65,80,21,2,15,0,38,4,50,54,0,32,2,65,0,0,0,2,1,1,55,4,10,41,40,16,28,20,26,71,31,1,5,14,0,0,2,0,0,0,4,0,0,5,0,14,13,4,144,38,28,72,80,78,0,32,58,30,0,39,101,0,0,75,34,0,11,66,1,1,103,24,9,8,84,44,77,118,94,8,9,60,83,2,3,74,0,0,7,16,0,0,44,0,16,12,28,28,26,17,1,0,2,4,0,0,3,11,6,0,6,15,31,46,91,4,75,48,8,26,1,0,0,4,0,0,1,20,1,2,138,28,2,11,110,105,9,46,101,45,0,48,29,0,0,110,37,32,54,33,162,4,125,84,54,54,52,124,89,0,30,87,17,0,4,83,16,0,40,27,0,11,152,84,5,33,12,39,88,45,0,34,39,40,14,0,53,104,121,20,0,86,54,0,0,78,38,0,54,102,19,95,18,13,58,16,2,17,68,145,12,56,66,116,29,0,42,115,13,0,78,72,0,25,61,125,152,107,80,134,47,34,66,17,164,34,32,109,97,19,65,41,10,8,43,17,2,19,76,10,1,117,153,77,45,39,137,60,0,0,0,0,0,27,114,90,21,60,94,73,29,12,4,39,94,2,8,92,90,0,87,97,30,68,27,49,79,26,58,12,41,17,6,70,88,9,4,16,20,93,13,0,104,96,0,15,24,54,16,114,135,16,63,15,60,1,0,0,0,0,0,10,12,28,3,4,15,0,0,2,0,0,0,0,4,33,61,3,94,114,12,56,61,0,90,53,0,75,29,145,10,97,13,118,122,76,11,9,41,3,0,0,0,3,4,18,15,0,33,0,6,1,0,4,3,30,1,28,0,9,1,101,145,130,66,85,20,2,16,0,32,4,52,54,0,27,1,66,0,0,0,2,1,1,56,4,11,42,39,15,29,17,26,72,32,1,5,14,0,0,1,0,0,0,4,0,0,4,0,12,13,4,141,38,28,74,81,78,0,31,59,30,0,34,101,0,0,73,33,0,10,66,1,1,102,25,8,8,82,43,77,116,96,7,9,63,84,3,3,74,0,0,7,18,0,0,44,0,14,13,27,28,26,18,1,0,2,4,0,0,3,10,6,0,6,15,31,46,93,5,77,50,7,25,1,0,0,4,0,0,1,20,1,3,142,27,2,13,112,107,7,47,94,45,0,54,31,0,0,121,27,31,62,37,176,12,163,84,53,56,52,126,94,0,32,92,16,0,5,84,14,0,42,27,0,12,151,82,6,30,12,40,88,41,0,36,40,42,13,0,57,94,115,21,0,86,53,0,0,77,35,0,56,105,17,98,18,11,56,16,1,19,76,142,14,63,60,126,36,0,42,110,13,0,71,57,0,21,66,125

Foldseek 3Di:
DDDFDFAWAPAEAAEACLLLCVLVVCVVVVWAEEEEFAAVVCVVVCLVVVNVVSCVVSVHHYDYDHHFDQQGALVSLLVVLVCVVPPPGQAYEQQEAQRSLQSRLLSQQCVQAVVCSSVVQQFDARPGPAAGRAYEYEYQALHDLSQIFQKHWHAHQVVLFIGIGGYSSSHHNYYYQHLVSHLPDQLLRLLLRLLVLLQLLVQLCQWPQDDDVLVVLSLVLLLLSLVQSLVSSVRNPVSSSSSSVSSNSSNSRCSRGAGALLQLLQRSVCSPPVFRSRLSSLLLPLLVLVVQLVLRPQVLLSSLVSSPHPCVPPDSVRSSVSNSVSSVVSCVSSPRDNAPLVRPDDLVCLLVSLVSSLPGPRNNRRSDNDDSVNSSVSNVVRHDD/DDFDFFWAPAEAAEACLLVCVLVVCVVVVWAEEEEFAAPVCVVVCLVVVNVVSCVVSVHHYDYDHHFDFQAALVLLLVVLVCVVPVPGQAYEYQEAQRSLLSQLLSQQCVQAVVCNSVVCQFDARPGPAAGRAYEYEYQALHQLSQIFQWHWHAYLVVLFIGIGGYSSSHHNYYYQHLVSHLPDQLLRLLLRLLVLLQLLVQLCQWQQDDDVLVVLSLVLLLLSLVQSLVSSVRNPVSSSSSSVSSNSSNSRCSRGAGALLQLLQRSVCSVPVFRSRLSSLLLPLLVLVVQLVLRPQVLLSSLVSSPHPCVPPDSVRSSVSSSVSSVVSCVSSPRDNAQLVRPDDLVCLLVSLVSSLPGPRNNRRSDNDDSVNSSVSNVVRHDD